Protein AF-0000000065790847 (afdb_homodimer)

InterPro domains:
  IPR001518 Argininosuccinate synthase [PTHR11587] (11-418)
  IPR001518 Argininosuccinate synthase [TIGR00032] (13-419)
  IPR014729 Rossmann-like alpha/beta/alpha sandwich fold [G3DSA:3.40.50.620] (13-190)
  IPR018223 Argininosuccinate synthase, conserved site [PS00564] (17-25)
  IPR018223 Argininosuccinate synthase, conserved site [PS00565] (129-140)
  IPR023434 Argininosuccinate synthase, type 1 subfamily [cd01999] (12-411)
  IPR023437 Argininosuccinate synthase, type 2 subfamily [MF_00581] (1-443)
  IPR023437 Argininosuccinate synthase, type 2 subfamily [NF003779] (1-443)
  IPR024073 Argininosuccinate synthetase mutimerisation domain, C-terminal tail [G3DSA:1.10.287.400] (377-444)
  IPR024074 Argininosuccinate synthetase, catalytic/multimerisation domain body [G3DSA:3.90.1260.10] (74-370)
  IPR024074 Argininosuccinate synthetase, catalytic/multimerisation domain body [SSF69864] (190-441)
  IPR048267 Arginosuccinate synthase-like, N-terminal domain [PF00764] (13-161)
  IPR048268 Arginosuccinate synthase C-terminal domain [PF20979] (191-410)

Nearest PDB structures (foldseek):
  6e5y-assembly1_A  TM=9.867E-01  e=7.911E-74  Bordetella pertussis Tohama I
  1k92-assembly1_A  TM=9.847E-01  e=3.493E-73  Escherichia coli
  1kp3-assembly1_A  TM=9.855E-01  e=2.511E-73  Escherichia coli
  5us8-assembly1_A  TM=9.722E-01  e=1.805E-73  Bordetella pertussis Tohama I
  1k97-assembly1_A  TM=9.887E-01  e=2.413E-71  Escherichia coli

Solvent-accessible surface area (backbone atoms only — not comparable to full-atom values): 46308 Å² total; per-residue (Å²): 131,77,49,63,39,64,58,87,59,64,75,32,54,31,30,27,63,41,78,67,43,70,68,48,45,38,50,43,29,50,39,33,74,66,42,27,41,28,29,33,38,27,74,39,40,57,33,71,86,61,90,58,76,72,54,38,38,55,49,39,41,73,46,48,28,79,44,53,42,79,41,84,38,39,57,65,39,45,54,52,50,48,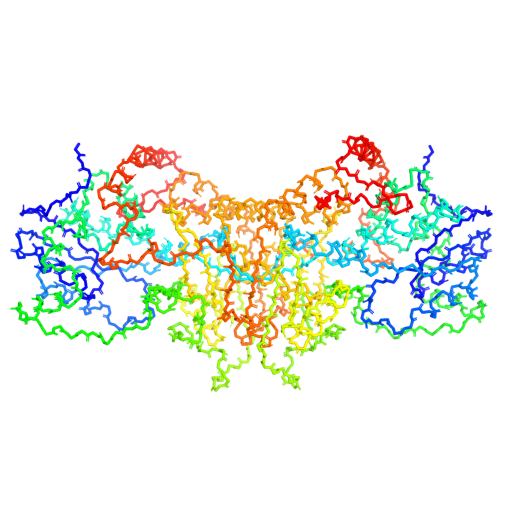50,37,57,44,24,43,32,42,59,53,67,34,53,61,37,61,47,77,50,45,64,43,51,47,44,57,46,45,22,35,50,50,46,34,54,29,48,77,70,73,30,51,26,43,34,43,85,53,49,81,87,46,63,55,43,54,26,39,52,46,35,30,40,57,64,34,78,78,45,30,37,34,36,59,85,61,16,64,71,46,38,74,68,43,66,40,74,67,43,32,45,50,50,37,40,73,72,71,40,89,66,74,81,74,74,89,64,64,49,46,76,49,63,30,62,57,24,36,42,38,28,44,70,53,44,54,36,52,70,45,38,72,84,77,56,78,56,74,67,40,44,58,54,90,38,86,87,48,85,50,73,66,44,79,45,35,44,28,32,53,50,44,38,79,38,31,52,69,86,45,73,44,92,46,64,51,60,43,45,54,48,36,23,52,60,21,7,61,20,23,21,40,57,34,70,39,57,44,64,45,82,86,71,45,42,46,46,39,39,35,40,19,17,23,53,38,53,52,43,31,45,49,38,45,47,46,48,36,40,49,55,64,70,58,50,51,48,44,53,55,46,5,28,54,39,13,48,36,29,65,63,43,34,61,82,30,67,73,32,43,54,49,43,50,49,22,45,61,72,54,13,43,66,35,36,34,38,29,32,31,38,41,27,47,30,57,18,62,46,66,39,31,62,46,47,93,53,51,57,58,45,55,73,78,67,54,84,60,100,60,92,59,97,66,52,62,68,54,44,50,51,57,55,57,70,43,47,64,57,48,51,52,41,42,51,49,50,49,51,35,34,74,72,63,59,26,45,60,47,89,70,51,61,54,74,37,72,59,62,83,65,81,122,132,78,49,63,40,61,58,86,58,62,75,32,53,32,30,26,63,41,77,67,44,70,67,45,44,39,50,44,29,50,40,34,74,66,42,27,40,28,29,32,39,26,72,40,40,57,34,71,86,60,89,57,75,72,54,37,36,56,50,39,41,72,47,49,29,77,44,52,42,78,43,84,39,40,56,66,39,46,52,51,50,48,51,35,57,43,23,43,32,44,59,54,65,34,53,61,36,62,47,76,51,43,65,43,50,46,45,57,46,47,23,35,50,51,47,34,53,29,48,77,69,72,31,52,25,41,33,44,86,51,46,80,88,45,62,55,43,55,26,40,52,45,36,30,40,58,66,34,80,76,43,29,36,33,35,58,83,60,14,66,69,48,38,72,67,42,66,41,71,68,44,33,44,49,51,37,41,74,70,71,40,90,67,75,80,72,76,87,65,64,50,47,77,50,64,30,61,59,23,35,41,37,28,45,68,54,46,55,37,51,70,44,36,72,83,77,56,76,56,74,68,40,43,57,55,90,38,85,86,49,86,49,74,67,43,80,46,37,44,28,32,54,49,45,37,79,38,29,50,68,86,46,71,44,90,47,64,50,60,43,45,54,50,35,23,53,60,21,6,62,19,22,21,39,56,36,70,41,58,44,62,44,84,87,70,45,42,46,46,38,40,34,40,20,16,24,54,40,53,52,42,30,47,48,38,44,47,46,49,37,40,50,55,64,71,58,51,50,49,44,53,55,46,5,29,54,39,15,48,35,30,65,63,42,34,60,82,30,67,72,33,43,54,49,44,49,49,23,46,60,72,53,13,42,66,35,37,33,38,30,30,31,38,42,27,45,29,57,17,63,46,65,38,30,61,48,46,94,50,50,54,58,46,55,74,78,70,54,84,59,102,60,92,60,97,66,50,63,67,53,45,51,52,58,56,57,68,44,46,65,58,49,52,50,41,41,51,51,52,51,50,35,35,73,72,63,60,26,44,61,47,91,70,51,61,52,75,37,71,57,63,83,66,82,125

Secondary structure (DSSP, 8-state):
--SEESS--TTSEEEEE--SSHHHHHHHHHHHHTT-EEEEEEEE---TT-S-TTHHHHHHHHHT-SEEEEEE-HHHHHHHHHHHHHHT----EETTEE---HHHHHHHHHHHHHHHHHHHTT--EEE----TTSSHHHHHHHHHHHH-TT-EEE-GGG-HHHHHHH-SHHHHHHHHHHTT--PPPP---SSEEEEETTEEEEESGGGGSTT--GGG---SSS--TTSTTS----EEEEEEEETTEEEEETTEE-S-HHHHHHHHHHHHHTTTTT-EEEEEE-TTS-EEEEEEE-HHHHHHHHHHHHHHHHHS-HHHHHHHHHHHHHHHHHHHTT-TTSHHHHHHHHHIIIIIITT--EEEEEEE-STT-EEEEEEE-TT----GGGT--SSS--SS-HHHHHHHHHTTHHHHHHHHHHHHHHHHHTSEE--SS----EE------/--SEESS--TTSEEEEE--SSHHHHHHHHHHHHTT-EEEEEEEE---TT-S-TTHHHHHHHHHT-SEEEEEE-HHHHHHHHHHHHHHT----EETTEE---HHHHHHHHHHHHHHHHHHHTT--EEE----TTSSHHHHHHHHHHHH-TT-EEE-GGG-HHHHHHH-SHHHHHHHHHHTT--PPPP---SSEEEEETTEEEEESGGGGSTT--GGG---SSS--TTSTTS----EEEEEEEETTEEEEETTEE-S-HHHHHHHHHHHHHTTTTT-EEEEEE-TTS-EEEEEEE-HHHHHHHHHHHHHHHHHS-HHHHHHHHHHHHHHHHHHHTT-TTSHHHHHHHHHIIIIIITT--EEEEEEE-STT-EEEEEEE-TT----GGGT--SSS--SS-HHHHHHHHHTTHHHHHHHHHHHHHHHHHTSEE--SS--S-EE------

Organism: Acidobacterium capsulatum (strain ATCC 51196 / DSM 11244 / BCRC 80197 / JCM 7670 / NBRC 15755 / NCIMB 13165 / 161) (NCBI:txid240015)

pLDDT: mean 90.86, std 12.09, range [22.58, 98.94]

Foldseek 3Di:
DDLEDLDQDAPAEEEEAFDQDLQSLLVLLVSVVVHYAYAYEYEAQAFLPDDDQPVRQVSSVVSHHPGYDYHYQHQVLLVLLLLLLLLLQWQFDDPHATDSCSVLSVLLSCLQRSLVVCVVVVHQEYEYADDPPALSVQQSVVSNCVNPVSHHYYYLNSHPVSCVQQVDSVSSCVSCVVVPHPDDDDPDDQWDWDGGLQKMKTFDHNQQDPVDDCQSDQDSLAHPLVDPPQDQDKDKKKWWDALSHTADIPRHGDPRSSVVSSVQSVVQRHQQERWDWGWDAHPVRDTTIITMTGRSSRSSSVLQVVLLVFFDDDVVVVLSNVLSNVLSVCSRNNNCPPPSNCVSSCCSSPPRRRQRGWMWMKIGTHYNDIDTDDTGDPRTPDDPVQVDPDPDDHPDDPVVVVVVVVVCVVVVVVVVVVLVVCCVVVQFPQDDPNRPGDGPDPPDD/DDLEDLDQDAPAEEEEAFDQDLQSLLVLLVSQVVHYAYAYEYEAQAFLPDDDPPVRQVSSVVSHHPGHDYDYLHQVLLVLLLLLLLLLQWQFDDPHATDSCSVLSVLLSCLQRSLVVCVVVVHQEYEYADDPVALSVQQSVVSNCVNPVSHGYYYLNSHPVSCVQQVDSVSSCVSCVVVVHPDDDDPDDQWDWDDGLQKMKTFDHNQQDPVDDCQSDQDSLAHPLPDPPQDQDKDKKKWWDALSHTADIPPHGDPRSSVVSSVQSVVQRHQQERWDWGWDAHPVRDTTIITMTGRSSRSSSVLQVVLLVFFDDDVVVVLSNVLSNVLSVCSRNNNCPPPSNCVSSCCSSPPRRRQRGWMWMKIGTHYNDIDTDDTGDPRTPDDPVQVDPDPDDHPDDPVVVVVVVVVCVVVVVVVVVVLVVCCVVVQFPCDDPNSPGDGPDPDDD

Structure (mmCIF, N/CA/C/O backbone):
data_AF-00000000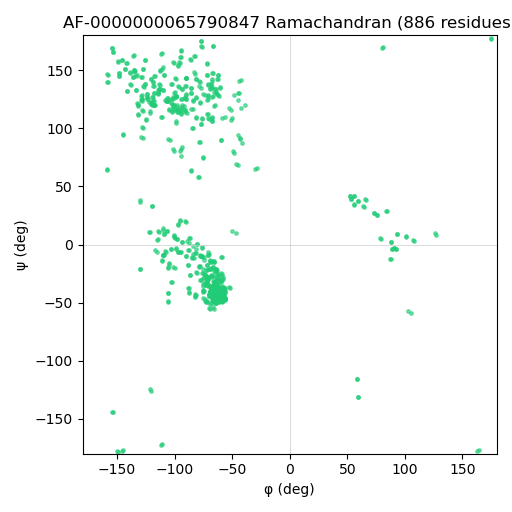65790847-model_v1
#
loop_
_entity.id
_entity.type
_entity.pdbx_description
1 polymer 'Argininosuccinate synthase'
#
loop_
_atom_site.group_PDB
_atom_site.id
_atom_site.type_symbol
_atom_site.label_atom_id
_atom_site.label_alt_id
_atom_site.label_comp_id
_atom_site.label_asym_id
_atom_site.label_entity_id
_atom_site.label_seq_id
_atom_site.pdbx_PDB_ins_code
_atom_site.Cartn_x
_atom_site.Cartn_y
_atom_site.Cartn_z
_atom_site.occupancy
_atom_site.B_iso_or_equiv
_atom_site.auth_seq_id
_atom_site.auth_comp_id
_atom_site.auth_asym_id
_atom_site.auth_atom_id
_atom_site.pdbx_PDB_model_num
ATOM 1 N N . MET A 1 1 ? -8.344 23.594 37.531 1 58.62 1 MET A N 1
ATOM 2 C CA . MET A 1 1 ? -8.711 24.719 36.719 1 58.62 1 MET A CA 1
ATOM 3 C C . MET A 1 1 ? -8.758 24.328 35.219 1 58.62 1 MET A C 1
ATOM 5 O O . MET A 1 1 ? -8.016 23.438 34.812 1 58.62 1 MET A O 1
ATOM 9 N N . SER A 1 2 ? -9.688 24.844 34.5 1 82.38 2 SER A N 1
ATOM 10 C CA . SER A 1 2 ? -9.938 24.422 33.125 1 82.38 2 SER A CA 1
ATOM 11 C C . SER A 1 2 ? -8.82 24.891 32.188 1 82.38 2 SER A C 1
ATOM 13 O O . SER A 1 2 ? -8.352 26.016 32.281 1 82.38 2 SER A O 1
ATOM 15 N N . VAL A 1 3 ? -8.25 24.047 31.406 1 89.19 3 VAL A N 1
ATOM 16 C CA . VAL A 1 3 ? -7.199 24.344 30.438 1 89.19 3 VAL A CA 1
ATOM 17 C C . VAL A 1 3 ? -7.75 25.234 29.328 1 89.19 3 VAL A C 1
ATOM 19 O O . VAL A 1 3 ? -7.059 26.141 28.844 1 89.19 3 VAL A O 1
ATOM 22 N N . ILE A 1 4 ? -8.992 25.078 29.016 1 90.19 4 ILE A N 1
ATOM 23 C CA . ILE A 1 4 ? -9.602 25.812 27.922 1 90.19 4 ILE A CA 1
ATOM 24 C C . ILE A 1 4 ? -10.367 27.016 28.453 1 90.19 4 ILE A C 1
ATOM 26 O O . ILE A 1 4 ? -11.219 26.875 29.344 1 90.19 4 ILE A O 1
ATOM 30 N N . LEU A 1 5 ? -10.016 28.125 27.875 1 90.94 5 LEU A N 1
ATOM 31 C CA . LEU A 1 5 ? -10.695 29.359 28.219 1 90.94 5 LEU A CA 1
ATOM 32 C C . LEU A 1 5 ? -11.844 29.641 27.266 1 90.94 5 LEU A C 1
ATOM 34 O O . LEU A 1 5 ? -11.641 29.734 26.047 1 90.94 5 LEU A O 1
ATOM 38 N N . GLU A 1 6 ? -12.977 29.828 27.766 1 86.69 6 GLU A N 1
ATOM 39 C CA . GLU A 1 6 ? -14.156 30.016 26.922 1 86.69 6 GLU A CA 1
ATOM 40 C C . GLU A 1 6 ? -14.352 31.484 26.562 1 86.69 6 GLU A C 1
ATOM 42 O O . GLU A 1 6 ? -15.102 31.812 25.641 1 86.69 6 GLU A O 1
ATOM 47 N N . HIS A 1 7 ? -13.68 32.312 27.344 1 90.25 7 HIS A N 1
ATOM 48 C CA . HIS A 1 7 ? -13.727 33.75 27.109 1 90.25 7 HIS A CA 1
ATOM 49 C C . HIS A 1 7 ? -12.32 34.312 27.016 1 90.25 7 HIS A C 1
ATOM 51 O O . HIS A 1 7 ? -11.391 33.812 27.641 1 90.25 7 HIS A O 1
ATOM 57 N N . LEU A 1 8 ? -12.258 35.375 26.234 1 93.12 8 LEU A N 1
ATOM 58 C CA . LEU A 1 8 ? -10.961 36.031 26.047 1 93.12 8 LEU A CA 1
ATOM 59 C C . LEU A 1 8 ? -10.422 36.562 27.359 1 93.12 8 LEU A C 1
ATOM 61 O O . LEU A 1 8 ? -11.109 37.281 28.078 1 93.12 8 LEU A O 1
ATOM 65 N N . PRO A 1 9 ? -9.203 36.219 27.688 1 92.94 9 PRO A N 1
ATOM 66 C CA . PRO A 1 9 ? -8.625 36.75 28.922 1 92.94 9 PRO A CA 1
ATOM 67 C C . PRO A 1 9 ? -8.078 38.156 28.766 1 92.94 9 PRO A C 1
ATOM 69 O O . PRO A 1 9 ? -6.973 38.344 28.25 1 92.94 9 PRO A O 1
ATOM 72 N N . THR A 1 10 ? -8.773 39.094 29.375 1 94.25 10 THR A N 1
ATOM 73 C CA . THR A 1 10 ? -8.398 40.5 29.25 1 94.25 10 THR A CA 1
ATOM 74 C C . THR A 1 10 ? -7.105 40.781 30.016 1 94.25 10 THR A C 1
ATOM 76 O O . THR A 1 10 ? -6.922 40.312 31.141 1 94.25 10 THR A O 1
ATOM 79 N N . GLY A 1 11 ? -6.277 41.531 29.422 1 95.62 11 GLY A N 1
ATOM 80 C CA . GLY A 1 11 ? -5.055 41.969 30.078 1 95.62 11 GLY A CA 1
ATOM 81 C C . GLY A 1 11 ? -3.969 40.906 30.094 1 95.62 11 GLY A C 1
ATOM 82 O O . GLY A 1 11 ? -2.893 41.125 30.656 1 95.62 11 GLY A O 1
ATOM 83 N N . GLN A 1 12 ? -4.227 39.844 29.453 1 96.38 12 GLN A N 1
ATOM 84 C CA . GLN A 1 12 ? -3.266 38.75 29.453 1 96.38 12 GLN A CA 1
ATOM 85 C C . GLN A 1 12 ? -2.625 38.562 28.078 1 96.38 12 GLN A C 1
ATOM 87 O O . GLN A 1 12 ? -3.203 38.969 27.062 1 96.38 12 GLN A O 1
ATOM 92 N N . LYS A 1 13 ? -1.406 38.062 28.094 1 97.25 13 LYS A N 1
ATOM 93 C CA . LYS A 1 13 ? -0.725 37.719 26.844 1 97.25 13 LYS A CA 1
ATOM 94 C C . LYS A 1 13 ? -1.354 36.5 26.203 1 97.25 13 LYS A C 1
ATOM 96 O O . LYS A 1 13 ? -1.538 35.469 26.844 1 97.25 13 LYS A O 1
ATOM 101 N N . VAL A 1 14 ? -1.756 36.625 24.953 1 96.56 14 VAL A N 1
ATOM 102 C CA . VAL A 1 14 ? -2.322 35.531 24.188 1 96.56 14 VAL A CA 1
ATOM 103 C C . VAL A 1 14 ? -1.495 35.281 22.922 1 96.56 14 VAL A C 1
ATOM 105 O O . VAL A 1 14 ? -1.358 36.188 22.078 1 96.56 14 VAL A O 1
ATOM 108 N N . GLY A 1 15 ? -0.854 34.125 22.875 1 96.25 15 GLY A N 1
ATOM 109 C CA . GLY A 1 15 ? -0.145 33.75 21.672 1 96.25 15 GLY A CA 1
ATOM 110 C C . GLY A 1 15 ? -1.062 33.25 20.562 1 96.25 15 GLY A C 1
ATOM 111 O O . GLY A 1 15 ? -1.966 32.438 20.828 1 96.25 15 GLY A O 1
ATOM 112 N N . ILE A 1 16 ? -0.833 33.719 19.359 1 93.62 16 ILE A N 1
ATOM 113 C CA . ILE A 1 16 ? -1.637 33.312 18.219 1 93.62 16 ILE A CA 1
ATOM 114 C C . ILE A 1 16 ? -0.731 32.719 17.141 1 93.62 16 ILE A C 1
ATOM 116 O O . ILE A 1 16 ? 0.309 33.312 16.812 1 93.62 16 ILE A O 1
ATOM 120 N N . ALA A 1 17 ? -1.084 31.469 16.75 1 92.25 17 ALA A N 1
ATOM 121 C CA . ALA A 1 17 ? -0.476 30.984 15.516 1 92.25 17 ALA A CA 1
ATOM 122 C C . ALA A 1 17 ? -0.988 31.766 14.305 1 92.25 17 ALA A C 1
ATOM 124 O O . ALA A 1 17 ? -2.121 31.562 13.867 1 92.25 17 ALA A O 1
ATOM 125 N N . PHE A 1 18 ? -0.161 32.625 13.766 1 91.56 18 PHE A N 1
ATOM 126 C CA . PHE A 1 18 ? -0.589 33.625 12.805 1 91.56 18 PHE A CA 1
ATOM 127 C C . PHE A 1 18 ? -0.149 33.25 11.391 1 91.56 18 PHE A C 1
ATOM 129 O O . PHE A 1 18 ? 1.034 33 11.148 1 91.56 18 PHE A O 1
ATOM 136 N N . SER A 1 19 ? -1.061 33.156 10.484 1 84.5 19 SER A N 1
ATOM 137 C CA . SER A 1 19 ? -0.767 32.75 9.117 1 84.5 19 SER A CA 1
ATOM 138 C C . SER A 1 19 ? -0.801 33.969 8.164 1 84.5 19 SER A C 1
ATOM 140 O O . SER A 1 19 ? -0.299 33.875 7.043 1 84.5 19 SER A O 1
ATOM 142 N N . GLY A 1 20 ? -1.375 35.031 8.594 1 80.19 20 GLY A N 1
ATOM 143 C CA . GLY A 1 20 ? -1.522 36.188 7.723 1 80.19 20 GLY A CA 1
ATOM 144 C C . GLY A 1 20 ? -2.834 36.219 6.957 1 80.19 20 GLY A C 1
ATOM 145 O O . GLY A 1 20 ? -3.166 37.188 6.301 1 80.19 20 GLY A O 1
ATOM 146 N N . GLY A 1 21 ? -3.607 35.188 7.109 1 80.75 21 GLY A N 1
ATOM 147 C CA . GLY A 1 21 ? -4.902 35.125 6.457 1 80.75 21 GLY A CA 1
ATOM 148 C C . GLY A 1 21 ? -5.965 35.969 7.145 1 80.75 21 GLY A C 1
ATOM 149 O O . GLY A 1 21 ? -5.719 36.531 8.211 1 80.75 21 GLY A O 1
ATOM 150 N N . LEU A 1 22 ? -7.129 36.031 6.555 1 81.94 22 LEU A N 1
ATOM 151 C CA . LEU A 1 22 ? -8.227 36.844 7.035 1 81.94 22 LEU A CA 1
ATOM 152 C C . LEU A 1 22 ? -8.633 36.469 8.453 1 81.94 22 LEU A C 1
ATOM 154 O O . LEU A 1 22 ? -8.742 37.312 9.336 1 81.94 22 LEU A O 1
ATOM 158 N N . ASP A 1 23 ? -8.75 35.125 8.695 1 82.62 23 ASP A N 1
ATOM 159 C CA . ASP A 1 23 ? -9.266 34.625 9.969 1 82.62 23 ASP A CA 1
ATOM 160 C C . ASP A 1 23 ? -8.32 35 11.117 1 82.62 23 ASP A C 1
ATOM 162 O O . ASP A 1 23 ? -8.75 35.531 12.141 1 82.62 23 ASP A O 1
ATOM 166 N N . THR A 1 24 ? -7.102 34.688 10.883 1 87.19 24 THR A N 1
ATOM 167 C CA . THR A 1 24 ? -6.152 34.938 11.961 1 87.19 24 THR A CA 1
ATOM 168 C C . THR A 1 24 ? -5.91 36.438 12.133 1 87.19 24 THR A C 1
ATOM 170 O O . THR A 1 24 ? -5.668 36.906 13.25 1 87.19 24 THR A O 1
ATOM 173 N N . SER A 1 25 ? -5.996 37.188 11.078 1 89.88 25 SER A N 1
ATOM 174 C CA . SER A 1 25 ? -5.84 38.656 11.164 1 89.88 25 SER A CA 1
ATOM 175 C C . SER A 1 25 ? -6.996 39.281 11.93 1 89.88 25 SER A C 1
ATOM 177 O O . SER A 1 25 ? -6.777 40.125 12.797 1 89.88 25 SER A O 1
ATOM 179 N N . ALA A 1 26 ? -8.164 38.875 11.57 1 90.31 26 ALA A N 1
ATOM 180 C CA . ALA A 1 26 ? -9.344 39.375 12.266 1 90.31 26 ALA A CA 1
ATOM 181 C C . ALA A 1 26 ? -9.32 39 13.742 1 90.31 26 ALA A C 1
ATOM 183 O O . ALA A 1 26 ? -9.641 39.812 14.602 1 90.31 26 ALA A O 1
ATOM 184 N N . ALA A 1 27 ? -8.961 37.75 13.984 1 90.62 27 ALA A N 1
ATOM 185 C CA . ALA A 1 27 ? -8.906 37.281 15.359 1 90.62 27 ALA A CA 1
ATOM 186 C C . ALA A 1 27 ? -7.883 38.062 16.172 1 90.62 27 ALA A C 1
ATOM 188 O O . ALA A 1 27 ? -8.156 38.469 17.312 1 90.62 27 ALA A O 1
ATOM 189 N N . LEU A 1 28 ? -6.758 38.281 15.586 1 93.81 28 LEU A N 1
ATOM 190 C CA . LEU A 1 28 ? -5.691 39 16.266 1 93.81 28 LEU A CA 1
ATOM 191 C C . LEU A 1 28 ? -6.141 40.406 16.609 1 93.81 28 LEU A C 1
ATOM 193 O O . LEU A 1 28 ? -5.98 40.844 17.75 1 93.81 28 LEU A O 1
ATOM 197 N N . HIS A 1 29 ? -6.703 41.094 15.688 1 95.31 29 HIS A N 1
ATOM 198 C CA . HIS A 1 29 ? -7.129 42.469 15.906 1 95.31 29 HIS A CA 1
ATOM 199 C C . HIS A 1 29 ? -8.281 42.531 16.906 1 95.31 29 HIS A C 1
ATOM 201 O O . HIS A 1 29 ? -8.344 43.438 17.734 1 95.31 29 HIS A O 1
ATOM 207 N N . TRP A 1 30 ? -9.18 41.594 16.75 1 95.31 30 TRP A N 1
ATOM 208 C CA . TRP A 1 30 ? -10.305 41.5 17.672 1 95.31 30 TRP A CA 1
ATOM 209 C C . TRP A 1 30 ? -9.82 41.344 19.109 1 95.31 30 TRP A C 1
ATOM 211 O O . TRP A 1 30 ? -10.328 41.969 20.031 1 95.31 30 TRP A O 1
ATOM 221 N N . MET A 1 31 ? -8.875 40.531 19.344 1 94.88 31 MET A N 1
ATOM 222 C CA . MET A 1 31 ? -8.32 40.281 20.672 1 94.88 31 MET A CA 1
ATOM 223 C C . MET A 1 31 ? -7.684 41.531 21.234 1 94.88 31 MET A C 1
ATOM 225 O O . MET A 1 31 ? -7.844 41.844 22.422 1 94.88 31 MET A O 1
ATOM 229 N N . LYS A 1 32 ? -7.031 42.219 20.375 1 95.81 32 LYS A N 1
ATOM 230 C CA . LYS A 1 32 ? -6.422 43.5 20.781 1 95.81 32 LYS A CA 1
ATOM 231 C C . LYS A 1 32 ? -7.488 44.5 21.203 1 95.81 32 LYS A C 1
ATOM 233 O O . LYS A 1 32 ? -7.367 45.125 22.266 1 95.81 32 LYS A O 1
ATOM 238 N N . GLN A 1 33 ? -8.469 44.594 20.469 1 95.75 33 GLN A N 1
ATOM 239 C CA . GLN A 1 33 ? -9.539 45.531 20.734 1 95.75 33 GLN A CA 1
ATOM 240 C C . GLN A 1 33 ? -10.258 45.188 22.031 1 95.75 33 GLN A C 1
ATOM 242 O O . GLN A 1 33 ? -10.734 46.094 22.734 1 95.75 33 GLN A O 1
ATOM 247 N N . LYS A 1 34 ? -10.344 43.969 22.281 1 95.62 34 LYS A N 1
ATOM 248 C CA . LYS A 1 34 ? -11.094 43.531 23.453 1 95.62 34 LYS A CA 1
ATOM 249 C C . LYS A 1 34 ? -10.203 43.469 24.688 1 95.62 34 LYS A C 1
ATOM 251 O O . LYS A 1 34 ? -10.641 43.031 25.766 1 95.62 34 LYS A O 1
ATOM 256 N N . GLY A 1 35 ? -8.984 43.844 24.578 1 95.62 35 GLY A N 1
ATOM 257 C CA . GLY A 1 35 ? -8.18 44.125 25.75 1 95.62 35 GLY A CA 1
ATOM 258 C C . GLY A 1 35 ? -7.133 43.062 26.031 1 95.62 35 GLY A C 1
ATOM 259 O O . GLY A 1 35 ? -6.422 43.156 27.031 1 95.62 35 GLY A O 1
ATOM 260 N N . ALA A 1 36 ? -7.012 42.094 25.203 1 96.31 36 ALA A N 1
ATOM 261 C CA . ALA A 1 36 ? -5.93 41.125 25.359 1 96.31 36 ALA A CA 1
ATOM 262 C C . ALA A 1 36 ? -4.633 41.625 24.75 1 96.31 36 ALA A C 1
ATOM 264 O O . ALA A 1 36 ? -4.625 42.688 24.109 1 96.31 36 ALA A O 1
ATOM 265 N N . LEU A 1 37 ? -3.539 41.062 25.094 1 97.44 37 LEU A N 1
ATOM 266 C CA . LEU A 1 37 ? -2.234 41.344 24.516 1 97.44 37 LEU A CA 1
ATOM 267 C C . LEU A 1 37 ? -1.781 40.25 23.562 1 97.44 37 LEU A C 1
ATOM 269 O O . LEU A 1 37 ? -1.055 39.344 23.969 1 97.44 37 LEU A O 1
ATOM 273 N N . PRO A 1 38 ? -2.137 40.406 22.266 1 97 38 PRO A N 1
ATOM 274 C CA . PRO A 1 38 ? -1.833 39.344 21.328 1 97 38 PRO A CA 1
ATOM 275 C C . PRO A 1 38 ? -0.352 39.25 20.953 1 97 38 PRO A C 1
ATOM 277 O O . PRO A 1 38 ? 0.283 40.312 20.75 1 97 38 PRO A O 1
ATOM 280 N N . TYR A 1 39 ? 0.24 38.125 21.047 1 97.69 39 TYR A N 1
ATOM 281 C CA . TYR A 1 39 ? 1.562 37.781 20.547 1 97.69 39 TYR A CA 1
ATOM 282 C C . TYR A 1 39 ? 1.458 36.844 19.344 1 97.69 39 TYR A C 1
ATOM 284 O O . TYR A 1 39 ? 0.808 35.812 19.406 1 97.69 39 TYR A O 1
ATOM 292 N N . ALA A 1 40 ? 2.074 37.25 18.188 1 96.88 40 ALA A N 1
ATOM 293 C CA . ALA A 1 40 ? 1.912 36.5 16.953 1 96.88 40 ALA A CA 1
ATOM 294 C C . ALA A 1 40 ? 3.133 35.625 16.672 1 96.88 40 ALA A C 1
ATOM 296 O O . ALA A 1 40 ? 4.27 36.094 16.766 1 96.88 40 ALA A O 1
ATOM 297 N N . TYR A 1 41 ? 2.912 34.375 16.453 1 96.5 41 TYR A N 1
ATOM 298 C CA . TYR A 1 41 ? 3.957 33.438 16.109 1 96.5 41 TYR A CA 1
ATOM 299 C C . TYR A 1 41 ? 3.658 32.75 14.758 1 96.5 41 TYR A C 1
ATOM 301 O O . TYR A 1 41 ? 2.586 32.188 14.57 1 96.5 41 TYR A O 1
ATOM 309 N N . THR A 1 42 ? 4.57 32.875 13.82 1 95.62 42 THR A N 1
ATOM 310 C CA . THR A 1 42 ? 4.441 32.281 12.5 1 95.62 42 THR A CA 1
ATOM 311 C C . THR A 1 42 ? 5.5 31.203 12.289 1 95.62 42 THR A C 1
ATOM 313 O O . THR A 1 42 ? 6.68 31.406 12.578 1 95.62 42 THR A O 1
ATOM 316 N N . ALA A 1 43 ? 5.004 30.016 11.828 1 95.06 43 ALA A N 1
ATOM 317 C CA . ALA A 1 43 ? 5.934 28.938 11.516 1 95.06 43 ALA A CA 1
ATOM 318 C C . ALA A 1 43 ? 6.316 28.953 10.039 1 95.06 43 ALA A C 1
ATOM 320 O O . ALA A 1 43 ? 5.449 28.938 9.164 1 95.06 43 ALA A O 1
ATOM 321 N N . ASN A 1 44 ? 7.609 29.109 9.789 1 96.88 44 ASN A N 1
ATOM 322 C CA . ASN A 1 44 ? 8.117 28.859 8.445 1 96.88 44 ASN A CA 1
ATOM 323 C C . ASN A 1 44 ? 8.242 27.375 8.164 1 96.88 44 ASN A C 1
ATOM 325 O O . ASN A 1 44 ? 9.211 26.734 8.586 1 96.88 44 ASN A O 1
ATOM 329 N N . LEU A 1 45 ? 7.312 26.891 7.402 1 96.94 45 LEU A N 1
ATOM 330 C CA . LEU A 1 45 ? 7.266 25.453 7.117 1 96.94 45 LEU A CA 1
ATOM 331 C C . LEU A 1 45 ? 7.707 25.172 5.684 1 96.94 45 LEU A C 1
ATOM 333 O O . LEU A 1 45 ? 7.469 24.078 5.16 1 96.94 45 LEU A O 1
ATOM 337 N N . GLY A 1 46 ? 8.281 26.141 4.988 1 96.69 46 GLY A N 1
ATOM 338 C CA . GLY A 1 46 ? 8.68 25.969 3.6 1 96.69 46 GLY A CA 1
ATOM 339 C C . GLY A 1 46 ? 7.504 25.766 2.662 1 96.69 46 GLY A C 1
ATOM 340 O O . GLY A 1 46 ? 7.566 24.953 1.747 1 96.69 46 GLY A O 1
ATOM 341 N N . GLN A 1 47 ? 6.43 26.469 2.906 1 95.06 47 GLN A N 1
ATOM 342 C CA . GLN A 1 47 ? 5.23 26.344 2.08 1 95.06 47 GLN A CA 1
ATOM 343 C C . GLN A 1 47 ? 5.504 26.797 0.648 1 95.06 47 GLN A C 1
ATOM 345 O O . GLN A 1 47 ? 6.008 27.906 0.423 1 95.06 47 GLN A O 1
ATOM 350 N N . PRO A 1 48 ? 5.105 25.969 -0.295 1 93.69 48 PRO A N 1
ATOM 351 C CA . PRO A 1 48 ? 5.41 26.297 -1.689 1 93.69 48 PRO A CA 1
ATOM 352 C C . PRO A 1 48 ? 4.629 27.516 -2.193 1 93.69 48 PRO A C 1
ATOM 354 O O . PRO A 1 48 ? 5.035 28.156 -3.166 1 93.69 48 PRO A O 1
ATOM 357 N N . ASP A 1 49 ? 3.551 27.844 -1.554 1 89.19 49 ASP A N 1
ATOM 358 C CA . ASP A 1 49 ? 2.695 28.922 -2.027 1 89.19 49 ASP A CA 1
ATOM 359 C C . ASP A 1 49 ? 2.957 30.203 -1.247 1 89.19 49 ASP A C 1
ATOM 361 O O . ASP A 1 49 ? 2.238 31.203 -1.411 1 89.19 49 ASP A O 1
ATOM 365 N N . GLU A 1 50 ? 3.924 30.203 -0.399 1 89 50 GLU A N 1
ATOM 366 C CA . GLU A 1 50 ? 4.293 31.406 0.335 1 89 50 GLU A CA 1
ATOM 367 C C . GLU A 1 50 ? 5.523 32.062 -0.279 1 89 50 GLU A C 1
ATOM 369 O O . GLU A 1 50 ? 6.625 31.516 -0.225 1 89 50 GLU A O 1
ATOM 374 N N . THR A 1 51 ? 5.348 33.281 -0.735 1 87.94 51 THR A N 1
ATOM 375 C CA . THR A 1 51 ? 6.426 33.938 -1.474 1 87.94 51 THR A CA 1
ATOM 376 C C . THR A 1 51 ? 7.18 34.938 -0.579 1 87.94 51 THR A C 1
ATOM 378 O O . THR A 1 51 ? 8.32 35.281 -0.868 1 87.94 51 THR A O 1
ATOM 381 N N . ASP A 1 52 ? 6.582 35.344 0.491 1 91.31 52 ASP A N 1
ATOM 382 C CA . ASP A 1 52 ? 7.227 36.344 1.364 1 91.31 52 ASP A CA 1
ATOM 383 C C . ASP A 1 52 ? 6.891 36.062 2.83 1 91.31 52 ASP A C 1
ATOM 385 O O . ASP A 1 52 ? 5.98 36.688 3.385 1 91.31 52 ASP A O 1
ATOM 389 N N . TYR A 1 53 ? 7.754 35.344 3.494 1 92.06 53 TYR A N 1
ATOM 390 C CA . TYR A 1 53 ? 7.527 35 4.891 1 92.06 53 TYR A CA 1
ATOM 391 C C . TYR A 1 53 ? 7.734 36.188 5.801 1 92.06 53 TYR A C 1
ATOM 393 O O . TYR A 1 53 ? 7.09 36.312 6.848 1 92.06 53 TYR A O 1
ATOM 401 N N . GLU A 1 54 ? 8.492 37.094 5.406 1 92.25 54 GLU A N 1
ATOM 402 C CA . GLU A 1 54 ? 8.82 38.219 6.254 1 92.25 54 GLU A CA 1
ATOM 403 C C . GLU A 1 54 ? 7.676 39.25 6.309 1 92.25 54 GLU A C 1
ATOM 405 O O . GLU A 1 54 ? 7.598 40.062 7.23 1 92.25 54 GLU A O 1
ATOM 410 N N . ALA A 1 55 ? 6.836 39.188 5.406 1 92.56 55 ALA A N 1
ATOM 411 C CA . ALA A 1 55 ? 5.688 40.094 5.383 1 92.56 55 ALA A CA 1
ATOM 412 C C . ALA A 1 55 ? 4.672 39.719 6.461 1 92.56 55 ALA A C 1
ATOM 414 O O . ALA A 1 55 ? 3.926 40.562 6.941 1 92.56 55 ALA A O 1
ATOM 415 N N . ILE A 1 56 ? 4.719 38.5 6.891 1 93.62 56 ILE A N 1
ATOM 416 C CA . ILE A 1 56 ? 3.664 38 7.758 1 93.62 56 ILE A CA 1
ATOM 417 C C . ILE A 1 56 ? 3.797 38.594 9.148 1 93.62 56 ILE A C 1
ATOM 419 O O . ILE A 1 56 ? 2.842 39.188 9.672 1 93.62 56 ILE A O 1
ATOM 423 N N . PRO A 1 57 ? 4.98 38.562 9.727 1 95.12 57 PRO A N 1
ATOM 424 C CA . PRO A 1 57 ? 5.113 39.25 11.023 1 95.12 57 PRO A CA 1
ATOM 425 C C . PRO A 1 57 ? 4.863 40.75 10.938 1 95.12 57 PRO A C 1
ATOM 427 O O . PRO A 1 57 ? 4.324 41.344 11.875 1 95.12 57 PRO A O 1
ATOM 430 N N . ARG A 1 58 ? 5.223 41.375 9.875 1 94.44 58 ARG A N 1
ATOM 431 C CA . ARG A 1 58 ? 4.973 42.781 9.703 1 94.44 58 ARG A CA 1
ATOM 432 C C . ARG A 1 58 ? 3.479 43.094 9.742 1 94.44 58 ARG A C 1
ATOM 434 O O . ARG A 1 58 ? 3.045 44.031 10.406 1 94.44 58 ARG A O 1
ATOM 441 N N . LYS A 1 59 ? 2.779 42.281 9.062 1 92.56 59 LYS A N 1
ATOM 442 C CA . LYS A 1 59 ? 1.327 42.438 9.047 1 92.56 59 LYS A CA 1
ATOM 443 C C . LYS A 1 59 ? 0.737 42.219 10.438 1 92.56 59 LYS A C 1
ATOM 445 O O . LYS A 1 59 ? -0.188 42.906 10.844 1 92.56 59 LYS A O 1
ATOM 450 N N . ALA A 1 60 ? 1.26 41.25 11.117 1 95.25 60 ALA A N 1
ATOM 451 C CA . ALA A 1 60 ? 0.775 40.969 12.461 1 95.25 60 ALA A CA 1
ATOM 452 C C . ALA A 1 60 ? 0.939 42.156 13.375 1 95.25 60 ALA A C 1
ATOM 454 O O . ALA A 1 60 ? 0.05 42.469 14.172 1 95.25 60 ALA A O 1
ATOM 455 N N . LEU A 1 61 ? 2.045 42.812 13.266 1 96.38 61 LEU A N 1
ATOM 456 C CA . LEU A 1 61 ? 2.299 44 14.062 1 96.38 61 LEU A CA 1
ATOM 457 C C . LEU A 1 61 ? 1.317 45.125 13.703 1 96.38 61 LEU A C 1
ATOM 459 O O . LEU A 1 61 ? 0.826 45.844 14.578 1 96.38 61 LEU A O 1
ATOM 463 N N . GLU A 1 62 ? 1.038 45.188 12.461 1 94.19 62 GLU A N 1
ATOM 464 C CA . GLU A 1 62 ? 0.087 46.188 11.992 1 94.19 62 GLU A CA 1
ATOM 465 C C . GLU A 1 62 ? -1.303 45.938 12.57 1 94.19 62 GLU A C 1
ATOM 467 O O . GLU A 1 62 ? -2.025 46.906 12.883 1 94.19 62 GLU A O 1
ATOM 472 N N . TYR A 1 63 ? -1.631 44.75 12.727 1 94.56 63 TYR A N 1
ATOM 473 C CA . TYR A 1 63 ? -2.973 44.375 13.18 1 94.56 63 TYR A CA 1
ATOM 474 C C . TYR A 1 63 ? -3.066 44.469 14.703 1 94.56 63 TYR A C 1
ATOM 476 O O . TYR A 1 63 ? -4.152 44.312 15.273 1 94.56 63 TYR A O 1
ATOM 484 N N . GLY A 1 64 ? -1.885 44.625 15.406 1 95.38 64 GLY A N 1
ATOM 485 C CA . GLY A 1 64 ? -1.991 44.906 16.828 1 95.38 64 GLY A CA 1
ATOM 486 C C . GLY A 1 64 ? -1.19 43.969 17.688 1 95.38 64 GLY A C 1
ATOM 487 O O . GLY A 1 64 ? -1.253 44.031 18.922 1 95.38 64 GLY A O 1
ATOM 488 N N . ALA A 1 65 ? -0.389 43.156 17.125 1 97.25 65 ALA A N 1
ATOM 489 C CA . ALA A 1 65 ? 0.423 42.219 17.922 1 97.25 65 ALA A CA 1
ATOM 490 C C . ALA A 1 65 ? 1.478 42.969 18.734 1 97.25 65 ALA A C 1
ATOM 492 O O . ALA A 1 65 ? 2.068 43.938 18.234 1 97.25 65 ALA A O 1
ATOM 493 N N . GLU A 1 66 ? 1.656 42.562 19.984 1 97.56 66 GLU A N 1
ATOM 494 C CA . GLU A 1 66 ? 2.729 43.125 20.812 1 97.56 66 GLU A CA 1
ATOM 495 C C . GLU A 1 66 ? 4.098 42.75 20.266 1 97.56 66 GLU A C 1
ATOM 497 O O . GLU A 1 66 ? 5.023 43.562 20.266 1 97.56 66 GLU A O 1
ATOM 502 N N . ILE A 1 67 ? 4.195 41.594 19.938 1 96.88 67 ILE A N 1
ATOM 503 C CA . ILE A 1 67 ? 5.375 41.031 19.266 1 96.88 67 ILE A CA 1
ATOM 504 C C . ILE A 1 67 ? 4.941 40.062 18.156 1 96.88 67 ILE A C 1
ATOM 506 O O . ILE A 1 67 ? 3.852 39.5 18.219 1 96.88 67 ILE A O 1
ATOM 510 N N . ALA A 1 68 ? 5.777 40.031 17.094 1 97.31 68 ALA A N 1
ATOM 511 C CA . ALA A 1 68 ? 5.574 39.094 16 1 97.31 68 ALA A CA 1
ATOM 512 C C . ALA A 1 68 ? 6.871 38.375 15.648 1 97.31 68 ALA A C 1
ATOM 514 O O . ALA A 1 68 ? 7.875 39 15.32 1 97.31 68 ALA A O 1
ATOM 515 N N . ARG A 1 69 ? 6.828 37.031 15.797 1 96.94 69 ARG A N 1
ATOM 516 C CA . ARG A 1 69 ? 8.023 36.219 15.555 1 96.94 69 ARG A CA 1
ATOM 517 C C . ARG A 1 69 ? 7.809 35.25 14.414 1 96.94 69 ARG A C 1
ATOM 519 O O . ARG A 1 69 ? 6.73 34.656 14.289 1 96.94 69 ARG A O 1
ATOM 526 N N . LEU A 1 70 ? 8.797 35.156 13.562 1 97.19 70 LEU A N 1
ATOM 527 C CA . LEU A 1 70 ? 8.883 34.125 12.555 1 97.19 70 LEU A CA 1
ATOM 528 C C . LEU A 1 70 ? 9.836 33 12.992 1 97.19 70 LEU A C 1
ATOM 530 O O . LEU A 1 70 ? 11.031 33.25 13.18 1 97.19 70 LEU A O 1
ATOM 534 N N . ILE A 1 71 ? 9.297 31.812 13.172 1 96.31 71 ILE A N 1
ATOM 535 C CA . ILE A 1 71 ? 10.086 30.672 13.641 1 96.31 71 ILE A CA 1
ATOM 536 C C . ILE A 1 71 ? 10.422 29.75 12.477 1 96.31 71 ILE A C 1
ATOM 538 O O . ILE A 1 71 ? 9.523 29.25 11.805 1 96.31 71 ILE A O 1
ATOM 542 N N . ASP A 1 72 ? 11.703 29.531 12.211 1 96.75 72 ASP A N 1
ATOM 543 C CA . ASP A 1 72 ? 12.117 28.625 11.133 1 96.75 72 ASP A CA 1
ATOM 544 C C . ASP A 1 72 ? 11.945 27.172 11.555 1 96.75 72 ASP A C 1
ATOM 546 O O . ASP A 1 72 ? 12.742 26.641 12.328 1 96.75 72 ASP A O 1
ATOM 550 N N . CYS A 1 73 ? 10.922 26.5 10.945 1 97.12 73 CYS A N 1
ATOM 551 C CA . CYS A 1 73 ? 10.594 25.125 11.312 1 97.12 73 CYS A CA 1
ATOM 552 C C . CYS A 1 73 ? 10.984 24.156 10.203 1 97.12 73 CYS A C 1
ATOM 554 O O . CYS A 1 73 ? 10.695 22.969 10.281 1 97.12 73 CYS A O 1
ATOM 556 N N . ARG A 1 74 ? 11.695 24.625 9.219 1 97.25 74 ARG A N 1
ATOM 557 C CA . ARG A 1 74 ? 11.906 23.844 8 1 97.25 74 ARG A CA 1
ATOM 558 C C . ARG A 1 74 ? 12.75 22.609 8.289 1 97.25 74 ARG A C 1
ATOM 560 O O . ARG A 1 74 ? 12.391 21.5 7.895 1 97.25 74 ARG A O 1
ATOM 567 N N . GLU A 1 75 ? 13.789 22.688 8.93 1 97.75 75 GLU A N 1
ATOM 568 C CA . GLU A 1 75 ? 14.695 21.562 9.156 1 97.75 75 GLU A CA 1
ATOM 569 C C . GLU A 1 75 ? 14.055 20.516 10.07 1 97.75 75 GLU A C 1
ATOM 571 O O . GLU A 1 75 ? 14.023 19.328 9.734 1 97.75 75 GLU A O 1
ATOM 576 N N . PRO A 1 76 ? 13.5 20.938 11.242 1 96.94 76 PRO A N 1
ATOM 577 C CA . PRO A 1 76 ? 12.805 19.938 12.055 1 96.94 76 PRO A CA 1
ATOM 578 C C . PRO A 1 76 ? 11.68 19.234 11.297 1 96.94 76 PRO A C 1
ATOM 580 O O . PRO A 1 76 ? 11.469 18.031 11.484 1 96.94 76 PRO A O 1
ATOM 583 N N . LEU A 1 77 ? 11.039 19.969 10.516 1 98.31 77 LEU A N 1
ATOM 584 C CA . LEU A 1 77 ? 9.93 19.391 9.758 1 98.31 77 LEU A CA 1
ATOM 585 C C . LEU A 1 77 ? 10.43 18.328 8.797 1 98.31 77 LEU A C 1
ATOM 587 O O . LEU A 1 77 ? 9.852 17.234 8.719 1 98.31 77 LEU A O 1
ATOM 591 N N . VAL A 1 78 ? 11.492 18.594 8.07 1 98.56 78 VAL A N 1
ATOM 592 C CA . VAL A 1 78 ? 12.047 17.641 7.113 1 98.56 78 VAL A CA 1
ATOM 593 C C . VAL A 1 78 ? 12.562 16.406 7.852 1 98.56 78 VAL A C 1
ATOM 595 O O . VAL A 1 78 ? 12.359 15.273 7.406 1 98.56 78 VAL A O 1
ATOM 598 N N . ARG A 1 79 ? 13.172 16.594 8.961 1 97.38 79 ARG A N 1
ATOM 599 C CA . ARG A 1 79 ? 13.695 15.484 9.742 1 97.38 79 ARG A CA 1
ATOM 600 C C . ARG A 1 79 ? 12.57 14.578 10.234 1 97.38 79 ARG A C 1
ATOM 602 O O . ARG A 1 79 ? 12.688 13.352 10.195 1 97.38 79 ARG A O 1
ATOM 609 N N . GLU A 1 80 ? 11.492 15.227 10.711 1 97.88 80 GLU A N 1
ATOM 610 C CA . GLU A 1 80 ? 10.352 14.422 11.133 1 97.88 80 GLU A CA 1
ATOM 611 C C . GLU A 1 80 ? 9.695 13.719 9.938 1 97.88 80 GLU A C 1
ATOM 613 O O . GLU A 1 80 ? 9.188 12.609 10.07 1 97.88 80 GLU A O 1
ATOM 618 N N . GLY A 1 81 ? 9.688 14.406 8.812 1 98.56 81 GLY A N 1
ATOM 619 C CA . GLY A 1 81 ? 9.211 13.758 7.605 1 98.56 81 GLY A CA 1
ATOM 620 C C . GLY A 1 81 ? 10.016 12.523 7.23 1 98.56 81 GLY A C 1
ATOM 621 O O . GLY A 1 81 ? 9.445 11.492 6.875 1 98.56 81 GLY A O 1
ATOM 622 N N . ILE A 1 82 ? 11.312 12.633 7.324 1 98.44 82 ILE A N 1
ATOM 623 C CA . ILE A 1 82 ? 12.195 11.508 7.02 1 98.44 82 ILE A CA 1
ATOM 624 C C . ILE A 1 82 ? 12 10.398 8.055 1 98.44 82 ILE A C 1
ATOM 626 O O . ILE A 1 82 ? 12.016 9.219 7.711 1 98.44 82 ILE A O 1
ATOM 630 N N . ALA A 1 83 ? 11.781 10.781 9.312 1 97.81 83 ALA A N 1
ATOM 631 C CA . ALA A 1 83 ? 11.5 9.789 10.344 1 97.81 83 ALA A CA 1
ATOM 632 C C . ALA A 1 83 ? 10.227 9.016 10.031 1 97.81 83 ALA A C 1
ATOM 634 O O . ALA A 1 83 ? 10.164 7.797 10.219 1 97.81 83 ALA A O 1
ATOM 635 N N . ALA A 1 84 ? 9.211 9.742 9.602 1 98.62 84 ALA A N 1
ATOM 636 C CA . ALA A 1 84 ? 7.965 9.086 9.211 1 98.62 84 ALA A CA 1
ATOM 637 C C . ALA A 1 84 ? 8.195 8.141 8.031 1 98.62 84 ALA A C 1
ATOM 639 O O . ALA A 1 84 ? 7.641 7.039 8 1 98.62 84 ALA A O 1
ATOM 640 N N . LEU A 1 85 ? 9 8.57 7.125 1 98.19 85 LEU A N 1
ATOM 641 C CA . LEU A 1 85 ? 9.344 7.758 5.961 1 98.19 85 LEU A CA 1
ATOM 642 C C . LEU A 1 85 ? 10.094 6.5 6.379 1 98.19 85 LEU A C 1
ATOM 644 O O . LEU A 1 85 ? 9.766 5.398 5.934 1 98.19 85 LEU A O 1
ATOM 648 N N . GLN A 1 86 ? 11.062 6.633 7.281 1 98.38 86 GLN A N 1
ATOM 649 C CA . GLN A 1 86 ? 11.867 5.516 7.758 1 98.38 86 GLN A CA 1
ATOM 650 C C . GLN A 1 86 ? 11.008 4.477 8.469 1 98.38 86 GLN A C 1
ATOM 652 O O . GLN A 1 86 ? 11.328 3.285 8.453 1 98.38 86 GLN A O 1
ATOM 657 N N . SER A 1 87 ? 9.898 4.938 8.992 1 98.38 87 SER A N 1
ATOM 658 C CA . SER A 1 87 ? 9.055 4.062 9.797 1 98.38 87 SER A CA 1
ATOM 659 C C . SER A 1 87 ? 7.832 3.594 9.008 1 98.38 87 SER A C 1
ATOM 661 O O . SER A 1 87 ? 7.039 2.795 9.508 1 98.38 87 SER A O 1
ATOM 663 N N . GLY A 1 88 ? 7.703 4.098 7.805 1 97.75 88 GLY A N 1
ATOM 664 C CA . GLY A 1 88 ? 6.488 3.787 7.066 1 97.75 88 GLY A CA 1
ATOM 665 C C . GLY A 1 88 ? 5.227 4.242 7.777 1 97.75 88 GLY A C 1
ATOM 666 O O . GLY A 1 88 ? 4.203 3.553 7.738 1 97.75 88 GLY A O 1
ATOM 667 N N . ALA A 1 89 ? 5.246 5.375 8.438 1 98.56 89 ALA A N 1
ATOM 668 C CA . ALA A 1 89 ? 4.145 5.84 9.281 1 98.56 89 ALA A CA 1
ATOM 669 C C . ALA A 1 89 ? 3.023 6.438 8.438 1 98.56 89 ALA A C 1
ATOM 671 O O . ALA A 1 89 ? 2.594 7.57 8.672 1 98.56 89 ALA A O 1
ATOM 672 N N . PHE A 1 90 ? 2.467 5.605 7.484 1 97.88 90 PHE A N 1
ATOM 673 C CA . PHE A 1 90 ? 1.418 6 6.551 1 97.88 90 PHE A CA 1
ATOM 674 C C . PHE A 1 90 ? 0.3 4.965 6.523 1 97.88 90 PHE A C 1
ATOM 676 O O . PHE A 1 90 ? 0.507 3.832 6.086 1 97.88 90 PHE A O 1
ATOM 683 N N . HIS A 1 91 ? -0.865 5.293 7.008 1 97 91 HIS A N 1
ATOM 684 C CA . HIS A 1 91 ? -1.913 4.285 7.121 1 97 91 HIS A CA 1
ATOM 685 C C . HIS A 1 91 ? -3.045 4.555 6.137 1 97 91 HIS A C 1
ATOM 687 O O . HIS A 1 91 ? -3.879 3.68 5.887 1 97 91 HIS A O 1
ATOM 693 N N . ILE A 1 92 ? -3.064 5.734 5.574 1 97 92 ILE A N 1
ATOM 694 C CA . ILE A 1 92 ? -4.137 6.07 4.641 1 97 92 ILE A CA 1
ATOM 695 C C . ILE A 1 92 ? -3.682 5.785 3.213 1 97 92 ILE A C 1
ATOM 697 O O . ILE A 1 92 ? -2.752 6.422 2.711 1 97 92 ILE A O 1
ATOM 701 N N . THR A 1 93 ? -4.289 4.84 2.619 1 94.94 93 THR A N 1
ATOM 702 C CA . THR A 1 93 ? -4.016 4.441 1.243 1 94.94 93 THR A CA 1
ATOM 703 C C . THR A 1 93 ? -5.316 4.141 0.502 1 94.94 93 THR A C 1
ATOM 705 O O . THR A 1 93 ? -6.258 3.592 1.083 1 94.94 93 THR A O 1
ATOM 708 N N . THR A 1 94 ? -5.41 4.586 -0.721 1 93.44 94 THR A N 1
ATOM 709 C CA . THR A 1 94 ? -6.527 4.266 -1.603 1 93.44 94 THR A CA 1
ATOM 710 C C . THR A 1 94 ? -6.039 4.035 -3.031 1 93.44 94 THR A C 1
ATOM 712 O O . THR A 1 94 ? -5.27 4.836 -3.564 1 93.44 94 THR A O 1
ATOM 715 N N . ALA A 1 95 ? -6.469 2.994 -3.607 1 89.25 95 ALA A N 1
ATOM 716 C CA . ALA A 1 95 ? -6.188 2.686 -5.008 1 89.25 95 ALA A CA 1
ATOM 717 C C . ALA A 1 95 ? -4.684 2.672 -5.27 1 89.25 95 ALA A C 1
ATOM 719 O O . ALA A 1 95 ? -4.219 3.221 -6.273 1 89.25 95 ALA A O 1
ATOM 720 N N . GLY A 1 96 ? -3.938 2.24 -4.297 1 87.38 96 GLY A N 1
ATOM 721 C CA . GLY A 1 96 ? -2.516 2.01 -4.496 1 87.38 96 GLY A CA 1
ATOM 722 C C . GLY A 1 96 ? -1.665 3.225 -4.176 1 87.38 96 GLY A C 1
ATOM 723 O O . GLY A 1 96 ? -0.437 3.17 -4.262 1 87.38 96 GLY A O 1
ATOM 724 N N . VAL A 1 97 ? -2.295 4.32 -3.832 1 93.44 97 VAL A N 1
ATOM 725 C CA . VAL A 1 97 ? -1.526 5.527 -3.559 1 93.44 97 VAL A CA 1
ATOM 726 C C . VAL A 1 97 ? -1.629 5.883 -2.076 1 93.44 97 VAL A C 1
ATOM 728 O O . VAL A 1 97 ? -2.66 5.641 -1.443 1 93.44 97 VAL A O 1
ATOM 731 N N . THR A 1 98 ? -0.57 6.5 -1.559 1 95.56 98 THR A N 1
ATOM 732 C CA . THR A 1 98 ? -0.428 6.715 -0.123 1 95.56 98 THR A CA 1
ATOM 733 C C . THR A 1 98 ? -0.504 8.203 0.209 1 95.56 98 THR A C 1
ATOM 735 O O . THR A 1 98 ? 0.032 9.039 -0.524 1 95.56 98 THR A O 1
ATOM 738 N N . TYR A 1 99 ? -1.225 8.523 1.284 1 97.69 99 TYR A N 1
ATOM 739 C CA . TYR A 1 99 ? -1.083 9.836 1.917 1 97.69 99 TYR A CA 1
ATOM 740 C C . TYR A 1 99 ? 0.063 9.828 2.922 1 97.69 99 TYR A C 1
ATOM 742 O O . TYR A 1 99 ? 0.081 9.016 3.85 1 97.69 99 TYR A O 1
ATOM 750 N N . PHE A 1 100 ? 0.955 10.781 2.871 1 98.44 100 PHE A N 1
ATOM 751 C CA . PHE A 1 100 ? 2.211 10.711 3.609 1 98.44 100 PHE A CA 1
ATOM 752 C C . PHE A 1 100 ? 2.105 11.477 4.926 1 98.44 100 PHE A C 1
ATOM 754 O O . PHE A 1 100 ? 3.117 11.914 5.477 1 98.44 100 PHE A O 1
ATOM 761 N N . ASN A 1 101 ? 0.905 11.781 5.398 1 98.38 101 ASN A N 1
ATOM 762 C CA . ASN A 1 101 ? 0.699 12.453 6.676 1 98.38 101 ASN A CA 1
ATOM 763 C C . ASN A 1 101 ? 1.454 13.773 6.746 1 98.38 101 ASN A C 1
ATOM 765 O O . ASN A 1 101 ? 2.045 14.102 7.773 1 98.38 101 ASN A O 1
ATOM 769 N N . THR A 1 102 ? 1.445 14.531 5.707 1 98.44 102 THR A N 1
ATOM 770 C CA . THR A 1 102 ? 2.242 15.75 5.645 1 98.44 102 THR A CA 1
ATOM 771 C C . THR A 1 102 ? 1.698 16.797 6.609 1 98.44 102 THR A C 1
ATOM 773 O O . THR A 1 102 ? 2.469 17.5 7.266 1 98.44 102 THR A O 1
ATOM 776 N N . THR A 1 103 ? 0.376 16.891 6.77 1 97.44 103 THR A N 1
ATOM 777 C CA . THR A 1 103 ? -0.23 17.859 7.672 1 97.44 103 THR A CA 1
ATOM 778 C C . THR A 1 103 ? -0 17.469 9.125 1 97.44 103 THR A C 1
ATOM 780 O O . THR A 1 103 ? 0.456 18.281 9.938 1 97.44 103 THR A O 1
ATOM 783 N N . PRO A 1 104 ? -0.275 16.219 9.492 1 98.06 104 PRO A N 1
ATOM 784 C CA . PRO A 1 104 ? -0.004 15.805 10.875 1 98.06 104 PRO A CA 1
ATOM 785 C C . PRO A 1 104 ? 1.45 16.031 11.281 1 98.06 104 PRO A C 1
ATOM 787 O O . PRO A 1 104 ? 1.721 16.438 12.414 1 98.06 104 PRO A O 1
ATOM 790 N N . ILE A 1 105 ? 2.375 15.766 10.422 1 98.44 105 ILE A N 1
ATOM 791 C CA . ILE A 1 105 ? 3.785 15.992 10.719 1 98.44 105 ILE A CA 1
ATOM 792 C C . ILE A 1 105 ? 4.031 17.484 10.953 1 98.44 105 ILE A C 1
ATOM 794 O O . ILE A 1 105 ? 4.715 17.859 11.906 1 98.44 105 ILE A O 1
ATOM 798 N N . GLY A 1 106 ? 3.48 18.266 10.086 1 97.75 106 GLY A N 1
ATOM 799 C CA . GLY A 1 106 ? 3.588 19.703 10.25 1 97.75 106 GLY A CA 1
ATOM 800 C C . GLY A 1 106 ? 3.059 20.203 11.578 1 97.75 106 GLY A C 1
ATOM 801 O O . GLY A 1 106 ? 3.666 21.062 12.211 1 97.75 106 GLY A O 1
ATOM 802 N N . ARG A 1 107 ? 2.002 19.656 11.992 1 96.75 107 ARG A N 1
ATOM 803 C CA . ARG A 1 107 ? 1.377 20.109 13.234 1 96.75 107 ARG A CA 1
ATOM 804 C C . ARG A 1 107 ? 2.17 19.641 14.453 1 96.75 107 ARG A C 1
ATOM 806 O O . ARG A 1 107 ? 2.215 20.328 15.469 1 96.75 107 ARG A O 1
ATOM 813 N N . ALA A 1 108 ? 2.77 18.484 14.367 1 97.12 108 ALA A N 1
ATOM 814 C CA . ALA A 1 108 ? 3.652 18.047 15.445 1 97.12 108 ALA A CA 1
ATOM 815 C C . ALA A 1 108 ? 4.793 19.031 15.656 1 97.12 108 ALA A C 1
ATOM 817 O O . ALA A 1 108 ? 5.098 19.406 16.797 1 97.12 108 ALA A O 1
ATOM 818 N N . VAL A 1 109 ? 5.34 19.469 14.555 1 97 109 VAL A N 1
ATOM 819 C CA . VAL A 1 109 ? 6.484 20.375 14.609 1 97 109 VAL A CA 1
ATOM 820 C C . VAL A 1 109 ? 6.016 21.766 15 1 97 109 VAL A C 1
ATOM 822 O O . VAL A 1 109 ? 6.598 22.391 15.891 1 97 109 VAL A O 1
ATOM 825 N N . THR A 1 110 ? 4.961 22.25 14.398 1 95.44 110 THR A N 1
ATOM 826 C CA . THR A 1 110 ? 4.449 23.594 14.695 1 95.44 110 THR A CA 1
ATOM 827 C C . THR A 1 110 ? 3.982 23.672 16.141 1 95.44 110 THR A C 1
ATOM 829 O O . THR A 1 110 ? 4.289 24.641 16.844 1 95.44 110 THR A O 1
ATOM 832 N N . GLY A 1 111 ? 3.229 22.672 16.562 1 93.56 111 GLY A N 1
ATOM 833 C CA . GLY A 1 111 ? 2.713 22.656 17.922 1 93.56 111 GLY A CA 1
ATOM 834 C C . GLY A 1 111 ? 3.805 22.719 18.969 1 93.56 111 GLY A C 1
ATOM 835 O O . GLY A 1 111 ? 3.674 23.438 19.969 1 93.56 111 GLY A O 1
ATOM 836 N N . THR A 1 112 ? 4.855 22.078 18.766 1 93.81 112 THR A N 1
ATOM 837 C CA . THR A 1 112 ? 5.938 22.016 19.734 1 93.81 112 THR A CA 1
ATOM 838 C C . THR A 1 112 ? 6.816 23.266 19.656 1 93.81 112 THR A C 1
ATOM 840 O O . THR A 1 112 ? 7.137 23.875 20.672 1 93.81 112 THR A O 1
ATOM 843 N N . MET A 1 113 ? 7.145 23.703 18.453 1 95.25 113 MET A N 1
ATOM 844 C CA . MET A 1 113 ? 8.102 24.797 18.266 1 95.25 113 MET A CA 1
ATOM 845 C C . MET A 1 113 ? 7.469 26.141 18.625 1 95.25 113 MET A C 1
ATOM 847 O O . MET A 1 113 ? 8.117 27 19.219 1 95.25 113 MET A O 1
ATOM 851 N N . LEU A 1 114 ? 6.23 26.328 18.266 1 95.06 114 LEU A N 1
ATOM 852 C CA . LEU A 1 114 ? 5.586 27.609 18.562 1 95.06 114 LEU A CA 1
ATOM 853 C C . LEU A 1 114 ? 5.359 27.766 20.062 1 95.06 114 LEU A C 1
ATOM 855 O O . LEU A 1 114 ? 5.566 28.844 20.609 1 95.06 114 LEU A O 1
ATOM 859 N N . VAL A 1 115 ? 4.926 26.719 20.719 1 94.5 115 VAL A N 1
ATOM 860 C CA . VAL A 1 115 ? 4.688 26.797 22.156 1 94.5 115 VAL A CA 1
ATOM 861 C C . VAL A 1 115 ? 6.008 27.016 22.891 1 94.5 115 VAL A C 1
ATOM 863 O O . VAL A 1 115 ? 6.059 27.719 23.906 1 94.5 115 VAL A O 1
ATOM 866 N N . THR A 1 116 ? 7.051 26.422 22.406 1 94.25 116 THR A N 1
ATOM 867 C CA . THR A 1 116 ? 8.375 26.672 22.969 1 94.25 116 THR A CA 1
ATOM 868 C C . THR A 1 116 ? 8.734 28.156 22.844 1 94.25 116 THR A C 1
ATOM 870 O O . THR A 1 116 ? 9.211 28.766 23.812 1 94.25 116 THR A O 1
ATOM 873 N N . ALA A 1 117 ? 8.531 28.703 21.688 1 95.38 117 ALA A N 1
ATOM 874 C CA . ALA A 1 117 ? 8.789 30.125 21.469 1 95.38 117 ALA A CA 1
ATOM 875 C C . ALA A 1 117 ? 7.918 30.984 22.375 1 95.38 117 ALA A C 1
ATOM 877 O O . ALA A 1 117 ? 8.375 32 22.906 1 95.38 117 ALA A O 1
ATOM 878 N N . MET A 1 118 ? 6.691 30.625 22.531 1 96.06 118 MET A N 1
ATOM 879 C CA . MET A 1 118 ? 5.777 31.328 23.422 1 96.06 118 MET A CA 1
ATOM 880 C C . MET A 1 118 ? 6.316 31.344 24.844 1 96.06 118 MET A C 1
ATOM 882 O O . MET A 1 118 ? 6.293 32.375 25.516 1 96.06 118 MET A O 1
ATOM 886 N N . LYS A 1 119 ? 6.754 30.234 25.25 1 94.25 119 LYS A N 1
ATOM 887 C CA . LYS A 1 119 ? 7.293 30.125 26.594 1 94.25 119 LYS A CA 1
ATOM 888 C C . LYS A 1 119 ? 8.477 31.062 26.797 1 94.25 119 LYS A C 1
ATOM 890 O O . LYS A 1 119 ? 8.625 31.672 27.859 1 94.25 119 LYS A O 1
ATOM 895 N N . GLU A 1 120 ? 9.305 31.188 25.844 1 94.69 120 GLU A N 1
ATOM 896 C CA . GLU A 1 120 ? 10.453 32.094 25.906 1 94.69 120 GLU A CA 1
ATOM 897 C C . GLU A 1 120 ? 10 33.531 26.109 1 94.69 120 GLU A C 1
ATOM 899 O O . GLU A 1 120 ? 10.727 34.344 26.703 1 94.69 120 GLU A O 1
ATOM 904 N N . ASP A 1 121 ? 8.789 33.844 25.656 1 96.44 121 ASP A N 1
ATOM 905 C CA . ASP A 1 121 ? 8.25 35.188 25.75 1 96.44 121 ASP A CA 1
ATOM 906 C C . ASP A 1 121 ? 7.273 35.312 26.922 1 96.44 121 ASP A C 1
ATOM 908 O O . ASP A 1 121 ? 6.543 36.281 27.047 1 96.44 121 ASP A O 1
ATOM 912 N N . ASP A 1 122 ? 7.184 34.312 27.703 1 96.31 122 ASP A N 1
ATOM 913 C CA . ASP A 1 122 ? 6.305 34.25 28.859 1 96.31 122 ASP A CA 1
ATOM 914 C C . ASP A 1 122 ? 4.836 34.312 28.438 1 96.31 122 ASP A C 1
ATOM 916 O O . ASP A 1 122 ? 4.051 35.031 29.078 1 96.31 122 ASP A O 1
ATOM 920 N N . VAL A 1 123 ? 4.59 33.781 27.328 1 96.75 123 VAL A N 1
ATOM 921 C CA . VAL A 1 123 ? 3.221 33.656 26.844 1 96.75 123 VAL A CA 1
ATOM 922 C C . VAL A 1 123 ? 2.701 32.25 27.172 1 96.75 123 VAL A C 1
ATOM 924 O O . VAL A 1 123 ? 3.229 31.266 26.672 1 96.75 123 VAL A O 1
ATOM 927 N N . ASN A 1 124 ? 1.658 32.156 27.969 1 96.06 124 ASN A N 1
ATOM 928 C CA . ASN A 1 124 ? 1.198 30.859 28.453 1 96.06 124 ASN A CA 1
ATOM 929 C C . ASN A 1 124 ? -0.25 30.594 28.047 1 96.06 124 ASN A C 1
ATOM 931 O O . ASN A 1 124 ? -0.889 29.688 28.594 1 96.06 124 ASN A O 1
ATOM 935 N N . ILE A 1 125 ? -0.815 31.375 27.188 1 96.31 125 ILE A N 1
ATOM 936 C CA . ILE A 1 125 ? -2.139 31.156 26.625 1 96.31 125 ILE A CA 1
ATOM 937 C C . ILE A 1 125 ? -2.027 31.031 25.094 1 96.31 125 ILE A C 1
ATOM 939 O O . ILE A 1 125 ? -1.533 31.938 24.438 1 96.31 125 ILE A O 1
ATOM 943 N N . TRP A 1 126 ? -2.447 29.953 24.578 1 94 126 TRP A N 1
ATOM 944 C CA . TRP A 1 126 ? -2.346 29.672 23.141 1 94 126 TRP A CA 1
ATOM 945 C C . TRP A 1 126 ? -3.689 29.875 22.453 1 94 126 TRP A C 1
ATOM 947 O O . TRP A 1 126 ? -4.652 29.156 22.734 1 94 126 TRP A O 1
ATOM 957 N N . GLY A 1 127 ? -3.748 30.891 21.547 1 86.94 127 GLY A N 1
ATOM 958 C CA . GLY A 1 127 ? -4.934 31.156 20.734 1 86.94 127 GLY A CA 1
ATOM 959 C C . GLY A 1 127 ? -4.82 30.641 19.312 1 86.94 127 GLY A C 1
ATOM 960 O O . GLY A 1 127 ? -4.461 31.391 18.406 1 86.94 127 GLY A O 1
ATOM 961 N N . ASP A 1 128 ? -5.066 29.359 19.047 1 75.06 128 ASP A N 1
ATOM 962 C CA . ASP A 1 128 ? -4.965 28.922 17.656 1 75.06 128 ASP A CA 1
ATOM 963 C C . ASP A 1 128 ? -6.332 28.922 16.969 1 75.06 128 ASP A C 1
ATOM 965 O O . ASP A 1 128 ? -7.359 28.781 17.641 1 75.06 128 ASP A O 1
ATOM 969 N N . GLY A 1 129 ? -6.395 29.016 15.617 1 74.31 129 GLY A N 1
ATOM 970 C CA . GLY A 1 129 ? -7.598 29.203 14.82 1 74.31 129 GLY A CA 1
ATOM 971 C C . GLY A 1 129 ? -8.227 27.891 14.383 1 74.31 129 GLY A C 1
ATOM 972 O O . GLY A 1 129 ? -9.008 27.859 13.43 1 74.31 129 GLY A O 1
ATOM 973 N N . SER A 1 130 ? -7.914 26.828 15.055 1 78.31 130 SER A N 1
ATOM 974 C CA . SER A 1 130 ? -8.492 25.547 14.648 1 78.31 130 SER A CA 1
ATOM 975 C C . SER A 1 130 ? -9.977 25.469 14.992 1 78.31 130 SER A C 1
ATOM 977 O O . SER A 1 130 ? -10.414 26.031 16 1 78.31 130 SER A O 1
ATOM 979 N N . THR A 1 131 ? -10.641 24.812 14.133 1 76.12 131 THR A N 1
ATOM 980 C CA . THR A 1 131 ? -12.078 24.641 14.344 1 76.12 131 THR A CA 1
ATOM 981 C C . THR A 1 131 ? -12.359 23.422 15.211 1 76.12 131 THR A C 1
ATOM 983 O O . THR A 1 131 ? -11.547 22.484 15.273 1 76.12 131 THR A O 1
ATOM 986 N N . PHE A 1 132 ? -13.523 23.375 15.82 1 79.06 132 PHE A N 1
ATOM 987 C CA . PHE A 1 132 ? -13.82 22.312 16.766 1 79.06 132 PHE A CA 1
ATOM 988 C C . PHE A 1 132 ? -14.141 21.016 16.031 1 79.06 132 PHE A C 1
ATOM 990 O O . PHE A 1 132 ? -14.172 19.938 16.641 1 79.06 132 PHE A O 1
ATOM 997 N N . LYS A 1 133 ? -14.312 21.031 14.719 1 80.25 133 LYS A N 1
ATOM 998 C CA . LYS A 1 133 ? -14.609 19.812 13.961 1 80.25 133 LYS A CA 1
ATOM 999 C C . LYS A 1 133 ? -13.344 19.234 13.344 1 80.25 133 LYS A C 1
ATOM 1001 O O . LYS A 1 133 ? -13.375 18.125 12.797 1 80.25 133 LYS A O 1
ATOM 1006 N N . GLY A 1 134 ? -12.258 19.953 13.469 1 85.44 134 GLY A N 1
ATOM 1007 C CA . GLY A 1 134 ? -11.031 19.531 12.812 1 85.44 134 GLY A CA 1
ATOM 1008 C C . GLY A 1 134 ? -10.117 18.719 13.711 1 85.44 134 GLY A C 1
ATOM 1009 O O . GLY A 1 134 ? -10.297 18.703 14.93 1 85.44 134 GLY A O 1
ATOM 1010 N N . ASN A 1 135 ? -9.102 18.094 13.023 1 91.31 135 ASN A N 1
ATOM 1011 C CA . ASN A 1 135 ? -8.117 17.297 13.75 1 91.31 135 ASN A CA 1
ATOM 1012 C C . ASN A 1 135 ? -7.113 18.172 14.477 1 91.31 135 ASN A C 1
ATOM 1014 O O . ASN A 1 135 ? -6.582 17.797 15.523 1 91.31 135 ASN A O 1
ATOM 1018 N N . ASP A 1 136 ? -6.941 19.359 14.008 1 90.75 136 ASP A N 1
ATOM 1019 C CA . ASP A 1 136 ? -5.848 20.203 14.469 1 90.75 136 ASP A CA 1
ATOM 1020 C C . ASP A 1 136 ? -6.094 20.688 15.891 1 90.75 136 ASP A C 1
ATOM 1022 O O . ASP A 1 136 ? -5.145 20.953 16.641 1 90.75 136 ASP A O 1
ATOM 1026 N N . ILE A 1 137 ? -7.332 20.844 16.266 1 88.31 137 ILE A N 1
ATOM 1027 C CA . ILE A 1 137 ? -7.625 21.281 17.625 1 88.31 137 ILE A CA 1
ATOM 1028 C C . ILE A 1 137 ? -7.082 20.281 18.625 1 88.31 137 ILE A C 1
ATOM 1030 O O . ILE A 1 137 ? -6.551 20.656 19.672 1 88.31 137 ILE A O 1
ATOM 1034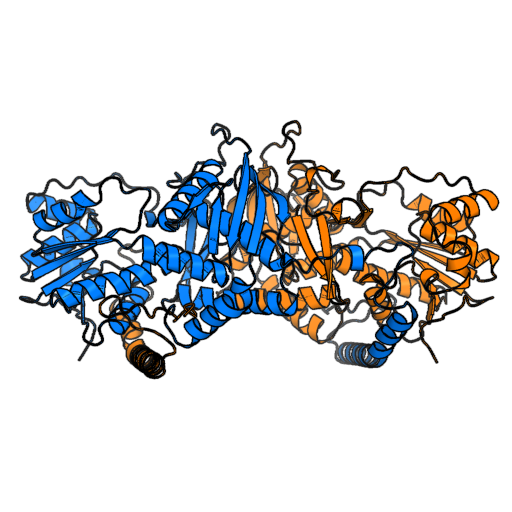 N N . GLU A 1 138 ? -7.176 19.062 18.281 1 91.81 138 GLU A N 1
ATOM 1035 C CA . GLU A 1 138 ? -6.668 18.016 19.156 1 91.81 138 GLU A CA 1
ATOM 1036 C C . GLU A 1 138 ? -5.145 17.938 19.109 1 91.81 138 GLU A C 1
ATOM 1038 O O . GLU A 1 138 ? -4.5 17.719 20.141 1 91.81 138 GLU A O 1
ATOM 1043 N N . ARG A 1 139 ? -4.613 18.078 17.969 1 94.56 139 ARG A N 1
ATOM 1044 C CA . ARG A 1 139 ? -3.166 18 17.812 1 94.56 139 ARG A CA 1
ATOM 1045 C C . ARG A 1 139 ? -2.465 19.109 18.562 1 94.56 139 ARG A C 1
ATOM 1047 O O . ARG A 1 139 ? -1.542 18.859 19.344 1 94.56 139 ARG A O 1
ATOM 1054 N N . PHE A 1 140 ? -2.936 20.328 18.406 1 92.06 140 PHE A N 1
ATOM 1055 C CA . PHE A 1 140 ? -2.311 21.469 19.062 1 92.06 140 PHE A CA 1
ATOM 1056 C C . PHE A 1 140 ? -2.535 21.422 20.562 1 92.06 140 PHE A C 1
ATOM 1058 O O . PHE A 1 140 ? -1.669 21.844 21.344 1 92.06 140 PHE A O 1
ATOM 1065 N N . TYR A 1 141 ? -3.719 20.953 20.938 1 92.19 141 TYR A N 1
ATOM 1066 C CA . TYR A 1 141 ? -4 20.781 22.359 1 92.19 141 TYR A CA 1
ATOM 1067 C C . TYR A 1 141 ? -3 19.844 23.016 1 92.19 141 TYR A C 1
ATOM 1069 O O . TYR A 1 141 ? -2.389 20.172 24.031 1 92.19 141 TYR A O 1
ATOM 1077 N N . ARG A 1 142 ? -2.791 18.75 22.406 1 94.19 142 ARG A N 1
ATOM 1078 C CA . ARG A 1 142 ? -1.92 17.719 22.969 1 94.19 142 ARG A CA 1
ATOM 1079 C C . ARG A 1 142 ? -0.461 18.172 22.938 1 94.19 142 ARG A C 1
ATOM 1081 O O . ARG A 1 142 ? 0.225 18.141 23.969 1 94.19 142 ARG A O 1
ATOM 1088 N N . TYR A 1 143 ? 0.063 18.562 21.797 1 94.25 143 TYR A N 1
ATOM 1089 C CA . TYR A 1 143 ? 1.467 18.922 21.656 1 94.25 143 TYR A CA 1
ATOM 1090 C C . TYR A 1 143 ? 1.798 20.141 22.5 1 94.25 143 TYR A C 1
ATOM 1092 O O . TYR A 1 143 ? 2.887 20.234 23.078 1 94.25 143 TYR A O 1
ATOM 1100 N N . GLY A 1 144 ? 0.841 21.062 22.562 1 93 144 GLY A N 1
ATOM 1101 C CA . GLY A 1 144 ? 1.046 22.234 23.406 1 93 144 GLY A CA 1
ATOM 1102 C C . GLY A 1 144 ? 1.248 21.875 24.875 1 93 144 GLY A C 1
ATOM 1103 O O . GLY A 1 144 ? 2.195 22.344 25.5 1 93 144 GLY A O 1
ATOM 1104 N N . LEU A 1 145 ? 0.395 21.031 25.359 1 92.5 145 LEU A N 1
ATOM 1105 C CA . LEU A 1 145 ? 0.432 20.656 26.781 1 92.5 145 LEU A CA 1
ATOM 1106 C C . LEU A 1 145 ? 1.624 19.766 27.078 1 92.5 145 LEU A C 1
ATOM 1108 O O . LEU A 1 145 ? 2.119 19.734 28.203 1 92.5 145 LEU A O 1
ATOM 1112 N N . LEU A 1 146 ? 2.076 19.031 26.125 1 91.75 146 LEU A N 1
ATOM 1113 C CA . LEU A 1 146 ? 3.281 18.234 26.312 1 91.75 146 LEU A CA 1
ATOM 1114 C C . LEU A 1 146 ? 4.496 19.125 26.531 1 91.75 146 LEU A C 1
ATOM 1116 O O . LEU A 1 146 ? 5.375 18.797 27.328 1 91.75 146 LEU A O 1
ATOM 1120 N N . VAL A 1 147 ? 4.512 20.234 25.828 1 91.56 147 VAL A N 1
ATOM 1121 C CA . VAL A 1 147 ? 5.656 21.141 25.875 1 91.56 147 VAL A CA 1
ATOM 1122 C C . VAL A 1 147 ? 5.539 22.047 27.109 1 91.56 147 VAL A C 1
ATOM 1124 O O . VAL A 1 147 ? 6.523 22.266 27.812 1 91.56 147 VAL A O 1
ATOM 1127 N N . ASN A 1 148 ? 4.348 22.578 27.328 1 93.12 148 ASN A N 1
ATOM 1128 C CA . ASN A 1 148 ? 4.07 23.469 28.453 1 93.12 148 ASN A CA 1
ATOM 1129 C C . ASN A 1 148 ? 2.861 23 29.25 1 93.12 148 ASN A C 1
ATOM 1131 O O . ASN A 1 148 ? 1.723 23.328 28.906 1 93.12 148 ASN A O 1
ATOM 1135 N N . PRO A 1 149 ? 3.154 22.344 30.375 1 91.12 149 PRO A N 1
ATOM 1136 C CA . PRO A 1 149 ? 2.051 21.797 31.172 1 91.12 149 PRO A CA 1
ATOM 1137 C C . PRO A 1 149 ? 1.149 22.875 31.766 1 91.12 149 PRO A C 1
ATOM 1139 O O . PRO A 1 149 ? 0.017 22.594 32.156 1 91.12 149 PRO A O 1
ATOM 1142 N N . ASP A 1 150 ? 1.616 24.094 31.766 1 92.12 150 ASP A N 1
ATOM 1143 C CA . ASP A 1 150 ? 0.839 25.188 32.344 1 92.12 150 ASP A CA 1
ATOM 1144 C C . ASP A 1 150 ? 0.081 25.953 31.266 1 92.12 150 ASP A C 1
ATOM 1146 O O . ASP A 1 150 ? -0.576 26.953 31.547 1 92.12 150 ASP A O 1
ATOM 1150 N N . LEU A 1 151 ? 0.156 25.484 30.109 1 93.88 151 LEU A N 1
ATOM 1151 C CA . LEU A 1 151 ? -0.458 26.156 28.969 1 93.88 151 LEU A CA 1
ATOM 1152 C C . LEU A 1 151 ? -1.977 26.203 29.109 1 93.88 151 LEU A C 1
ATOM 1154 O O . LEU A 1 151 ? -2.594 25.188 29.469 1 93.88 151 LEU A O 1
ATOM 1158 N N . LYS A 1 152 ? -2.527 27.359 28.922 1 94.5 152 LYS A N 1
ATOM 1159 C CA . LYS A 1 152 ? -3.965 27.5 28.703 1 94.5 152 LYS A CA 1
ATOM 1160 C C . LYS A 1 152 ? -4.273 27.703 27.234 1 94.5 152 LYS A C 1
ATOM 1162 O O . LYS A 1 152 ? -3.396 28.078 26.453 1 94.5 152 LYS A O 1
ATOM 1167 N N . VAL A 1 153 ? -5.539 27.344 26.906 1 92.62 153 VAL A N 1
ATOM 1168 C CA . VAL A 1 153 ? -5.895 27.422 25.484 1 92.62 153 VAL A CA 1
ATOM 1169 C C . VAL A 1 153 ? -7.125 28.312 25.312 1 92.62 153 VAL A C 1
ATOM 1171 O O . VAL A 1 153 ? -8.133 28.125 26 1 92.62 153 VAL A O 1
ATOM 1174 N N . TYR A 1 154 ? -6.965 29.25 24.453 1 91.69 154 TYR A N 1
ATOM 1175 C CA . TYR A 1 154 ? -8.086 30.078 24.047 1 91.69 154 TYR A CA 1
ATOM 1176 C C . TYR A 1 154 ? -8.352 29.938 22.547 1 91.69 154 TYR A C 1
ATOM 1178 O O . TYR A 1 154 ? -7.457 30.172 21.734 1 91.69 154 TYR A O 1
ATOM 1186 N N . LYS A 1 155 ? -9.492 29.594 22.219 1 84.62 155 LYS A N 1
ATOM 1187 C CA . LYS A 1 155 ? -9.898 29.5 20.812 1 84.62 155 LYS A CA 1
ATOM 1188 C C . LYS A 1 155 ? -11.031 30.484 20.5 1 84.62 155 LYS A C 1
ATOM 1190 O O . LYS A 1 155 ? -12.148 30.328 21 1 84.62 155 LYS A O 1
ATOM 1195 N N . PRO A 1 156 ? -10.766 31.375 19.578 1 84.56 156 PRO A N 1
ATOM 1196 C CA . PRO A 1 156 ? -11.789 32.375 19.25 1 84.56 156 PRO A CA 1
ATOM 1197 C C . PRO A 1 156 ? -13.094 31.734 18.75 1 84.56 156 PRO A C 1
ATOM 1199 O O . PRO A 1 156 ? -14.18 32.219 19.078 1 84.56 156 PRO A O 1
ATOM 1202 N N . TRP A 1 157 ? -13.016 30.641 18.109 1 80.06 157 TRP A N 1
ATOM 1203 C CA . TRP A 1 157 ? -14.172 30 17.484 1 80.06 157 TRP A CA 1
ATOM 1204 C C . TRP A 1 157 ? -14.984 29.219 18.516 1 80.06 157 TRP A C 1
ATOM 1206 O O . TRP A 1 157 ? -15.992 28.594 18.188 1 80.06 157 TRP A O 1
ATOM 1216 N N . LEU A 1 158 ? -14.547 29.25 19.703 1 79.38 158 LEU A N 1
ATOM 1217 C CA . LEU A 1 158 ? -15.328 28.688 20.797 1 79.38 158 LEU A CA 1
ATOM 1218 C C . LEU A 1 158 ? -15.891 29.797 21.672 1 79.38 158 LEU A C 1
ATOM 1220 O O . LEU A 1 158 ? -16.656 29.531 22.609 1 79.38 158 LEU A O 1
ATOM 1224 N N . ASP A 1 159 ? -15.508 30.984 21.391 1 82.06 159 ASP A N 1
ATOM 1225 C CA . ASP A 1 159 ? -15.953 32.188 22.109 1 82.06 159 ASP A CA 1
ATOM 1226 C C . ASP A 1 159 ? -17.203 32.75 21.469 1 82.06 159 ASP A C 1
ATOM 1228 O O . ASP A 1 159 ? -17.156 33.281 20.344 1 82.06 159 ASP A O 1
ATOM 1232 N N . SER A 1 160 ? -18.328 32.688 22.234 1 82.06 160 SER A N 1
ATOM 1233 C CA . SER A 1 160 ? -19.609 33.156 21.703 1 82.06 160 SER A CA 1
ATOM 1234 C C . SER A 1 160 ? -19.547 34.625 21.281 1 82.06 160 SER A C 1
ATOM 1236 O O . SER A 1 160 ? -20.188 35 20.297 1 82.06 160 SER A O 1
ATOM 1238 N N . ALA A 1 161 ? -18.844 35.406 22 1 87.69 161 ALA A N 1
ATOM 1239 C CA . ALA A 1 161 ? -18.719 36.812 21.656 1 87.69 161 ALA A CA 1
ATOM 1240 C C . ALA A 1 161 ? -18.031 37 20.297 1 87.69 161 ALA A C 1
ATOM 1242 O O . ALA A 1 161 ? -18.438 37.844 19.484 1 87.69 161 ALA A O 1
ATOM 1243 N N . PHE A 1 162 ? -17.016 36.281 20.047 1 88.56 162 PHE A N 1
ATOM 1244 C CA . PHE A 1 162 ? -16.312 36.344 18.766 1 88.56 162 PHE A CA 1
ATOM 1245 C C . PHE A 1 162 ? -17.219 35.875 17.625 1 88.56 162 PHE A C 1
ATOM 1247 O O . PHE A 1 162 ? -17.266 36.5 16.578 1 88.56 162 PHE A O 1
ATOM 1254 N N . ILE A 1 163 ? -17.891 34.781 17.875 1 80.5 163 ILE A N 1
ATOM 1255 C CA . ILE A 1 163 ? -18.75 34.188 16.859 1 80.5 163 ILE A CA 1
ATOM 1256 C C . ILE A 1 163 ? -19.875 35.188 16.5 1 80.5 163 ILE A C 1
ATOM 1258 O O . ILE A 1 163 ? -20.203 35.344 15.32 1 80.5 163 ILE A O 1
ATOM 1262 N N . ASP A 1 164 ? -20.406 35.719 17.438 1 85.06 164 ASP A N 1
ATOM 1263 C CA . ASP A 1 164 ? -21.531 36.656 17.234 1 85.06 164 ASP A CA 1
ATOM 1264 C C . ASP A 1 164 ? -21.078 37.906 16.469 1 85.06 164 ASP A C 1
ATOM 1266 O O . ASP A 1 164 ? -21.828 38.406 15.625 1 85.06 164 ASP A O 1
ATOM 1270 N N . GLU A 1 165 ? -19.906 38.312 16.734 1 88.5 165 GLU A N 1
ATOM 1271 C CA . GLU A 1 165 ? -19.422 39.531 16.125 1 88.5 165 GLU A CA 1
ATOM 1272 C C . GLU A 1 165 ? -18.781 39.281 14.766 1 88.5 165 GLU A C 1
ATOM 1274 O O . GLU A 1 165 ? -18.875 40.125 13.859 1 88.5 165 GLU A O 1
ATOM 1279 N N . LEU A 1 166 ? -18.062 38.156 14.664 1 86.25 166 LEU A N 1
ATOM 1280 C CA . LEU A 1 166 ? -17.25 37.906 13.477 1 86.25 166 LEU A CA 1
ATOM 1281 C C . LEU A 1 166 ? -17.531 36.5 12.922 1 86.25 166 LEU A C 1
ATOM 1283 O O . LEU A 1 166 ? -16.609 35.812 12.453 1 86.25 166 LEU A O 1
ATOM 1287 N N . GLY A 1 167 ? -18.625 36.031 12.922 1 72.25 167 GLY A N 1
ATOM 1288 C CA . GLY A 1 167 ? -18.984 34.656 12.633 1 72.25 167 GLY A CA 1
ATOM 1289 C C . GLY A 1 167 ? -18.781 34.281 11.18 1 72.25 167 GLY A C 1
ATOM 1290 O O . GLY A 1 167 ? -18.719 33.094 10.852 1 72.25 167 GLY A O 1
ATOM 1291 N N . GLY A 1 168 ? -18.594 35.219 10.273 1 72.88 168 GLY A N 1
ATOM 1292 C CA . GLY A 1 168 ? -18.406 34.906 8.867 1 72.88 168 GLY A CA 1
ATOM 1293 C C . GLY A 1 168 ? -17.281 35.688 8.227 1 72.88 168 GLY A C 1
ATOM 1294 O O . GLY A 1 168 ? -16.781 36.656 8.797 1 72.88 168 GLY A O 1
ATOM 1295 N N . ARG A 1 169 ? -16.859 35.156 7.047 1 77.31 169 ARG A N 1
ATOM 1296 C CA . ARG A 1 169 ? -15.75 35.781 6.34 1 77.31 169 ARG A CA 1
ATOM 1297 C C . ARG A 1 169 ? -16.109 37.219 5.926 1 77.31 169 ARG A C 1
ATOM 1299 O O . ARG A 1 169 ? -15.25 38.094 5.914 1 77.31 169 ARG A O 1
ATOM 1306 N N . ALA A 1 170 ? -17.344 37.406 5.574 1 78.25 170 ALA A N 1
ATOM 1307 C CA . ALA A 1 170 ? -17.797 38.719 5.203 1 78.25 170 ALA A CA 1
ATOM 1308 C C . ALA A 1 170 ? -17.719 39.688 6.391 1 78.25 170 ALA A C 1
ATOM 1310 O O . ALA A 1 170 ? -17.266 40.812 6.246 1 78.25 170 ALA A O 1
ATOM 1311 N N . GLU A 1 171 ? -18.156 39.219 7.488 1 84.62 171 GLU A N 1
ATOM 1312 C CA . GLU A 1 171 ? -18.109 40.031 8.703 1 84.62 171 GLU A CA 1
ATOM 1313 C C . GLU A 1 171 ? -16.672 40.344 9.109 1 84.62 171 GLU A C 1
ATOM 1315 O O . GLU A 1 171 ? -16.375 41.438 9.562 1 84.62 171 GLU A O 1
ATOM 1320 N N . MET A 1 172 ? -15.82 39.406 8.898 1 87.38 172 MET A N 1
ATOM 1321 C CA . MET A 1 172 ? -14.414 39.594 9.266 1 87.38 172 MET A CA 1
ATOM 1322 C C . MET A 1 172 ? -13.75 40.625 8.375 1 87.38 172 MET A C 1
ATOM 1324 O O . MET A 1 172 ? -12.977 41.469 8.852 1 87.38 172 MET A O 1
ATOM 1328 N N . SER A 1 173 ? -14.094 40.531 7.141 1 86.19 173 SER A N 1
ATOM 1329 C CA . SER A 1 173 ? -13.555 41.531 6.203 1 86.19 173 SER A CA 1
ATOM 1330 C C . SER A 1 173 ? -14.031 42.938 6.547 1 86.19 173 SER A C 1
ATOM 1332 O O . SER A 1 173 ? -13.234 43.875 6.543 1 86.19 173 SER A O 1
ATOM 1334 N N . GLU A 1 174 ? -15.234 43.031 6.801 1 87.75 174 GLU A N 1
ATOM 1335 C CA . GLU A 1 174 ? -15.805 44.344 7.172 1 87.75 174 GLU A CA 1
ATOM 1336 C C . GLU A 1 174 ? -15.18 44.875 8.453 1 87.75 174 GLU A C 1
ATOM 1338 O O . GLU A 1 174 ? -14.93 46.062 8.578 1 87.75 174 GLU A O 1
ATOM 1343 N N . PHE A 1 175 ? -15.016 43.969 9.328 1 91.94 175 PHE A N 1
ATOM 1344 C CA . PHE A 1 175 ? -14.406 44.312 10.602 1 91.94 175 PHE A CA 1
ATOM 1345 C C . PHE A 1 175 ? -13.023 44.906 10.391 1 91.94 175 PHE A C 1
ATOM 1347 O O . PHE A 1 175 ? -12.695 45.938 10.984 1 91.94 175 PHE A O 1
ATOM 1354 N N . LEU A 1 176 ? -12.227 44.344 9.586 1 92 176 LEU A N 1
ATOM 1355 C CA . LEU A 1 176 ? -10.883 44.844 9.312 1 92 176 LEU A CA 1
ATOM 1356 C C . LEU A 1 176 ? -10.914 46.156 8.539 1 92 176 LEU A C 1
ATOM 1358 O O . LEU A 1 176 ? -10.109 47.062 8.797 1 92 176 LEU A O 1
ATOM 1362 N N . GLN A 1 177 ? -11.852 46.25 7.688 1 89.75 177 GLN A N 1
ATOM 1363 C CA . GLN A 1 177 ? -12.008 47.5 6.934 1 89.75 177 GLN A CA 1
ATOM 1364 C C . GLN A 1 177 ? -12.422 48.656 7.848 1 89.75 177 GLN A C 1
ATOM 1366 O O . GLN A 1 177 ? -11.867 49.75 7.762 1 89.75 177 GLN A O 1
ATOM 1371 N N . LYS A 1 178 ? -13.32 48.344 8.656 1 91.88 178 LYS A N 1
ATOM 1372 C CA . LYS A 1 178 ? -13.789 49.344 9.602 1 91.88 178 LYS A CA 1
ATOM 1373 C C . LYS A 1 178 ? -12.672 49.781 10.539 1 91.88 178 LYS A C 1
ATOM 1375 O O . LYS A 1 178 ? -12.688 50.906 11.055 1 91.88 178 LYS A O 1
ATOM 1380 N N . SER A 1 179 ? -11.828 48.906 10.766 1 93.31 179 SER A N 1
ATOM 1381 C CA . SER A 1 179 ? -10.719 49.188 11.664 1 93.31 179 SER A CA 1
ATOM 1382 C C . SER A 1 179 ? -9.586 49.875 10.938 1 93.31 179 SER A C 1
ATOM 1384 O O . SER A 1 179 ? -8.523 50.156 11.516 1 93.31 179 SER A O 1
ATOM 1386 N N . GLY A 1 180 ? -9.742 50.094 9.586 1 90.06 180 GLY A N 1
ATOM 1387 C CA . GLY A 1 180 ? -8.797 50.906 8.828 1 90.06 180 GLY A CA 1
ATOM 1388 C C . GLY A 1 180 ? -7.809 50.094 8.023 1 90.06 180 GLY A C 1
ATOM 1389 O O . GLY A 1 180 ? -6.836 50.625 7.488 1 90.06 180 GLY A O 1
ATOM 1390 N N . PHE A 1 181 ? -8.055 48.812 8.031 1 91 181 PHE A N 1
ATOM 1391 C CA . PHE A 1 181 ? -7.133 47.969 7.289 1 91 181 PHE A CA 1
ATOM 1392 C C . PHE A 1 181 ? -7.672 47.656 5.898 1 91 181 PHE A C 1
ATOM 1394 O O . PHE A 1 181 ? -8.883 47.5 5.719 1 91 181 PHE A O 1
ATOM 1401 N N . ASP A 1 182 ? -6.906 47.719 4.918 1 80.25 182 ASP A N 1
ATOM 1402 C CA . ASP A 1 182 ? -7.297 47.438 3.537 1 80.25 182 ASP A CA 1
ATOM 1403 C C . ASP A 1 182 ? -7.195 45.969 3.223 1 80.25 182 ASP A C 1
ATOM 1405 O O . ASP A 1 182 ? -6.246 45.531 2.572 1 80.25 182 ASP A O 1
ATOM 1409 N N . TYR A 1 183 ? -8.008 45.281 3.91 1 76.88 183 TYR A N 1
ATOM 1410 C CA . TYR A 1 183 ? -7.973 43.844 3.635 1 76.88 183 TYR A CA 1
ATOM 1411 C C . TYR A 1 183 ? -8.875 43.5 2.457 1 76.88 183 TYR A C 1
ATOM 1413 O O . TYR A 1 183 ? -10.039 43.906 2.418 1 76.88 183 TYR A O 1
ATOM 1421 N N . LYS A 1 184 ? -8.258 43 1.385 1 65.44 184 LYS A N 1
ATOM 1422 C CA . LYS A 1 184 ? -9.023 42.562 0.218 1 65.44 184 LYS A CA 1
ATOM 1423 C C . LYS A 1 184 ? -9.328 41.094 0.285 1 65.44 184 LYS A C 1
ATOM 1425 O O . LYS A 1 184 ? -8.414 40.25 0.411 1 65.44 184 LYS A O 1
ATOM 1430 N N . MET A 1 185 ? -10.641 40.875 0.324 1 63.53 185 MET A N 1
ATOM 1431 C CA . MET A 1 185 ? -11.094 39.469 0.33 1 63.53 185 MET A CA 1
ATOM 1432 C C . MET A 1 185 ? -10.734 38.781 -0.983 1 63.53 185 MET A C 1
ATOM 1434 O O . MET A 1 185 ? -10.953 39.344 -2.061 1 63.53 185 MET A O 1
ATOM 1438 N N . SER A 1 186 ? -9.914 37.719 -0.831 1 60.75 186 SER A N 1
ATOM 1439 C CA . SER A 1 186 ? -9.625 36.969 -2.049 1 60.75 186 SER A CA 1
ATOM 1440 C C . SER A 1 186 ? -10.875 36.25 -2.564 1 60.75 186 SER A C 1
ATOM 1442 O O . SER A 1 186 ? -11.805 36 -1.801 1 60.75 186 SER A O 1
ATOM 1444 N N . ALA A 1 187 ? -11.078 36.219 -3.916 1 60.81 187 ALA A N 1
ATOM 1445 C CA . ALA A 1 187 ? -12.164 35.5 -4.582 1 60.81 187 ALA A CA 1
ATOM 1446 C C . ALA A 1 187 ? -12.375 34.125 -3.969 1 60.81 187 ALA A C 1
ATOM 1448 O O . ALA A 1 187 ? -11.43 33.531 -3.473 1 60.81 187 ALA A O 1
ATOM 1449 N N . GLU A 1 188 ? -13.633 33.844 -3.91 1 67.94 188 GLU A N 1
ATOM 1450 C CA . GLU A 1 188 ? -14.031 32.531 -3.391 1 67.94 188 GLU A CA 1
ATOM 1451 C C . GLU A 1 188 ? -13.312 31.406 -4.129 1 67.94 188 GLU A C 1
ATOM 1453 O O . GLU A 1 188 ? -13.32 31.359 -5.359 1 67.94 188 GLU A O 1
ATOM 1458 N N . LYS A 1 189 ? -12.5 30.625 -3.398 1 80.06 189 LYS A N 1
ATOM 1459 C CA . LYS A 1 189 ? -11.781 29.484 -3.965 1 80.06 189 LYS A CA 1
ATOM 1460 C C . LYS A 1 189 ? -12.672 28.25 -4.004 1 80.06 189 LYS A C 1
ATOM 1462 O O . LYS A 1 189 ? -13.586 28.109 -3.186 1 80.06 189 LYS A O 1
ATOM 1467 N N . ALA A 1 190 ? -12.438 27.453 -4.984 1 86.5 190 ALA A N 1
ATOM 1468 C CA . ALA A 1 190 ? -13.18 26.203 -5.172 1 86.5 190 ALA A CA 1
ATOM 1469 C C . ALA A 1 190 ? -12.867 25.203 -4.062 1 86.5 190 ALA A C 1
ATOM 1471 O O . ALA A 1 190 ? -13.641 24.281 -3.814 1 86.5 190 ALA A O 1
ATOM 1472 N N . TYR A 1 191 ? -11.773 25.281 -3.492 1 91.25 191 TYR A N 1
ATOM 1473 C CA . TYR A 1 191 ? -11.32 24.438 -2.395 1 91.25 191 TYR A CA 1
ATOM 1474 C C . TYR A 1 191 ? -10.289 25.172 -1.535 1 91.25 191 TYR A C 1
ATOM 1476 O O . TYR A 1 191 ? -9.875 26.281 -1.858 1 91.25 191 TYR A O 1
ATOM 1484 N N . SER A 1 192 ? -10.023 24.625 -0.343 1 87.38 192 SER A N 1
ATOM 1485 C CA . SER A 1 192 ? -9.031 25.172 0.579 1 87.38 192 SER A CA 1
ATOM 1486 C C . SER A 1 192 ? -7.719 24.391 0.489 1 87.38 192 SER A C 1
ATOM 1488 O O . SER A 1 192 ? -7.719 23.188 0.26 1 87.38 192 SER A O 1
ATOM 1490 N N . THR A 1 193 ? -6.59 25.109 0.612 1 92.62 193 THR A N 1
ATOM 1491 C CA . THR A 1 193 ? -5.281 24.484 0.509 1 92.62 193 THR A CA 1
ATOM 1492 C C . THR A 1 193 ? -4.445 24.766 1.755 1 92.62 193 THR A C 1
ATOM 1494 O O . THR A 1 193 ? -4.422 25.891 2.254 1 92.62 193 THR A O 1
ATOM 1497 N N . ASP A 1 194 ? -3.891 23.75 2.326 1 91.19 194 ASP A N 1
ATOM 1498 C CA . ASP A 1 194 ? -2.857 23.797 3.354 1 91.19 194 ASP A CA 1
ATOM 1499 C C . ASP A 1 194 ? -1.574 23.109 2.877 1 91.19 194 ASP A C 1
ATOM 1501 O O . ASP A 1 194 ? -1.626 22.125 2.146 1 91.19 194 ASP A O 1
ATOM 1505 N N . SER A 1 195 ? -0.412 23.734 3.221 1 95.88 195 SER A N 1
ATOM 1506 C CA . SER A 1 195 ? 0.796 23.125 2.674 1 95.88 195 SER A CA 1
ATOM 1507 C C . SER A 1 195 ? 1.986 23.328 3.607 1 95.88 195 SER A C 1
ATOM 1509 O O . SER A 1 195 ? 1.934 24.156 4.52 1 95.88 195 SER A O 1
ATOM 1511 N N . ASN A 1 196 ? 2.912 22.578 3.508 1 97.81 196 ASN A N 1
ATOM 1512 C CA . ASN A 1 196 ? 4.27 22.672 4.035 1 97.81 196 ASN A CA 1
ATOM 1513 C C . ASN A 1 196 ? 5.289 22.062 3.084 1 97.81 196 ASN A C 1
ATOM 1515 O O . ASN A 1 196 ? 4.949 21.672 1.967 1 97.81 196 ASN A O 1
ATOM 1519 N N . ILE A 1 197 ? 6.535 22.047 3.48 1 98.5 197 ILE A N 1
ATOM 1520 C CA . ILE A 1 197 ? 7.621 21.641 2.596 1 98.5 197 ILE A CA 1
ATOM 1521 C C . ILE A 1 197 ? 7.445 20.172 2.211 1 98.5 197 ILE A C 1
ATOM 1523 O O . ILE A 1 197 ? 7.945 19.734 1.171 1 98.5 197 ILE A O 1
ATOM 1527 N N . LEU A 1 198 ? 6.691 19.375 2.998 1 98.75 198 LEU A N 1
ATOM 1528 C CA . LEU A 1 198 ? 6.539 17.953 2.76 1 98.75 198 LEU A CA 1
ATOM 1529 C C . LEU A 1 198 ? 5.395 17.672 1.787 1 98.75 198 LEU A C 1
ATOM 1531 O O . LEU A 1 198 ? 5.348 16.625 1.156 1 98.75 198 LEU A O 1
ATOM 1535 N N . GLY A 1 199 ? 4.434 18.578 1.742 1 98.56 199 GLY A N 1
ATOM 1536 C CA . GLY A 1 199 ? 3.295 18.328 0.872 1 98.56 199 GLY A CA 1
ATOM 1537 C C . GLY A 1 199 ? 2.203 19.375 1.002 1 98.56 199 GLY A C 1
ATOM 1538 O O . GLY A 1 199 ? 2.348 20.344 1.755 1 98.56 199 GLY A O 1
ATOM 1539 N N . ALA A 1 200 ? 1.157 19.203 0.162 1 98.12 200 ALA A N 1
ATOM 1540 C CA . ALA A 1 200 ? -0.009 20.078 0.151 1 98.12 200 ALA A CA 1
ATOM 1541 C C . ALA A 1 200 ? -1.303 19.281 0.255 1 98.12 200 ALA A C 1
ATOM 1543 O O . ALA A 1 200 ? -1.39 18.156 -0.256 1 98.12 200 ALA A O 1
ATOM 1544 N N . THR A 1 201 ? -2.25 19.828 0.939 1 96.75 201 THR A N 1
ATOM 1545 C CA . THR A 1 201 ? -3.584 19.266 1.111 1 96.75 201 THR A CA 1
ATOM 1546 C C . THR A 1 201 ? -4.645 20.188 0.521 1 96.75 201 THR A C 1
ATOM 1548 O O . THR A 1 201 ? -4.754 21.359 0.919 1 96.75 201 THR A O 1
ATOM 1551 N N . HIS A 1 202 ? -5.41 19.719 -0.454 1 95.94 202 HIS A N 1
ATOM 1552 C CA . HIS A 1 202 ? -6.562 20.422 -1.021 1 95.94 202 HIS A CA 1
ATOM 1553 C C . HIS A 1 202 ? -7.871 19.781 -0.562 1 95.94 202 HIS A C 1
ATOM 1555 O O . HIS A 1 202 ? -8.094 18.578 -0.771 1 95.94 202 HIS A O 1
ATOM 1561 N N . GLU A 1 203 ? -8.742 20.594 0.061 1 92.75 203 GLU A N 1
ATOM 1562 C CA . GLU A 1 203 ? -9.938 19.984 0.623 1 92.75 203 GLU A CA 1
ATOM 1563 C C . GLU A 1 203 ? -11.078 20.984 0.728 1 92.75 203 GLU A C 1
ATOM 1565 O O . GLU A 1 203 ? -10.898 22.172 0.432 1 92.75 203 GLU A O 1
ATOM 1570 N N . ALA A 1 204 ? -12.297 20.516 1.015 1 87.06 204 ALA A N 1
ATOM 1571 C CA . ALA A 1 204 ? -13.492 21.297 1.34 1 87.06 204 ALA A CA 1
ATOM 1572 C C . ALA A 1 204 ? -14.156 21.844 0.076 1 87.06 204 ALA A C 1
ATOM 1574 O O . ALA A 1 204 ? -13.648 21.656 -1.03 1 87.06 204 ALA A O 1
ATOM 1575 N N . LYS A 1 205 ? -15.328 22.359 0.213 1 89.69 205 LYS A N 1
ATOM 1576 C CA . LYS A 1 205 ? -16.141 22.984 -0.832 1 89.69 205 LYS A CA 1
ATOM 1577 C C . LYS A 1 205 ? -16.406 22.016 -1.975 1 89.69 205 LYS A C 1
ATOM 1579 O O . LYS A 1 205 ? -16.891 20.891 -1.75 1 89.69 205 LYS A O 1
ATOM 1584 N N . ASP A 1 206 ? -15.898 22.328 -3.143 1 92.94 206 ASP A N 1
ATOM 1585 C CA . ASP A 1 206 ? -16.25 21.484 -4.277 1 92.94 206 ASP A CA 1
ATOM 1586 C C . ASP A 1 206 ? -15.617 20.094 -4.129 1 92.94 206 ASP A C 1
ATOM 1588 O O . ASP A 1 206 ? -16.141 19.109 -4.664 1 92.94 206 ASP A O 1
ATOM 1592 N N . LEU A 1 207 ? -14.57 19.984 -3.453 1 93.75 207 LEU A N 1
ATOM 1593 C CA . LEU A 1 207 ? -13.883 18.703 -3.293 1 93.75 207 LEU A CA 1
ATOM 1594 C C . LEU A 1 207 ? -14.609 17.812 -2.293 1 93.75 207 LEU A C 1
ATOM 1596 O O . LEU A 1 207 ? -14.242 16.656 -2.104 1 93.75 207 LEU A O 1
ATOM 1600 N N . GLU A 1 208 ? -15.648 18.312 -1.721 1 92 208 GLU A N 1
ATOM 1601 C CA . GLU A 1 208 ? -16.516 17.484 -0.879 1 92 208 GLU A CA 1
ATOM 1602 C C . GLU A 1 208 ? -17.453 16.641 -1.723 1 92 208 GLU A C 1
ATOM 1604 O O . GLU A 1 208 ? -18.062 15.688 -1.221 1 92 208 GLU A O 1
ATOM 1609 N N . LEU A 1 209 ? -17.578 17.078 -2.924 1 93.94 209 LEU A N 1
ATOM 1610 C CA . LEU A 1 209 ? -18.344 16.266 -3.865 1 93.94 209 LEU A CA 1
ATOM 1611 C C . LEU A 1 209 ? -17.469 15.18 -4.48 1 93.94 209 LEU A C 1
ATOM 1613 O O . LEU A 1 209 ? -16.453 15.484 -5.125 1 93.94 209 LEU A O 1
ATOM 1617 N N . LEU A 1 210 ? -17.891 13.961 -4.324 1 95.81 210 LEU A N 1
ATOM 1618 C CA . LEU A 1 210 ? -17.094 12.859 -4.832 1 95.81 210 LEU A CA 1
ATOM 1619 C C . LEU A 1 210 ? -17.109 12.82 -6.355 1 95.81 210 LEU A C 1
ATOM 1621 O O . LEU A 1 210 ? -16.312 12.117 -6.98 1 95.81 210 LEU A O 1
ATOM 1625 N N . SER A 1 211 ? -17.953 13.664 -6.957 1 95.62 211 SER A N 1
ATOM 1626 C CA . SER A 1 211 ? -18.016 13.789 -8.414 1 95.62 211 SER A CA 1
ATOM 1627 C C . SER A 1 211 ? -17.047 14.852 -8.922 1 95.62 211 SER A C 1
ATOM 1629 O O . SER A 1 211 ? -16.844 14.984 -10.133 1 95.62 211 SER A O 1
ATOM 1631 N N . SER A 1 212 ? -16.484 15.609 -7.988 1 95.38 212 SER A N 1
ATOM 1632 C CA . SER A 1 212 ? -15.398 16.516 -8.328 1 95.38 212 SER A CA 1
ATOM 1633 C C . SER A 1 212 ? -14.039 15.836 -8.156 1 95.38 212 SER A C 1
ATOM 1635 O O . SER A 1 212 ? -13.75 15.266 -7.105 1 95.38 212 SER A O 1
ATOM 1637 N N . SER A 1 213 ? -13.289 15.914 -9.203 1 94.88 213 SER A N 1
ATOM 1638 C CA . SER A 1 213 ? -12.055 15.133 -9.203 1 94.88 213 SER A CA 1
ATOM 1639 C C . SER A 1 213 ? -10.828 16.031 -9.148 1 94.88 213 SER A C 1
ATOM 1641 O O . SER A 1 213 ? -10.945 17.234 -8.953 1 94.88 213 SER A O 1
ATOM 1643 N N . ILE A 1 214 ? -9.719 15.398 -9.305 1 95.62 214 ILE A N 1
ATOM 1644 C CA . ILE A 1 214 ? -8.422 16.078 -9.281 1 95.62 214 ILE A CA 1
ATOM 1645 C C . ILE A 1 214 ? -8.367 17.141 -10.367 1 95.62 214 ILE A C 1
ATOM 1647 O O . ILE A 1 214 ? -7.559 18.062 -10.305 1 95.62 214 ILE A O 1
ATOM 1651 N N . ARG A 1 215 ? -9.312 17.172 -11.258 1 96.12 215 ARG A N 1
ATOM 1652 C CA . ARG A 1 215 ? -9.297 18.031 -12.438 1 96.12 215 ARG A CA 1
ATOM 1653 C C . ARG A 1 215 ? -9.516 19.484 -12.062 1 96.12 215 ARG A C 1
ATOM 1655 O O . ARG A 1 215 ? -9.172 20.391 -12.82 1 96.12 215 ARG A O 1
ATOM 1662 N N . ILE A 1 216 ? -10.039 19.734 -10.852 1 96.31 216 ILE A N 1
ATOM 1663 C CA . ILE A 1 216 ? -10.312 21.109 -10.477 1 96.31 216 ILE A CA 1
ATOM 1664 C C . ILE A 1 216 ? -9.133 21.672 -9.688 1 96.31 216 ILE A C 1
ATOM 1666 O O . ILE A 1 216 ? -9.102 22.875 -9.375 1 96.31 216 ILE A O 1
ATOM 1670 N N . VAL A 1 217 ? -8.211 20.828 -9.398 1 96.75 217 VAL A N 1
ATOM 1671 C CA . VAL A 1 217 ? -7.109 21.25 -8.539 1 96.75 217 VAL A CA 1
ATOM 1672 C C . VAL A 1 217 ? -6.02 21.906 -9.383 1 96.75 217 VAL A C 1
ATOM 1674 O O . VAL A 1 217 ? -5.695 21.438 -10.477 1 96.75 217 VAL A O 1
ATOM 1677 N N . GLN A 1 218 ? -5.547 23 -8.906 1 96.19 218 GLN A N 1
ATOM 1678 C CA . GLN A 1 218 ? -4.32 23.609 -9.414 1 96.19 218 GLN A CA 1
ATOM 1679 C C . GLN A 1 218 ? -3.129 23.266 -8.523 1 96.19 218 GLN A C 1
ATOM 1681 O O . GLN A 1 218 ? -2.934 23.891 -7.48 1 96.19 218 GLN A O 1
ATOM 1686 N N . PRO A 1 219 ? -2.303 22.344 -9.031 1 97.25 219 PRO A N 1
ATOM 1687 C CA . PRO A 1 219 ? -1.209 21.906 -8.164 1 97.25 219 PRO A CA 1
ATOM 1688 C C . PRO A 1 219 ? -0.242 23.047 -7.812 1 97.25 219 PRO A C 1
ATOM 1690 O O . PRO A 1 219 ? 0.061 23.891 -8.664 1 97.25 219 PRO A O 1
ATOM 1693 N N . ILE A 1 220 ? 0.243 23.031 -6.539 1 97.25 220 ILE A N 1
ATOM 1694 C CA . ILE A 1 220 ? 1.148 24.078 -6.105 1 97.25 220 ILE A CA 1
ATOM 1695 C C . ILE A 1 220 ? 2.551 23.516 -5.902 1 97.25 220 ILE A C 1
ATOM 1697 O O . ILE A 1 220 ? 3.51 24.266 -5.711 1 97.25 220 ILE A O 1
ATOM 1701 N N . MET A 1 221 ? 2.727 22.219 -5.953 1 97.94 221 MET A N 1
ATOM 1702 C CA . MET A 1 221 ? 4.039 21.594 -5.789 1 97.94 221 MET A CA 1
ATOM 1703 C C . MET A 1 221 ? 4.457 20.859 -7.062 1 97.94 221 MET A C 1
ATOM 1705 O O . MET A 1 221 ? 5.559 20.312 -7.137 1 97.94 221 MET A O 1
ATOM 1709 N N . GLY A 1 222 ? 3.539 20.844 -8.008 1 96.69 222 GLY A N 1
ATOM 1710 C CA . GLY A 1 222 ? 3.805 20.156 -9.266 1 96.69 222 GLY A CA 1
ATO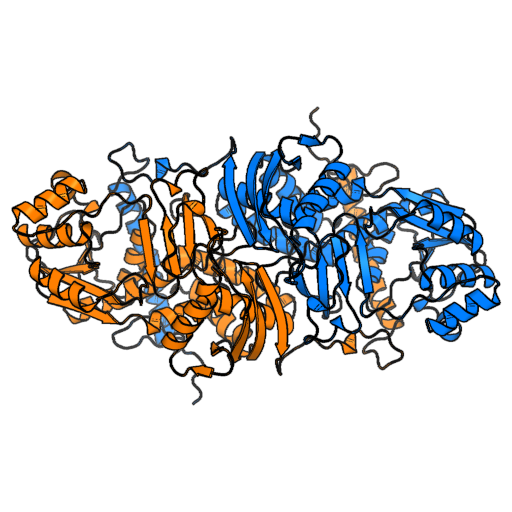M 1711 C C . GLY A 1 222 ? 3.004 20.703 -10.43 1 96.69 222 GLY A C 1
ATOM 1712 O O . GLY A 1 222 ? 2.828 21.922 -10.555 1 96.69 222 GLY A O 1
ATOM 1713 N N . VAL A 1 223 ? 2.604 19.766 -11.328 1 97.5 223 VAL A N 1
ATOM 1714 C CA . VAL A 1 223 ? 1.905 20.156 -12.539 1 97.5 223 VAL A CA 1
ATOM 1715 C C . VAL A 1 223 ? 0.587 19.406 -12.656 1 97.5 223 VAL A C 1
ATOM 1717 O O . VAL A 1 223 ? 0.404 18.359 -12.016 1 97.5 223 VAL A O 1
ATOM 1720 N N . ALA A 1 224 ? -0.3 19.953 -13.422 1 97.5 224 ALA A N 1
ATOM 1721 C CA . ALA A 1 224 ? -1.551 19.266 -13.719 1 97.5 224 ALA A CA 1
ATOM 1722 C C . ALA A 1 224 ? -1.329 18.141 -14.734 1 97.5 224 ALA A C 1
ATOM 1724 O O . ALA A 1 224 ? -1.797 18.234 -15.875 1 97.5 224 ALA A O 1
ATOM 1725 N N . PHE A 1 225 ? -0.77 17.078 -14.336 1 96.94 225 PHE A N 1
ATOM 1726 C CA . PHE A 1 225 ? -0.264 16 -15.188 1 96.94 225 PHE A CA 1
ATOM 1727 C C . PHE A 1 225 ? -1.406 15.305 -15.906 1 96.94 225 PHE A C 1
ATOM 1729 O O . PHE A 1 225 ? -1.188 14.625 -16.922 1 96.94 225 PHE A O 1
ATOM 1736 N N . TRP A 1 226 ? -2.654 15.406 -15.477 1 96.19 226 TRP A N 1
ATOM 1737 C CA . TRP A 1 226 ? -3.793 14.727 -16.078 1 96.19 226 TRP A CA 1
ATOM 1738 C C . TRP A 1 226 ? -4.238 15.445 -17.359 1 96.19 226 TRP A C 1
ATOM 1740 O O . TRP A 1 226 ? -5.055 14.922 -18.125 1 96.19 226 TRP A O 1
ATOM 1750 N N . ARG A 1 227 ? -3.66 16.594 -17.531 1 96.12 227 ARG A N 1
ATOM 1751 C CA . ARG A 1 227 ? -4.023 17.359 -18.719 1 96.12 227 ARG A CA 1
ATOM 1752 C C . ARG A 1 227 ? -3.113 17.016 -19.891 1 96.12 227 ARG A C 1
ATOM 1754 O O . ARG A 1 227 ? -1.893 16.938 -19.734 1 96.12 227 ARG A O 1
ATOM 1761 N N . ASP A 1 228 ? -3.656 16.984 -21.031 1 91.69 228 ASP A N 1
ATOM 1762 C CA . ASP A 1 228 ? -2.924 16.625 -22.234 1 91.69 228 ASP A CA 1
ATOM 1763 C C . ASP A 1 228 ? -1.999 17.766 -22.672 1 91.69 228 ASP A C 1
ATOM 1765 O O . ASP A 1 228 ? -0.97 17.516 -23.312 1 91.69 228 ASP A O 1
ATOM 1769 N N . ASP A 1 229 ? -2.381 18.984 -22.359 1 95 229 ASP A N 1
ATOM 1770 C CA . ASP A 1 229 ? -1.616 20.125 -22.828 1 95 229 ASP A CA 1
ATOM 1771 C C . ASP A 1 229 ? -0.401 20.391 -21.953 1 95 229 ASP A C 1
ATOM 1773 O O . ASP A 1 229 ? 0.435 21.234 -22.266 1 95 229 ASP A O 1
ATOM 1777 N N . VAL A 1 230 ? -0.311 19.688 -20.875 1 96.19 230 VAL A N 1
ATOM 1778 C CA . VAL A 1 230 ? 0.839 19.828 -19.984 1 96.19 230 VAL A CA 1
ATOM 1779 C C . VAL A 1 230 ? 1.927 18.828 -20.391 1 96.19 230 VAL A C 1
ATOM 1781 O O . VAL A 1 230 ? 1.722 17.609 -20.328 1 96.19 230 VAL A O 1
ATOM 1784 N N . ALA A 1 231 ? 3.053 19.328 -20.812 1 94.31 231 ALA A N 1
ATOM 1785 C CA . ALA A 1 231 ? 4.172 18.484 -21.219 1 94.31 231 ALA A CA 1
ATOM 1786 C C . ALA A 1 231 ? 4.91 17.938 -20 1 94.31 231 ALA A C 1
ATOM 1788 O O . ALA A 1 231 ? 5.324 18.688 -19.125 1 94.31 231 ALA A O 1
ATOM 1789 N N . VAL A 1 232 ? 4.984 16.625 -19.906 1 95.75 232 VAL A N 1
ATOM 1790 C CA . VAL A 1 232 ? 5.758 15.938 -18.875 1 95.75 232 VAL A CA 1
ATOM 1791 C C . VAL A 1 232 ? 6.75 14.977 -19.531 1 95.75 232 VAL A C 1
ATOM 1793 O O . VAL A 1 232 ? 6.363 13.93 -20.047 1 95.75 232 VAL A O 1
ATOM 1796 N N . LYS A 1 233 ? 8.008 15.32 -19.484 1 95.44 233 LYS A N 1
ATOM 1797 C CA . LYS A 1 233 ? 9.039 14.508 -20.125 1 95.44 233 LYS A CA 1
ATOM 1798 C C . LYS A 1 233 ? 9.594 13.469 -19.156 1 95.44 233 LYS A C 1
ATOM 1800 O O . LYS A 1 233 ? 9.883 13.781 -18 1 95.44 233 LYS A O 1
ATOM 1805 N N . ALA A 1 234 ? 9.75 12.281 -19.672 1 96.62 234 ALA A N 1
ATOM 1806 C CA . ALA A 1 234 ? 10.344 11.227 -18.859 1 96.62 234 ALA A CA 1
ATOM 1807 C C . ALA A 1 234 ? 11.773 11.586 -18.453 1 96.62 234 ALA A C 1
ATOM 1809 O O . ALA A 1 234 ? 12.484 12.266 -19.203 1 96.62 234 ALA A O 1
ATOM 1810 N N . GLU A 1 235 ? 12.109 11.133 -17.25 1 97.12 235 GLU A N 1
ATOM 1811 C CA . GLU A 1 235 ? 13.477 11.352 -16.781 1 97.12 235 GLU A CA 1
ATOM 1812 C C . GLU A 1 235 ? 13.938 10.211 -15.875 1 97.12 235 GLU A C 1
ATOM 1814 O O . GLU A 1 235 ? 13.125 9.602 -15.18 1 97.12 235 GLU A O 1
ATOM 1819 N N . GLU A 1 236 ? 15.25 9.922 -16.016 1 98.38 236 GLU A N 1
ATOM 1820 C CA . GLU A 1 236 ? 15.867 8.984 -15.078 1 98.38 236 GLU A CA 1
ATOM 1821 C C . GLU A 1 236 ? 16.438 9.711 -13.859 1 98.38 236 GLU A C 1
ATOM 1823 O O . GLU A 1 236 ? 17.094 10.734 -14 1 98.38 236 GLU A O 1
ATOM 1828 N N . VAL A 1 237 ? 16.094 9.242 -12.664 1 98.81 237 VAL A N 1
ATOM 1829 C CA . VAL A 1 237 ? 16.484 9.859 -11.406 1 98.81 237 VAL A CA 1
ATOM 1830 C C . VAL A 1 237 ? 17.125 8.812 -10.5 1 98.81 237 VAL A C 1
ATOM 1832 O O . VAL A 1 237 ? 16.641 7.68 -10.414 1 98.81 237 VAL A O 1
ATOM 1835 N N . THR A 1 238 ? 18.219 9.156 -9.859 1 98.88 238 THR A N 1
ATOM 1836 C CA . THR A 1 238 ? 18.859 8.289 -8.883 1 98.88 238 THR A CA 1
ATOM 1837 C C . THR A 1 238 ? 18.703 8.859 -7.473 1 98.88 238 THR A C 1
ATOM 1839 O O . THR A 1 238 ? 18.906 10.055 -7.258 1 98.88 238 THR A O 1
ATOM 1842 N N . VAL A 1 239 ? 18.328 8.062 -6.535 1 98.94 239 VAL A N 1
ATOM 1843 C CA . VAL A 1 239 ? 18.203 8.414 -5.129 1 98.94 239 VAL A CA 1
ATOM 1844 C C . VAL A 1 239 ? 19.141 7.551 -4.289 1 98.94 239 VAL A C 1
ATOM 1846 O O . VAL A 1 239 ? 19.094 6.32 -4.363 1 98.94 239 VAL A O 1
ATOM 1849 N N . ARG A 1 240 ? 19.953 8.156 -3.49 1 98.94 240 ARG A N 1
ATOM 1850 C CA . ARG A 1 240 ? 20.875 7.414 -2.643 1 98.94 240 ARG A CA 1
ATOM 1851 C C . ARG A 1 240 ? 20.531 7.598 -1.168 1 98.94 240 ARG A C 1
ATOM 1853 O O . ARG A 1 240 ? 20.25 8.711 -0.725 1 98.94 240 ARG A O 1
ATOM 1860 N N . PHE A 1 241 ? 20.453 6.535 -0.456 1 98.81 241 PHE A N 1
ATOM 1861 C CA . PHE A 1 241 ? 20.281 6.512 0.991 1 98.81 241 PHE A CA 1
ATOM 1862 C C . PHE A 1 241 ? 21.547 6.035 1.683 1 98.81 241 PHE A C 1
ATOM 1864 O O . PHE A 1 241 ? 22.297 5.219 1.135 1 98.81 241 PHE A O 1
ATOM 1871 N N . GLU A 1 242 ? 21.844 6.559 2.852 1 98.69 242 GLU A N 1
ATOM 1872 C CA . GLU A 1 242 ? 22.828 6.062 3.807 1 98.69 242 GLU A CA 1
ATOM 1873 C C . GLU A 1 242 ? 22.219 5.902 5.195 1 98.69 242 GLU A C 1
ATOM 1875 O O . GLU A 1 242 ? 21.766 6.883 5.797 1 98.69 242 GLU A O 1
ATOM 1880 N N . GLU A 1 243 ? 22.156 4.688 5.656 1 97.69 243 GLU A N 1
ATOM 1881 C CA . GLU A 1 243 ? 21.609 4.34 6.965 1 97.69 243 GLU A CA 1
ATOM 1882 C C . GLU A 1 243 ? 20.219 4.93 7.152 1 97.69 243 GLU A C 1
ATOM 1884 O O . GLU A 1 243 ? 19.938 5.574 8.164 1 97.69 243 GLU A O 1
ATOM 1889 N N . GLY A 1 244 ? 19.484 4.816 6.086 1 98.19 244 GLY A N 1
ATOM 1890 C CA . GLY A 1 244 ? 18.078 5.188 6.145 1 98.19 244 GLY A CA 1
ATOM 1891 C C . GLY A 1 244 ? 17.828 6.656 5.84 1 98.19 244 GLY A C 1
ATOM 1892 O O . GLY A 1 244 ? 16.688 7.094 5.75 1 98.19 244 GLY A O 1
ATOM 1893 N N . PHE A 1 245 ? 18.859 7.438 5.633 1 98.5 245 PHE A N 1
ATOM 1894 C CA . PHE A 1 245 ? 18.719 8.859 5.348 1 98.5 245 PHE A CA 1
ATOM 1895 C C . PHE A 1 245 ? 19.016 9.148 3.879 1 98.5 245 PHE A C 1
ATOM 1897 O O . PHE A 1 245 ? 20.031 8.703 3.348 1 98.5 245 PHE A O 1
ATOM 1904 N N . PRO A 1 246 ? 18.094 9.812 3.17 1 98.88 246 PRO A N 1
ATOM 1905 C CA . PRO A 1 246 ? 18.438 10.234 1.813 1 98.88 246 PRO A CA 1
ATOM 1906 C C . PRO A 1 246 ? 19.578 11.258 1.792 1 98.88 246 PRO A C 1
ATOM 1908 O O . PRO A 1 246 ? 19.516 12.266 2.502 1 98.88 246 PRO A O 1
ATOM 1911 N N . VAL A 1 247 ? 20.562 11.062 0.919 1 98.75 247 VAL A N 1
ATOM 1912 C CA . VAL A 1 247 ? 21.734 11.914 1.029 1 98.75 247 VAL A CA 1
ATOM 1913 C C . VAL A 1 247 ? 22.078 12.508 -0.338 1 98.75 247 VAL A C 1
ATOM 1915 O O . VAL A 1 247 ? 22.797 13.5 -0.43 1 98.75 247 VAL A O 1
ATOM 1918 N N . ALA A 1 248 ? 21.578 11.844 -1.402 1 98.88 248 ALA A N 1
ATOM 1919 C CA . ALA A 1 248 ? 21.969 12.328 -2.723 1 98.88 248 ALA A CA 1
ATOM 1920 C C . ALA A 1 248 ? 20.859 12.102 -3.74 1 98.88 248 ALA A C 1
ATOM 1922 O O . ALA A 1 248 ? 20.109 11.117 -3.652 1 98.88 248 ALA A O 1
ATOM 1923 N N . LEU A 1 249 ? 20.766 13 -4.699 1 98.88 249 LEU A N 1
ATOM 1924 C CA . LEU A 1 249 ? 19.906 12.922 -5.871 1 98.88 249 LEU A CA 1
ATOM 1925 C C . LEU A 1 249 ? 20.703 13.164 -7.148 1 98.88 249 LEU A C 1
ATOM 1927 O O . LEU A 1 249 ? 21.391 14.18 -7.27 1 98.88 249 LEU A O 1
ATOM 1931 N N . ASN A 1 250 ? 20.625 12.211 -8.086 1 98.56 250 ASN A N 1
ATOM 1932 C CA . ASN A 1 250 ? 21.312 12.305 -9.375 1 98.56 250 ASN A CA 1
ATOM 1933 C C . ASN A 1 250 ? 22.797 12.586 -9.188 1 98.56 250 ASN A C 1
ATOM 1935 O O . ASN A 1 250 ? 23.359 13.453 -9.859 1 98.56 250 ASN A O 1
ATOM 1939 N N . GLY A 1 251 ? 23.297 11.953 -8.203 1 98.12 251 GLY A N 1
ATOM 1940 C CA . GLY A 1 251 ? 24.734 12.031 -8.008 1 98.12 251 GLY A CA 1
ATOM 1941 C C . GLY A 1 251 ? 25.156 13.227 -7.16 1 98.12 251 GLY A C 1
ATOM 1942 O O . GLY A 1 251 ? 26.281 13.281 -6.672 1 98.12 251 GLY A O 1
ATOM 1943 N N . THR A 1 252 ? 24.281 14.203 -6.898 1 98.62 252 THR A N 1
ATOM 1944 C CA . THR A 1 252 ? 24.578 15.367 -6.078 1 98.62 252 THR A CA 1
ATOM 1945 C C . THR A 1 252 ? 24.25 15.094 -4.609 1 98.62 252 THR A C 1
ATOM 1947 O O . THR A 1 252 ? 23.109 14.766 -4.273 1 98.62 252 THR A O 1
ATOM 1950 N N . THR A 1 253 ? 25.219 15.281 -3.727 1 98.5 253 THR A N 1
ATOM 1951 C CA . THR A 1 253 ? 25.047 15.07 -2.293 1 98.5 253 THR A CA 1
ATOM 1952 C C . THR A 1 253 ? 24.578 16.359 -1.609 1 98.5 253 THR A C 1
ATOM 1954 O O . THR A 1 253 ? 25.047 17.438 -1.937 1 98.5 253 THR A O 1
ATOM 1957 N N . TYR A 1 254 ? 23.734 16.234 -0.651 1 98.38 254 TYR A N 1
ATOM 1958 C CA . TYR A 1 254 ? 23.203 17.359 0.102 1 98.38 254 TYR A CA 1
ATOM 1959 C C . TYR A 1 254 ? 23.531 17.234 1.584 1 98.38 254 TYR A C 1
ATOM 1961 O O . TYR A 1 254 ? 23.125 16.266 2.24 1 98.38 254 TYR A O 1
ATOM 1969 N N . ALA A 1 255 ? 24.219 18.188 2.084 1 96.88 255 ALA A N 1
ATOM 1970 C CA . ALA A 1 255 ? 24.484 18.234 3.52 1 96.88 255 ALA A CA 1
ATOM 1971 C C . ALA A 1 255 ? 23.25 18.734 4.281 1 96.88 255 ALA A C 1
ATOM 1973 O O . ALA A 1 255 ? 23.016 18.328 5.418 1 96.88 255 ALA A O 1
ATOM 1974 N N . ASP A 1 256 ? 22.5 19.562 3.637 1 97.94 256 ASP A N 1
ATOM 1975 C CA . ASP A 1 256 ? 21.281 20.141 4.211 1 97.94 256 ASP A CA 1
ATOM 1976 C C . ASP A 1 256 ? 20.047 19.344 3.791 1 97.94 256 ASP A C 1
ATOM 1978 O O . ASP A 1 256 ? 19.672 19.359 2.621 1 97.94 256 ASP A O 1
ATOM 1982 N N . PRO A 1 257 ? 19.406 18.734 4.797 1 97.88 257 PRO A N 1
ATOM 1983 C CA . PRO A 1 257 ? 18.234 17.938 4.449 1 97.88 257 PRO A CA 1
ATOM 1984 C C . PRO A 1 257 ? 17.094 18.766 3.846 1 97.88 257 PRO A C 1
ATOM 1986 O O . PRO A 1 257 ? 16.297 18.25 3.059 1 97.88 257 PRO A O 1
ATOM 1989 N N . VAL A 1 258 ? 17.016 20.047 4.203 1 98.62 258 VAL A N 1
ATOM 1990 C CA . VAL A 1 258 ? 15.984 20.922 3.652 1 98.62 258 VAL A CA 1
ATOM 1991 C C . VAL A 1 258 ? 16.188 21.094 2.15 1 98.62 258 VAL A C 1
ATOM 1993 O O . VAL A 1 258 ? 15.25 20.984 1.366 1 98.62 258 VAL A O 1
ATOM 1996 N N . GLU A 1 259 ? 17.453 21.297 1.764 1 98.62 259 GLU A N 1
ATOM 1997 C CA . GLU A 1 259 ? 17.766 21.453 0.346 1 98.62 259 GLU A CA 1
ATOM 1998 C C . GLU A 1 259 ? 17.5 20.172 -0.425 1 98.62 259 GLU A C 1
ATOM 2000 O O . GLU A 1 259 ? 17.047 20.219 -1.573 1 98.62 259 GLU A O 1
ATOM 2005 N N . LEU A 1 260 ? 17.812 19.094 0.199 1 98.81 260 LEU A N 1
ATOM 2006 C CA . LEU A 1 260 ? 17.531 17.797 -0.426 1 98.81 260 LEU A CA 1
ATOM 2007 C C . LEU A 1 260 ? 16.031 17.625 -0.672 1 98.81 260 LEU A C 1
ATOM 2009 O O . LEU A 1 260 ? 15.625 17.234 -1.767 1 98.81 260 LEU A O 1
ATOM 2013 N N . MET A 1 261 ? 15.234 17.906 0.319 1 98.88 261 MET A N 1
ATOM 2014 C CA . MET A 1 261 ? 13.789 17.75 0.197 1 98.88 261 MET A CA 1
ATOM 2015 C C . MET A 1 261 ? 13.234 18.703 -0.867 1 98.88 261 MET A C 1
ATOM 2017 O O . MET A 1 261 ? 12.352 18.312 -1.639 1 98.88 261 MET A O 1
ATOM 2021 N N . LEU A 1 262 ? 13.719 19.938 -0.91 1 98.69 262 LEU A N 1
ATOM 2022 C CA . LEU A 1 262 ? 13.289 20.891 -1.925 1 98.69 262 LEU A CA 1
ATOM 2023 C C . LEU A 1 262 ? 13.602 20.375 -3.326 1 98.69 262 LEU A C 1
ATOM 2025 O O . LEU A 1 262 ? 12.773 20.5 -4.234 1 98.69 262 LEU A O 1
ATOM 2029 N N . GLU A 1 263 ? 14.797 19.797 -3.477 1 98.81 263 GLU A N 1
ATOM 2030 C CA . GLU A 1 263 ? 15.156 19.25 -4.777 1 98.81 263 GLU A CA 1
ATOM 2031 C C . GLU A 1 263 ? 14.289 18.047 -5.121 1 98.81 263 GLU A C 1
ATOM 2033 O O . GLU A 1 263 ? 13.875 17.875 -6.273 1 98.81 263 GLU A 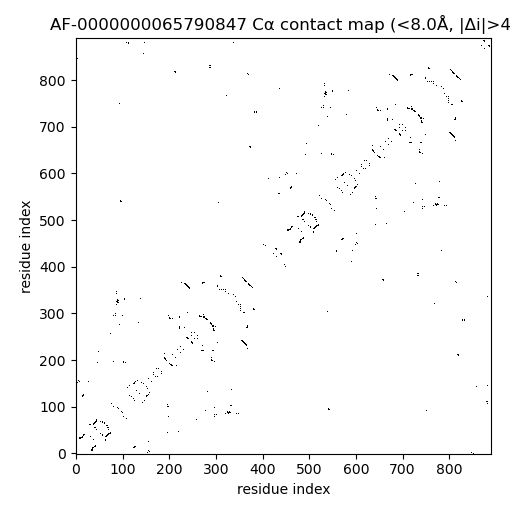O 1
ATOM 2038 N N . ALA A 1 264 ? 14.086 17.188 -4.16 1 98.88 264 ALA A N 1
ATOM 2039 C CA . ALA A 1 264 ? 13.203 16.047 -4.375 1 98.88 264 ALA A CA 1
ATOM 2040 C C . ALA A 1 264 ? 11.812 16.5 -4.82 1 98.88 264 ALA A C 1
ATOM 2042 O O . ALA A 1 264 ? 11.203 15.891 -5.703 1 98.88 264 ALA A O 1
ATOM 2043 N N . ASN A 1 265 ? 11.32 17.562 -4.18 1 98.81 265 ASN A N 1
ATOM 2044 C CA . ASN A 1 265 ? 10.031 18.141 -4.566 1 98.81 265 ASN A CA 1
ATOM 2045 C C . ASN A 1 265 ? 10.055 18.641 -6.004 1 98.81 265 ASN A C 1
ATOM 2047 O O . ASN A 1 265 ? 9.078 18.469 -6.742 1 98.81 265 ASN A O 1
ATOM 2051 N N . ARG A 1 266 ? 11.156 19.297 -6.387 1 98.5 266 ARG A N 1
ATOM 2052 C CA . ARG A 1 266 ? 11.266 19.797 -7.75 1 98.5 266 ARG A CA 1
ATOM 2053 C C . ARG A 1 266 ? 11.25 18.656 -8.758 1 98.5 266 ARG A C 1
ATOM 2055 O O . ARG A 1 266 ? 10.562 18.734 -9.781 1 98.5 266 ARG A O 1
ATOM 2062 N N . ILE A 1 267 ? 11.969 17.625 -8.461 1 98.75 267 ILE A N 1
ATOM 2063 C CA . ILE A 1 267 ? 12.07 16.469 -9.352 1 98.75 267 ILE A CA 1
ATOM 2064 C C . ILE A 1 267 ? 10.719 15.781 -9.461 1 98.75 267 ILE A C 1
ATOM 2066 O O . ILE A 1 267 ? 10.188 15.609 -10.562 1 98.75 267 ILE A O 1
ATOM 2070 N N . GLY A 1 268 ? 10.148 15.406 -8.344 1 98.62 268 GLY A N 1
ATOM 2071 C CA . GLY A 1 268 ? 8.852 14.758 -8.375 1 98.62 268 GLY A CA 1
ATOM 2072 C C . GLY A 1 268 ? 7.746 15.648 -8.922 1 98.62 268 GLY A C 1
ATOM 2073 O O . GLY A 1 268 ? 6.844 15.172 -9.609 1 98.62 268 GLY A O 1
ATOM 2074 N N . GLY A 1 269 ? 7.844 16.938 -8.609 1 98.44 269 GLY A N 1
ATOM 2075 C CA . GLY A 1 269 ? 6.816 17.891 -8.977 1 98.44 269 GLY A CA 1
ATOM 2076 C C . GLY A 1 269 ? 6.66 18.062 -10.477 1 98.44 269 GLY A C 1
ATOM 2077 O O . GLY A 1 269 ? 5.547 18.266 -10.969 1 98.44 269 GLY A O 1
ATOM 2078 N N . ARG A 1 270 ? 7.766 17.891 -11.203 1 97.5 270 ARG A N 1
ATOM 2079 C CA . ARG A 1 270 ? 7.695 18.078 -12.656 1 97.5 270 ARG A CA 1
ATOM 2080 C C . ARG A 1 270 ? 6.887 16.969 -13.305 1 97.5 270 ARG A C 1
ATOM 2082 O O . ARG A 1 270 ? 6.453 17.094 -14.453 1 97.5 270 ARG A O 1
ATOM 2089 N N . HIS A 1 271 ? 6.672 15.93 -12.57 1 98 271 HIS A N 1
ATOM 2090 C CA . HIS A 1 271 ? 5.953 14.781 -13.117 1 98 271 HIS A CA 1
ATOM 2091 C C . HIS A 1 271 ? 4.57 14.656 -12.492 1 98 271 HIS A C 1
ATOM 2093 O O . HIS A 1 271 ? 3.748 13.859 -12.953 1 98 271 HIS A O 1
ATOM 2099 N N . GLY A 1 272 ? 4.262 15.414 -11.469 1 97.56 272 GLY A N 1
ATOM 2100 C CA . GLY A 1 272 ? 3.029 15.211 -10.719 1 97.56 272 GLY A CA 1
ATOM 2101 C C . GLY A 1 272 ? 3.059 13.977 -9.844 1 97.56 272 GLY A C 1
ATOM 2102 O O . GLY A 1 272 ? 2.01 13.414 -9.516 1 97.56 272 GLY A O 1
ATOM 2103 N N . LEU A 1 273 ? 4.25 13.562 -9.414 1 97.81 273 LEU A N 1
ATOM 2104 C CA . LEU A 1 273 ? 4.449 12.344 -8.633 1 97.81 273 LEU A CA 1
ATOM 2105 C C . LEU A 1 273 ? 3.824 12.469 -7.25 1 97.81 273 LEU A C 1
ATOM 2107 O O . LEU A 1 273 ? 3.99 13.5 -6.582 1 97.81 273 LEU A O 1
ATOM 2111 N N . GLY A 1 274 ? 3.125 11.453 -6.82 1 95.88 274 GLY A N 1
ATOM 2112 C CA . GLY A 1 274 ? 2.682 11.359 -5.438 1 95.88 274 GLY A CA 1
ATOM 2113 C C . GLY A 1 274 ? 1.344 12.031 -5.195 1 95.88 274 GLY A C 1
ATOM 2114 O O . GLY A 1 274 ? 0.848 12.055 -4.066 1 95.88 274 GLY A O 1
ATOM 2115 N N . MET A 1 275 ? 0.696 12.594 -6.23 1 96.75 275 MET A N 1
ATOM 2116 C CA . MET A 1 275 ? -0.637 13.156 -6.035 1 96.75 275 MET A CA 1
ATOM 2117 C C . MET A 1 275 ? -1.661 12.055 -5.785 1 96.75 275 MET A C 1
ATOM 2119 O O . MET A 1 275 ? -1.637 11.016 -6.449 1 96.75 275 MET A O 1
ATOM 2123 N N . SER A 1 276 ? -2.512 12.242 -4.785 1 94.44 276 SER A N 1
ATOM 2124 C CA . SER A 1 276 ? -3.441 11.188 -4.406 1 94.44 276 SER A CA 1
ATOM 2125 C C . SER A 1 276 ? -4.793 11.758 -3.998 1 94.44 276 SER A C 1
ATOM 2127 O O . SER A 1 276 ? -4.887 12.93 -3.605 1 94.44 276 SER A O 1
ATOM 2129 N N . ASP A 1 277 ? -5.805 11.047 -4.176 1 97.25 277 ASP A N 1
ATOM 2130 C CA . ASP A 1 277 ? -7.184 11.297 -3.773 1 97.25 277 ASP A CA 1
ATOM 2131 C C . ASP A 1 277 ? -7.621 10.336 -2.67 1 97.25 277 ASP A C 1
ATOM 2133 O O . ASP A 1 277 ? -7.789 9.141 -2.914 1 97.25 277 ASP A O 1
ATOM 2137 N N . GLN A 1 278 ? -7.801 10.891 -1.447 1 97.31 278 GLN A N 1
ATOM 2138 C CA . GLN A 1 278 ? -8.039 10.016 -0.304 1 97.31 278 GLN A CA 1
ATOM 2139 C C . GLN A 1 278 ? -9.328 10.406 0.426 1 97.31 278 GLN A C 1
ATOM 2141 O O . GLN A 1 278 ? -9.617 11.594 0.587 1 97.31 278 GLN A O 1
ATOM 2146 N N . ILE A 1 279 ? -10.086 9.438 0.812 1 96.12 279 ILE A N 1
ATOM 2147 C CA . ILE A 1 279 ? -11.117 9.586 1.838 1 96.12 279 ILE A CA 1
ATOM 2148 C C . ILE A 1 279 ? -10.57 9.109 3.184 1 96.12 279 ILE A C 1
ATOM 2150 O O . ILE A 1 279 ? -10.188 7.949 3.332 1 96.12 279 ILE A O 1
ATOM 2154 N N . GLU A 1 280 ? -10.469 9.961 4.078 1 94.81 280 GLU A N 1
ATOM 2155 C CA . GLU A 1 280 ? -9.891 9.641 5.383 1 94.81 280 GLU A CA 1
ATOM 2156 C C . GLU A 1 280 ? -10.961 9.672 6.477 1 94.81 280 GLU A C 1
ATOM 2158 O O . GLU A 1 280 ? -12.07 10.156 6.25 1 94.81 280 GLU A O 1
ATOM 2163 N N . ASN A 1 281 ? -10.641 9.102 7.617 1 93.25 281 ASN A N 1
ATOM 2164 C CA . ASN A 1 281 ? -11.414 9.227 8.844 1 93.25 281 ASN A CA 1
ATOM 2165 C C . ASN A 1 281 ? -10.75 10.172 9.844 1 93.25 281 ASN A C 1
ATOM 2167 O O . ASN A 1 281 ? -9.664 9.875 10.352 1 93.25 281 ASN A O 1
ATOM 2171 N N . ARG A 1 282 ? -11.422 11.211 10.109 1 91.81 282 ARG A N 1
ATOM 2172 C CA . ARG A 1 282 ? -10.914 12.125 11.125 1 91.81 282 ARG A CA 1
ATOM 2173 C C . ARG A 1 282 ? -10.93 11.469 12.5 1 91.81 282 ARG A C 1
ATOM 2175 O O . ARG A 1 282 ? -11.508 10.391 12.68 1 91.81 282 ARG A O 1
ATOM 2182 N N . ILE A 1 283 ? -10.32 12.133 13.43 1 90.94 283 ILE A N 1
ATOM 2183 C CA . ILE A 1 283 ? -10.219 11.609 14.789 1 90.94 283 ILE A CA 1
ATOM 2184 C C . ILE A 1 283 ? -11.617 11.43 15.383 1 90.94 283 ILE A C 1
ATOM 2186 O O . ILE A 1 283 ? -11.859 10.484 16.141 1 90.94 283 ILE A O 1
ATOM 2190 N N . ILE A 1 284 ? -12.586 12.211 15.008 1 87.38 284 ILE A N 1
ATOM 2191 C CA . ILE A 1 284 ? -13.945 12.18 15.539 1 87.38 284 ILE A CA 1
ATOM 2192 C C . ILE A 1 284 ? -14.781 11.172 14.758 1 87.38 284 ILE A C 1
ATOM 2194 O O . ILE A 1 284 ? -16.016 11.164 14.852 1 87.38 284 ILE A O 1
ATOM 2198 N N . GLU A 1 285 ? -14.211 10.43 13.859 1 86.75 285 GLU A N 1
ATOM 2199 C CA . GLU A 1 285 ? -14.805 9.32 13.117 1 86.75 285 GLU A CA 1
ATOM 2200 C C . GLU A 1 285 ? -15.742 9.828 12.031 1 86.75 285 GLU A C 1
ATOM 2202 O O . GLU A 1 285 ? -16.766 9.195 11.727 1 86.75 285 GLU A O 1
ATOM 2207 N N . ALA A 1 286 ? -15.5 11 11.594 1 90.06 286 ALA A N 1
ATOM 2208 C CA . ALA A 1 286 ? -16.156 11.523 10.391 1 90.06 286 ALA A CA 1
ATOM 2209 C C . ALA A 1 286 ? -15.211 11.484 9.195 1 90.06 286 ALA A C 1
ATOM 2211 O O . ALA A 1 286 ? -14.016 11.773 9.328 1 90.06 286 ALA A O 1
ATOM 2212 N N . LYS A 1 287 ? -15.812 11.086 8.102 1 93.12 287 LYS A N 1
ATOM 2213 C CA . LYS A 1 287 ? -14.977 10.977 6.91 1 93.12 287 LYS A CA 1
ATOM 2214 C C . LYS A 1 287 ? -14.789 12.328 6.238 1 93.12 287 LYS A C 1
ATOM 2216 O O . LYS A 1 287 ? -15.711 13.156 6.23 1 93.12 287 LYS A O 1
ATOM 2221 N N . SER A 1 288 ? -13.641 12.516 5.754 1 93.12 288 SER A N 1
ATOM 2222 C CA . SER A 1 288 ? -13.266 13.688 4.969 1 93.12 288 SER A CA 1
ATOM 2223 C C . SER A 1 288 ? -12.469 13.297 3.729 1 93.12 288 SER A C 1
ATOM 2225 O O . SER A 1 288 ? -11.836 12.242 3.703 1 93.12 288 SER A O 1
ATOM 2227 N N . ARG A 1 289 ? -12.617 14.102 2.721 1 95 289 ARG A N 1
ATOM 2228 C CA . ARG A 1 289 ? -11.898 13.828 1.479 1 95 289 ARG A CA 1
ATOM 2229 C C . ARG A 1 289 ? -10.875 14.922 1.194 1 95 289 ARG A C 1
ATOM 2231 O O . ARG A 1 289 ? -11.156 16.109 1.367 1 95 289 ARG A O 1
ATOM 2238 N N . GLY A 1 290 ? -9.664 14.516 0.846 1 95.81 290 GLY A N 1
ATOM 2239 C CA . GLY A 1 290 ? -8.609 15.43 0.439 1 95.81 290 GLY A CA 1
ATOM 2240 C C . GLY A 1 290 ? -7.844 14.953 -0.782 1 95.81 290 GLY A C 1
ATOM 2241 O O . GLY A 1 290 ? -7.699 13.75 -0.999 1 95.81 290 GLY A O 1
ATOM 2242 N N . ILE A 1 291 ? -7.434 15.906 -1.636 1 97.81 291 ILE A N 1
ATOM 2243 C CA . ILE A 1 291 ? -6.438 15.672 -2.676 1 97.81 291 ILE A CA 1
ATOM 2244 C C . ILE A 1 291 ? -5.07 16.156 -2.201 1 97.81 291 ILE A C 1
ATOM 2246 O O . ILE A 1 291 ? -4.918 17.312 -1.8 1 97.81 291 ILE A O 1
ATOM 2250 N N . TYR A 1 292 ? -4.078 15.297 -2.289 1 98.12 292 TYR A N 1
ATOM 2251 C CA . TYR A 1 292 ? -2.797 15.578 -1.646 1 98.12 292 TYR A CA 1
ATOM 2252 C C . TYR A 1 292 ? -1.669 15.609 -2.67 1 98.12 292 TYR A C 1
ATOM 2254 O O . TYR A 1 292 ? -1.679 14.852 -3.639 1 98.12 292 TYR A O 1
ATOM 2262 N N . GLU A 1 293 ? -0.748 16.516 -2.453 1 98.38 293 GLU A N 1
ATOM 2263 C CA . GLU A 1 293 ? 0.534 16.547 -3.15 1 98.38 293 GLU A CA 1
ATOM 2264 C C . GLU A 1 293 ? 1.688 16.25 -2.195 1 98.38 293 GLU A C 1
ATOM 2266 O O . GLU A 1 293 ? 1.72 16.781 -1.078 1 98.38 293 GLU A O 1
ATOM 2271 N N . ALA A 1 294 ? 2.57 15.414 -2.586 1 98.44 294 ALA A N 1
ATOM 2272 C CA . ALA A 1 294 ? 3.795 15.148 -1.831 1 98.44 294 ALA A CA 1
ATOM 2273 C C . ALA A 1 294 ? 4.871 14.547 -2.727 1 98.44 294 ALA A C 1
ATOM 2275 O O . ALA A 1 294 ? 5.352 13.438 -2.471 1 98.44 294 ALA A O 1
ATOM 2276 N N . PRO A 1 295 ? 5.301 15.344 -3.697 1 98.62 295 PRO A N 1
ATOM 2277 C CA . PRO A 1 295 ? 6.16 14.742 -4.719 1 98.62 295 PRO A CA 1
ATOM 2278 C C . PRO A 1 295 ? 7.512 14.297 -4.164 1 98.62 295 PRO A C 1
ATOM 2280 O O . PRO A 1 295 ? 8.008 13.227 -4.527 1 98.62 295 PRO A O 1
ATOM 2283 N N . GLY A 1 296 ? 8.133 15.117 -3.312 1 98.81 296 GLY A N 1
ATOM 2284 C CA . GLY A 1 296 ? 9.398 14.711 -2.721 1 98.81 296 GLY A CA 1
ATOM 2285 C C . GLY A 1 296 ? 9.289 13.469 -1.86 1 98.81 296 GLY A C 1
ATOM 2286 O O . GLY A 1 296 ? 10.109 12.555 -1.976 1 98.81 296 GLY A O 1
ATOM 2287 N N . MET A 1 297 ? 8.258 13.414 -0.995 1 98.69 297 MET A N 1
ATOM 2288 C CA . MET A 1 297 ? 8.023 12.25 -0.139 1 98.69 297 MET A CA 1
ATOM 2289 C C . MET A 1 297 ? 7.789 11 -0.974 1 98.69 297 MET A C 1
ATOM 2291 O O . MET A 1 297 ? 8.289 9.922 -0.642 1 98.69 297 MET A O 1
ATOM 2295 N N . ALA A 1 298 ? 7.027 11.164 -2.027 1 98.5 298 ALA A N 1
ATOM 2296 C CA . ALA A 1 298 ? 6.703 10.031 -2.891 1 98.5 298 ALA A CA 1
ATOM 2297 C C . ALA A 1 298 ? 7.961 9.477 -3.559 1 98.5 298 ALA A C 1
ATOM 2299 O O . ALA A 1 298 ? 8.148 8.258 -3.617 1 98.5 298 ALA A O 1
ATOM 2300 N N . LEU A 1 299 ? 8.789 10.352 -4.051 1 98.81 299 LEU A N 1
ATOM 2301 C CA . LEU A 1 299 ? 10.023 9.953 -4.715 1 98.81 299 LEU A CA 1
ATOM 2302 C C . LEU A 1 299 ? 10.938 9.195 -3.754 1 98.81 299 LEU A C 1
ATOM 2304 O O . LEU A 1 299 ? 11.406 8.102 -4.062 1 98.81 299 LEU A O 1
ATOM 2308 N N . LEU A 1 300 ? 11.125 9.797 -2.588 1 98.88 300 LEU A N 1
ATOM 2309 C CA . LEU A 1 300 ? 12.023 9.211 -1.601 1 98.88 300 LEU A CA 1
ATOM 2310 C C . LEU A 1 300 ? 11.477 7.895 -1.077 1 98.88 300 LEU A C 1
ATOM 2312 O O . LEU A 1 300 ? 12.227 6.934 -0.882 1 98.88 300 LEU A O 1
ATOM 2316 N N . PHE A 1 301 ? 10.211 7.816 -0.867 1 98.56 301 PHE A N 1
ATOM 2317 C CA . PHE A 1 301 ? 9.602 6.621 -0.302 1 98.56 301 PHE A CA 1
ATOM 2318 C C . PHE A 1 301 ? 9.656 5.465 -1.292 1 98.56 301 PHE A C 1
ATOM 2320 O O . PHE A 1 301 ? 9.867 4.316 -0.899 1 98.56 301 PHE A O 1
ATOM 2327 N N . ALA A 1 302 ? 9.422 5.727 -2.602 1 98.19 302 ALA A N 1
ATOM 2328 C CA . ALA A 1 302 ? 9.516 4.684 -3.621 1 98.19 302 ALA A CA 1
ATOM 2329 C C . ALA A 1 302 ? 10.891 4.023 -3.613 1 98.19 302 ALA A C 1
ATOM 2331 O O . ALA A 1 302 ? 10.992 2.795 -3.631 1 98.19 302 ALA A O 1
ATOM 2332 N N . ALA A 1 303 ? 11.914 4.832 -3.568 1 98.75 303 ALA A N 1
ATOM 2333 C CA . ALA A 1 303 ? 13.281 4.312 -3.531 1 98.75 303 ALA A CA 1
ATOM 2334 C C . ALA A 1 303 ? 13.555 3.59 -2.219 1 98.75 303 ALA A C 1
ATOM 2336 O O . ALA A 1 303 ? 14.188 2.531 -2.207 1 98.75 303 ALA A O 1
ATOM 2337 N N . TYR A 1 304 ? 13.07 4.164 -1.11 1 98.75 304 TYR A N 1
ATOM 2338 C CA . TYR A 1 304 ? 13.281 3.58 0.208 1 98.75 304 TYR A CA 1
ATOM 2339 C C . TYR A 1 304 ? 12.656 2.195 0.298 1 98.75 304 TYR A C 1
ATOM 2341 O O . TYR A 1 304 ? 13.289 1.248 0.773 1 98.75 304 TYR A O 1
ATOM 2349 N N . GLU A 1 305 ? 11.453 2.049 -0.134 1 97.81 305 GLU A N 1
ATOM 2350 C CA . GLU A 1 305 ? 10.75 0.769 -0.077 1 97.81 305 GLU A CA 1
ATOM 2351 C C . GLU A 1 305 ? 11.469 -0.288 -0.914 1 97.81 305 GLU A C 1
ATOM 2353 O O . GLU A 1 305 ? 11.5 -1.464 -0.547 1 97.81 305 GLU A O 1
ATOM 2358 N N . ARG A 1 306 ? 12.008 0.128 -2.055 1 98.38 306 ARG A N 1
ATOM 2359 C CA . ARG A 1 306 ? 12.766 -0.803 -2.881 1 98.38 306 ARG A CA 1
ATOM 2360 C C . ARG A 1 306 ? 13.977 -1.339 -2.123 1 98.38 306 ARG A C 1
ATOM 2362 O O . ARG A 1 306 ? 14.273 -2.533 -2.186 1 98.38 306 ARG A O 1
ATOM 2369 N N . LEU A 1 307 ? 14.641 -0.475 -1.428 1 98.56 307 LEU A N 1
ATOM 2370 C CA . LEU A 1 307 ? 15.789 -0.917 -0.643 1 98.56 307 LEU A CA 1
ATOM 2371 C C . LEU A 1 307 ? 15.344 -1.815 0.507 1 98.56 307 LEU A C 1
ATOM 2373 O O . LEU A 1 307 ? 16.016 -2.795 0.83 1 98.56 307 LEU A O 1
ATOM 2377 N N . ILE A 1 308 ? 14.18 -1.533 1.109 1 98.06 308 ILE A N 1
ATOM 2378 C CA . ILE A 1 308 ? 13.633 -2.363 2.18 1 98.06 308 ILE A CA 1
ATOM 2379 C C . ILE A 1 308 ? 13.43 -3.789 1.674 1 98.06 308 ILE A C 1
ATOM 2381 O O . ILE A 1 308 ? 13.891 -4.746 2.303 1 98.06 308 ILE A O 1
ATOM 2385 N N . THR A 1 309 ? 12.805 -3.904 0.548 1 97.12 309 THR A N 1
ATOM 2386 C CA . THR A 1 309 ? 12.461 -5.227 0.03 1 97.12 309 THR A CA 1
ATOM 2387 C C . THR A 1 309 ? 13.719 -5.969 -0.425 1 97.12 309 THR A C 1
ATOM 2389 O O . THR A 1 309 ? 13.766 -7.199 -0.363 1 97.12 309 THR A O 1
ATOM 2392 N N . GLY A 1 310 ? 14.75 -5.254 -0.84 1 96.62 310 GLY A N 1
ATOM 2393 C CA . GLY A 1 310 ? 15.984 -5.879 -1.296 1 96.62 310 GLY A CA 1
ATOM 2394 C C . GLY A 1 310 ? 16.891 -6.293 -0.159 1 96.62 310 GLY A C 1
ATOM 2395 O O . GLY A 1 310 ? 17.703 -7.219 -0.308 1 96.62 310 GLY A O 1
ATOM 2396 N N . ILE A 1 311 ? 16.734 -5.633 0.996 1 97.06 311 ILE A N 1
ATOM 2397 C CA . ILE A 1 311 ? 17.734 -5.781 2.049 1 97.06 311 ILE A CA 1
ATOM 2398 C C . ILE A 1 311 ? 17.172 -6.656 3.17 1 97.06 311 ILE A C 1
ATOM 2400 O O . ILE A 1 311 ? 17.875 -7.543 3.676 1 97.06 311 ILE A O 1
ATOM 2404 N N . HIS A 1 312 ? 15.914 -6.48 3.566 1 97 312 HIS A N 1
ATOM 2405 C CA . HIS A 1 312 ? 15.398 -7.113 4.773 1 97 312 HIS A CA 1
ATOM 2406 C C . HIS A 1 312 ? 14.656 -8.406 4.445 1 97 312 HIS A C 1
ATOM 2408 O O . HIS A 1 312 ? 14.125 -8.555 3.344 1 97 312 HIS A O 1
ATOM 2414 N N . ASN A 1 313 ? 14.641 -9.305 5.434 1 94.81 313 ASN A N 1
ATOM 2415 C CA . ASN A 1 313 ? 13.883 -10.547 5.273 1 94.81 313 ASN A CA 1
ATOM 2416 C C . ASN A 1 313 ? 12.383 -10.32 5.441 1 94.81 313 ASN A C 1
ATOM 2418 O O . ASN A 1 313 ? 11.961 -9.242 5.867 1 94.81 313 ASN A O 1
ATOM 2422 N N . GLU A 1 314 ? 11.625 -11.273 5.141 1 93.94 314 GLU A N 1
ATOM 2423 C CA . GLU A 1 314 ? 10.18 -11.156 5.047 1 93.94 314 GLU A CA 1
ATOM 2424 C C . GLU A 1 314 ? 9.562 -10.789 6.395 1 93.94 314 GLU A C 1
ATOM 2426 O O . GLU A 1 314 ? 8.664 -9.953 6.469 1 93.94 314 GLU A O 1
ATOM 2431 N N . ASP A 1 315 ? 9.969 -11.406 7.461 1 93.94 315 ASP A N 1
ATOM 2432 C CA . ASP A 1 315 ? 9.375 -11.172 8.773 1 93.94 315 ASP A CA 1
ATOM 2433 C C . ASP A 1 315 ? 9.641 -9.742 9.242 1 93.94 315 ASP A C 1
ATOM 2435 O O . ASP A 1 315 ? 8.781 -9.125 9.883 1 93.94 315 ASP A O 1
ATOM 2439 N N . THR A 1 316 ? 10.852 -9.266 8.945 1 95.56 316 THR A N 1
ATOM 2440 C CA . THR A 1 316 ? 11.164 -7.875 9.266 1 95.56 316 THR A CA 1
ATOM 2441 C C . THR A 1 316 ? 10.289 -6.926 8.445 1 95.56 316 THR A C 1
ATOM 2443 O O . THR A 1 316 ? 9.766 -5.945 8.984 1 95.56 316 THR A O 1
ATOM 2446 N N . ILE A 1 317 ? 10.109 -7.211 7.172 1 96.12 317 ILE A N 1
ATOM 2447 C CA . ILE A 1 317 ? 9.281 -6.395 6.289 1 96.12 317 ILE A CA 1
ATOM 2448 C C . ILE A 1 317 ? 7.84 -6.395 6.785 1 96.12 317 ILE A C 1
ATOM 2450 O O . ILE A 1 317 ? 7.184 -5.348 6.812 1 96.12 317 ILE A O 1
ATOM 2454 N N . GLU A 1 318 ? 7.367 -7.559 7.195 1 95.88 318 GLU A N 1
ATOM 2455 C CA . GLU A 1 318 ? 6.016 -7.672 7.734 1 95.88 318 GLU A CA 1
ATOM 2456 C C . GLU A 1 318 ? 5.836 -6.785 8.969 1 95.88 318 GLU A C 1
ATOM 2458 O O . GLU A 1 318 ? 4.855 -6.047 9.07 1 95.88 318 GLU A O 1
ATOM 2463 N N . GLN A 1 319 ? 6.762 -6.852 9.883 1 96.12 319 GLN A N 1
ATOM 2464 C CA . GLN A 1 319 ? 6.695 -6.039 11.094 1 96.12 319 GLN A CA 1
ATOM 2465 C C . GLN A 1 319 ? 6.789 -4.551 10.766 1 96.12 319 GLN A C 1
ATOM 2467 O O . GLN A 1 319 ? 6.125 -3.727 11.398 1 96.12 319 GLN A O 1
ATOM 2472 N N . TYR A 1 320 ? 7.668 -4.223 9.797 1 97.5 320 TYR A N 1
ATOM 2473 C CA . TYR A 1 320 ? 7.797 -2.844 9.352 1 97.5 320 TYR A CA 1
ATOM 2474 C C . TYR A 1 320 ? 6.457 -2.297 8.867 1 97.5 320 TYR A C 1
ATOM 2476 O O . TYR A 1 320 ? 6.059 -1.194 9.25 1 97.5 320 TYR A O 1
ATOM 2484 N N . HIS A 1 321 ? 5.715 -3.057 8.07 1 96.44 321 HIS A N 1
ATOM 2485 C CA . HIS A 1 321 ? 4.438 -2.605 7.527 1 96.44 321 HIS A CA 1
ATOM 2486 C C . HIS A 1 321 ? 3.375 -2.525 8.617 1 96.44 321 HIS A C 1
ATOM 2488 O O . HIS A 1 321 ? 2.605 -1.562 8.672 1 96.44 321 HIS A O 1
ATOM 2494 N N . GLU A 1 322 ? 3.326 -3.516 9.477 1 96.56 322 GLU A N 1
ATOM 2495 C CA . GLU A 1 322 ? 2.328 -3.539 10.539 1 96.56 322 GLU A CA 1
ATOM 2496 C C . GLU A 1 322 ? 2.531 -2.381 11.516 1 96.56 322 GLU A C 1
ATOM 2498 O O . GLU A 1 322 ? 1.59 -1.644 11.812 1 96.56 322 GLU A O 1
ATOM 2503 N N . ASN A 1 323 ? 3.748 -2.246 11.969 1 97.88 323 ASN A N 1
ATOM 2504 C CA . ASN A 1 323 ? 4.074 -1.188 12.922 1 97.88 323 ASN A CA 1
ATOM 2505 C C . ASN A 1 323 ? 3.959 0.193 12.281 1 97.88 323 ASN A C 1
ATOM 2507 O O . ASN A 1 323 ? 3.562 1.156 12.938 1 97.88 323 ASN A O 1
ATOM 2511 N N . GLY A 1 324 ? 4.336 0.267 11.039 1 98.12 324 GLY A N 1
ATOM 2512 C CA . GLY A 1 324 ? 4.246 1.533 10.328 1 98.12 324 GLY A CA 1
ATOM 2513 C C . GLY A 1 324 ? 2.83 2.064 10.227 1 98.12 324 GLY A C 1
ATOM 2514 O O . GLY A 1 324 ? 2.588 3.25 10.461 1 98.12 324 GLY A O 1
ATOM 2515 N N . ARG A 1 325 ? 1.916 1.235 9.883 1 97.31 325 ARG A N 1
ATOM 2516 C CA . ARG A 1 325 ? 0.516 1.638 9.805 1 97.31 325 ARG A CA 1
ATOM 2517 C C . ARG A 1 325 ? 0.001 2.105 11.164 1 97.31 325 ARG A C 1
ATOM 2519 O O . ARG A 1 325 ? -0.707 3.111 11.25 1 97.31 325 ARG A O 1
ATOM 2526 N N . LYS A 1 326 ? 0.334 1.35 12.211 1 97.75 326 LYS A N 1
ATOM 2527 C CA . LYS A 1 326 ? -0.063 1.733 13.562 1 97.75 326 LYS A CA 1
ATOM 2528 C C . LYS A 1 326 ? 0.511 3.098 13.938 1 97.75 326 LYS A C 1
ATOM 2530 O O . LYS A 1 326 ? -0.193 3.941 14.492 1 97.75 326 LYS A O 1
ATOM 2535 N N . LEU A 1 327 ? 1.747 3.254 13.617 1 98.56 327 LEU A N 1
ATOM 2536 C CA . LEU A 1 327 ? 2.414 4.516 13.93 1 98.56 327 LEU A CA 1
ATOM 2537 C C . LEU A 1 327 ? 1.803 5.66 13.133 1 98.56 327 LEU A C 1
ATOM 2539 O O . LEU A 1 327 ? 1.673 6.777 13.641 1 98.56 327 LEU A O 1
ATOM 2543 N N . GLY A 1 328 ? 1.481 5.387 11.828 1 98.44 328 GLY A N 1
ATOM 2544 C CA . GLY A 1 328 ? 0.825 6.398 11.016 1 98.44 328 GLY A CA 1
ATOM 2545 C C . GLY A 1 328 ? -0.477 6.895 11.617 1 98.44 328 GLY A C 1
ATOM 2546 O O . GLY A 1 328 ? -0.779 8.086 11.562 1 98.44 328 GLY A O 1
ATOM 2547 N N . ARG A 1 329 ? -1.176 6.047 12.188 1 97.81 329 ARG A N 1
ATOM 2548 C CA . ARG A 1 329 ? -2.434 6.414 12.828 1 97.81 329 ARG A CA 1
ATOM 2549 C C . ARG A 1 329 ? -2.189 7.242 14.086 1 97.81 329 ARG A C 1
ATOM 2551 O O . ARG A 1 329 ? -2.895 8.219 14.336 1 97.81 329 ARG A O 1
ATOM 2558 N N . LEU A 1 330 ? -1.231 6.832 14.906 1 98 330 LEU A N 1
ATOM 2559 C CA . LEU A 1 330 ? -0.876 7.609 16.094 1 98 330 LEU A CA 1
ATOM 2560 C C . LEU A 1 330 ? -0.453 9.023 15.703 1 98 330 LEU A C 1
ATOM 2562 O O . LEU A 1 330 ? -0.886 9.992 16.328 1 98 330 LEU A O 1
ATOM 2566 N N . LEU A 1 331 ? 0.326 9.094 14.656 1 98.44 331 LEU A N 1
ATOM 2567 C CA . LEU A 1 331 ? 0.753 10.391 14.133 1 98.44 331 LEU A CA 1
ATOM 2568 C C . LEU A 1 331 ? -0.448 11.227 13.695 1 98.44 331 LEU A C 1
ATOM 2570 O O . LEU A 1 331 ? -0.551 12.398 14.047 1 98.44 331 LEU A O 1
ATOM 2574 N N . TYR A 1 332 ? -1.298 10.594 13 1 98.06 332 TYR A N 1
ATOM 2575 C CA . TYR A 1 332 ? -2.504 11.234 12.492 1 98.06 332 TYR A CA 1
ATOM 2576 C C . TYR A 1 332 ? -3.34 11.797 13.641 1 98.06 332 TYR A C 1
ATOM 2578 O O . TYR A 1 332 ? -3.941 12.867 13.516 1 98.06 332 TYR A O 1
ATOM 2586 N N . GLN A 1 333 ? -3.279 11.18 14.781 1 96.44 333 GLN A N 1
ATOM 2587 C CA . GLN A 1 333 ? -4.109 11.523 15.93 1 96.44 333 GLN A CA 1
ATOM 2588 C C . GLN A 1 333 ? -3.395 12.508 16.859 1 96.44 333 GLN A C 1
ATOM 2590 O O . GLN A 1 333 ? -3.893 12.82 17.938 1 96.44 333 GLN A O 1
ATOM 2595 N N . GLY A 1 334 ? -2.24 12.93 16.516 1 96.94 334 GLY A N 1
ATOM 2596 C CA . GLY A 1 334 ? -1.503 13.875 17.344 1 96.94 334 GLY A CA 1
ATOM 2597 C C . GLY A 1 334 ? -0.726 13.219 18.469 1 96.94 334 GLY A C 1
ATOM 2598 O O . GLY A 1 334 ? -0.526 13.82 19.516 1 96.94 334 GLY A O 1
ATOM 2599 N N . ARG A 1 335 ? -0.3 11.984 18.266 1 97.12 335 ARG A N 1
ATOM 2600 C CA . ARG A 1 335 ? 0.376 11.219 19.312 1 97.12 335 ARG A CA 1
ATOM 2601 C C . ARG A 1 335 ? 1.784 10.828 18.875 1 97.12 335 ARG A C 1
ATOM 2603 O O . ARG A 1 335 ? 2.27 9.75 19.234 1 97.12 335 ARG A O 1
ATOM 2610 N N . TRP A 1 336 ? 2.43 11.641 18.109 1 97.06 336 TRP A N 1
ATOM 2611 C CA . TRP A 1 336 ? 3.73 11.375 17.5 1 97.06 336 TRP A CA 1
ATOM 2612 C C . TRP A 1 336 ? 4.805 11.211 18.562 1 97.06 336 TRP A C 1
ATOM 2614 O O . TRP A 1 336 ? 5.801 10.516 18.359 1 97.06 336 TRP A O 1
ATOM 2624 N N . PHE A 1 337 ? 4.574 11.797 19.781 1 94.44 337 PHE A N 1
ATOM 2625 C CA . PHE A 1 337 ? 5.605 11.82 20.812 1 94.44 337 PHE A CA 1
ATOM 2626 C C . PHE A 1 337 ? 5.188 10.977 22 1 94.44 337 PHE A C 1
ATOM 2628 O O . PHE A 1 337 ? 5.816 11.039 23.062 1 94.44 337 PHE A O 1
ATOM 2635 N N . ASP A 1 338 ? 4.141 10.211 21.859 1 94.31 338 ASP A N 1
ATOM 2636 C CA . ASP A 1 338 ? 3.725 9.297 22.922 1 94.31 338 ASP A CA 1
ATOM 2637 C C . ASP A 1 338 ? 4.691 8.117 23.031 1 94.31 338 ASP A C 1
ATOM 2639 O O . ASP A 1 338 ? 5.402 7.797 22.078 1 94.31 338 ASP A O 1
ATOM 2643 N N . SER A 1 339 ? 4.727 7.508 24.203 1 93.12 339 SER A N 1
ATOM 2644 C CA . SER A 1 339 ? 5.668 6.426 24.484 1 93.12 339 SER A CA 1
ATOM 2645 C C . SER A 1 339 ? 5.508 5.289 23.469 1 93.12 339 SER A C 1
ATOM 2647 O O . SER A 1 339 ? 6.496 4.766 22.953 1 93.12 339 SER A O 1
ATOM 2649 N N . GLN A 1 340 ? 4.254 4.895 23.219 1 94.44 340 GLN A N 1
ATOM 2650 C CA . GLN A 1 340 ? 4.02 3.803 22.281 1 94.44 340 GLN A CA 1
ATOM 2651 C C . GLN A 1 340 ? 4.445 4.188 20.859 1 94.44 340 GLN A C 1
ATOM 2653 O O . GLN A 1 340 ? 4.871 3.334 20.078 1 94.44 340 GLN A O 1
ATOM 2658 N N . ALA A 1 341 ? 4.301 5.512 20.469 1 96.75 341 ALA A N 1
ATOM 2659 C CA . ALA A 1 341 ? 4.77 5.988 19.172 1 96.75 341 ALA A CA 1
ATOM 2660 C C . ALA A 1 341 ? 6.293 5.965 19.094 1 96.75 341 ALA A C 1
ATOM 2662 O O . ALA A 1 341 ? 6.863 5.543 18.078 1 96.75 341 ALA A O 1
ATOM 2663 N N . ILE A 1 342 ? 6.918 6.383 20.172 1 93.88 342 ILE A N 1
ATOM 2664 C CA . ILE A 1 342 ? 8.375 6.414 20.219 1 93.88 342 ILE A CA 1
ATOM 2665 C C . ILE A 1 342 ? 8.922 4.996 20.109 1 93.88 342 ILE A C 1
ATOM 2667 O O . ILE A 1 342 ? 9.93 4.762 19.438 1 93.88 342 ILE A O 1
ATOM 2671 N N . MET A 1 343 ? 8.297 4.008 20.781 1 94.06 343 MET A N 1
ATOM 2672 C CA . MET A 1 343 ? 8.695 2.607 20.719 1 94.06 343 MET A CA 1
ATOM 2673 C C . MET A 1 343 ? 8.695 2.113 19.281 1 94.06 343 MET A C 1
ATOM 2675 O O . MET A 1 343 ? 9.656 1.485 18.828 1 94.06 343 MET A O 1
ATOM 2679 N N . LEU A 1 344 ? 7.613 2.412 18.562 1 97.5 344 LEU A N 1
ATOM 2680 C CA . LEU A 1 344 ? 7.484 1.984 17.172 1 97.5 344 LEU A CA 1
ATOM 2681 C C . LEU A 1 344 ? 8.492 2.713 16.281 1 97.5 344 LEU A C 1
ATOM 2683 O O . LEU A 1 344 ? 9.141 2.094 15.438 1 97.5 344 LEU A O 1
ATOM 2687 N N . ARG A 1 345 ? 8.633 3.982 16.469 1 96.56 345 ARG A N 1
ATOM 2688 C CA . ARG A 1 345 ? 9.508 4.82 15.656 1 96.56 345 ARG A CA 1
ATOM 2689 C C . ARG A 1 345 ? 10.969 4.406 15.828 1 96.56 345 ARG A C 1
ATOM 2691 O O . ARG A 1 345 ? 11.68 4.207 14.844 1 96.56 345 ARG A O 1
ATOM 2698 N N . GLU A 1 346 ? 11.414 4.254 17.016 1 93.81 346 GLU A N 1
ATOM 2699 C CA . GLU A 1 346 ? 12.805 3.924 17.297 1 93.81 346 GLU A CA 1
ATOM 2700 C C . GLU A 1 346 ? 13.164 2.535 16.781 1 93.81 346 GLU A C 1
ATOM 2702 O O . GLU A 1 346 ? 14.273 2.312 16.297 1 93.81 346 GLU A O 1
ATOM 2707 N N . SER A 1 347 ? 12.219 1.652 16.953 1 95.44 347 SER A N 1
ATOM 2708 C CA . SER A 1 347 ? 12.461 0.312 16.438 1 95.44 347 SER A CA 1
ATOM 2709 C C . SER A 1 347 ? 12.688 0.344 14.922 1 95.44 347 SER A C 1
ATOM 2711 O O . SER A 1 347 ? 13.586 -0.328 14.414 1 95.44 347 SER A O 1
ATOM 2713 N N . ALA A 1 348 ? 11.914 1.085 14.211 1 97.25 348 ALA A N 1
ATOM 2714 C CA . ALA A 1 348 ? 12.055 1.191 12.766 1 97.25 348 ALA A CA 1
ATOM 2715 C C . ALA A 1 348 ? 13.344 1.916 12.391 1 97.25 348 ALA A C 1
ATOM 2717 O O . ALA A 1 348 ? 14.039 1.508 11.461 1 97.25 348 ALA A O 1
ATOM 2718 N N . GLN A 1 349 ? 13.68 2.971 13.117 1 96.06 349 GLN A N 1
ATOM 2719 C CA . GLN A 1 349 ? 14.844 3.785 12.781 1 96.06 349 GLN A CA 1
ATOM 2720 C C . GLN A 1 349 ? 16.141 3.047 13.086 1 96.06 349 GLN A C 1
ATOM 2722 O O . GLN A 1 349 ? 17.125 3.168 12.352 1 96.06 349 GLN A O 1
ATOM 2727 N N . ARG A 1 350 ? 16.125 2.203 14.133 1 93.88 350 ARG A N 1
ATOM 2728 C CA . ARG A 1 350 ? 17.344 1.533 14.562 1 93.88 350 ARG A CA 1
ATOM 2729 C C . ARG A 1 350 ? 17.547 0.223 13.812 1 93.88 350 ARG A C 1
ATOM 2731 O O . ARG A 1 350 ? 18.656 -0.077 13.367 1 93.88 350 ARG A O 1
ATOM 2738 N N . TRP A 1 351 ? 16.484 -0.511 13.633 1 94.75 351 TRP A N 1
ATOM 2739 C CA . TRP A 1 351 ? 16.672 -1.889 13.188 1 94.75 351 TRP A CA 1
ATOM 2740 C C . TRP A 1 351 ? 16.297 -2.043 11.719 1 94.75 351 TRP A C 1
ATOM 2742 O O . TRP A 1 351 ? 16.766 -2.973 11.055 1 94.75 351 TRP A O 1
ATOM 2752 N N . VAL A 1 352 ? 15.531 -1.129 11.164 1 97.19 352 VAL A N 1
ATOM 2753 C CA . VAL A 1 352 ? 15.141 -1.207 9.766 1 97.19 352 VAL A CA 1
ATOM 2754 C C . VAL A 1 352 ? 15.93 -0.183 8.945 1 97.19 352 VAL A C 1
ATOM 2756 O O . VAL A 1 352 ? 16.562 -0.53 7.949 1 97.19 352 VAL A O 1
ATOM 2759 N N . ALA A 1 353 ? 15.969 1.048 9.398 1 98.12 353 ALA A N 1
ATOM 2760 C CA . ALA A 1 353 ? 16.547 2.137 8.609 1 98.12 353 ALA A CA 1
ATOM 2761 C C . ALA A 1 353 ? 18.062 2.033 8.562 1 98.12 353 ALA A C 1
ATOM 2763 O O . ALA A 1 353 ? 18.688 2.344 7.543 1 98.12 353 ALA A O 1
ATOM 2764 N N . ARG A 1 354 ? 18.688 1.595 9.609 1 96.69 354 ARG A N 1
ATOM 2765 C CA . ARG A 1 354 ? 20.141 1.629 9.719 1 96.69 354 ARG A CA 1
ATOM 2766 C C . ARG A 1 354 ? 20.797 0.77 8.633 1 96.69 354 ARG A C 1
ATOM 2768 O O . ARG A 1 354 ? 21.812 1.15 8.062 1 96.69 354 ARG A O 1
ATOM 2775 N N . PRO A 1 355 ? 20.25 -0.332 8.305 1 97.44 355 PRO A N 1
ATOM 2776 C CA . PRO A 1 355 ? 20.844 -1.129 7.234 1 97.44 355 PRO A CA 1
ATOM 2777 C C . PRO A 1 355 ? 20.547 -0.575 5.844 1 97.44 355 PRO A C 1
ATOM 2779 O O . PRO A 1 355 ? 21.141 -1.021 4.855 1 97.44 355 PRO A O 1
ATOM 2782 N N . ILE A 1 356 ? 19.672 0.373 5.68 1 98.31 356 ILE A N 1
ATOM 2783 C CA . ILE A 1 356 ? 19.234 0.889 4.387 1 98.31 356 ILE A CA 1
ATOM 2784 C C . ILE A 1 356 ? 20.297 1.846 3.834 1 98.31 356 ILE A C 1
ATOM 2786 O O . ILE A 1 356 ? 20.234 3.053 4.074 1 98.31 356 ILE A O 1
ATOM 2790 N N . THR A 1 357 ? 21.234 1.295 3.127 1 98.56 357 THR A N 1
ATOM 2791 C CA . THR A 1 357 ? 22.25 1.999 2.367 1 98.56 357 THR A CA 1
ATOM 2792 C C . THR A 1 357 ? 22.312 1.494 0.928 1 98.56 357 THR A C 1
ATOM 2794 O O . THR A 1 357 ? 22.391 0.287 0.69 1 98.56 357 THR A O 1
ATOM 2797 N N . GLY A 1 358 ? 22.156 2.379 0.003 1 98.56 358 GLY A N 1
ATOM 2798 C CA . GLY A 1 358 ? 22.141 1.996 -1.4 1 98.56 358 GLY A CA 1
ATOM 2799 C C . GLY A 1 358 ? 21.578 3.08 -2.305 1 98.56 358 GLY A C 1
ATOM 2800 O O . GLY A 1 358 ? 21.344 4.207 -1.861 1 98.56 358 GLY A O 1
ATOM 2801 N N . GLU A 1 359 ? 21.5 2.736 -3.57 1 98.75 359 GLU A N 1
ATOM 2802 C CA . GLU A 1 359 ? 21.031 3.672 -4.59 1 98.75 359 GLU A CA 1
ATOM 2803 C C . GLU A 1 359 ? 20.016 3.014 -5.523 1 98.75 359 GLU A C 1
ATOM 2805 O O . GLU A 1 359 ? 20.203 1.869 -5.941 1 98.75 359 GLU A O 1
ATOM 2810 N N . VAL A 1 360 ? 18.938 3.699 -5.75 1 98.81 360 VAL A N 1
ATOM 2811 C CA . VAL A 1 360 ? 17.891 3.221 -6.641 1 98.81 360 VAL A CA 1
ATOM 2812 C C . VAL A 1 360 ? 17.719 4.184 -7.816 1 98.81 360 VAL A C 1
ATOM 2814 O O . VAL A 1 360 ? 17.672 5.398 -7.625 1 98.81 360 VAL A O 1
ATOM 2817 N N . THR A 1 361 ? 17.703 3.688 -9.016 1 98.81 361 THR A N 1
ATOM 2818 C CA . THR A 1 361 ? 17.438 4.465 -10.219 1 98.81 361 THR A CA 1
ATOM 2819 C C . THR A 1 361 ? 16 4.23 -10.695 1 98.81 361 THR A C 1
ATOM 2821 O O . THR A 1 361 ? 15.586 3.088 -10.898 1 98.81 361 THR A O 1
ATOM 2824 N N . LEU A 1 362 ? 15.281 5.32 -10.844 1 98.38 362 LEU A N 1
ATOM 2825 C CA . LEU A 1 362 ? 13.906 5.277 -11.328 1 98.38 362 LEU A CA 1
ATOM 2826 C C . LEU A 1 362 ? 13.766 6.027 -12.648 1 98.38 362 LEU A C 1
ATOM 2828 O O . LEU A 1 362 ? 14.5 6.992 -12.898 1 98.38 362 LEU A O 1
ATOM 2832 N N . GLU A 1 363 ? 12.938 5.547 -13.461 1 98.31 363 GLU A N 1
ATOM 2833 C CA . GLU A 1 363 ? 12.422 6.359 -14.562 1 98.31 363 GLU A CA 1
ATOM 2834 C C . GLU A 1 363 ? 11.062 6.957 -14.219 1 98.31 363 GLU A C 1
ATOM 2836 O O . GLU A 1 363 ? 10.094 6.223 -13.992 1 98.31 363 GLU A O 1
ATOM 2841 N N . LEU A 1 364 ? 11.062 8.258 -14.117 1 98.12 364 LEU A N 1
ATOM 2842 C CA . LEU A 1 364 ? 9.812 8.969 -13.875 1 98.12 364 LEU A CA 1
ATOM 2843 C C . LEU A 1 364 ? 9.18 9.422 -15.188 1 98.12 364 LEU A C 1
ATOM 2845 O O . LEU A 1 364 ? 9.875 9.898 -16.094 1 98.12 364 LEU A O 1
ATOM 2849 N N . ARG A 1 365 ? 7.988 9.211 -15.305 1 97.19 365 ARG A N 1
ATOM 2850 C CA . ARG A 1 365 ? 7.211 9.664 -16.453 1 97.19 365 ARG A CA 1
ATOM 2851 C C . ARG A 1 365 ? 6.07 10.578 -16.016 1 97.19 365 ARG A C 1
ATOM 2853 O O . ARG A 1 365 ? 6.301 11.57 -15.32 1 97.19 365 ARG A O 1
ATOM 2860 N N . ARG A 1 366 ? 4.871 10.25 -16.375 1 96.19 366 ARG A N 1
ATOM 2861 C CA . ARG A 1 366 ? 3.744 11.109 -16.047 1 96.19 366 ARG A CA 1
ATOM 2862 C C . ARG A 1 366 ? 2.979 10.578 -14.836 1 96.19 366 ARG A C 1
ATOM 2864 O O . ARG A 1 366 ? 2.629 9.391 -14.789 1 96.19 366 ARG A O 1
ATOM 2871 N N . GLY A 1 367 ? 2.73 11.539 -13.852 1 96.06 367 GLY A N 1
ATOM 2872 C CA . GLY A 1 367 ? 2.002 11.117 -12.664 1 96.06 367 GLY A CA 1
ATOM 2873 C C . GLY A 1 367 ? 2.697 10 -11.906 1 96.06 367 GLY A C 1
ATOM 2874 O O . GLY A 1 367 ? 3.891 10.094 -11.617 1 96.06 367 GLY A O 1
ATOM 2875 N N . ASN A 1 368 ? 1.948 8.977 -11.57 1 95.12 368 ASN A N 1
ATOM 2876 C CA . ASN A 1 368 ? 2.496 7.863 -10.812 1 95.12 368 ASN A CA 1
ATOM 2877 C C . ASN A 1 368 ? 2.945 6.727 -11.734 1 95.12 368 ASN A C 1
ATOM 2879 O O . ASN A 1 368 ? 2.988 5.57 -11.32 1 95.12 368 ASN A O 1
ATOM 2883 N N . ASP A 1 369 ? 3.178 7.09 -13.016 1 96.19 369 ASP A N 1
ATOM 2884 C CA . ASP A 1 369 ? 3.812 6.156 -13.945 1 96.19 369 ASP A CA 1
ATOM 2885 C C . ASP A 1 369 ? 5.336 6.211 -13.82 1 96.19 369 ASP A C 1
ATOM 2887 O O . ASP A 1 369 ? 5.973 7.133 -14.336 1 96.19 369 ASP A O 1
ATOM 2891 N N . TYR A 1 370 ? 5.883 5.277 -13.125 1 96.75 370 TYR A N 1
ATOM 2892 C CA . TYR A 1 370 ? 7.332 5.191 -12.984 1 96.75 370 TYR A CA 1
ATOM 2893 C C . TYR A 1 370 ? 7.789 3.736 -12.906 1 96.75 370 TYR A C 1
ATOM 2895 O O . TYR A 1 370 ? 6.98 2.842 -12.641 1 96.75 370 TYR A O 1
ATOM 2903 N N . SER A 1 371 ? 9.062 3.49 -13.211 1 96.75 371 SER A N 1
ATOM 2904 C CA . SER A 1 371 ? 9.664 2.16 -13.172 1 96.75 371 SER A CA 1
ATOM 2905 C C . SER A 1 371 ? 11.008 2.182 -12.445 1 96.75 371 SER A C 1
ATOM 2907 O O . SER A 1 371 ? 11.742 3.168 -12.516 1 96.75 371 SER A O 1
ATOM 2909 N N . ILE A 1 372 ? 11.289 1.149 -11.773 1 97.62 372 ILE A N 1
ATOM 2910 C CA . ILE A 1 372 ? 12.609 0.957 -11.188 1 97.62 372 ILE A CA 1
ATOM 2911 C C . ILE A 1 372 ? 13.57 0.414 -12.25 1 97.62 372 ILE A C 1
ATOM 2913 O O . ILE A 1 372 ? 13.289 -0.604 -12.883 1 97.62 372 ILE A O 1
ATOM 2917 N N . LEU A 1 373 ? 14.68 1.058 -12.438 1 98.12 373 LEU A N 1
ATOM 2918 C CA . LEU A 1 373 ? 15.617 0.674 -13.484 1 98.12 373 LEU A CA 1
ATOM 2919 C C . LEU A 1 373 ? 16.797 -0.084 -12.891 1 98.12 373 LEU A C 1
ATOM 2921 O O . LEU A 1 373 ? 17.406 -0.916 -13.57 1 98.12 373 LEU A O 1
ATOM 2925 N N . ASN A 1 374 ? 17.125 0.293 -11.695 1 98.31 374 ASN A N 1
ATOM 2926 C CA . ASN A 1 374 ? 18.297 -0.311 -11.055 1 98.31 374 ASN A CA 1
ATOM 2927 C C . ASN A 1 374 ? 18.234 -0.188 -9.539 1 98.31 374 ASN A C 1
ATOM 2929 O O . ASN A 1 374 ? 17.656 0.766 -9.008 1 98.31 374 ASN A O 1
ATOM 2933 N N . THR A 1 375 ? 18.719 -1.146 -8.82 1 98.19 375 THR A N 1
ATOM 2934 C CA . THR A 1 375 ? 18.906 -1.153 -7.371 1 98.19 375 THR A CA 1
ATOM 2935 C C . THR A 1 375 ? 20.312 -1.63 -7 1 98.19 375 THR A C 1
ATOM 2937 O O . THR A 1 375 ? 20.703 -2.742 -7.352 1 98.19 375 THR A O 1
ATOM 2940 N N . ASP A 1 376 ? 21.016 -0.8 -6.324 1 97.88 376 ASP A N 1
ATOM 2941 C CA . ASP A 1 376 ? 22.375 -1.124 -5.895 1 97.88 376 ASP A CA 1
ATOM 2942 C C . ASP A 1 376 ? 22.547 -0.878 -4.398 1 97.88 376 ASP A C 1
ATOM 2944 O O . ASP A 1 376 ? 22.203 0.189 -3.895 1 97.88 376 ASP A O 1
ATOM 2948 N N . SER A 1 377 ? 23.047 -1.858 -3.678 1 97.75 377 SER A N 1
ATOM 2949 C CA . SER A 1 377 ? 23.328 -1.755 -2.25 1 97.75 377 SER A CA 1
ATOM 2950 C C . SER A 1 377 ? 24.344 -2.801 -1.808 1 97.75 377 SER A C 1
ATOM 2952 O O . SER A 1 377 ? 24.312 -3.943 -2.27 1 97.75 377 SER A O 1
ATOM 2954 N N . PRO A 1 378 ? 25.281 -2.438 -0.93 1 96.94 378 PRO A N 1
ATOM 2955 C CA . PRO A 1 378 ? 26.188 -3.432 -0.362 1 96.94 378 PRO A CA 1
ATOM 2956 C C . PRO A 1 378 ? 25.5 -4.371 0.622 1 96.94 378 PRO A C 1
ATOM 2958 O O . PRO A 1 378 ? 26.078 -5.395 1.011 1 96.94 378 PRO A O 1
ATOM 2961 N N . ASN A 1 379 ? 24.266 -4.047 0.955 1 96.88 379 ASN A N 1
ATOM 2962 C CA . ASN A 1 379 ? 23.594 -4.805 2.006 1 96.88 379 ASN A CA 1
ATOM 2963 C C . ASN A 1 379 ? 22.469 -5.672 1.444 1 96.88 379 ASN A C 1
ATOM 2965 O O . ASN A 1 379 ? 21.656 -6.203 2.199 1 96.88 379 ASN A O 1
ATOM 2969 N N . LEU A 1 380 ? 22.406 -5.844 0.105 1 95.69 380 LEU A N 1
ATOM 2970 C CA . LEU A 1 380 ? 21.344 -6.66 -0.487 1 95.69 380 LEU A CA 1
ATOM 2971 C C . LEU A 1 380 ? 21.406 -8.094 0.036 1 95.69 380 LEU A C 1
ATOM 2973 O O . LEU A 1 380 ? 22.5 -8.656 0.185 1 95.69 380 LEU A O 1
ATOM 2977 N N . THR A 1 381 ? 20.266 -8.562 0.365 1 93.88 381 THR A N 1
ATOM 2978 C CA . THR A 1 381 ? 20.156 -9.992 0.648 1 93.88 381 THR A CA 1
ATOM 2979 C C . THR A 1 381 ? 19.609 -10.742 -0.562 1 93.88 381 THR A C 1
ATOM 2981 O O . THR A 1 381 ? 19.469 -11.969 -0.531 1 93.88 381 THR A O 1
ATOM 2984 N N . PHE A 1 382 ? 19.297 -10.023 -1.557 1 92.88 382 PHE A N 1
ATOM 2985 C CA . PHE A 1 382 ? 18.984 -10.594 -2.861 1 92.88 382 PHE A CA 1
ATOM 2986 C C . PHE A 1 382 ? 20.234 -11.156 -3.518 1 92.88 382 PHE A C 1
ATOM 2988 O O . PHE A 1 382 ? 21.109 -10.406 -3.949 1 92.88 382 PHE A O 1
ATOM 2995 N N . LYS A 1 383 ? 20.297 -12.383 -3.588 1 89 383 LYS A N 1
ATOM 2996 C CA . LYS A 1 383 ? 21.391 -13.133 -4.195 1 89 383 LYS A CA 1
ATOM 2997 C C . LYS A 1 383 ? 20.859 -14.156 -5.195 1 89 383 LYS A C 1
ATOM 2999 O O . LYS A 1 383 ? 20.625 -15.312 -4.84 1 89 383 LYS A O 1
ATOM 3004 N N . PRO A 1 384 ? 20.812 -13.688 -6.402 1 85.44 384 PRO A N 1
ATOM 3005 C CA . PRO A 1 384 ? 20.156 -14.539 -7.398 1 85.44 384 PRO A CA 1
ATOM 3006 C C . PRO A 1 384 ? 20.828 -15.898 -7.547 1 85.44 384 PRO A C 1
ATOM 3008 O O . PRO A 1 384 ? 20.188 -16.875 -7.926 1 85.44 384 PRO A O 1
ATOM 3011 N N . GLU A 1 385 ? 22.078 -16.062 -7.234 1 82.94 385 GLU A N 1
ATOM 3012 C CA . GLU A 1 385 ? 22.828 -17.312 -7.383 1 82.94 385 GLU A CA 1
ATOM 3013 C C . GLU A 1 385 ? 22.266 -18.391 -6.465 1 82.94 385 GLU A C 1
ATOM 3015 O O . GLU A 1 385 ? 22.469 -19.578 -6.699 1 82.94 385 GLU A O 1
ATOM 3020 N N . ARG A 1 386 ? 21.562 -17.953 -5.445 1 81.81 386 ARG A N 1
ATOM 3021 C CA . ARG A 1 386 ? 20.984 -18.906 -4.504 1 81.81 386 ARG A CA 1
ATOM 3022 C C . ARG A 1 386 ? 19.859 -19.688 -5.148 1 81.81 386 ARG A C 1
ATOM 3024 O O . ARG A 1 386 ? 19.5 -20.781 -4.68 1 81.81 386 ARG A O 1
ATOM 3031 N N . LEU A 1 387 ? 19.281 -19.141 -6.227 1 78.62 387 LEU A N 1
ATOM 3032 C CA . LEU A 1 387 ? 18.094 -19.766 -6.805 1 78.62 387 LEU A CA 1
ATOM 3033 C C . LEU A 1 387 ? 18.391 -20.281 -8.211 1 78.62 387 LEU A C 1
ATOM 3035 O O . LEU A 1 387 ? 17.484 -20.797 -8.883 1 78.62 387 LEU A O 1
ATOM 3039 N N . THR A 1 388 ? 19.578 -20.188 -8.664 1 67.06 388 THR A N 1
ATOM 3040 C CA . THR A 1 388 ? 19.922 -20.641 -10 1 67.06 388 THR A CA 1
ATOM 3041 C C . THR A 1 388 ? 19.781 -22.172 -10.094 1 67.06 388 THR A C 1
ATOM 3043 O O . THR A 1 388 ? 20.156 -22.875 -9.164 1 67.06 388 THR A O 1
ATOM 3046 N N . MET A 1 389 ? 19.062 -22.594 -11.055 1 58.72 389 MET A N 1
ATOM 3047 C CA . MET A 1 389 ? 18.781 -24 -11.305 1 58.72 389 MET A CA 1
ATOM 3048 C C . MET A 1 389 ? 19.984 -24.719 -11.898 1 58.72 389 MET A C 1
ATOM 3050 O O . MET A 1 389 ? 20 -25.938 -12.008 1 58.72 389 MET A O 1
ATOM 3054 N N . GLU A 1 390 ? 20.953 -23.922 -12.328 1 55.03 390 GLU A N 1
ATOM 3055 C CA . GLU A 1 390 ? 22.094 -24.531 -13.016 1 55.03 390 GLU A CA 1
ATOM 3056 C C . GLU A 1 390 ? 22.922 -25.406 -12.07 1 55.03 390 GLU A C 1
ATOM 3058 O O . GLU A 1 390 ? 22.875 -25.219 -10.852 1 55.03 390 GLU A O 1
ATOM 3063 N N . LYS A 1 391 ? 23.453 -26.469 -12.836 1 51.78 391 LYS A N 1
ATOM 3064 C CA . LYS A 1 391 ? 24.359 -27.438 -12.211 1 51.78 391 LYS A CA 1
ATOM 3065 C C . LYS A 1 391 ? 25.453 -26.75 -11.414 1 51.78 391 LYS A C 1
ATOM 3067 O O . LYS A 1 391 ? 26.203 -25.938 -11.953 1 51.78 391 LYS A O 1
ATOM 3072 N N . GLY A 1 392 ? 25.047 -26.25 -10.055 1 53.22 392 GLY A N 1
ATOM 3073 C CA . GLY A 1 392 ? 26.062 -25.703 -9.172 1 53.22 392 GLY A CA 1
ATOM 3074 C C . GLY A 1 392 ? 25.75 -25.922 -7.703 1 53.22 392 GLY A C 1
ATOM 3075 O O . GLY A 1 392 ? 24.781 -26.594 -7.363 1 53.22 392 GLY A O 1
ATOM 3076 N N . GLU A 1 393 ? 26.641 -25.406 -6.852 1 61.47 393 GLU A N 1
ATOM 3077 C CA . GLU A 1 393 ? 26.641 -25.562 -5.398 1 61.47 393 GLU A CA 1
ATOM 3078 C C . GLU A 1 393 ? 25.359 -25 -4.785 1 61.47 393 GLU A C 1
ATOM 3080 O O . GLU A 1 393 ? 25.016 -23.844 -5.008 1 61.47 393 GLU A O 1
ATOM 3085 N N . SER A 1 394 ? 24.328 -25.891 -4.668 1 71.81 394 SER A N 1
ATOM 3086 C CA . SER A 1 394 ? 23.125 -25.516 -3.918 1 71.81 394 SER A CA 1
ATOM 3087 C C . SER A 1 394 ? 23.359 -25.625 -2.414 1 71.81 394 SER A C 1
ATOM 3089 O O . SER A 1 394 ? 24.172 -26.438 -1.964 1 71.81 394 SER A O 1
ATOM 3091 N N . THR A 1 395 ? 22.812 -24.641 -1.704 1 78.12 395 THR A N 1
ATOM 3092 C CA . THR A 1 395 ? 22.953 -24.609 -0.253 1 78.12 395 THR A CA 1
ATOM 3093 C C . THR A 1 395 ? 22.25 -25.812 0.387 1 78.12 395 THR A C 1
ATOM 3095 O O . THR A 1 395 ? 22.516 -26.141 1.543 1 78.12 395 THR A O 1
ATOM 3098 N N . PHE A 1 396 ? 21.266 -26.391 -0.328 1 83.06 396 PHE A N 1
ATOM 3099 C CA . PHE A 1 396 ? 20.594 -27.594 0.147 1 83.06 396 PHE A CA 1
ATOM 3100 C C . PHE A 1 396 ? 20.297 -28.547 -1.012 1 83.06 396 PHE A C 1
ATOM 3102 O O . PHE A 1 396 ? 20.234 -28.109 -2.168 1 83.06 396 PHE A O 1
ATOM 3109 N N . SER A 1 397 ? 20.156 -29.812 -0.685 1 81 397 SER A N 1
ATOM 3110 C CA . SER A 1 397 ? 19.953 -30.859 -1.685 1 81 397 SER A CA 1
ATOM 3111 C C . SER A 1 397 ? 18.469 -31.141 -1.892 1 81 397 SER A C 1
ATOM 3113 O O . SER A 1 397 ? 17.641 -30.75 -1.074 1 81 397 SER A O 1
ATOM 3115 N N . PRO A 1 398 ? 18.156 -31.781 -3.02 1 81.75 398 PRO A N 1
ATOM 3116 C CA . PRO A 1 398 ? 16.781 -32.281 -3.197 1 81.75 398 PRO A CA 1
ATOM 3117 C C . PRO A 1 398 ? 16.312 -33.156 -2.029 1 81.75 398 PRO A C 1
ATOM 3119 O O . PRO A 1 398 ? 15.148 -33.062 -1.64 1 81.75 398 PRO A O 1
ATOM 3122 N N . ARG A 1 399 ? 17.172 -33.938 -1.468 1 83.81 399 ARG A N 1
ATOM 3123 C CA . ARG A 1 399 ? 16.812 -34.781 -0.331 1 83.81 399 ARG A CA 1
ATOM 3124 C C . ARG A 1 399 ? 16.438 -33.938 0.879 1 83.81 399 ARG A C 1
ATOM 3126 O O . ARG A 1 399 ? 15.531 -34.281 1.637 1 83.81 399 ARG A O 1
ATOM 3133 N N . ASP A 1 400 ? 17.141 -32.906 1.032 1 85.31 400 ASP A N 1
ATOM 3134 C CA . ASP A 1 400 ? 16.797 -31.984 2.115 1 85.31 400 ASP A CA 1
ATOM 3135 C C . ASP A 1 400 ? 15.383 -31.438 1.938 1 85.31 400 ASP A C 1
ATOM 3137 O O . ASP A 1 400 ? 14.633 -31.297 2.906 1 85.31 400 ASP A O 1
ATOM 3141 N N . ARG A 1 401 ? 15.109 -31.078 0.729 1 86.62 401 ARG A N 1
ATOM 3142 C CA . ARG A 1 401 ? 13.781 -30.547 0.444 1 86.62 401 ARG A CA 1
ATOM 3143 C C . ARG A 1 401 ? 12.703 -31.578 0.716 1 86.62 401 ARG A C 1
ATOM 3145 O O . ARG A 1 401 ? 11.617 -31.25 1.21 1 86.62 401 ARG A O 1
ATOM 3152 N N . ILE A 1 402 ? 12.945 -32.812 0.402 1 86.56 402 ILE A N 1
ATOM 3153 C CA . ILE A 1 402 ? 12.031 -33.906 0.696 1 86.56 402 ILE A CA 1
ATOM 3154 C C . ILE A 1 402 ? 11.773 -33.969 2.199 1 86.56 402 ILE A C 1
ATOM 3156 O O . ILE A 1 402 ? 10.633 -34.156 2.633 1 86.56 402 ILE A O 1
ATOM 3160 N N . GLY A 1 403 ? 12.844 -33.844 2.918 1 88.69 403 GLY A N 1
ATOM 3161 C CA . GLY A 1 403 ? 12.695 -33.812 4.363 1 88.69 403 GLY A CA 1
ATOM 3162 C C . GLY A 1 403 ? 11.789 -32.719 4.848 1 88.69 403 GLY A C 1
ATOM 3163 O O . GLY A 1 403 ? 10.938 -32.938 5.711 1 88.69 403 GLY A O 1
ATOM 3164 N N . GLN A 1 404 ? 12.031 -31.547 4.297 1 89.69 404 GLN A N 1
ATOM 3165 C CA . GLN A 1 404 ? 11.219 -30.391 4.672 1 89.69 404 GLN A CA 1
ATOM 3166 C C . GLN A 1 404 ? 9.75 -30.625 4.352 1 89.69 404 GLN A C 1
ATOM 3168 O O . GLN A 1 404 ? 8.875 -30.312 5.164 1 89.69 404 GLN A O 1
ATOM 3173 N N . LEU A 1 405 ? 9.414 -31.141 3.229 1 89.56 405 LEU A N 1
ATOM 3174 C CA . LEU A 1 405 ? 8.039 -31.422 2.818 1 89.56 405 LEU A CA 1
ATOM 3175 C C . LEU A 1 405 ? 7.406 -32.469 3.715 1 89.56 405 LEU A C 1
ATOM 3177 O O . LEU A 1 405 ? 6.246 -32.344 4.109 1 89.56 405 LEU A O 1
ATOM 3181 N N . THR A 1 406 ? 8.156 -33.438 4.035 1 89.19 406 THR A N 1
ATOM 3182 C CA . THR A 1 406 ? 7.68 -34.531 4.875 1 89.19 406 THR A CA 1
ATOM 3183 C C . THR A 1 406 ? 7.258 -34.031 6.25 1 89.19 406 THR A C 1
ATOM 3185 O O . THR A 1 406 ? 6.273 -34.5 6.82 1 89.19 406 THR A O 1
ATOM 3188 N N . MET A 1 407 ? 7.961 -33.094 6.762 1 90.44 407 MET A N 1
ATOM 3189 C CA . MET A 1 407 ? 7.676 -32.531 8.078 1 90.44 407 MET A CA 1
ATOM 3190 C C . MET A 1 407 ? 6.34 -31.797 8.086 1 90.44 407 MET A C 1
ATOM 3192 O O . MET A 1 407 ? 5.785 -31.516 9.148 1 90.44 407 MET A O 1
ATOM 3196 N N . ARG A 1 408 ? 5.816 -31.516 6.898 1 90.94 408 ARG A N 1
ATOM 3197 C CA . ARG A 1 408 ? 4.551 -30.781 6.82 1 90.94 408 ARG A CA 1
ATOM 3198 C C . ARG A 1 408 ? 3.365 -31.734 6.883 1 90.94 408 ARG A C 1
ATOM 3200 O O . ARG A 1 408 ? 2.219 -31.297 7.016 1 90.94 408 ARG A O 1
ATOM 3207 N N . ASN A 1 409 ? 3.578 -33 6.891 1 90.62 409 ASN A N 1
ATOM 3208 C CA . ASN A 1 409 ? 2.516 -34 6.77 1 90.62 409 ASN A CA 1
ATOM 3209 C C . ASN A 1 409 ? 1.542 -33.938 7.941 1 90.62 409 ASN A C 1
ATOM 3211 O O . ASN A 1 409 ? 0.329 -34.031 7.754 1 90.62 409 ASN A O 1
ATOM 3215 N N . LEU A 1 410 ? 2.059 -33.719 9.172 1 88.25 410 LEU A N 1
ATOM 3216 C CA . LEU A 1 410 ? 1.184 -33.656 10.336 1 88.25 410 LEU A CA 1
ATOM 3217 C C . LEU A 1 410 ? 0.248 -32.469 10.242 1 88.25 410 LEU A C 1
ATOM 3219 O O . LEU A 1 410 ? -0.944 -32.562 10.539 1 88.25 410 LEU A O 1
ATOM 3223 N N . ASP A 1 411 ? 0.831 -31.438 9.859 1 92.19 411 ASP A N 1
ATOM 3224 C CA . ASP A 1 411 ? 0.051 -30.219 9.695 1 92.19 411 ASP A CA 1
ATOM 3225 C C . ASP A 1 411 ? -1.016 -30.391 8.617 1 92.19 411 ASP A C 1
ATOM 3227 O O . ASP A 1 411 ? -2.152 -29.938 8.781 1 92.19 411 ASP A O 1
ATOM 3231 N N . ILE A 1 412 ? -0.676 -30.969 7.508 1 91.62 412 ILE A N 1
ATOM 3232 C CA . ILE A 1 412 ? -1.604 -31.188 6.402 1 91.62 412 ILE A CA 1
ATOM 3233 C C . ILE A 1 412 ? -2.732 -32.125 6.848 1 91.62 412 ILE A C 1
ATOM 3235 O O . ILE A 1 412 ? -3.902 -31.859 6.547 1 91.62 412 ILE A O 1
ATOM 3239 N N . THR A 1 413 ? -2.385 -33.125 7.555 1 89.12 413 THR A N 1
ATOM 3240 C CA . THR A 1 413 ? -3.379 -34.031 8.086 1 89.12 413 THR A CA 1
ATOM 3241 C C . THR A 1 413 ? -4.348 -33.312 9.016 1 89.12 413 THR A C 1
ATOM 3243 O O . THR A 1 413 ? -5.562 -33.5 8.922 1 89.12 413 THR A O 1
ATOM 3246 N N . ASP A 1 414 ? -3.828 -32.5 9.938 1 91.12 414 ASP A N 1
ATOM 3247 C CA . ASP A 1 414 ? -4.664 -31.75 10.859 1 91.12 414 ASP A CA 1
ATOM 3248 C C . ASP A 1 414 ? -5.598 -30.812 10.102 1 91.12 414 ASP A C 1
ATOM 3250 O O . ASP A 1 414 ? -6.77 -30.672 10.461 1 91.12 414 ASP A O 1
ATOM 3254 N N . THR A 1 415 ? -5.066 -30.188 9.102 1 92.38 415 THR A N 1
ATOM 3255 C CA . THR A 1 415 ? -5.859 -29.25 8.305 1 92.38 415 THR A CA 1
ATOM 3256 C C . THR A 1 415 ? -6.996 -29.984 7.598 1 92.38 415 THR A C 1
ATOM 3258 O O . THR A 1 415 ? -8.133 -29.5 7.578 1 92.38 415 THR A O 1
ATOM 3261 N N . ARG A 1 416 ? -6.703 -31.062 7.008 1 89.69 416 ARG A N 1
ATOM 3262 C CA . ARG A 1 416 ? -7.73 -31.844 6.328 1 89.69 416 ARG A CA 1
ATOM 3263 C C . ARG A 1 416 ? -8.828 -32.281 7.301 1 89.69 416 ARG A C 1
ATOM 3265 O O . ARG A 1 416 ? -10.016 -32.156 6.988 1 89.69 416 ARG A O 1
ATOM 3272 N N . GLU A 1 417 ? -8.414 -32.719 8.469 1 89.44 417 GLU A N 1
ATOM 3273 C CA . GLU A 1 417 ? -9.383 -33.094 9.484 1 89.44 417 GLU A CA 1
ATOM 3274 C C . GLU A 1 417 ? -10.25 -31.922 9.898 1 89.44 417 GLU A C 1
ATOM 3276 O O . GLU A 1 417 ? -11.453 -32.062 10.125 1 89.44 417 GLU A O 1
ATOM 3281 N N . LYS A 1 418 ? -9.602 -30.844 10.078 1 91.12 418 LYS A N 1
ATOM 3282 C CA . LYS A 1 418 ? -10.352 -29.656 10.438 1 91.12 418 LYS A CA 1
ATOM 3283 C C . LYS A 1 418 ? -11.359 -29.297 9.352 1 91.12 418 LYS A C 1
ATOM 3285 O O . LYS A 1 418 ? -12.484 -28.891 9.648 1 91.12 418 LYS A O 1
ATOM 3290 N N . LEU A 1 419 ? -11.008 -29.375 8.062 1 89.06 419 LEU A N 1
ATOM 3291 C CA . LEU A 1 419 ? -11.906 -29.094 6.949 1 89.06 419 LEU A CA 1
ATOM 3292 C C . LEU A 1 419 ? -13.094 -30.047 6.957 1 89.06 419 LEU A C 1
ATOM 3294 O O . LEU A 1 419 ? -14.227 -29.641 6.695 1 89.06 419 LEU A O 1
ATOM 3298 N N . LEU A 1 420 ? -12.82 -31.25 7.277 1 88.12 420 LEU A N 1
ATOM 3299 C CA . LEU A 1 420 ? -13.898 -32.219 7.398 1 88.12 420 LEU A CA 1
ATOM 3300 C C . LEU A 1 420 ? -14.828 -31.859 8.547 1 88.12 420 LEU A C 1
ATOM 3302 O O . LEU A 1 420 ? -16.047 -32.031 8.438 1 88.12 420 LEU A O 1
ATOM 3306 N N . THR A 1 421 ? -14.25 -31.422 9.656 1 89.81 421 THR A N 1
ATOM 3307 C CA . THR A 1 421 ? -15.047 -30.969 10.789 1 89.81 421 THR A CA 1
ATOM 3308 C C . THR A 1 421 ? -15.938 -29.797 10.383 1 89.81 421 THR A C 1
ATOM 3310 O O . THR A 1 421 ? -17.109 -29.75 10.758 1 89.81 421 THR A O 1
ATOM 3313 N N . TYR A 1 422 ? -15.359 -28.859 9.641 1 88.62 422 TYR A N 1
ATOM 3314 C CA . TYR A 1 422 ? -16.141 -27.719 9.172 1 88.62 422 TYR A CA 1
ATOM 3315 C C . TYR A 1 422 ? -17.266 -28.172 8.266 1 88.62 422 TYR A C 1
ATOM 3317 O O . TYR A 1 422 ? -18.391 -27.641 8.336 1 88.62 422 TYR A O 1
ATOM 3325 N N . ALA A 1 423 ? -16.984 -29.141 7.398 1 86.25 423 ALA A N 1
ATOM 3326 C CA . ALA A 1 423 ? -18.016 -29.672 6.496 1 86.25 423 ALA A CA 1
ATOM 3327 C C . ALA A 1 423 ? -19.125 -30.359 7.273 1 86.25 423 ALA A C 1
ATOM 3329 O O . ALA A 1 423 ? -20.312 -30.172 6.98 1 86.25 423 ALA A O 1
ATOM 3330 N N . LYS A 1 424 ? -18.766 -31.109 8.219 1 87 424 LYS A N 1
ATOM 3331 C CA . LYS A 1 424 ? -19.734 -31.828 9.039 1 87 424 LYS A CA 1
ATOM 3332 C C . LYS A 1 424 ? -20.625 -30.859 9.828 1 87 424 LYS A C 1
ATOM 3334 O O . LYS A 1 424 ? -21.797 -31.125 10.047 1 87 424 LYS A O 1
ATOM 3339 N N . SER A 1 425 ? -20.062 -29.766 10.211 1 88.69 425 SER A N 1
ATOM 3340 C CA . SER A 1 425 ? -20.812 -28.781 11 1 88.69 425 SER A CA 1
ATOM 3341 C C . SER A 1 425 ? -21.625 -27.844 10.102 1 88.69 425 SER A C 1
ATOM 3343 O O . SER A 1 425 ? -22.359 -27 10.594 1 88.69 425 SER A O 1
ATOM 3345 N N . GLY A 1 426 ? -21.406 -27.859 8.75 1 82.31 426 GLY A N 1
ATOM 3346 C CA . GLY A 1 426 ? -22.188 -27.062 7.805 1 82.31 426 GLY A CA 1
ATOM 3347 C C . GLY A 1 426 ? -21.562 -25.719 7.496 1 82.31 426 GLY A C 1
ATOM 3348 O O . GLY A 1 426 ? -22.156 -24.891 6.797 1 82.31 426 GLY A O 1
ATOM 3349 N N . LEU A 1 427 ? -20.344 -25.562 7.973 1 80.31 427 LEU A N 1
ATOM 3350 C CA . LEU A 1 427 ? -19.688 -24.281 7.758 1 80.31 427 LEU A CA 1
ATOM 3351 C C . LEU A 1 427 ? -19.203 -24.156 6.316 1 80.31 427 LEU A C 1
ATOM 3353 O O . LEU A 1 427 ? -19.172 -23.047 5.766 1 80.31 427 LEU A O 1
ATOM 3357 N N . ILE A 1 428 ? -18.75 -25.344 5.758 1 83.25 428 ILE A N 1
ATOM 3358 C CA . ILE A 1 428 ? -18.312 -25.344 4.367 1 83.25 428 ILE A CA 1
ATOM 3359 C C . ILE A 1 428 ? -18.906 -26.547 3.635 1 83.25 428 ILE A C 1
ATOM 3361 O O . ILE A 1 428 ? -19.391 -27.484 4.262 1 83.25 428 ILE A O 1
ATOM 3365 N N . THR A 1 429 ? -19.125 -26.328 2.348 1 77.62 429 THR A N 1
ATOM 3366 C CA . THR A 1 429 ? -19.547 -27.438 1.509 1 77.62 429 THR A CA 1
ATOM 3367 C C . THR A 1 429 ? -18.359 -27.984 0.703 1 77.62 429 THR A C 1
ATOM 3369 O O . THR A 1 429 ? -17.625 -27.219 0.077 1 77.62 429 THR A O 1
ATOM 3372 N N . LEU A 1 430 ? -18.141 -29.219 0.971 1 70.81 430 LEU A N 1
ATOM 3373 C CA . LEU A 1 430 ? -17.094 -29.875 0.197 1 70.81 430 LEU A CA 1
ATOM 3374 C C . LEU A 1 430 ? -17.672 -30.578 -1.018 1 70.81 430 LEU A C 1
ATOM 3376 O O . LEU A 1 430 ? -18.719 -31.234 -0.916 1 70.81 430 LEU A O 1
ATOM 3380 N N . SER A 1 431 ? -17.906 -29.906 -2.162 1 55.22 431 SER A N 1
ATOM 3381 C CA . SER A 1 431 ? -18.547 -30.5 -3.338 1 55.22 431 SER A CA 1
ATOM 3382 C C . SER A 1 431 ? -17.969 -31.875 -3.652 1 55.22 431 SER A C 1
ATOM 3384 O O . SER A 1 431 ? -16.797 -32.125 -3.379 1 55.22 431 SER A O 1
ATOM 3386 N N . HIS A 1 432 ? -18.891 -32.719 -3.818 1 45.56 432 HIS A N 1
ATOM 3387 C CA . HIS A 1 432 ? -18.578 -34 -4.402 1 45.56 432 HIS A CA 1
ATOM 3388 C C . HIS A 1 432 ? -17.781 -33.844 -5.695 1 45.56 432 HIS A C 1
ATOM 3390 O O . HIS A 1 432 ? -18.234 -33.188 -6.625 1 45.56 432 HIS A O 1
ATOM 3396 N N . GLY A 1 433 ? -16.375 -34.188 -5.785 1 42 433 GLY A N 1
ATOM 3397 C CA . GLY A 1 433 ? -15.375 -34.156 -6.848 1 42 433 GLY A CA 1
ATOM 3398 C C . GLY A 1 433 ? -14.414 -32.969 -6.723 1 42 433 GLY A C 1
ATOM 3399 O O . GLY A 1 433 ? -13.305 -33.031 -7.258 1 42 433 GLY A O 1
ATOM 3400 N N . SER A 1 434 ? -14.969 -31.594 -6.691 1 45.69 434 SER A N 1
ATOM 3401 C CA . SER A 1 434 ? -14.008 -30.516 -6.535 1 45.69 434 SER A CA 1
ATOM 3402 C C . SER A 1 434 ? -13.875 -30.109 -5.07 1 45.69 434 SER A C 1
ATOM 3404 O O . SER A 1 434 ? -14.836 -29.656 -4.453 1 45.69 434 SER A O 1
ATOM 3406 N N . GLU A 1 435 ? -13.164 -30.781 -4.281 1 44.88 435 GLU A N 1
ATOM 3407 C CA . GLU A 1 435 ? -12.836 -30.594 -2.871 1 44.88 435 GLU A CA 1
ATOM 3408 C C . GLU A 1 435 ? -12.344 -29.188 -2.598 1 44.88 435 GLU A C 1
ATOM 3410 O O . GLU A 1 435 ? -11.656 -28.938 -1.602 1 44.88 435 GLU A O 1
ATOM 3415 N N . LEU A 1 436 ? -12.508 -28.375 -3.512 1 54.75 436 LEU A N 1
ATOM 3416 C CA . LEU A 1 436 ? -12.148 -27.047 -3.027 1 54.75 436 LEU A CA 1
ATOM 3417 C C . LEU A 1 436 ? -13.141 -26.578 -1.966 1 54.75 436 LEU A C 1
ATOM 3419 O O . LEU A 1 436 ? -14.352 -26.609 -2.182 1 54.75 436 LEU A O 1
ATOM 3423 N N . PRO A 1 437 ? -12.664 -26.516 -0.714 1 51.31 437 PRO A N 1
ATOM 3424 C CA . PRO A 1 437 ? -13.602 -25.969 0.272 1 51.31 437 PRO A CA 1
ATOM 3425 C C . PRO A 1 437 ? -14.32 -24.719 -0.221 1 51.31 437 PRO A C 1
ATOM 3427 O O . PRO A 1 437 ? -13.68 -23.797 -0.743 1 51.31 437 PRO A O 1
ATOM 3430 N N . LYS A 1 438 ? -15.523 -24.938 -0.797 1 54.72 438 LYS A N 1
ATOM 3431 C CA . LYS A 1 438 ? -16.359 -23.766 -1.056 1 54.72 438 LYS A CA 1
ATOM 3432 C C . LYS A 1 438 ? -16.922 -23.203 0.241 1 54.72 438 LYS A C 1
ATOM 3434 O O . LYS A 1 438 ? -17.5 -23.938 1.043 1 54.72 438 LYS A O 1
ATOM 3439 N N . LEU A 1 439 ? -16.484 -22.031 0.603 1 45.69 439 LEU A N 1
ATOM 3440 C CA . LEU A 1 439 ? -17.078 -21.328 1.738 1 45.69 439 LEU A CA 1
ATOM 3441 C C . LEU A 1 439 ? -18.562 -21.094 1.526 1 45.69 439 LEU A C 1
ATOM 3443 O O . LEU A 1 439 ? -19.016 -20.844 0.403 1 45.69 439 LEU A O 1
ATOM 3447 N N . ASN A 1 440 ? -19.516 -21.766 2.229 1 40.91 440 ASN A N 1
ATOM 3448 C CA . ASN A 1 440 ? -20.953 -21.516 2.125 1 40.91 440 ASN A CA 1
ATOM 3449 C C . ASN A 1 440 ? -21.281 -20.031 2.146 1 40.91 440 ASN A C 1
ATOM 3451 O O . ASN A 1 440 ? -21.156 -19.375 3.184 1 40.91 440 ASN A O 1
ATOM 3455 N N . SER A 1 441 ? -20.891 -19.438 1.105 1 38.5 441 SER A N 1
ATOM 3456 C CA . SER A 1 441 ? -21.469 -18.094 1.056 1 38.5 441 SER A CA 1
ATOM 3457 C C . SER A 1 441 ? -22.969 -18.125 1.323 1 38.5 441 SER A C 1
ATOM 3459 O O . SER A 1 441 ? -23.625 -19.125 1.029 1 38.5 441 SER A O 1
ATOM 3461 N N . GLY A 1 442 ? -23.516 -17.391 2.178 1 35.03 442 GLY A N 1
ATOM 3462 C CA . GLY A 1 442 ? -24.938 -17.203 2.436 1 35.03 442 GLY A CA 1
ATOM 3463 C C . GLY A 1 442 ? -25.797 -17.375 1.196 1 35.03 442 GLY A C 1
ATOM 3464 O O . GLY A 1 442 ? -25.812 -16.5 0.317 1 35.03 442 GLY A O 1
ATOM 3465 N N . GLU A 1 443 ? -25.938 -18.375 0.579 1 29.16 443 GLU A N 1
ATOM 3466 C CA . GLU A 1 443 ? -27 -18.547 -0.401 1 29.16 443 GLU A CA 1
ATOM 3467 C C . GLU A 1 443 ? -28.312 -17.969 0.114 1 29.16 443 GLU A C 1
ATOM 3469 O O . GLU A 1 443 ? -28.656 -18.125 1.29 1 29.16 443 GLU A O 1
ATOM 3474 N N . LYS A 1 444 ? -28.844 -16.938 -0.582 1 31.64 444 LYS A N 1
ATOM 3475 C CA . LYS A 1 444 ? -30.281 -16.719 -0.554 1 31.64 444 LYS A CA 1
ATOM 3476 C C . LYS A 1 444 ? -31.031 -18.047 -0.646 1 31.64 444 LYS A C 1
ATOM 3478 O O . LYS A 1 444 ? -30.844 -18.812 -1.591 1 31.64 444 LYS A O 1
ATOM 3483 N N . ASN A 1 445 ? -31.312 -18.766 0.441 1 22.58 445 ASN A N 1
ATOM 3484 C CA . ASN A 1 445 ? -32.656 -19.328 0.273 1 22.58 445 ASN A CA 1
ATOM 3485 C C . ASN A 1 445 ? -33.656 -18.266 -0.204 1 22.58 445 ASN A C 1
ATOM 3487 O O . ASN A 1 445 ? -33.656 -17.141 0.307 1 22.58 445 ASN A O 1
ATOM 3491 N N . MET B 1 1 ? 4.668 -44.906 5.391 1 58.69 1 MET B N 1
ATOM 3492 C CA . MET B 1 1 ? 5.238 -44.969 4.051 1 58.69 1 MET B CA 1
ATOM 3493 C C . MET B 1 1 ? 5.473 -43.562 3.482 1 58.69 1 MET B C 1
ATOM 3495 O O . MET B 1 1 ? 4.742 -42.625 3.809 1 58.69 1 MET B O 1
ATOM 3499 N N . SER B 1 2 ? 6.527 -43.375 2.764 1 82.62 2 SER B N 1
ATOM 3500 C CA . SER B 1 2 ? 6.953 -42.062 2.295 1 82.62 2 SER B CA 1
ATOM 3501 C C . SER B 1 2 ? 6.023 -41.531 1.205 1 82.62 2 SER B C 1
ATOM 3503 O O . SER B 1 2 ? 5.621 -42.281 0.312 1 82.62 2 SER B O 1
ATOM 3505 N N . VAL B 1 3 ? 5.504 -40.375 1.302 1 89 3 VAL B N 1
ATOM 3506 C CA . VAL B 1 3 ? 4.629 -39.719 0.335 1 89 3 VAL B CA 1
ATOM 3507 C C . VAL B 1 3 ? 5.398 -39.438 -0.953 1 89 3 VAL B C 1
ATOM 3509 O O . VAL B 1 3 ? 4.852 -39.562 -2.051 1 89 3 VAL B O 1
ATOM 3512 N N . ILE B 1 4 ? 6.66 -39.188 -0.833 1 90.12 4 ILE B N 1
ATOM 3513 C CA . ILE B 1 4 ? 7.477 -38.812 -1.987 1 90.12 4 ILE B CA 1
ATOM 3514 C C . ILE B 1 4 ? 8.227 -40.062 -2.492 1 90.12 4 ILE B C 1
ATOM 3516 O O . ILE B 1 4 ? 8.93 -40.719 -1.725 1 90.12 4 ILE B O 1
ATOM 3520 N N . LEU B 1 5 ? 8.047 -40.25 -3.764 1 90.81 5 LEU B N 1
ATOM 3521 C CA . LEU B 1 5 ? 8.758 -41.344 -4.426 1 90.81 5 LEU B CA 1
ATOM 3522 C C . LEU B 1 5 ? 10.055 -40.844 -5.055 1 90.81 5 LEU B C 1
ATOM 3524 O O . LEU B 1 5 ? 10.039 -39.938 -5.887 1 90.81 5 LEU B O 1
ATOM 3528 N N . GLU B 1 6 ? 11.117 -41.438 -4.73 1 86.75 6 GLU B N 1
ATOM 3529 C CA . GLU B 1 6 ? 12.422 -40.969 -5.207 1 86.75 6 GLU B CA 1
ATOM 3530 C C . GLU B 1 6 ? 12.766 -41.594 -6.551 1 86.75 6 GLU B C 1
ATOM 3532 O O . GLU B 1 6 ? 13.672 -41.156 -7.246 1 86.75 6 GLU B O 1
ATOM 3537 N N . HIS B 1 7 ? 12.047 -42.656 -6.809 1 90.19 7 HIS B N 1
ATOM 3538 C CA . HIS B 1 7 ? 12.234 -43.375 -8.07 1 90.19 7 HIS B CA 1
ATOM 3539 C C . HIS B 1 7 ? 10.906 -43.562 -8.797 1 90.19 7 HIS B C 1
ATOM 3541 O O . HIS B 1 7 ? 9.852 -43.688 -8.156 1 90.19 7 HIS B O 1
ATOM 3547 N N . LEU B 1 8 ? 11.031 -43.625 -10.109 1 93.12 8 LEU B N 1
ATOM 3548 C CA . LEU B 1 8 ? 9.828 -43.781 -10.922 1 93.12 8 LEU B CA 1
ATOM 3549 C C . LEU B 1 8 ? 9.133 -45.094 -10.609 1 93.12 8 LEU B C 1
ATOM 3551 O O . LEU B 1 8 ? 9.758 -46.156 -10.648 1 93.12 8 LEU B O 1
ATOM 3555 N N . PRO B 1 9 ? 7.863 -45.062 -10.328 1 92.94 9 PRO B N 1
ATOM 3556 C CA . PRO B 1 9 ? 7.141 -46.312 -10.078 1 92.94 9 PRO B CA 1
ATOM 3557 C C . PRO B 1 9 ? 6.73 -47 -11.359 1 92.94 9 PRO B C 1
ATOM 3559 O O . PRO B 1 9 ? 5.719 -46.656 -11.977 1 92.94 9 PRO B O 1
ATOM 3562 N N . THR B 1 10 ? 7.398 -48.125 -11.633 1 94.19 10 THR B N 1
ATOM 3563 C CA . THR B 1 10 ? 7.152 -48.875 -12.859 1 94.19 10 THR B CA 1
ATOM 3564 C C . THR B 1 10 ? 5.793 -49.562 -12.805 1 94.19 10 THR B C 1
ATOM 3566 O O . THR B 1 10 ? 5.414 -50.125 -11.781 1 94.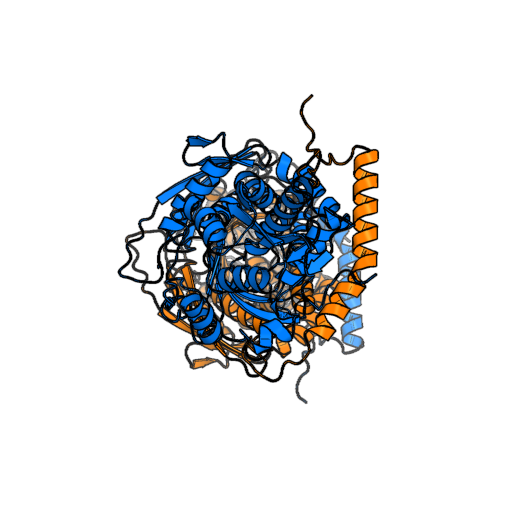19 10 THR B O 1
ATOM 3569 N N . GLY B 1 11 ? 5.113 -49.5 -13.859 1 95.69 11 GLY B N 1
ATOM 3570 C CA . GLY B 1 11 ? 3.846 -50.188 -13.984 1 95.69 11 GLY B CA 1
ATOM 3571 C C . GLY B 1 11 ? 2.695 -49.469 -13.312 1 95.69 11 GLY B C 1
ATOM 3572 O O . GLY B 1 11 ? 1.568 -49.969 -13.289 1 95.69 11 GLY B O 1
ATOM 3573 N N . GLN B 1 12 ? 2.965 -48.344 -12.828 1 96.38 12 GLN B N 1
ATOM 3574 C CA . GLN B 1 12 ? 1.935 -47.594 -12.109 1 96.38 12 GLN B CA 1
ATOM 3575 C C . GLN B 1 12 ? 1.489 -46.375 -12.898 1 96.38 12 GLN B C 1
ATOM 3577 O O . GLN B 1 12 ? 2.236 -45.844 -13.742 1 96.38 12 GLN B O 1
ATOM 3582 N N . LYS B 1 13 ? 0.244 -45.969 -12.664 1 97.25 13 LYS B N 1
ATOM 3583 C CA . LYS B 1 13 ? -0.276 -44.75 -13.25 1 97.25 13 LYS B CA 1
ATOM 3584 C C . LYS B 1 13 ? 0.349 -43.5 -12.594 1 97.25 13 LYS B C 1
ATOM 3586 O O . LYS B 1 13 ? 0.364 -43.406 -11.367 1 97.25 13 LYS B O 1
ATOM 3591 N N . VAL B 1 14 ? 0.931 -42.656 -13.383 1 96.56 14 VAL B N 1
ATOM 3592 C CA . VAL B 1 14 ? 1.517 -41.406 -12.898 1 96.56 14 VAL B CA 1
ATOM 3593 C C . VAL B 1 14 ? 0.865 -40.219 -13.602 1 96.56 14 VAL B C 1
ATOM 3595 O O . VAL B 1 14 ? 0.911 -40.125 -14.836 1 96.56 14 VAL B O 1
ATOM 3598 N N . GLY B 1 15 ? 0.166 -39.406 -12.812 1 96.25 15 GLY B N 1
ATOM 3599 C CA . GLY B 1 15 ? -0.385 -38.188 -13.367 1 96.25 15 GLY B CA 1
ATOM 3600 C C . GLY B 1 15 ? 0.644 -37.094 -13.508 1 96.25 15 GLY B C 1
ATOM 3601 O O . GLY B 1 15 ? 1.431 -36.844 -12.594 1 96.25 15 GLY B O 1
ATOM 3602 N N . ILE B 1 16 ? 0.633 -36.406 -14.648 1 93.62 16 ILE B N 1
ATOM 3603 C CA . ILE B 1 16 ? 1.562 -35.312 -14.898 1 93.62 16 ILE B CA 1
ATOM 3604 C C . ILE B 1 16 ? 0.783 -34.062 -15.227 1 93.62 16 ILE B C 1
ATOM 3606 O O . ILE B 1 16 ? -0.155 -34.094 -16.031 1 93.62 16 ILE B O 1
ATOM 3610 N N . ALA B 1 17 ? 1.1 -33 -14.43 1 92.19 17 ALA B N 1
ATOM 3611 C CA . ALA B 1 17 ? 0.643 -31.688 -14.891 1 92.19 17 ALA B CA 1
ATOM 3612 C C . ALA B 1 17 ? 1.38 -31.266 -16.156 1 92.19 17 ALA B C 1
ATOM 3614 O O . ALA B 1 17 ? 2.547 -30.875 -16.094 1 92.19 17 ALA B O 1
ATOM 3615 N N . PHE B 1 18 ? 0.704 -31.312 -17.266 1 91.5 18 PHE B N 1
ATOM 3616 C CA . PHE B 1 18 ? 1.34 -31.203 -18.578 1 91.5 18 PHE B CA 1
ATOM 3617 C C . PHE B 1 18 ? 1.081 -29.844 -19.203 1 91.5 18 PHE B C 1
ATOM 3619 O O . PHE B 1 18 ? -0.069 -29.422 -19.312 1 91.5 18 PHE B O 1
ATOM 3626 N N . SER B 1 19 ? 2.105 -29.156 -19.547 1 84.25 19 SER B N 1
ATOM 3627 C CA . SER B 1 19 ? 1.98 -27.812 -20.109 1 84.25 19 SER B CA 1
ATOM 3628 C C . SER B 1 19 ? 2.238 -27.797 -21.609 1 84.25 19 SER B C 1
ATOM 3630 O O . SER B 1 19 ? 1.895 -26.844 -22.297 1 84.25 19 SER B O 1
ATOM 3632 N N . GLY B 1 20 ? 2.834 -28.844 -22.109 1 80.12 20 GLY B N 1
ATOM 3633 C CA . GLY B 1 20 ? 3.191 -28.891 -23.516 1 80.12 20 GLY B CA 1
ATOM 3634 C C . GLY B 1 20 ? 4.594 -28.391 -23.797 1 80.12 20 GLY B C 1
ATOM 3635 O O . GLY B 1 20 ? 5.09 -28.5 -24.922 1 80.12 20 GLY B O 1
ATOM 3636 N N . GLY B 1 21 ? 5.246 -27.922 -22.781 1 80.5 21 GLY B N 1
ATOM 3637 C CA . GLY B 1 21 ? 6.617 -27.453 -22.938 1 80.5 21 GLY B CA 1
ATOM 3638 C C . GLY B 1 21 ? 7.625 -28.578 -23.016 1 80.5 21 GLY B C 1
ATOM 3639 O O . GLY B 1 21 ? 7.27 -29.75 -22.844 1 80.5 21 GLY B O 1
ATOM 3640 N N . LEU B 1 22 ? 8.867 -28.25 -23.25 1 81.69 22 LEU B N 1
ATOM 3641 C CA . LEU B 1 22 ? 9.945 -29.219 -23.453 1 81.69 22 LEU B CA 1
ATOM 3642 C C . LEU B 1 22 ? 10.102 -30.109 -22.219 1 81.69 22 LEU B C 1
ATOM 3644 O O . LEU B 1 22 ? 10.141 -31.328 -22.328 1 81.69 22 LEU B O 1
ATOM 3648 N N . ASP B 1 23 ? 10.078 -29.484 -21.016 1 82.31 23 ASP B N 1
ATOM 3649 C CA . ASP B 1 23 ? 10.367 -30.203 -19.781 1 82.31 23 ASP B CA 1
ATOM 3650 C C . ASP B 1 23 ? 9.289 -31.266 -19.5 1 82.31 23 ASP B C 1
ATOM 3652 O O . ASP B 1 23 ? 9.609 -32.406 -19.234 1 82.31 23 ASP B O 1
ATOM 3656 N N . THR B 1 24 ? 8.109 -30.812 -19.594 1 87 24 THR B N 1
ATOM 3657 C CA . THR B 1 24 ? 7.027 -31.734 -19.281 1 87 24 THR B CA 1
ATOM 3658 C C . THR B 1 24 ? 6.875 -32.781 -20.391 1 87 24 THR B C 1
ATOM 3660 O O . THR B 1 24 ? 6.508 -33.938 -20.109 1 87 24 THR B O 1
ATOM 3663 N N . SER B 1 25 ? 7.176 -32.438 -21.609 1 89.69 25 SER B N 1
ATOM 3664 C CA . SER B 1 25 ? 7.117 -33.375 -22.703 1 89.69 25 SER B CA 1
ATOM 3665 C C . SER B 1 25 ? 8.188 -34.469 -22.578 1 89.69 25 SER B C 1
ATOM 3667 O O . SER B 1 25 ? 7.914 -35.656 -22.734 1 89.69 25 SER B O 1
ATOM 3669 N N . ALA B 1 26 ? 9.359 -34 -22.281 1 90.19 26 ALA B N 1
ATOM 3670 C CA . ALA B 1 26 ? 10.461 -34.938 -22.094 1 90.19 26 ALA B CA 1
ATOM 3671 C C . ALA B 1 26 ? 10.195 -35.844 -20.891 1 90.19 26 ALA B C 1
ATOM 3673 O O . ALA B 1 26 ? 10.445 -37.062 -20.969 1 90.19 26 ALA B O 1
ATOM 3674 N N . ALA B 1 27 ? 9.719 -35.25 -19.844 1 90.5 27 ALA B N 1
ATOM 3675 C CA . ALA B 1 27 ? 9.422 -36.031 -18.641 1 90.5 27 ALA B CA 1
ATOM 3676 C C . ALA B 1 27 ? 8.359 -37.094 -18.906 1 90.5 27 ALA B C 1
ATOM 3678 O O . ALA B 1 27 ? 8.492 -38.25 -18.484 1 90.5 27 ALA B O 1
ATOM 3679 N N . LEU B 1 28 ? 7.344 -36.656 -19.594 1 93.69 28 LEU B N 1
ATOM 3680 C CA . LEU B 1 28 ? 6.246 -37.594 -19.906 1 93.69 28 LEU B CA 1
ATOM 3681 C C . LEU B 1 28 ? 6.746 -38.75 -20.734 1 93.69 28 LEU B C 1
ATOM 3683 O O . LEU B 1 28 ? 6.457 -39.906 -20.406 1 93.69 28 LEU B O 1
ATOM 3687 N N . HIS B 1 29 ? 7.484 -38.5 -21.766 1 95.31 29 HIS B N 1
ATOM 3688 C CA . HIS B 1 29 ? 7.977 -39.562 -22.641 1 95.31 29 HIS B CA 1
ATOM 3689 C C . HIS B 1 29 ? 8.977 -40.469 -21.906 1 95.31 29 HIS B C 1
ATOM 3691 O O . HIS B 1 29 ? 8.977 -41.688 -22.109 1 95.31 29 HIS B O 1
ATOM 3697 N N . TRP B 1 30 ? 9.812 -39.812 -21.125 1 95.31 30 TRP B N 1
ATOM 3698 C CA . TRP B 1 30 ? 10.781 -40.562 -20.344 1 95.31 30 TRP B CA 1
ATOM 3699 C C . TRP B 1 30 ? 10.086 -41.531 -19.406 1 95.31 30 TRP B C 1
ATOM 3701 O O . TRP B 1 30 ? 10.5 -42.688 -19.281 1 95.31 30 TRP B O 1
ATOM 3711 N N . MET B 1 31 ? 9.055 -41.156 -18.766 1 94.88 31 MET B N 1
ATOM 3712 C CA . MET B 1 31 ? 8.297 -42 -17.859 1 94.88 31 MET B CA 1
ATOM 3713 C C . MET B 1 31 ? 7.68 -43.188 -18.594 1 94.88 31 MET B C 1
ATOM 3715 O O . MET B 1 31 ? 7.691 -44.312 -18.094 1 94.88 31 MET B O 1
ATOM 3719 N N . LYS B 1 32 ? 7.211 -42.906 -19.75 1 95.88 32 LYS B N 1
ATOM 3720 C CA . LYS B 1 32 ? 6.648 -43.938 -20.578 1 95.88 32 LYS B CA 1
ATOM 3721 C C . LYS B 1 32 ? 7.707 -45 -20.953 1 95.88 32 LYS B C 1
ATOM 3723 O O . LYS B 1 32 ? 7.484 -46.188 -20.812 1 95.88 32 LYS B O 1
ATOM 3728 N N . GLN B 1 33 ? 8.789 -44.531 -21.328 1 95.75 33 GLN B N 1
ATOM 3729 C CA . GLN B 1 33 ? 9.875 -45.406 -21.75 1 95.75 33 GLN B CA 1
ATOM 3730 C C . GLN B 1 33 ? 10.375 -46.25 -20.594 1 95.75 33 GLN B C 1
ATOM 3732 O O . GLN B 1 33 ? 10.805 -47.406 -20.797 1 95.75 33 GLN B O 1
ATOM 3737 N N . LYS B 1 34 ? 10.336 -45.688 -19.469 1 95.62 34 LYS B N 1
ATOM 3738 C CA . LYS B 1 34 ? 10.875 -46.375 -18.297 1 95.62 34 LYS B CA 1
ATOM 3739 C C . LYS B 1 34 ? 9.812 -47.25 -17.656 1 95.62 34 LYS B C 1
ATOM 3741 O O . LYS B 1 34 ? 10.055 -47.844 -16.594 1 95.62 34 LYS B O 1
ATOM 3746 N N . GLY B 1 35 ? 8.664 -47.312 -18.172 1 95.69 35 GLY B N 1
ATOM 3747 C CA . GLY B 1 35 ? 7.719 -48.344 -17.812 1 95.69 35 GLY B CA 1
ATOM 3748 C C . GLY B 1 35 ? 6.562 -47.844 -16.969 1 95.69 35 GLY B C 1
ATOM 3749 O O . GLY B 1 35 ? 5.719 -48.625 -16.547 1 95.69 35 GLY B O 1
ATOM 3750 N N . ALA B 1 36 ? 6.492 -46.594 -16.719 1 96.38 36 ALA B N 1
ATOM 3751 C CA . ALA B 1 36 ? 5.328 -46.031 -16.031 1 96.38 36 ALA B CA 1
ATOM 3752 C C . ALA B 1 36 ? 4.18 -45.781 -17.016 1 96.38 36 ALA B C 1
ATOM 3754 O O . ALA B 1 36 ? 4.344 -45.938 -18.219 1 96.38 36 ALA B O 1
ATOM 3755 N N . LEU B 1 37 ? 3.008 -45.625 -16.5 1 97.5 37 LEU B N 1
ATOM 3756 C CA . LEU B 1 37 ? 1.827 -45.281 -17.281 1 97.5 37 LEU B CA 1
ATOM 3757 C C . LEU B 1 37 ? 1.436 -43.812 -17.062 1 97.5 37 LEU B C 1
ATOM 3759 O O . LEU B 1 37 ? 0.595 -43.531 -16.203 1 97.5 37 LEU B O 1
ATOM 3763 N N . PRO B 1 38 ? 1.982 -42.906 -17.922 1 97 38 PRO B N 1
ATOM 3764 C CA . PRO B 1 38 ? 1.738 -41.5 -17.688 1 97 38 PRO B CA 1
ATOM 3765 C C . PRO B 1 38 ? 0.325 -41.062 -18.078 1 97 38 PRO B C 1
ATOM 3767 O O . PRO B 1 38 ? -0.192 -41.5 -19.109 1 97 38 PRO B O 1
ATOM 3770 N N . TYR B 1 39 ? -0.356 -40.406 -17.234 1 97.75 39 TYR B N 1
ATOM 3771 C CA . TYR B 1 39 ? -1.615 -39.688 -17.453 1 97.75 39 TYR B CA 1
ATOM 3772 C C . TYR B 1 39 ? -1.404 -38.188 -17.438 1 97.75 39 TYR B C 1
ATOM 3774 O O . TYR B 1 39 ? -0.856 -37.625 -16.484 1 97.75 39 TYR B O 1
ATOM 3782 N N . ALA B 1 40 ? -1.809 -37.5 -18.547 1 96.88 40 ALA B N 1
ATOM 3783 C CA . ALA B 1 40 ? -1.521 -36.062 -18.688 1 96.88 40 ALA B CA 1
ATOM 3784 C C . ALA B 1 40 ? -2.748 -35.219 -18.344 1 96.88 40 ALA B C 1
ATOM 3786 O O . ALA B 1 40 ? -3.852 -35.5 -18.812 1 96.88 40 ALA B O 1
ATOM 3787 N N . TYR B 1 41 ? -2.59 -34.312 -17.469 1 96.5 41 TYR B N 1
ATOM 3788 C CA . TYR B 1 41 ? -3.637 -33.344 -17.078 1 96.5 41 TYR B CA 1
ATOM 3789 C C . TYR B 1 41 ? -3.195 -31.922 -17.344 1 96.5 41 TYR B C 1
ATOM 3791 O O . TYR B 1 41 ? -2.146 -31.484 -16.844 1 96.5 41 TYR B O 1
ATOM 3799 N N . THR B 1 42 ? -3.949 -31.188 -18.125 1 95.56 42 THR B N 1
ATOM 3800 C CA . THR B 1 42 ? -3.672 -29.797 -18.438 1 95.56 42 THR B CA 1
ATOM 3801 C C . THR B 1 42 ? -4.762 -28.875 -17.875 1 95.56 42 THR B C 1
ATOM 3803 O O . THR B 1 42 ? -5.953 -29.156 -18.047 1 95.56 42 THR B O 1
ATOM 3806 N N . ALA B 1 43 ? -4.297 -27.844 -17.156 1 95.12 43 ALA B N 1
ATOM 3807 C CA . ALA B 1 43 ? -5.242 -26.844 -16.641 1 95.12 43 ALA B CA 1
ATOM 3808 C C . ALA B 1 43 ? -5.406 -25.688 -17.609 1 95.12 43 ALA B C 1
ATOM 3810 O O . ALA B 1 43 ? -4.422 -25.047 -18 1 95.12 43 ALA B O 1
ATOM 3811 N N . ASN B 1 44 ? -6.629 -25.5 -18.078 1 96.88 44 ASN B N 1
ATOM 3812 C CA . ASN B 1 44 ? -6.953 -24.266 -18.766 1 96.88 44 ASN B CA 1
ATOM 3813 C C . ASN B 1 44 ? -7.148 -23.109 -17.797 1 96.88 44 ASN B C 1
ATOM 3815 O O . ASN B 1 44 ? -8.211 -22.969 -17.188 1 96.88 44 ASN B O 1
ATOM 3819 N N . LEU B 1 45 ? -6.16 -22.281 -17.734 1 96.94 45 LEU B N 1
ATOM 3820 C CA . LEU B 1 45 ? -6.176 -21.172 -16.781 1 96.94 45 LEU B CA 1
ATOM 3821 C C . LEU B 1 45 ? -6.422 -19.844 -17.5 1 96.94 45 LEU B C 1
ATOM 3823 O O . LEU B 1 45 ? -6.188 -18.781 -16.922 1 96.94 45 LEU B O 1
ATOM 3827 N N . GLY B 1 46 ? -6.812 -19.859 -18.75 1 96.69 46 GLY B N 1
ATOM 3828 C CA . GLY B 1 46 ? -7.016 -18.641 -19.531 1 96.69 46 GLY B CA 1
ATOM 3829 C C . GLY B 1 46 ? -5.734 -17.875 -19.766 1 96.69 46 GLY B C 1
ATOM 3830 O O . GLY B 1 46 ? -5.723 -16.641 -19.688 1 96.69 46 GLY B O 1
ATOM 3831 N N . GLN B 1 47 ? -4.656 -18.562 -20.016 1 95.12 47 GLN B N 1
ATOM 3832 C CA . GLN B 1 47 ? -3.363 -17.938 -20.25 1 95.12 47 GLN B CA 1
ATOM 3833 C C . GLN B 1 47 ? -3.393 -17.078 -21.5 1 95.12 47 GLN B C 1
ATOM 3835 O O . GLN B 1 47 ? -3.773 -17.547 -22.578 1 95.12 47 GLN B O 1
ATOM 3840 N N . PRO B 1 48 ? -2.93 -15.844 -21.375 1 93.75 48 PRO B N 1
ATOM 3841 C CA . PRO B 1 48 ? -3.002 -14.938 -22.516 1 93.75 48 PRO B CA 1
ATOM 3842 C C . PRO B 1 48 ? -2.072 -15.352 -23.656 1 93.75 48 PRO B C 1
ATOM 3844 O O . PRO B 1 48 ? -2.285 -14.961 -24.812 1 93.75 48 PRO B O 1
ATOM 3847 N N . ASP B 1 49 ? -1.077 -16.141 -23.359 1 89.19 49 ASP B N 1
ATOM 3848 C CA . ASP B 1 49 ? -0.087 -16.5 -24.375 1 89.19 49 ASP B CA 1
ATOM 3849 C C . ASP B 1 49 ? -0.364 -17.891 -24.938 1 89.19 49 ASP B C 1
ATOM 3851 O O . ASP B 1 49 ? 0.443 -18.422 -25.703 1 89.19 49 ASP B O 1
ATOM 3855 N N . GLU B 1 50 ? -1.441 -18.484 -24.562 1 89.06 50 GLU B N 1
ATOM 3856 C CA . GLU B 1 50 ? -1.829 -19.781 -25.125 1 89.06 50 GLU B CA 1
ATOM 3857 C C . GLU B 1 50 ? -2.908 -19.625 -26.188 1 89.06 50 GLU B C 1
ATOM 3859 O O . GLU B 1 50 ? -4.039 -19.234 -25.891 1 89.06 50 GLU B O 1
ATOM 3864 N N . THR B 1 51 ? -2.582 -20.016 -27.391 1 87.94 51 THR B N 1
ATOM 3865 C CA . THR B 1 51 ? -3.49 -19.781 -28.516 1 87.94 51 THR B CA 1
ATOM 3866 C C . THR B 1 51 ? -4.289 -21.031 -28.844 1 87.94 51 THR B C 1
ATOM 3868 O O . THR B 1 51 ? -5.352 -20.953 -29.469 1 87.94 51 THR B O 1
ATOM 3871 N N . ASP B 1 52 ? -3.826 -22.172 -28.438 1 91.31 52 ASP B N 1
ATOM 3872 C CA . ASP B 1 52 ? -4.516 -23.422 -28.766 1 91.31 52 ASP B CA 1
ATOM 3873 C C . ASP B 1 52 ? -4.418 -24.422 -27.625 1 91.31 52 ASP B C 1
ATOM 3875 O O . ASP B 1 52 ? -3.561 -25.297 -27.641 1 91.31 52 ASP B O 1
ATOM 3879 N N . TYR B 1 53 ? -5.418 -24.438 -26.797 1 92.12 53 TYR B N 1
ATOM 3880 C CA . TYR B 1 53 ? -5.422 -25.328 -25.641 1 92.12 53 TYR B CA 1
ATOM 3881 C C . TYR B 1 53 ? -5.672 -26.766 -26.062 1 92.12 53 TYR B C 1
ATOM 3883 O O . TYR B 1 53 ? -5.176 -27.703 -25.422 1 92.12 53 TYR B O 1
ATOM 3891 N N . GLU B 1 54 ? -6.293 -26.953 -27.094 1 92.19 54 GLU B N 1
ATOM 3892 C CA . GLU B 1 54 ? -6.664 -28.297 -27.531 1 92.19 54 GLU B CA 1
ATOM 3893 C C . GLU B 1 54 ? -5.465 -29.047 -28.109 1 92.19 54 GLU B C 1
ATOM 3895 O O . GLU B 1 54 ? -5.465 -30.281 -28.172 1 92.19 54 GLU B O 1
ATOM 3900 N N . ALA B 1 55 ? -4.512 -28.359 -28.5 1 92.62 55 ALA B N 1
ATOM 3901 C CA . ALA B 1 55 ? -3.309 -28.984 -29.047 1 92.62 55 ALA B CA 1
ATOM 3902 C C . ALA B 1 55 ? -2.494 -29.656 -27.938 1 92.62 55 ALA B C 1
ATOM 3904 O O . ALA B 1 55 ? -1.764 -30.625 -28.203 1 92.62 55 ALA B O 1
ATOM 3905 N N . ILE B 1 56 ? -2.689 -29.25 -26.75 1 93.62 56 ILE B N 1
ATOM 3906 C CA . ILE B 1 56 ? -1.814 -29.672 -25.656 1 93.62 56 ILE B CA 1
ATOM 3907 C C . ILE B 1 56 ? -2.102 -31.141 -25.312 1 93.62 56 ILE B C 1
ATOM 3909 O O . ILE B 1 56 ? -1.192 -31.969 -25.312 1 93.62 56 ILE B O 1
ATOM 3913 N N . PRO B 1 57 ? -3.352 -31.484 -25.125 1 95.12 57 PRO B N 1
ATOM 3914 C CA . PRO B 1 57 ? -3.621 -32.906 -24.875 1 95.12 57 PRO B CA 1
ATOM 3915 C C . PRO B 1 57 ? -3.25 -33.781 -26.078 1 95.12 57 PRO B C 1
ATOM 3917 O O . PRO B 1 57 ? -2.811 -34.938 -25.891 1 95.12 57 PRO B O 1
ATOM 3920 N N . ARG B 1 58 ? -3.408 -33.312 -27.25 1 94.38 58 ARG B N 1
ATOM 3921 C CA . ARG B 1 58 ? -3.029 -34.094 -28.438 1 94.38 58 ARG B CA 1
ATOM 3922 C C . ARG B 1 58 ? -1.537 -34.406 -28.422 1 94.38 58 ARG B C 1
ATOM 3924 O O . ARG B 1 58 ? -1.136 -35.531 -28.688 1 94.38 58 ARG B O 1
ATOM 3931 N N . LYS B 1 59 ? -0.807 -33.406 -28.094 1 92.5 59 LYS B N 1
ATOM 3932 C CA . LYS B 1 59 ? 0.639 -33.594 -28 1 92.5 59 LYS B CA 1
ATOM 3933 C C . LYS B 1 59 ? 1.003 -34.594 -26.906 1 92.5 59 LYS B C 1
ATOM 3935 O O . LYS B 1 59 ? 1.908 -35.406 -27.078 1 92.5 59 LYS B O 1
ATOM 3940 N N . ALA B 1 60 ? 0.316 -34.469 -25.812 1 95.25 60 ALA B N 1
ATOM 3941 C CA . ALA B 1 60 ? 0.578 -35.375 -24.703 1 95.25 60 ALA B CA 1
ATOM 3942 C C . ALA B 1 60 ? 0.372 -36.844 -25.109 1 95.25 60 ALA B C 1
ATOM 3944 O O . ALA B 1 60 ? 1.159 -37.719 -24.734 1 95.25 60 ALA B O 1
ATOM 3945 N N . LEU B 1 61 ? -0.66 -37.062 -25.844 1 96.38 61 LEU B N 1
ATOM 3946 C CA . LEU B 1 61 ? -0.936 -38.406 -26.344 1 96.38 61 LEU B CA 1
ATOM 3947 C C . LEU B 1 61 ? 0.168 -38.906 -27.281 1 96.38 61 LEU B C 1
ATOM 3949 O O . LEU B 1 61 ? 0.581 -40.062 -27.234 1 96.38 61 LEU B O 1
ATOM 3953 N N . GLU B 1 62 ? 0.632 -37.969 -28.047 1 94.12 62 GLU B N 1
ATOM 3954 C CA . GLU B 1 62 ? 1.712 -38.312 -28.969 1 94.12 62 GLU B CA 1
ATOM 3955 C C . GLU B 1 62 ? 2.98 -38.688 -28.219 1 94.12 62 GLU B C 1
ATOM 3957 O O . GLU B 1 62 ? 3.717 -39.594 -28.672 1 94.12 62 GLU B O 1
ATOM 3962 N N . TYR B 1 63 ? 3.188 -38.094 -27.141 1 94.5 63 TYR B N 1
ATOM 3963 C CA . TYR B 1 63 ? 4.418 -38.344 -26.391 1 94.5 63 TYR B CA 1
ATOM 3964 C C . TYR B 1 63 ? 4.297 -39.562 -25.516 1 94.5 63 TYR B C 1
ATOM 3966 O O . TYR B 1 63 ? 5.273 -40 -24.891 1 94.5 63 TYR B O 1
ATOM 3974 N N . GLY B 1 64 ? 3.041 -40.156 -25.391 1 95.38 64 GLY B N 1
ATOM 3975 C CA . GLY B 1 64 ? 2.961 -41.438 -24.75 1 95.38 64 GLY B CA 1
ATOM 3976 C C . GLY B 1 64 ? 1.976 -41.469 -23.594 1 95.38 64 GLY B C 1
ATOM 3977 O O . GLY B 1 64 ? 1.866 -42.5 -22.891 1 95.38 64 GLY B O 1
ATOM 3978 N N . ALA B 1 65 ? 1.201 -40.469 -23.422 1 97.25 65 ALA B N 1
ATOM 3979 C CA . ALA B 1 65 ? 0.219 -40.469 -22.344 1 97.25 65 ALA B CA 1
ATOM 3980 C C . ALA B 1 65 ? -0.884 -41.5 -22.594 1 97.25 65 ALA B C 1
ATOM 3982 O O . ALA B 1 65 ? -1.326 -41.656 -23.734 1 97.25 65 ALA B O 1
ATOM 3983 N N . GLU B 1 66 ? -1.273 -42.219 -21.531 1 97.5 66 GLU B N 1
ATOM 3984 C CA . GLU B 1 66 ? -2.41 -43.125 -21.625 1 97.5 66 GLU B CA 1
ATOM 3985 C C . GLU B 1 66 ? -3.711 -42.344 -21.859 1 97.5 66 GLU B C 1
ATOM 3987 O O . GLU B 1 66 ? -4.562 -42.812 -22.641 1 97.5 66 GLU B O 1
ATOM 3992 N N . ILE B 1 67 ? -3.842 -41.375 -21.172 1 96.88 67 ILE B N 1
ATOM 3993 C CA . ILE B 1 67 ? -4.945 -40.438 -21.328 1 96.88 67 ILE B CA 1
ATOM 3994 C C . ILE B 1 67 ? -4.43 -39 -21.188 1 96.88 67 ILE B C 1
ATOM 3996 O O . ILE B 1 67 ? -3.4 -38.781 -20.547 1 96.88 67 ILE B O 1
ATOM 4000 N N . ALA B 1 68 ? -5.102 -38.094 -21.922 1 97.31 68 ALA B N 1
ATOM 4001 C CA . ALA B 1 68 ? -4.805 -36.656 -21.812 1 97.31 68 ALA B CA 1
ATOM 4002 C C . ALA B 1 68 ? -6.086 -35.844 -21.641 1 97.31 68 ALA B C 1
ATOM 4004 O O . ALA B 1 68 ? -6.984 -35.906 -22.484 1 97.31 68 ALA B O 1
ATOM 4005 N N . ARG B 1 69 ? -6.16 -35.125 -20.5 1 97 69 ARG B N 1
ATOM 4006 C CA . ARG B 1 69 ? -7.367 -34.375 -20.203 1 97 69 ARG B CA 1
ATOM 4007 C C . ARG B 1 69 ? -7.059 -32.875 -20.094 1 97 69 ARG B C 1
ATOM 4009 O O . ARG B 1 69 ? -6.02 -32.5 -19.547 1 97 69 ARG B O 1
ATOM 4016 N N . LEU B 1 70 ? -7.918 -32.094 -20.688 1 97.25 70 LEU B N 1
ATOM 4017 C CA . LEU B 1 70 ? -7.93 -30.656 -20.5 1 97.25 70 LEU B CA 1
ATOM 4018 C C . LEU B 1 70 ? -9.016 -30.25 -19.5 1 97.25 70 LEU B C 1
ATOM 4020 O O . LEU B 1 70 ? -10.203 -30.469 -19.75 1 97.25 70 LEU B O 1
ATOM 4024 N N . ILE B 1 71 ? -8.594 -29.688 -18.375 1 96.44 71 ILE B N 1
ATOM 4025 C CA . ILE B 1 71 ? -9.523 -29.312 -17.328 1 96.44 71 ILE B CA 1
ATOM 4026 C C . ILE B 1 71 ? -9.75 -27.797 -17.359 1 96.44 71 ILE B C 1
ATOM 4028 O O . ILE B 1 71 ? -8.805 -27.016 -17.234 1 96.44 71 ILE B O 1
ATOM 4032 N N . ASP B 1 72 ? -10.992 -27.359 -17.531 1 96.81 72 ASP B N 1
ATOM 4033 C CA . ASP B 1 72 ? -11.312 -25.938 -17.547 1 96.81 72 ASP B CA 1
ATOM 4034 C C . ASP B 1 72 ? -11.305 -25.375 -16.125 1 96.81 72 ASP B C 1
ATOM 4036 O O . ASP B 1 72 ? -12.242 -25.594 -15.359 1 96.81 72 ASP B O 1
ATOM 4040 N N . CYS B 1 73 ? -10.258 -24.547 -15.812 1 97.25 73 CYS B N 1
ATOM 4041 C CA . CYS B 1 73 ? -10.078 -24.016 -14.469 1 97.25 73 CYS B CA 1
ATOM 4042 C C . CYS B 1 73 ? -10.367 -22.516 -14.438 1 97.25 73 CYS B C 1
ATOM 4044 O O . CYS B 1 73 ? -10.18 -21.859 -13.414 1 97.25 73 CYS B O 1
ATOM 4046 N N . ARG B 1 74 ? -10.898 -21.969 -15.508 1 97.38 74 ARG B N 1
ATOM 4047 C CA . ARG B 1 74 ? -10.992 -20.531 -15.664 1 97.38 74 ARG B CA 1
ATOM 4048 C C . ARG B 1 74 ? -11.953 -19.922 -14.648 1 97.38 74 ARG B C 1
ATOM 4050 O O . ARG B 1 74 ? -11.617 -18.953 -13.961 1 97.38 74 ARG B O 1
ATOM 4057 N N . GLU B 1 75 ? -13.055 -20.406 -14.461 1 97.81 75 GLU B N 1
ATOM 4058 C CA . GLU B 1 75 ? -14.062 -19.828 -13.578 1 97.81 75 GLU B CA 1
ATOM 4059 C C . GLU B 1 75 ? -13.641 -19.938 -12.117 1 97.81 75 GLU B C 1
ATOM 4061 O O . GLU B 1 75 ? -13.641 -18.938 -11.383 1 97.81 75 GLU B O 1
ATOM 4066 N N . PRO B 1 76 ? -13.242 -21.156 -11.648 1 97.06 76 PRO B N 1
ATOM 4067 C CA . PRO B 1 76 ? -12.742 -21.219 -10.273 1 97.06 76 PRO B CA 1
ATOM 4068 C C . PRO B 1 76 ? -11.57 -20.266 -10.023 1 97.06 76 PRO B C 1
ATOM 4070 O O . PRO B 1 76 ? -11.469 -19.688 -8.938 1 97.06 76 PRO B O 1
ATOM 4073 N N . LEU B 1 77 ? -10.773 -20.156 -10.984 1 98.31 77 LEU B N 1
ATOM 4074 C CA . LEU B 1 77 ? -9.609 -19.297 -10.836 1 98.31 77 LEU B CA 1
ATOM 4075 C C . LEU B 1 77 ? -10.039 -17.844 -10.656 1 98.31 77 LEU B C 1
ATOM 4077 O O . LEU B 1 77 ? -9.539 -17.141 -9.766 1 98.31 77 LEU B O 1
ATOM 4081 N N . VAL B 1 78 ? -10.953 -17.359 -11.453 1 98.56 78 VAL B N 1
ATOM 4082 C CA . VAL B 1 78 ? -11.438 -15.984 -11.375 1 98.56 78 VAL B CA 1
ATOM 4083 C C . VAL B 1 78 ? -12.141 -15.758 -10.039 1 98.56 78 VAL B C 1
ATOM 4085 O O . VAL B 1 78 ? -11.953 -14.727 -9.398 1 98.56 78 VAL B O 1
ATOM 4088 N N . ARG B 1 79 ? -12.883 -16.703 -9.609 1 97.44 79 ARG B N 1
ATOM 4089 C CA . ARG B 1 79 ? -13.594 -16.594 -8.336 1 97.44 79 ARG B CA 1
ATOM 4090 C C . ARG B 1 79 ? -12.617 -16.484 -7.172 1 97.44 79 ARG B C 1
ATOM 4092 O O . ARG B 1 79 ? -12.812 -15.688 -6.254 1 97.44 79 ARG B O 1
ATOM 4099 N N . GLU B 1 80 ? -11.578 -17.328 -7.227 1 97.94 80 GLU B N 1
ATOM 4100 C CA . GLU B 1 80 ? -10.57 -17.25 -6.176 1 97.94 80 GLU B CA 1
ATOM 4101 C C . GLU B 1 80 ? -9.805 -15.93 -6.258 1 97.94 80 GLU B C 1
ATOM 4103 O O . GLU B 1 80 ? -9.391 -15.375 -5.234 1 97.94 80 GLU B O 1
ATOM 4108 N N . GLY B 1 81 ? -9.586 -15.469 -7.484 1 98.56 81 GLY B N 1
ATOM 4109 C CA . GLY B 1 81 ? -8.984 -14.156 -7.637 1 98.56 81 GLY B CA 1
ATOM 4110 C C . GLY B 1 81 ? -9.812 -13.039 -7.02 1 98.56 81 GLY B C 1
ATOM 4111 O O . GLY B 1 81 ? -9.273 -12.164 -6.34 1 98.56 81 GLY B O 1
ATOM 4112 N N . ILE B 1 82 ? -11.094 -13.094 -7.223 1 98.44 82 ILE B N 1
ATOM 4113 C CA . ILE B 1 82 ? -12.008 -12.102 -6.66 1 98.44 82 ILE B CA 1
ATOM 4114 C C . ILE B 1 82 ? -12.039 -12.242 -5.137 1 98.44 82 ILE B C 1
ATOM 4116 O O . ILE B 1 82 ? -12.086 -11.234 -4.422 1 98.44 82 ILE B O 1
ATOM 4120 N N . ALA B 1 83 ? -11.969 -13.477 -4.645 1 97.88 83 ALA B N 1
ATOM 4121 C CA . ALA B 1 83 ? -11.914 -13.688 -3.201 1 97.88 83 ALA B CA 1
ATOM 4122 C C . ALA B 1 83 ? -10.664 -13.047 -2.602 1 97.88 83 ALA B C 1
ATOM 4124 O O . ALA B 1 83 ? -10.719 -12.445 -1.524 1 97.88 83 ALA B O 1
ATOM 4125 N N . ALA B 1 84 ? -9.555 -13.234 -3.291 1 98.62 84 ALA B N 1
ATOM 4126 C CA . ALA B 1 84 ? -8.312 -12.609 -2.836 1 98.62 84 ALA B CA 1
ATOM 4127 C C . ALA B 1 84 ? -8.438 -11.086 -2.84 1 98.62 84 ALA B C 1
ATOM 4129 O O . ALA B 1 84 ? -7.965 -10.422 -1.915 1 98.62 84 ALA B O 1
ATOM 4130 N N . LEU B 1 85 ? -9.07 -10.586 -3.834 1 98.19 85 LEU B N 1
ATOM 4131 C CA . LEU B 1 85 ? -9.305 -9.148 -3.959 1 98.19 85 LEU B CA 1
ATOM 4132 C C . LEU B 1 85 ? -10.195 -8.648 -2.828 1 98.19 85 LEU B C 1
ATOM 4134 O O . LEU B 1 85 ? -9.883 -7.641 -2.186 1 98.19 85 LEU B O 1
ATOM 4138 N N . GLN B 1 86 ? -11.266 -9.367 -2.525 1 98.38 86 GLN B N 1
ATOM 4139 C CA . GLN B 1 86 ? -12.211 -9 -1.479 1 98.38 86 GLN B CA 1
ATOM 4140 C C . GLN B 1 86 ? -11.531 -8.969 -0.111 1 98.38 86 GLN B C 1
ATOM 4142 O O . GLN B 1 86 ? -11.93 -8.195 0.767 1 98.38 86 GLN B O 1
ATOM 4147 N N . SER B 1 87 ? -10.484 -9.742 0.005 1 98.38 87 SER B N 1
ATOM 4148 C CA . SER B 1 87 ? -9.828 -9.891 1.301 1 98.38 87 SER B CA 1
ATOM 4149 C C . SER B 1 87 ? -8.547 -9.07 1.369 1 98.38 87 SER B C 1
ATOM 4151 O O . SER B 1 87 ? -7.891 -9.023 2.412 1 98.38 87 SER B O 1
ATOM 4153 N N . GLY B 1 88 ? -8.203 -8.453 0.268 1 97.75 88 GLY B N 1
ATOM 4154 C CA . GLY B 1 88 ? -6.922 -7.77 0.24 1 97.75 88 GLY B CA 1
ATOM 4155 C C . GLY B 1 88 ? -5.746 -8.695 0.501 1 97.75 88 GLY B C 1
ATOM 4156 O O . GLY B 1 88 ? -4.785 -8.312 1.167 1 97.75 88 GLY B O 1
ATOM 4157 N N . ALA B 1 89 ? -5.777 -9.906 0.008 1 98.56 89 ALA B N 1
ATOM 4158 C CA . ALA B 1 89 ? -4.781 -10.93 0.314 1 98.56 89 ALA B CA 1
ATOM 4159 C C . ALA B 1 89 ? -3.51 -10.719 -0.505 1 98.56 89 ALA B C 1
ATOM 4161 O O . ALA B 1 89 ? -3.039 -11.641 -1.177 1 98.56 89 ALA B O 1
ATOM 4162 N N . PHE B 1 90 ? -2.883 -9.5 -0.351 1 97.88 90 PHE B N 1
ATOM 4163 C CA . PHE B 1 90 ? -1.685 -9.094 -1.073 1 97.88 90 PHE B CA 1
ATOM 4164 C C . PHE B 1 90 ? -0.649 -8.508 -0.118 1 97.88 90 PHE B C 1
ATOM 4166 O O . PHE B 1 90 ? -0.873 -7.457 0.481 1 97.88 90 PHE B O 1
ATOM 4173 N N . HIS B 1 91 ? 0.459 -9.172 0.085 1 97 91 HIS B N 1
ATOM 4174 C CA . HIS B 1 91 ? 1.406 -8.711 1.095 1 97 91 HIS B CA 1
ATOM 4175 C C . HIS B 1 91 ? 2.686 -8.188 0.451 1 97 91 HIS B C 1
ATOM 4177 O O . HIS B 1 91 ? 3.49 -7.523 1.107 1 97 91 HIS B O 1
ATOM 4183 N N . ILE B 1 92 ? 2.863 -8.477 -0.814 1 96.94 92 ILE B N 1
ATOM 4184 C CA . ILE B 1 92 ? 4.078 -8.031 -1.489 1 96.94 92 ILE B CA 1
ATOM 4185 C C . ILE B 1 92 ? 3.82 -6.707 -2.199 1 96.94 92 ILE B C 1
ATOM 4187 O O . ILE B 1 92 ? 3.021 -6.641 -3.137 1 96.94 92 ILE B O 1
ATOM 4191 N N . THR B 1 93 ? 4.438 -5.695 -1.726 1 94.94 93 THR B N 1
ATOM 4192 C CA . THR B 1 93 ? 4.344 -4.352 -2.287 1 94.94 93 THR B CA 1
ATOM 4193 C C . THR B 1 93 ? 5.711 -3.678 -2.314 1 94.94 93 THR B C 1
ATOM 4195 O O . THR B 1 93 ? 6.516 -3.857 -1.398 1 94.94 93 THR B O 1
ATOM 4198 N N . THR B 1 94 ? 6.016 -3.006 -3.389 1 93.62 94 THR B N 1
ATOM 4199 C CA . THR B 1 94 ? 7.219 -2.191 -3.508 1 93.62 94 THR B CA 1
ATOM 4200 C C . THR B 1 94 ? 6.926 -0.903 -4.273 1 93.62 94 THR B C 1
ATOM 4202 O O . THR B 1 94 ? 6.297 -0.933 -5.332 1 93.62 94 THR B O 1
ATOM 4205 N N . ALA B 1 95 ? 7.359 0.17 -3.744 1 89.62 95 ALA B N 1
ATOM 4206 C CA . ALA B 1 95 ? 7.258 1.472 -4.398 1 89.62 95 ALA B CA 1
ATOM 4207 C C . ALA B 1 95 ? 5.812 1.788 -4.77 1 89.62 95 ALA B C 1
ATOM 4209 O O . ALA B 1 95 ? 5.539 2.25 -5.879 1 89.62 95 ALA B O 1
ATOM 4210 N N . GLY B 1 96 ? 4.906 1.354 -3.941 1 87.62 96 GLY B N 1
ATOM 4211 C CA . GLY B 1 96 ? 3.516 1.751 -4.09 1 87.62 96 GLY B CA 1
ATOM 4212 C C . GLY B 1 96 ? 2.715 0.804 -4.965 1 87.62 96 GLY B C 1
ATOM 4213 O O . GLY B 1 96 ? 1.511 0.992 -5.152 1 87.62 96 GLY B O 1
ATOM 4214 N N . VAL B 1 97 ? 3.361 -0.191 -5.516 1 93.5 97 VAL B N 1
ATOM 4215 C CA . VAL B 1 97 ? 2.646 -1.103 -6.402 1 93.5 97 VAL B CA 1
ATOM 4216 C C . VAL B 1 97 ? 2.559 -2.484 -5.762 1 93.5 97 VAL B C 1
ATOM 4218 O O . VAL B 1 97 ? 3.463 -2.896 -5.031 1 93.5 97 VAL B O 1
ATOM 4221 N N . THR B 1 98 ? 1.488 -3.201 -6.098 1 95.56 98 THR B N 1
ATOM 4222 C CA . THR B 1 98 ? 1.154 -4.445 -5.418 1 95.56 98 THR B CA 1
ATOM 4223 C C . THR B 1 98 ? 1.283 -5.633 -6.367 1 95.56 98 THR B C 1
ATOM 4225 O O . THR B 1 98 ? 0.92 -5.539 -7.539 1 95.56 98 THR B O 1
ATOM 4228 N N . TYR B 1 99 ? 1.855 -6.723 -5.859 1 97.69 99 TYR B N 1
ATOM 4229 C CA . TYR B 1 99 ? 1.714 -8.016 -6.516 1 97.69 99 TYR B CA 1
ATOM 4230 C C . TYR B 1 99 ? 0.436 -8.719 -6.074 1 97.69 99 TYR B C 1
ATOM 4232 O O . TYR B 1 99 ? 0.221 -8.938 -4.879 1 97.69 99 TYR B O 1
ATOM 4240 N N . PHE B 1 100 ? -0.364 -9.211 -6.98 1 98.44 100 PHE B N 1
ATOM 4241 C CA . PHE B 1 100 ? -1.716 -9.656 -6.664 1 98.44 100 PHE B CA 1
ATOM 4242 C C . PHE B 1 100 ? -1.75 -11.164 -6.453 1 98.44 100 PHE B C 1
ATOM 4244 O O . PHE B 1 100 ? -2.797 -11.797 -6.613 1 98.44 100 PHE B O 1
ATOM 4251 N N . ASN B 1 101 ? -0.61 -11.805 -6.223 1 98.38 101 ASN B N 1
ATOM 4252 C CA . ASN B 1 101 ? -0.543 -13.234 -5.941 1 98.38 101 ASN B CA 1
ATOM 4253 C C . ASN B 1 101 ? -1.203 -14.055 -7.047 1 98.38 101 ASN B C 1
ATOM 4255 O O . ASN B 1 101 ? -1.911 -15.023 -6.766 1 98.38 101 ASN B O 1
ATOM 4259 N N . THR B 1 102 ? -0.993 -13.711 -8.266 1 98.44 102 THR B N 1
ATOM 4260 C CA . THR B 1 102 ? -1.684 -14.367 -9.375 1 98.44 102 THR B CA 1
ATOM 4261 C C . THR B 1 102 ? -1.211 -15.812 -9.523 1 98.44 102 THR B C 1
ATOM 4263 O O . THR B 1 102 ? -2.016 -16.703 -9.789 1 98.44 102 THR B O 1
ATOM 4266 N N . THR B 1 103 ? 0.078 -16.078 -9.312 1 97.38 103 THR B N 1
ATOM 4267 C CA . THR B 1 103 ? 0.613 -17.438 -9.438 1 97.38 103 THR B CA 1
ATOM 4268 C C . THR B 1 103 ? 0.149 -18.312 -8.273 1 97.38 103 THR B C 1
ATOM 4270 O O . THR B 1 103 ? -0.359 -19.406 -8.484 1 97.38 103 THR B O 1
ATOM 4273 N N . PRO B 1 104 ? 0.277 -17.844 -7.039 1 98.06 104 PRO B N 1
ATOM 4274 C CA . PRO B 1 104 ? -0.219 -18.641 -5.918 1 98.06 104 PRO B CA 1
ATOM 4275 C C . PRO B 1 104 ? -1.698 -19 -6.051 1 98.06 104 PRO B C 1
ATOM 4277 O O . PRO B 1 104 ? -2.098 -20.109 -5.734 1 98.06 104 PRO B O 1
ATOM 4280 N N . ILE B 1 105 ? -2.506 -18.094 -6.504 1 98.5 105 ILE B N 1
ATOM 4281 C CA . ILE B 1 105 ? -3.924 -18.375 -6.703 1 98.5 105 ILE B CA 1
ATOM 4282 C C . ILE B 1 105 ? -4.094 -19.453 -7.762 1 98.5 105 ILE B C 1
ATOM 4284 O O . ILE B 1 105 ? -4.879 -20.391 -7.578 1 98.5 105 ILE B O 1
ATOM 4288 N N . GLY B 1 106 ? -3.363 -19.297 -8.812 1 97.81 106 GLY B N 1
ATOM 4289 C CA . GLY B 1 106 ? -3.389 -20.312 -9.859 1 97.81 106 GLY B CA 1
ATOM 4290 C C . GLY B 1 106 ? -3.029 -21.688 -9.359 1 97.81 106 GLY B C 1
ATOM 4291 O O . GLY B 1 106 ? -3.66 -22.688 -9.742 1 97.81 106 GLY B O 1
ATOM 4292 N N . ARG B 1 107 ? -2.084 -21.75 -8.523 1 96.75 107 ARG B N 1
ATOM 4293 C CA . ARG B 1 107 ? -1.615 -23.047 -8.039 1 96.75 107 ARG B CA 1
ATOM 4294 C C . ARG B 1 107 ? -2.611 -23.656 -7.055 1 96.75 107 ARG B C 1
ATOM 4296 O O . ARG B 1 107 ? -2.754 -24.875 -6.984 1 96.75 107 ARG B O 1
ATOM 4303 N N . ALA B 1 108 ? -3.277 -22.828 -6.289 1 97.12 108 ALA B N 1
ATOM 4304 C CA . ALA B 1 108 ? -4.336 -23.344 -5.422 1 97.12 108 ALA B CA 1
ATOM 4305 C C . ALA B 1 108 ? -5.426 -24.047 -6.234 1 97.12 108 ALA B C 1
ATOM 4307 O O . ALA B 1 108 ? -5.863 -25.141 -5.887 1 97.12 108 ALA B O 1
ATOM 4308 N N . VAL B 1 109 ? -5.773 -23.406 -7.316 1 97 109 VAL B N 1
ATOM 4309 C CA . VAL B 1 109 ? -6.844 -23.922 -8.164 1 97 109 VAL B CA 1
ATOM 4310 C C . VAL B 1 109 ? -6.344 -25.141 -8.945 1 97 109 VAL B C 1
ATOM 4312 O O . VAL B 1 109 ? -7 -26.188 -8.977 1 97 109 VAL B O 1
ATOM 4315 N N . THR B 1 110 ? -5.172 -25.047 -9.539 1 95.5 110 THR B N 1
ATOM 4316 C CA . THR B 1 110 ? -4.613 -26.141 -10.328 1 95.5 110 THR B CA 1
ATOM 4317 C C . THR B 1 110 ? -4.363 -27.359 -9.445 1 95.5 110 THR B C 1
ATOM 4319 O O . THR B 1 110 ? -4.707 -28.484 -9.828 1 95.5 110 THR B O 1
ATOM 4322 N N . GLY B 1 111 ? -3.75 -27.109 -8.289 1 93.56 111 GLY B N 1
ATOM 4323 C CA . GLY B 1 111 ? -3.439 -28.219 -7.391 1 93.56 111 GLY B CA 1
ATOM 4324 C C . GLY B 1 111 ? -4.664 -29 -6.957 1 93.56 111 GLY B C 1
ATOM 4325 O O . GLY B 1 111 ? -4.633 -30.219 -6.883 1 93.56 111 GLY B O 1
ATOM 4326 N N . THR B 1 112 ? -5.723 -28.344 -6.738 1 93.88 112 THR B N 1
ATOM 4327 C CA . THR B 1 112 ? -6.934 -29 -6.254 1 93.88 112 THR B CA 1
ATOM 4328 C C . THR B 1 112 ? -7.703 -29.641 -7.406 1 93.88 112 THR B C 1
ATOM 4330 O O . THR B 1 112 ? -8.125 -30.797 -7.316 1 93.88 112 THR B O 1
ATOM 4333 N N . MET B 1 113 ? -7.824 -28.953 -8.531 1 95.31 113 MET B N 1
ATOM 4334 C CA . MET B 1 113 ? -8.664 -29.422 -9.633 1 95.31 113 MET B CA 1
ATOM 4335 C C . MET B 1 113 ? -7.992 -30.562 -10.375 1 95.31 113 MET B C 1
ATOM 4337 O O . MET B 1 113 ? -8.656 -31.531 -10.773 1 95.31 113 MET B O 1
ATOM 4341 N N . LEU B 1 114 ? -6.699 -30.5 -10.578 1 95.12 114 LEU B N 1
ATOM 4342 C CA . LEU B 1 114 ? -6.02 -31.578 -11.297 1 95.12 114 LEU B CA 1
ATOM 4343 C C . LEU B 1 114 ? -6 -32.844 -10.477 1 95.12 114 LEU B C 1
ATOM 4345 O O . LEU B 1 114 ? -6.203 -33.938 -11.016 1 95.12 114 LEU B O 1
ATOM 4349 N N . VAL B 1 115 ? -5.738 -32.75 -9.18 1 94.56 115 VAL B N 1
ATOM 4350 C CA . VAL B 1 115 ? -5.699 -33.938 -8.344 1 94.56 115 VAL B CA 1
ATOM 4351 C C . VAL B 1 115 ? -7.098 -34.562 -8.258 1 94.56 115 VAL B C 1
ATOM 4353 O O . VAL B 1 115 ? -7.242 -35.781 -8.195 1 94.56 115 VAL B O 1
ATOM 4356 N N . THR B 1 116 ? -8.102 -33.75 -8.242 1 94.31 116 THR B N 1
ATOM 4357 C CA . THR B 1 116 ? -9.469 -34.25 -8.289 1 94.31 116 THR B CA 1
ATOM 4358 C C . THR B 1 116 ? -9.703 -35.031 -9.57 1 94.31 116 THR B C 1
ATOM 4360 O O . THR B 1 116 ? -10.258 -36.156 -9.531 1 94.31 116 THR B O 1
ATOM 4363 N N . ALA B 1 117 ? -9.297 -34.5 -10.68 1 95.5 117 ALA B N 1
ATOM 4364 C CA . ALA B 1 117 ? -9.414 -35.188 -11.961 1 95.5 117 ALA B CA 1
ATOM 4365 C C . ALA B 1 117 ? -8.625 -36.5 -11.953 1 95.5 117 ALA B C 1
ATOM 4367 O O . ALA B 1 117 ? -9.078 -37.5 -12.5 1 95.5 117 ALA B O 1
ATOM 4368 N N . MET B 1 118 ? -7.465 -36.469 -11.398 1 96.12 118 MET B N 1
ATOM 4369 C CA . MET B 1 118 ? -6.641 -37.656 -11.281 1 96.12 118 MET B CA 1
ATOM 4370 C C . MET B 1 118 ? -7.375 -38.75 -10.5 1 96.12 118 MET B C 1
ATOM 4372 O O . MET B 1 118 ? -7.375 -39.906 -10.906 1 96.12 118 MET B O 1
ATOM 4376 N N . LYS B 1 119 ? -7.945 -38.344 -9.461 1 94.44 119 LYS B N 1
ATOM 4377 C CA . LYS B 1 119 ? -8.68 -39.312 -8.633 1 94.44 119 LYS B CA 1
ATOM 4378 C C . LYS B 1 119 ? -9.812 -39.969 -9.422 1 94.44 119 LYS B C 1
ATOM 4380 O O . LYS B 1 119 ? -10.062 -41.156 -9.273 1 94.44 119 LYS B O 1
ATOM 4385 N N . GLU B 1 120 ? -10.484 -39.219 -10.203 1 94.81 120 GLU B N 1
ATOM 4386 C CA . GLU B 1 120 ? -11.555 -39.75 -11.047 1 94.81 120 GLU B CA 1
ATOM 4387 C C . GLU B 1 120 ? -11.039 -40.844 -11.984 1 94.81 120 GLU B C 1
ATOM 4389 O O . GLU B 1 120 ? -11.781 -41.75 -12.352 1 94.81 120 GLU B O 1
ATOM 4394 N N . ASP B 1 121 ? -9.75 -40.75 -12.336 1 96.5 121 ASP B N 1
ATOM 4395 C CA . ASP B 1 121 ? -9.141 -41.719 -13.258 1 96.5 121 ASP B CA 1
ATOM 4396 C C . ASP B 1 121 ? -8.344 -42.75 -12.492 1 96.5 121 ASP B C 1
ATOM 4398 O O . ASP B 1 121 ? -7.562 -43.5 -13.094 1 96.5 121 ASP B O 1
ATOM 4402 N N . ASP B 1 122 ? -8.438 -42.75 -11.227 1 96.38 122 ASP B N 1
ATOM 4403 C CA . ASP B 1 122 ? -7.742 -43.688 -10.344 1 96.38 122 ASP B CA 1
ATOM 4404 C C . ASP B 1 122 ? -6.227 -43.5 -10.445 1 96.38 122 ASP B C 1
ATOM 4406 O O . ASP B 1 122 ? -5.492 -44.5 -10.508 1 96.38 122 ASP B O 1
ATOM 4410 N N . VAL B 1 123 ? -5.863 -42.312 -10.664 1 96.81 123 VAL B N 1
ATOM 4411 C CA . VAL B 1 123 ? -4.449 -41.969 -10.641 1 96.81 123 VAL B CA 1
ATOM 4412 C C . VAL B 1 123 ? -4.086 -41.375 -9.273 1 96.81 123 VAL B C 1
ATOM 4414 O O . VAL B 1 123 ? -4.605 -40.344 -8.875 1 96.81 123 VAL B O 1
ATOM 4417 N N . ASN B 1 124 ? -3.18 -42 -8.562 1 96.06 124 ASN B N 1
ATOM 4418 C CA . ASN B 1 124 ? -2.891 -41.625 -7.184 1 96.06 124 ASN B CA 1
ATOM 4419 C C . ASN B 1 124 ? -1.423 -41.25 -7.004 1 96.06 124 ASN B C 1
ATOM 4421 O O . ASN B 1 124 ? -0.935 -41.156 -5.879 1 96.06 124 ASN B O 1
ATOM 4425 N N . ILE B 1 125 ? -0.683 -41.094 -8.07 1 96.25 125 ILE B N 1
ATOM 4426 C CA . ILE B 1 125 ? 0.688 -40.594 -8.047 1 96.25 125 ILE B CA 1
ATOM 4427 C C . ILE B 1 125 ? 0.789 -39.312 -8.883 1 96.25 125 ILE B C 1
ATOM 4429 O O . ILE B 1 125 ? 0.468 -39.344 -10.078 1 96.25 125 ILE B O 1
ATOM 4433 N N . TRP B 1 126 ? 1.192 -38.281 -8.289 1 94 126 TRP B N 1
ATOM 4434 C CA . TRP B 1 126 ? 1.28 -37 -8.953 1 94 126 TRP B CA 1
ATOM 4435 C C . TRP B 1 126 ? 2.721 -36.656 -9.344 1 94 126 TRP B C 1
ATOM 4437 O O . TRP B 1 126 ? 3.58 -36.5 -8.477 1 94 126 TRP B O 1
ATOM 4447 N N . GLY B 1 127 ? 2.982 -36.594 -10.68 1 87 127 GLY B N 1
ATOM 4448 C CA . GLY B 1 127 ? 4.285 -36.219 -11.211 1 87 127 GLY B CA 1
ATOM 4449 C C . GLY B 1 127 ? 4.355 -34.781 -11.68 1 87 127 GLY B C 1
ATOM 4450 O O . GLY B 1 127 ? 4.191 -34.5 -12.867 1 87 127 GLY B O 1
ATOM 4451 N N . ASP B 1 128 ? 4.539 -33.781 -10.805 1 75.25 128 ASP B N 1
ATOM 4452 C CA . ASP B 1 128 ? 4.613 -32.438 -11.305 1 75.25 128 ASP B CA 1
ATOM 4453 C C . ASP B 1 128 ? 6.062 -32 -11.523 1 75.25 128 ASP B C 1
ATOM 4455 O O . ASP B 1 128 ? 6.969 -32.5 -10.852 1 75.25 128 ASP B O 1
ATOM 4459 N N . GLY B 1 129 ? 6.332 -31 -12.43 1 74.19 129 GLY B N 1
ATOM 4460 C CA . GLY B 1 129 ? 7.648 -30.578 -12.883 1 74.19 129 GLY B CA 1
ATOM 4461 C C . GLY B 1 129 ? 8.242 -29.469 -12.031 1 74.19 129 GLY B C 1
ATOM 4462 O O . GLY B 1 129 ? 9.156 -28.766 -12.469 1 74.19 129 GLY B O 1
ATOM 4463 N N . SER B 1 130 ? 7.754 -29.297 -10.836 1 78.12 130 SER B N 1
ATOM 4464 C CA . SER B 1 130 ? 8.297 -28.219 -10 1 78.12 130 SER B CA 1
ATOM 4465 C C . SER B 1 130 ? 9.703 -28.562 -9.516 1 78.12 130 SER B C 1
ATOM 4467 O O . SER B 1 130 ? 10.023 -29.719 -9.289 1 78.12 130 SER B O 1
ATOM 4469 N N . THR B 1 131 ? 10.445 -27.516 -9.43 1 76 131 THR B N 1
ATOM 4470 C CA . THR B 1 131 ? 11.82 -27.672 -8.961 1 76 131 THR B CA 1
ATOM 4471 C C . THR B 1 131 ? 11.883 -27.625 -7.438 1 76 131 THR B C 1
ATOM 4473 O O . THR B 1 131 ? 11.016 -27.031 -6.793 1 76 131 THR B O 1
ATOM 4476 N N . PHE B 1 132 ? 12.938 -28.156 -6.863 1 78.88 132 PHE B N 1
ATOM 4477 C CA . PHE B 1 132 ? 13.023 -28.266 -5.41 1 78.88 132 PHE B CA 1
ATOM 4478 C C . PHE B 1 132 ? 13.352 -26.906 -4.797 1 78.88 132 PHE B C 1
ATOM 4480 O O . PHE B 1 132 ? 13.219 -26.719 -3.584 1 78.88 132 PHE B O 1
ATOM 4487 N N . LYS B 1 133 ? 13.711 -25.891 -5.59 1 80.12 133 LYS B N 1
ATOM 4488 C CA . LYS B 1 133 ? 14.031 -24.578 -5.062 1 80.12 133 LYS B CA 1
ATOM 4489 C C . LYS B 1 133 ? 12.828 -23.641 -5.16 1 80.12 133 LYS B C 1
ATOM 4491 O O . LYS B 1 133 ? 12.852 -22.531 -4.625 1 80.12 133 LYS B O 1
ATOM 4496 N N . GLY B 1 134 ? 11.781 -24.125 -5.809 1 85.31 134 GLY B N 1
ATOM 4497 C CA . GLY B 1 134 ? 10.633 -23.266 -6.062 1 85.31 134 GLY B CA 1
ATOM 4498 C C . GLY B 1 134 ? 9.555 -23.391 -5.012 1 85.31 134 GLY B C 1
ATOM 4499 O O . GLY B 1 134 ? 9.547 -24.344 -4.23 1 85.31 134 GLY B O 1
ATOM 4500 N N . ASN B 1 135 ? 8.609 -22.391 -5.082 1 91.25 135 ASN B N 1
ATOM 4501 C CA . ASN B 1 135 ? 7.48 -22.391 -4.16 1 91.25 135 ASN B CA 1
ATOM 4502 C C . ASN B 1 135 ? 6.441 -23.438 -4.551 1 91.25 135 ASN B C 1
ATOM 4504 O O . ASN B 1 135 ? 5.746 -23.969 -3.689 1 91.25 135 ASN B O 1
ATOM 4508 N N . ASP B 1 136 ? 6.422 -23.781 -5.781 1 90.5 136 ASP B N 1
ATOM 4509 C CA . ASP B 1 136 ? 5.336 -24.594 -6.32 1 90.5 136 ASP B CA 1
ATOM 4510 C C . ASP B 1 136 ? 5.406 -26.031 -5.801 1 90.5 136 ASP B C 1
ATOM 4512 O O . ASP B 1 136 ? 4.379 -26.703 -5.691 1 90.5 136 ASP B O 1
ATOM 4516 N N . ILE B 1 137 ? 6.586 -26.484 -5.52 1 88.12 137 ILE B N 1
ATOM 4517 C CA . ILE B 1 137 ? 6.711 -27.844 -5.004 1 88.12 137 ILE B CA 1
ATOM 4518 C C . ILE B 1 137 ? 5.953 -27.969 -3.684 1 88.12 137 ILE B C 1
ATOM 4520 O O . ILE B 1 137 ? 5.305 -28.984 -3.424 1 88.12 137 ILE B O 1
ATOM 4524 N N . GLU B 1 138 ? 6.016 -26.953 -2.928 1 91.75 138 GLU B N 1
ATOM 4525 C CA . GLU B 1 138 ? 5.316 -26.969 -1.647 1 91.75 138 GLU B CA 1
ATOM 4526 C C . GLU B 1 138 ? 3.812 -26.781 -1.841 1 91.75 138 GLU B C 1
ATOM 4528 O O . GLU B 1 138 ? 3.01 -27.391 -1.136 1 91.75 138 GLU B O 1
ATOM 4533 N N . ARG B 1 139 ? 3.465 -25.922 -2.713 1 94.44 139 ARG B N 1
ATOM 4534 C CA . ARG B 1 139 ? 2.055 -25.641 -2.957 1 94.44 139 ARG B CA 1
ATOM 4535 C C . ARG B 1 139 ? 1.329 -26.875 -3.473 1 94.44 139 ARG B C 1
ATOM 4537 O O . ARG B 1 139 ? 0.291 -27.266 -2.934 1 94.44 139 ARG B O 1
ATOM 4544 N N . PHE B 1 140 ? 1.907 -27.547 -4.441 1 91.94 140 PHE B N 1
ATOM 4545 C CA . PHE B 1 140 ? 1.276 -28.719 -5.035 1 91.94 140 PHE B CA 1
ATOM 4546 C C . PHE B 1 140 ? 1.276 -29.891 -4.059 1 91.94 140 PHE B C 1
ATOM 4548 O O . PHE B 1 140 ? 0.34 -30.688 -4.039 1 91.94 140 PHE B O 1
ATOM 4555 N N . TYR B 1 141 ? 2.352 -29.969 -3.287 1 92.06 141 TYR B N 1
ATOM 4556 C CA . TYR B 1 141 ? 2.412 -31 -2.254 1 92.06 141 TYR B CA 1
ATOM 4557 C C . TYR B 1 141 ? 1.263 -30.844 -1.264 1 92.06 141 TYR B C 1
ATOM 4559 O O . TYR B 1 141 ? 0.533 -31.797 -0.996 1 92.06 141 TYR B O 1
ATOM 4567 N N . ARG B 1 142 ? 1.066 -29.688 -0.809 1 94.12 142 ARG B N 1
ATOM 4568 C CA . ARG B 1 142 ? 0.051 -29.422 0.207 1 94.12 142 ARG B CA 1
ATOM 4569 C C . ARG B 1 142 ? -1.353 -29.578 -0.371 1 94.12 142 ARG B C 1
ATOM 4571 O O . ARG B 1 142 ? -2.18 -30.297 0.174 1 94.12 142 ARG B O 1
ATOM 4578 N N . TYR B 1 143 ? -1.674 -28.875 -1.441 1 94.31 143 TYR B N 1
ATOM 4579 C CA . TYR B 1 143 ? -3.012 -28.906 -2.02 1 94.31 143 TYR B CA 1
ATOM 4580 C C . TYR B 1 143 ? -3.377 -30.297 -2.508 1 94.31 143 TYR B C 1
ATOM 4582 O O . TYR B 1 143 ? -4.527 -30.719 -2.385 1 94.31 143 TYR B O 1
ATOM 4590 N N . GLY B 1 144 ? -2.375 -30.969 -3.043 1 93 144 GLY B N 1
ATOM 4591 C CA . GLY B 1 144 ? -2.619 -32.344 -3.475 1 93 144 GLY B CA 1
ATOM 4592 C C . GLY B 1 144 ? -3.057 -33.25 -2.346 1 93 144 GLY B C 1
ATOM 4593 O O . GLY B 1 144 ? -4.055 -33.969 -2.469 1 93 144 GLY B O 1
ATOM 4594 N N . LEU B 1 145 ? -2.348 -33.188 -1.255 1 92.44 145 LEU B N 1
ATOM 4595 C CA . LEU B 1 145 ? -2.619 -34.062 -0.122 1 92.44 145 LEU B CA 1
ATOM 4596 C C . LEU B 1 145 ? -3.9 -33.656 0.593 1 92.44 145 LEU B C 1
ATOM 4598 O O . LEU B 1 145 ? -4.555 -34.469 1.229 1 92.44 145 LEU B O 1
ATOM 4602 N N . LEU B 1 146 ? -4.258 -32.406 0.51 1 91.88 146 LEU B N 1
ATOM 4603 C CA . LEU B 1 146 ? -5.527 -31.969 1.07 1 91.88 146 LEU B CA 1
ATOM 4604 C C . LEU B 1 146 ? -6.703 -32.625 0.338 1 91.88 146 LEU B C 1
ATOM 4606 O O . LEU B 1 146 ? -7.711 -32.969 0.957 1 91.88 146 LEU B O 1
ATOM 4610 N N . VAL B 1 147 ? -6.527 -32.75 -0.966 1 91.75 147 VAL B N 1
ATOM 4611 C CA . VAL B 1 147 ? -7.602 -33.281 -1.805 1 91.75 147 VAL B CA 1
ATOM 4612 C C . VAL B 1 147 ? -7.602 -34.812 -1.747 1 91.75 147 VAL B C 1
ATOM 4614 O O . VAL B 1 147 ? -8.664 -35.438 -1.639 1 91.75 147 VAL B O 1
ATOM 4617 N N . ASN B 1 148 ? -6.422 -35.375 -1.844 1 93.12 148 ASN B N 1
ATOM 4618 C CA . ASN B 1 148 ? -6.25 -36.844 -1.831 1 93.12 148 ASN B CA 1
ATOM 4619 C C . ASN B 1 148 ? -5.207 -37.25 -0.804 1 93.12 148 ASN B C 1
ATOM 4621 O O . ASN B 1 148 ? -4.012 -37.281 -1.099 1 93.12 148 ASN B O 1
ATOM 4625 N N . PRO B 1 149 ? -5.711 -37.719 0.359 1 91.06 149 PRO B N 1
ATOM 4626 C CA . PRO B 1 149 ? -4.777 -38.062 1.428 1 91.06 149 PRO B CA 1
ATOM 4627 C C . PRO B 1 149 ? -3.896 -39.281 1.069 1 91.06 149 PRO B C 1
ATOM 4629 O O . PRO B 1 149 ? -2.857 -39.469 1.696 1 91.06 149 PRO B O 1
ATOM 4632 N N . ASP B 1 150 ? -4.266 -40 0.042 1 92.06 150 ASP B N 1
ATOM 4633 C CA . ASP B 1 150 ? -3.508 -41.188 -0.348 1 92.06 150 ASP B CA 1
ATOM 4634 C C . ASP B 1 150 ? -2.547 -40.844 -1.492 1 92.06 150 ASP B C 1
ATOM 4636 O O . ASP B 1 150 ? -1.871 -41.75 -2.006 1 92.06 150 ASP B O 1
ATOM 4640 N N . LEU B 1 151 ? -2.492 -39.656 -1.83 1 93.88 151 LEU B N 1
ATOM 4641 C CA . LEU B 1 151 ? -1.672 -39.25 -2.959 1 93.88 151 LEU B CA 1
ATOM 4642 C C . LEU B 1 151 ? -0.193 -39.469 -2.676 1 93.88 151 LEU B C 1
ATOM 4644 O O . LEU B 1 151 ? 0.292 -39.188 -1.582 1 93.88 151 LEU B O 1
ATOM 4648 N N . LYS B 1 152 ? 0.46 -40.094 -3.611 1 94.44 152 LYS B N 1
ATOM 4649 C CA . LYS B 1 152 ? 1.92 -40.094 -3.643 1 94.44 152 LYS B CA 1
ATOM 4650 C C . LYS B 1 152 ? 2.455 -39.094 -4.66 1 94.44 152 LYS B C 1
ATOM 4652 O O . LYS B 1 152 ? 1.726 -38.656 -5.555 1 94.44 152 LYS B O 1
ATOM 4657 N N . VAL B 1 153 ? 3.717 -38.688 -4.391 1 92.56 153 VAL B N 1
ATOM 4658 C CA . VAL B 1 153 ? 4.277 -37.656 -5.258 1 92.56 153 VAL B CA 1
ATOM 4659 C C . VAL B 1 153 ? 5.582 -38.156 -5.875 1 92.56 153 VAL B C 1
ATOM 4661 O O . VAL B 1 153 ? 6.465 -38.656 -5.168 1 92.56 153 VAL B O 1
ATOM 4664 N N . TYR B 1 154 ? 5.621 -38.062 -7.148 1 91.62 154 TYR B N 1
ATOM 4665 C CA . TYR B 1 154 ? 6.848 -38.344 -7.887 1 91.62 154 TYR B CA 1
ATOM 4666 C C . TYR B 1 154 ? 7.316 -37.094 -8.641 1 91.62 154 TYR B C 1
ATOM 4668 O O . TYR B 1 154 ? 6.574 -36.531 -9.445 1 91.62 154 TYR B O 1
ATOM 4676 N N . LYS B 1 155 ? 8.461 -36.688 -8.406 1 85 155 LYS B N 1
ATOM 4677 C CA . LYS B 1 155 ? 9.055 -35.562 -9.109 1 85 155 LYS B CA 1
ATOM 4678 C C . LYS B 1 155 ? 10.289 -36 -9.898 1 85 155 LYS B C 1
ATOM 4680 O O . LYS B 1 155 ? 11.312 -36.344 -9.312 1 85 155 LYS B O 1
ATOM 4685 N N . PRO B 1 156 ? 10.234 -35.812 -11.203 1 84.56 156 PRO B N 1
ATOM 4686 C CA . PRO B 1 156 ? 11.367 -36.25 -12.031 1 84.56 156 PRO B CA 1
ATOM 4687 C C . PRO B 1 156 ? 12.672 -35.562 -11.633 1 84.56 156 PRO B C 1
ATOM 4689 O O . PRO B 1 156 ? 13.734 -36.188 -11.656 1 84.56 156 PRO B O 1
ATOM 4692 N N . TRP B 1 157 ? 12.602 -34.344 -11.18 1 80.19 157 TRP B N 1
ATOM 4693 C CA . TRP B 1 157 ? 13.789 -33.562 -10.891 1 80.19 157 TRP B CA 1
ATOM 4694 C C . TRP B 1 157 ? 14.375 -33.938 -9.531 1 80.19 157 TRP B C 1
ATOM 4696 O O . TRP B 1 157 ? 15.367 -33.375 -9.094 1 80.19 157 TRP B O 1
ATOM 4706 N N . LEU B 1 158 ? 13.773 -34.844 -8.898 1 79.81 158 LEU B N 1
ATOM 4707 C CA . LEU B 1 158 ? 14.344 -35.406 -7.684 1 79.81 158 LEU B CA 1
ATOM 4708 C C . LEU B 1 158 ? 14.867 -36.812 -7.938 1 79.81 158 LEU B C 1
ATOM 4710 O O . LEU B 1 158 ? 15.469 -37.438 -7.059 1 79.81 158 LEU B O 1
ATOM 4714 N N . ASP B 1 159 ? 14.617 -37.312 -9.102 1 82.12 159 ASP B N 1
ATOM 4715 C CA . ASP B 1 159 ? 15.047 -38.656 -9.523 1 82.12 159 ASP B CA 1
ATOM 4716 C C . ASP B 1 159 ? 16.422 -38.594 -10.195 1 82.12 159 ASP B C 1
ATOM 4718 O O . ASP B 1 159 ? 16.562 -38.031 -11.273 1 82.12 159 ASP B O 1
ATOM 4722 N N . SER B 1 160 ? 17.406 -39.219 -9.523 1 82 160 SER B N 1
ATOM 4723 C CA . SER B 1 160 ? 18.781 -39.188 -10.008 1 82 160 SER B CA 1
ATOM 4724 C C . SER B 1 160 ? 18.875 -39.781 -11.422 1 82 160 SER B C 1
ATOM 4726 O O . SER B 1 160 ? 19.672 -39.281 -12.234 1 82 160 SER B O 1
ATOM 4728 N N . ALA B 1 161 ? 18.141 -40.75 -11.719 1 87.62 161 ALA B N 1
ATOM 4729 C CA . ALA B 1 161 ? 18.172 -41.375 -13.055 1 87.62 161 ALA B CA 1
ATOM 4730 C C . ALA B 1 161 ? 17.703 -40.375 -14.109 1 87.62 161 ALA B C 1
ATOM 4732 O O . ALA B 1 161 ? 18.281 -40.281 -15.188 1 87.62 161 ALA B O 1
ATOM 4733 N N . PHE B 1 162 ? 16.672 -39.656 -13.859 1 88.62 162 PHE B N 1
ATOM 4734 C CA . PHE B 1 162 ? 16.172 -38.625 -14.766 1 88.62 162 PHE B CA 1
ATOM 4735 C C . PHE B 1 162 ? 17.203 -37.5 -14.953 1 88.62 162 PHE B C 1
ATOM 4737 O O . PHE B 1 162 ? 17.453 -37.094 -16.078 1 88.62 162 PHE B O 1
ATOM 4744 N N . ILE B 1 163 ? 17.75 -37.094 -13.859 1 80.38 163 ILE B N 1
ATOM 4745 C CA . ILE B 1 163 ? 18.703 -36 -13.891 1 80.38 163 ILE B CA 1
ATOM 4746 C C . ILE B 1 163 ? 19.938 -36.375 -14.703 1 80.38 163 ILE B C 1
ATOM 4748 O O . ILE B 1 163 ? 20.438 -35.594 -15.5 1 80.38 163 ILE B O 1
ATOM 4752 N N . ASP B 1 164 ? 20.375 -37.5 -14.492 1 84.94 164 ASP B N 1
ATOM 4753 C CA . ASP B 1 164 ? 21.562 -38 -15.172 1 84.94 164 ASP B CA 1
ATOM 4754 C C . ASP B 1 164 ? 21.328 -38.125 -16.672 1 84.94 164 ASP B C 1
ATOM 4756 O O . ASP B 1 164 ? 22.219 -37.844 -17.484 1 84.94 164 ASP B O 1
ATOM 4760 N N . GLU B 1 165 ? 20.156 -38.5 -17 1 88.31 165 GLU B N 1
ATOM 4761 C CA . GLU B 1 165 ? 19.859 -38.781 -18.406 1 88.31 165 GLU B CA 1
ATOM 4762 C C . GLU B 1 165 ? 19.406 -37.5 -19.125 1 88.31 165 GLU B C 1
ATOM 4764 O O . GLU B 1 165 ? 19.688 -37.312 -20.312 1 88.31 165 GLU B O 1
ATOM 4769 N N . LEU B 1 166 ? 18.625 -36.656 -18.406 1 86 166 LEU B N 1
ATOM 4770 C CA . LEU B 1 166 ? 17.969 -35.531 -19.031 1 86 16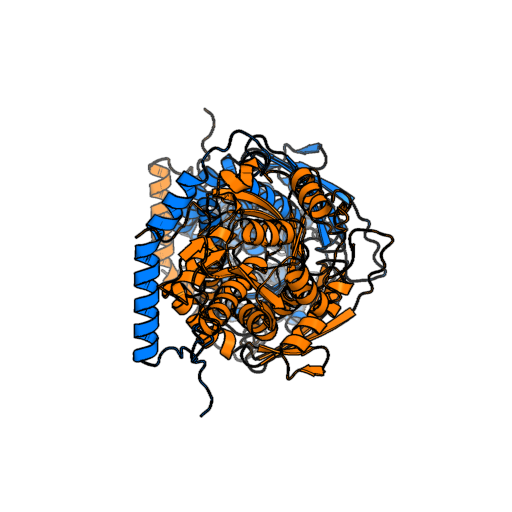6 LEU B CA 1
ATOM 4771 C C . LEU B 1 166 ? 18.219 -34.25 -18.25 1 86 166 LEU B C 1
ATOM 4773 O O . LEU B 1 166 ? 17.344 -33.406 -18.141 1 86 166 LEU B O 1
ATOM 4777 N N . GLY B 1 167 ? 19.266 -34.031 -17.719 1 72.06 167 GLY B N 1
ATOM 4778 C CA . GLY B 1 167 ? 19.562 -32.969 -16.75 1 72.06 167 GLY B CA 1
ATOM 4779 C C . GLY B 1 167 ? 19.547 -31.594 -17.359 1 72.06 167 GLY B C 1
ATOM 4780 O O . GLY B 1 167 ? 19.453 -30.594 -16.641 1 72.06 167 GLY B O 1
ATOM 4781 N N . GLY B 1 168 ? 19.547 -31.438 -18.656 1 72.5 168 GLY B N 1
ATOM 4782 C CA . GLY B 1 168 ? 19.562 -30.125 -19.312 1 72.5 168 GLY B CA 1
ATOM 4783 C C . GLY B 1 168 ? 18.594 -30.031 -20.469 1 72.5 168 GLY B C 1
ATOM 4784 O O . GLY B 1 168 ? 18.078 -31.047 -20.953 1 72.5 168 GLY B O 1
ATOM 4785 N N . ARG B 1 169 ? 18.312 -28.766 -20.828 1 77 169 ARG B N 1
ATOM 4786 C CA . ARG B 1 169 ? 17.375 -28.516 -21.922 1 77 169 ARG B CA 1
ATOM 4787 C C . ARG B 1 169 ? 17.891 -29.109 -23.234 1 77 169 ARG B C 1
ATOM 4789 O O . ARG B 1 169 ? 17.109 -29.594 -24.047 1 77 169 ARG B O 1
ATOM 4796 N N . ALA B 1 170 ? 19.188 -29.031 -23.391 1 77.88 170 ALA B N 1
ATOM 4797 C CA . ALA B 1 170 ? 19.781 -29.594 -24.594 1 77.88 170 ALA B CA 1
ATOM 4798 C C . ALA B 1 170 ? 19.594 -31.109 -24.641 1 77.88 170 ALA B C 1
ATOM 4800 O O . ALA B 1 170 ? 19.25 -31.672 -25.688 1 77.88 170 ALA B O 1
ATOM 4801 N N . GLU B 1 171 ? 19.828 -31.703 -23.547 1 84.12 171 GLU B N 1
ATOM 4802 C CA . GLU B 1 171 ? 19.672 -33.156 -23.453 1 84.12 171 GLU B CA 1
ATOM 4803 C C . GLU B 1 171 ? 18.219 -33.562 -23.672 1 84.12 171 GLU B C 1
ATOM 4805 O O . GLU B 1 171 ? 17.938 -34.594 -24.297 1 84.12 171 GLU B O 1
ATOM 4810 N N . MET B 1 172 ? 17.328 -32.781 -23.203 1 87.31 172 MET B N 1
ATOM 4811 C CA . MET B 1 172 ? 15.906 -33.062 -23.328 1 87.31 172 MET B CA 1
ATOM 4812 C C . MET B 1 172 ? 15.453 -32.969 -24.781 1 87.31 172 MET B C 1
ATOM 4814 O O . MET B 1 172 ? 14.68 -33.812 -25.25 1 87.31 172 MET B O 1
ATOM 4818 N N . SER B 1 173 ? 15.961 -31.984 -25.406 1 85.94 173 SER B N 1
ATOM 4819 C CA . SER B 1 173 ? 15.641 -31.812 -26.812 1 85.94 173 SER B CA 1
ATOM 4820 C C . SER B 1 173 ? 16.156 -33 -27.641 1 85.94 173 SER B C 1
ATOM 4822 O O . SER B 1 173 ? 15.445 -33.531 -28.5 1 85.94 173 SER B O 1
ATOM 4824 N N . GLU B 1 174 ? 17.328 -33.344 -27.391 1 87.62 174 GLU B N 1
ATOM 4825 C CA . GLU B 1 174 ? 17.938 -34.469 -28.094 1 87.62 174 GLU B CA 1
ATOM 4826 C C . GLU B 1 174 ? 17.156 -35.75 -27.828 1 87.62 174 GLU B C 1
ATOM 4828 O O . GLU B 1 174 ? 16.984 -36.562 -28.719 1 87.62 174 GLU B O 1
ATOM 4833 N N . PHE B 1 175 ? 16.812 -35.875 -26.609 1 91.81 175 PHE B N 1
ATOM 4834 C CA . PHE B 1 175 ? 16.047 -37.031 -26.203 1 91.81 175 PHE B CA 1
ATOM 4835 C C . PHE B 1 175 ? 14.758 -37.156 -27.016 1 91.81 175 PHE B C 1
ATOM 4837 O O . PHE B 1 175 ? 14.422 -38.25 -27.5 1 91.81 175 PHE B O 1
ATOM 4844 N N . LEU B 1 176 ? 14.047 -36.125 -27.172 1 91.94 176 LEU B N 1
ATOM 4845 C CA . LEU B 1 176 ? 12.789 -36.125 -27.922 1 91.94 176 LEU B CA 1
ATOM 4846 C C . LEU B 1 176 ? 13.039 -36.312 -29.406 1 91.94 176 LEU B C 1
ATOM 4848 O O . LEU B 1 176 ? 12.281 -37.031 -30.078 1 91.94 176 LEU B O 1
ATOM 4852 N N . GLN B 1 177 ? 14.094 -35.781 -29.875 1 89.62 177 GLN B N 1
ATOM 4853 C CA . GLN B 1 177 ? 14.445 -35.969 -31.266 1 89.62 177 GLN B CA 1
ATOM 4854 C C . GLN B 1 177 ? 14.805 -37.438 -31.547 1 89.62 177 GLN B C 1
ATOM 4856 O O . GLN B 1 177 ? 14.359 -38 -32.531 1 89.62 177 GLN B O 1
ATOM 4861 N N . LYS B 1 178 ? 15.547 -37.938 -30.703 1 91.81 178 LYS B N 1
ATOM 4862 C CA . LYS B 1 178 ? 15.945 -39.344 -30.828 1 91.81 178 LYS B CA 1
ATOM 4863 C C . LYS B 1 178 ? 14.734 -40.281 -30.781 1 91.81 178 LYS B C 1
ATOM 4865 O O . LYS B 1 178 ? 14.758 -41.375 -31.344 1 91.81 178 LYS B O 1
ATOM 4870 N N . SER B 1 179 ? 13.812 -39.844 -30.062 1 93.38 179 SER B N 1
ATOM 4871 C CA . SER B 1 179 ? 12.602 -40.625 -29.906 1 93.38 179 SER B CA 1
ATOM 4872 C C . SER B 1 179 ? 11.641 -40.438 -31.078 1 93.38 179 SER B C 1
ATOM 4874 O O . SER B 1 179 ? 10.531 -40.969 -31.094 1 93.38 179 SER B O 1
ATOM 4876 N N . GLY B 1 180 ? 12.023 -39.531 -32.031 1 90 180 GLY B N 1
ATOM 4877 C CA . GLY B 1 180 ? 11.258 -39.375 -33.281 1 90 180 GLY B CA 1
ATOM 4878 C C . GLY B 1 180 ? 10.336 -38.156 -33.25 1 90 180 GLY B C 1
ATOM 4879 O O . GLY B 1 180 ? 9.492 -38 -34.125 1 90 180 GLY B O 1
ATOM 4880 N N . PHE B 1 181 ? 10.484 -37.406 -32.219 1 90.94 181 PHE B N 1
ATOM 4881 C CA . PHE B 1 181 ? 9.617 -36.219 -32.125 1 90.94 181 PHE B CA 1
ATOM 4882 C C . PHE B 1 181 ? 10.328 -35 -32.656 1 90.94 181 PHE B C 1
ATOM 4884 O O . PHE B 1 181 ? 11.531 -34.812 -32.469 1 90.94 181 PHE B O 1
ATOM 4891 N N . ASP B 1 182 ? 9.719 -34.188 -33.438 1 79.94 182 ASP B N 1
ATOM 4892 C CA . ASP B 1 182 ? 10.281 -32.969 -34 1 79.94 182 ASP B CA 1
ATOM 4893 C C . ASP B 1 182 ? 10.125 -31.797 -33.031 1 79.94 182 ASP B C 1
ATOM 4895 O O . ASP B 1 182 ? 9.266 -30.938 -33.25 1 79.94 182 ASP B O 1
ATOM 4899 N N . TYR B 1 183 ? 10.758 -31.984 -31.953 1 76.62 183 TYR B N 1
ATOM 4900 C CA . TYR B 1 183 ? 10.656 -30.875 -31.016 1 76.62 183 TYR B CA 1
ATOM 4901 C C . TYR B 1 183 ? 11.688 -29.797 -31.328 1 76.62 183 TYR B C 1
ATOM 4903 O O . TYR B 1 183 ? 12.875 -30.094 -31.484 1 76.62 183 TYR B O 1
ATOM 4911 N N . LYS B 1 184 ? 11.211 -28.625 -31.688 1 65.25 184 LYS B N 1
ATOM 4912 C CA . LYS B 1 184 ? 12.102 -27.5 -31.953 1 65.25 184 LYS B CA 1
ATOM 4913 C C . LYS B 1 184 ? 12.289 -26.641 -30.703 1 65.25 184 LYS B C 1
ATOM 4915 O O . LYS B 1 184 ? 11.312 -26.156 -30.125 1 65.25 184 LYS B O 1
ATOM 4920 N N . MET B 1 185 ? 13.57 -26.656 -30.312 1 63.53 185 MET B N 1
ATOM 4921 C CA . MET B 1 185 ? 13.914 -25.828 -29.156 1 63.53 185 MET B CA 1
ATOM 4922 C C . MET B 1 185 ? 13.711 -24.359 -29.484 1 63.53 185 MET B C 1
ATOM 4924 O O . MET B 1 185 ? 14.133 -23.875 -30.547 1 63.53 185 MET B O 1
ATOM 4928 N N . SER B 1 186 ? 12.805 -23.734 -28.688 1 60.78 186 SER B N 1
ATOM 4929 C CA . SER B 1 186 ? 12.656 -22.297 -28.891 1 60.78 186 SER B CA 1
ATOM 4930 C C . SER B 1 186 ? 13.914 -21.547 -28.469 1 60.78 186 SER B C 1
ATOM 4932 O O . SER B 1 186 ? 14.703 -22.047 -27.656 1 60.78 186 SER B O 1
ATOM 4934 N N . ALA B 1 187 ? 14.289 -20.484 -29.219 1 60.81 187 ALA B N 1
ATOM 4935 C CA . ALA B 1 187 ? 15.414 -19.609 -28.922 1 60.81 187 ALA B CA 1
ATOM 4936 C C . ALA B 1 187 ? 15.445 -19.234 -27.438 1 60.81 187 ALA B C 1
ATOM 4938 O O . ALA B 1 187 ? 14.398 -19.188 -26.781 1 60.81 187 ALA B O 1
ATOM 4939 N N . GLU B 1 188 ? 16.656 -19.219 -27 1 67.88 188 GLU B N 1
ATOM 4940 C CA . GLU B 1 188 ? 16.891 -18.828 -25.609 1 67.88 188 GLU B CA 1
ATOM 4941 C C . GLU B 1 188 ? 16.203 -17.516 -25.266 1 67.88 188 GLU B C 1
ATOM 4943 O O . GLU B 1 188 ? 16.375 -16.516 -25.969 1 67.88 188 GLU B O 1
ATOM 4948 N N . LYS B 1 189 ? 15.234 -17.547 -24.344 1 79.88 189 LYS B N 1
ATOM 4949 C CA . LYS B 1 189 ? 14.523 -16.359 -23.891 1 79.88 189 LYS B CA 1
ATOM 4950 C C . LYS B 1 189 ? 15.32 -15.617 -22.812 1 79.88 189 LYS B C 1
ATOM 4952 O O . LYS B 1 189 ? 16.094 -16.234 -22.078 1 79.88 189 LYS B O 1
ATOM 4957 N N . ALA B 1 190 ? 15.172 -14.336 -22.828 1 86.75 190 ALA B N 1
ATOM 4958 C CA . ALA B 1 190 ? 15.844 -13.469 -21.859 1 86.75 190 ALA B CA 1
ATOM 4959 C C . ALA B 1 190 ? 15.305 -13.695 -20.453 1 86.75 190 ALA B C 1
ATOM 4961 O O . ALA B 1 190 ? 15.969 -13.367 -19.469 1 86.75 190 ALA B O 1
ATOM 4962 N N . TYR B 1 191 ? 14.148 -14.117 -20.344 1 91.31 191 TYR B N 1
ATOM 4963 C CA . TYR B 1 191 ? 13.477 -14.422 -19.078 1 91.31 191 TYR B CA 1
ATOM 4964 C C . TYR B 1 191 ? 12.391 -15.469 -19.266 1 91.31 191 TYR B C 1
ATOM 4966 O O . TYR B 1 191 ? 12.109 -15.875 -20.406 1 91.31 191 TYR B O 1
ATOM 4974 N N . SER B 1 192 ? 11.914 -16.047 -18.172 1 87.25 192 SER B N 1
ATOM 4975 C CA . SER B 1 192 ? 10.836 -17.031 -18.172 1 87.25 192 SER B CA 1
ATOM 4976 C C . SER B 1 192 ? 9.5 -16.391 -17.812 1 87.25 192 SER B C 1
ATOM 4978 O O . SER B 1 192 ? 9.453 -15.453 -17.016 1 87.25 192 SER B O 1
ATOM 4980 N N . THR B 1 193 ? 8.422 -16.859 -18.469 1 92.69 193 THR B N 1
ATOM 4981 C CA . THR B 1 193 ? 7.098 -16.297 -18.219 1 92.69 193 THR B CA 1
ATOM 4982 C C . THR B 1 193 ? 6.113 -17.391 -17.812 1 92.69 193 THR B C 1
ATOM 4984 O O . THR B 1 193 ? 6.094 -18.469 -18.406 1 92.69 193 THR B O 1
ATOM 4987 N N . ASP B 1 194 ? 5.418 -17.156 -16.734 1 91.19 194 ASP B N 1
ATOM 4988 C CA . ASP B 1 194 ? 4.25 -17.922 -16.312 1 91.19 194 ASP B CA 1
ATOM 4989 C C . ASP B 1 194 ? 3.006 -17.031 -16.25 1 91.19 194 ASP B C 1
ATOM 4991 O O . ASP B 1 194 ? 3.094 -15.859 -15.906 1 91.19 194 ASP B O 1
ATOM 4995 N N . SER B 1 195 ? 1.851 -17.609 -16.703 1 95.88 195 SER B N 1
ATOM 4996 C CA . SER B 1 195 ? 0.695 -16.719 -16.734 1 95.88 195 SER B CA 1
ATOM 4997 C C . SER B 1 195 ? -0.601 -17.484 -16.5 1 95.88 195 SER B C 1
ATOM 4999 O O . SER B 1 195 ? -0.624 -18.719 -16.578 1 95.88 195 SER B O 1
ATOM 5001 N N . ASN B 1 196 ? -1.552 -16.875 -16.094 1 97.81 196 ASN B N 1
ATOM 5002 C CA . ASN B 1 196 ? -2.959 -17.25 -16.062 1 97.81 196 ASN B CA 1
ATOM 5003 C C . ASN B 1 196 ? -3.873 -16.062 -16.297 1 97.81 196 ASN B C 1
ATOM 5005 O O . ASN B 1 196 ? -3.4 -14.961 -16.625 1 97.81 196 ASN B O 1
ATOM 5009 N N . ILE B 1 197 ? -5.16 -16.266 -16.234 1 98.5 197 ILE B N 1
ATOM 5010 C CA . ILE B 1 197 ? -6.133 -15.242 -16.594 1 98.5 197 ILE B CA 1
ATOM 5011 C C . ILE B 1 197 ? -6.004 -14.047 -15.656 1 98.5 197 ILE B C 1
ATOM 5013 O O . ILE B 1 197 ? -6.375 -12.922 -16.016 1 98.5 197 ILE B O 1
ATOM 5017 N N . LEU B 1 198 ? -5.434 -14.227 -14.445 1 98.75 198 LEU B N 1
ATOM 5018 C CA . LEU B 1 198 ? -5.348 -13.164 -13.453 1 98.75 198 LEU B CA 1
ATOM 5019 C C . LEU B 1 198 ? -4.094 -12.32 -13.664 1 98.75 198 LEU B C 1
ATOM 5021 O O . LEU B 1 198 ? -4.027 -11.18 -13.211 1 98.75 198 LEU B O 1
ATOM 5025 N N . GLY B 1 199 ? -3.076 -12.922 -14.266 1 98.56 199 GLY B N 1
ATOM 5026 C CA . GLY B 1 199 ? -1.844 -12.164 -14.438 1 98.56 199 GLY B CA 1
ATOM 5027 C C . GLY B 1 199 ? -0.712 -12.992 -15.016 1 98.56 199 GLY B C 1
ATOM 5028 O O . GLY B 1 199 ? -0.895 -14.172 -15.328 1 98.56 199 GLY B O 1
ATOM 5029 N N . ALA B 1 200 ? 0.428 -12.289 -15.227 1 98.12 200 ALA B N 1
ATOM 5030 C CA . ALA B 1 200 ? 1.643 -12.914 -15.75 1 98.12 200 ALA B CA 1
ATOM 5031 C C . ALA B 1 200 ? 2.848 -12.586 -14.875 1 98.12 200 ALA B C 1
ATOM 5033 O O . ALA B 1 200 ? 2.928 -11.5 -14.297 1 98.12 200 ALA B O 1
ATOM 5034 N N . THR B 1 201 ? 3.717 -13.531 -14.758 1 96.75 201 THR B N 1
ATOM 5035 C CA . THR B 1 201 ? 4.969 -13.414 -14.023 1 96.75 201 THR B CA 1
ATOM 5036 C C . THR B 1 201 ? 6.164 -13.594 -14.953 1 96.75 201 THR B C 1
ATOM 5038 O O . THR B 1 201 ? 6.297 -14.633 -15.602 1 96.75 201 THR B O 1
ATOM 5041 N N . HIS B 1 202 ? 7.035 -12.602 -15.062 1 95.94 202 HIS B N 1
ATOM 5042 C CA . HIS B 1 202 ? 8.305 -12.672 -15.789 1 95.94 202 HIS B CA 1
ATOM 5043 C C . HIS B 1 202 ? 9.484 -12.727 -14.82 1 95.94 202 HIS B C 1
ATOM 5045 O O . HIS B 1 202 ? 9.648 -11.828 -13.992 1 95.94 202 HIS B O 1
ATOM 5051 N N . GLU B 1 203 ? 10.305 -13.773 -14.953 1 92.75 203 GLU B N 1
ATOM 5052 C CA . GLU B 1 203 ? 11.367 -13.914 -13.961 1 92.75 203 GLU B CA 1
ATOM 5053 C C . GLU B 1 203 ? 12.547 -14.695 -14.516 1 92.75 203 GLU B C 1
ATOM 5055 O O . GLU B 1 203 ? 12.5 -15.188 -15.648 1 92.75 203 GLU B O 1
ATOM 5060 N N . ALA B 1 204 ? 13.68 -14.719 -13.805 1 87 204 ALA B N 1
ATOM 5061 C CA . ALA B 1 204 ? 14.867 -15.539 -14.039 1 87 204 ALA B CA 1
ATOM 5062 C C . ALA B 1 204 ? 15.742 -14.938 -15.125 1 87 204 ALA B C 1
ATOM 5064 O O . ALA B 1 204 ? 15.391 -13.914 -15.727 1 87 204 ALA B O 1
ATOM 5065 N N . LYS B 1 205 ? 16.906 -15.453 -15.273 1 89.69 205 LYS B N 1
ATOM 5066 C CA . LYS B 1 205 ? 17.906 -15.086 -16.281 1 89.69 205 LYS B CA 1
ATOM 5067 C C . LYS B 1 205 ? 18.266 -13.602 -16.172 1 89.69 205 LYS B C 1
ATOM 5069 O O . LYS B 1 205 ? 18.625 -13.125 -15.102 1 89.69 205 LYS B O 1
ATOM 5074 N N . ASP B 1 206 ? 17.953 -12.859 -17.203 1 93 206 ASP B N 1
ATOM 5075 C CA . ASP B 1 206 ? 18.391 -11.469 -17.188 1 93 206 ASP B CA 1
ATOM 5076 C C . ASP B 1 206 ? 17.656 -10.68 -16.094 1 93 206 ASP B C 1
ATOM 5078 O O . ASP B 1 206 ? 18.172 -9.688 -15.578 1 93 206 ASP B O 1
ATOM 5082 N N . LEU B 1 207 ? 16.516 -11.062 -15.758 1 93.81 207 LEU B N 1
ATOM 5083 C CA . LEU B 1 207 ? 15.719 -10.352 -14.766 1 93.81 207 LEU B CA 1
ATOM 5084 C C . LEU B 1 207 ? 16.234 -10.633 -13.352 1 93.81 207 LEU B C 1
ATOM 5086 O O . LEU B 1 207 ? 15.758 -10.031 -12.391 1 93.81 207 LEU B O 1
ATOM 5090 N N . GLU B 1 208 ? 17.203 -11.461 -13.242 1 92 208 GLU B N 1
ATOM 5091 C CA . GLU B 1 208 ? 17.875 -11.672 -11.961 1 92 208 GLU B CA 1
ATOM 5092 C C . GLU B 1 208 ? 18.875 -10.547 -11.672 1 92 208 GLU B C 1
ATOM 5094 O O . GLU B 1 208 ? 19.328 -10.398 -10.531 1 92 208 GLU B O 1
ATOM 5099 N N . LEU B 1 209 ? 19.219 -9.891 -12.727 1 93.94 209 LEU B N 1
ATOM 5100 C CA . LEU B 1 209 ? 20.047 -8.711 -12.539 1 93.94 209 LEU B CA 1
ATOM 5101 C C . LEU B 1 209 ? 19.188 -7.492 -12.195 1 93.94 209 LEU B C 1
ATOM 5103 O O . LEU B 1 209 ? 18.312 -7.109 -12.969 1 93.94 209 LEU B O 1
ATOM 5107 N N . LEU B 1 210 ? 19.5 -6.887 -11.086 1 95.81 210 LEU B N 1
ATOM 5108 C CA . LEU B 1 210 ? 18.703 -5.75 -10.656 1 95.81 210 LEU B CA 1
ATOM 5109 C C . LEU B 1 210 ? 18.953 -4.539 -11.547 1 95.81 210 LEU B C 1
ATOM 5111 O O . LEU B 1 210 ? 18.203 -3.559 -11.492 1 95.81 210 LEU B O 1
ATOM 5115 N N . SER B 1 211 ? 19.922 -4.648 -12.453 1 95.62 211 SER B N 1
ATOM 5116 C CA . SER B 1 211 ? 20.203 -3.59 -13.414 1 95.62 211 SER B CA 1
ATOM 5117 C C . SER B 1 211 ? 19.391 -3.781 -14.695 1 95.62 211 SER B C 1
ATOM 5119 O O . SER B 1 211 ? 19.375 -2.902 -15.562 1 95.62 211 SER B O 1
ATOM 5121 N N . SER B 1 212 ? 18.75 -4.941 -14.805 1 95.38 212 SER B N 1
ATOM 5122 C CA . SER B 1 212 ? 17.797 -5.164 -15.875 1 95.38 212 SER B CA 1
ATOM 5123 C C . SER B 1 212 ? 16.375 -4.773 -15.445 1 95.38 212 SER B C 1
ATOM 5125 O O . SER B 1 212 ? 15.891 -5.234 -14.414 1 95.38 212 SER B O 1
ATOM 5127 N N . SER B 1 213 ? 15.812 -3.938 -16.25 1 94.94 213 SER B N 1
ATOM 5128 C CA . SER B 1 213 ? 14.539 -3.369 -15.812 1 94.94 213 SER B CA 1
ATOM 5129 C C . SER B 1 213 ? 13.383 -3.879 -16.656 1 94.94 213 SER B C 1
ATOM 5131 O O . SER B 1 213 ? 13.555 -4.793 -17.469 1 94.94 213 SER B O 1
ATOM 5133 N N . ILE B 1 214 ? 12.266 -3.295 -16.438 1 95.62 214 ILE B N 1
ATOM 5134 C CA . ILE B 1 214 ? 11.031 -3.65 -17.125 1 95.62 214 ILE B CA 1
ATOM 5135 C C . ILE B 1 214 ? 11.211 -3.459 -18.641 1 95.62 214 ILE B C 1
ATOM 5137 O O . ILE B 1 214 ? 10.469 -4.027 -19.438 1 95.62 214 ILE B O 1
ATOM 5141 N N . ARG B 1 215 ? 12.273 -2.85 -19.062 1 96.12 215 ARG B N 1
ATOM 5142 C CA . ARG B 1 215 ? 12.492 -2.455 -20.453 1 96.12 215 ARG B CA 1
ATOM 5143 C C . ARG B 1 215 ? 12.758 -3.674 -21.328 1 96.12 215 ARG B C 1
ATOM 5145 O O . ARG B 1 215 ? 12.586 -3.613 -22.547 1 96.12 215 ARG B O 1
ATOM 5152 N N . ILE B 1 216 ? 13.109 -4.801 -20.703 1 96.31 216 ILE B N 1
ATOM 5153 C CA . ILE B 1 216 ? 13.422 -5.973 -21.516 1 96.31 216 ILE B CA 1
ATOM 5154 C C . ILE B 1 216 ? 12.18 -6.855 -21.656 1 96.31 216 ILE B C 1
ATOM 5156 O O . ILE B 1 216 ? 12.188 -7.832 -22.391 1 96.31 216 ILE B O 1
ATOM 5160 N N . VAL B 1 217 ? 11.18 -6.496 -20.953 1 96.75 217 VAL B N 1
ATOM 5161 C CA . VAL B 1 217 ? 9.992 -7.344 -20.922 1 96.75 217 VAL B CA 1
ATOM 5162 C C . VAL B 1 217 ? 9.086 -7.02 -22.094 1 96.75 217 VAL B C 1
ATOM 5164 O O . VAL B 1 217 ? 8.891 -5.848 -22.438 1 96.75 217 VAL B O 1
ATOM 5167 N N . GLN B 1 218 ? 8.625 -8.031 -22.734 1 96.19 218 GLN B N 1
ATOM 5168 C CA . GLN B 1 218 ? 7.527 -7.914 -23.688 1 96.19 218 GLN B CA 1
ATOM 5169 C C . GLN B 1 218 ? 6.199 -8.32 -23.047 1 96.19 218 GLN B C 1
ATOM 5171 O O . GLN B 1 218 ? 5.898 -9.508 -22.938 1 96.19 218 GLN B O 1
ATOM 5176 N N . PRO B 1 219 ? 5.391 -7.305 -22.766 1 97.31 219 PRO B N 1
ATOM 5177 C CA . PRO B 1 219 ? 4.156 -7.637 -22.062 1 97.31 219 PRO B CA 1
ATOM 5178 C C . PRO B 1 219 ? 3.232 -8.539 -22.875 1 97.31 219 PRO B C 1
ATOM 5180 O O . PRO B 1 219 ? 3.115 -8.375 -24.078 1 97.31 219 PRO B O 1
ATOM 5183 N N . ILE B 1 220 ? 2.566 -9.492 -22.156 1 97.25 220 ILE B N 1
ATOM 5184 C CA . ILE B 1 220 ? 1.685 -10.422 -22.844 1 97.25 220 ILE B CA 1
ATOM 5185 C C . ILE B 1 220 ? 0.231 -10.125 -22.484 1 97.25 220 ILE B C 1
ATOM 5187 O O . ILE B 1 220 ? -0.692 -10.68 -23.094 1 97.25 220 ILE B O 1
ATOM 5191 N N . MET B 1 221 ? -0.021 -9.273 -21.531 1 97.94 221 MET B N 1
ATOM 5192 C CA . MET B 1 221 ? -1.382 -8.922 -21.125 1 97.94 221 MET B CA 1
ATOM 5193 C C . MET B 1 221 ? -1.664 -7.449 -21.406 1 97.94 221 MET B C 1
ATOM 5195 O O . MET B 1 221 ? -2.779 -6.977 -21.172 1 97.94 221 MET B O 1
ATOM 5199 N N . GLY B 1 222 ? -0.618 -6.758 -21.812 1 96.75 222 GLY B N 1
ATOM 5200 C CA . GLY B 1 222 ? -0.748 -5.332 -22.078 1 96.75 222 GLY B CA 1
ATOM 5201 C C . GLY B 1 222 ? 0.248 -4.82 -23.094 1 96.75 222 GLY B C 1
ATOM 5202 O O . GLY B 1 222 ? 0.522 -5.488 -24.094 1 96.75 222 GLY B O 1
ATOM 5203 N N . VAL B 1 223 ? 0.7 -3.566 -22.844 1 97.5 223 VAL B N 1
ATOM 5204 C CA . VAL B 1 223 ? 1.592 -2.912 -23.797 1 97.5 223 VAL B CA 1
ATOM 5205 C C . VAL B 1 223 ? 2.857 -2.443 -23.078 1 97.5 223 VAL B C 1
ATOM 5207 O O . VAL B 1 223 ? 2.871 -2.312 -21.859 1 97.5 223 VAL B O 1
ATOM 5210 N N . ALA B 1 224 ? 3.883 -2.25 -23.859 1 97.56 224 ALA B N 1
ATOM 5211 C CA . ALA B 1 224 ? 5.113 -1.677 -23.312 1 97.56 224 ALA B CA 1
ATOM 5212 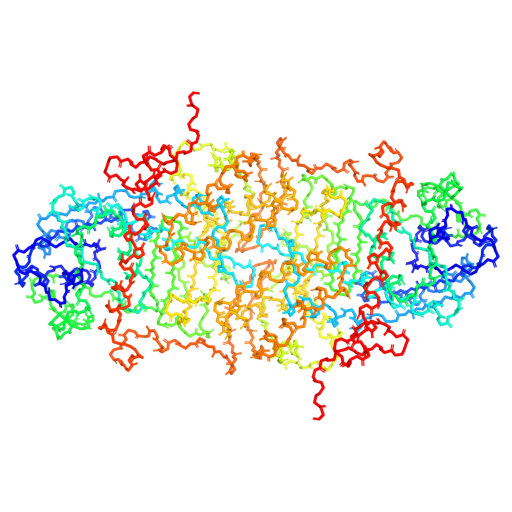C C . ALA B 1 224 ? 4.961 -0.175 -23.078 1 97.56 224 ALA B C 1
ATOM 5214 O O . ALA B 1 224 ? 5.594 0.631 -23.766 1 97.56 224 ALA B O 1
ATOM 5215 N N . PHE B 1 225 ? 4.281 0.218 -22.078 1 97 225 PHE B N 1
ATOM 5216 C CA . PHE B 1 225 ? 3.83 1.583 -21.828 1 97 225 PHE B CA 1
ATOM 5217 C C . PHE B 1 225 ? 5.016 2.502 -21.562 1 97 225 PHE B C 1
ATOM 5219 O O . PHE B 1 225 ? 4.895 3.725 -21.672 1 97 225 PHE B O 1
ATOM 5226 N N . TRP B 1 226 ? 6.195 2.004 -21.203 1 96.19 226 TRP B N 1
ATOM 5227 C CA . TRP B 1 226 ? 7.359 2.818 -20.875 1 96.19 226 TRP B CA 1
ATOM 5228 C C . TRP B 1 226 ? 8.031 3.34 -22.141 1 96.19 226 TRP B C 1
ATOM 5230 O O . TRP B 1 226 ? 8.914 4.199 -22.062 1 96.19 226 TRP B O 1
ATOM 5240 N N . ARG B 1 227 ? 7.566 2.816 -23.219 1 96.12 227 ARG B N 1
ATOM 5241 C CA . ARG B 1 227 ? 8.148 3.246 -24.484 1 96.12 227 ARG B CA 1
ATOM 5242 C C . ARG B 1 227 ? 7.398 4.445 -25.062 1 96.12 227 ARG B C 1
ATOM 5244 O O . ARG B 1 227 ? 6.164 4.465 -25.078 1 96.12 227 ARG B O 1
ATOM 5251 N N . ASP B 1 228 ? 8.094 5.312 -25.656 1 91.75 228 ASP B N 1
ATOM 5252 C CA . ASP B 1 228 ? 7.52 6.531 -26.203 1 91.75 228 ASP B CA 1
ATOM 5253 C C . ASP B 1 228 ? 6.75 6.242 -27.484 1 91.75 228 ASP B C 1
ATOM 5255 O O . ASP B 1 228 ? 5.812 6.965 -27.828 1 91.75 228 ASP B O 1
ATOM 5259 N N . ASP B 1 229 ? 7.16 5.207 -28.203 1 95 229 ASP B N 1
ATOM 5260 C CA . ASP B 1 229 ? 6.551 4.926 -29.5 1 95 229 ASP B CA 1
ATOM 5261 C C . ASP B 1 229 ? 5.238 4.16 -29.328 1 95 229 ASP B C 1
ATOM 5263 O O . ASP B 1 229 ? 4.52 3.938 -30.312 1 95 229 ASP B O 1
ATOM 5267 N N . VAL B 1 230 ? 4.949 3.764 -28.156 1 96.19 230 VAL B N 1
ATOM 5268 C CA . VAL B 1 230 ? 3.697 3.066 -27.891 1 96.19 230 VAL B CA 1
ATOM 5269 C C . VAL B 1 230 ? 2.613 4.074 -27.516 1 96.19 230 VAL B C 1
ATOM 5271 O O . VAL B 1 230 ? 2.721 4.754 -26.484 1 96.19 230 VAL B O 1
ATOM 5274 N N . ALA B 1 231 ? 1.601 4.168 -28.328 1 94.31 231 ALA B N 1
ATOM 5275 C CA . ALA B 1 231 ? 0.497 5.09 -28.062 1 94.31 231 ALA B CA 1
ATOM 5276 C C . ALA B 1 231 ? -0.447 4.531 -27 1 94.31 231 ALA B C 1
ATOM 5278 O O . ALA B 1 231 ? -0.923 3.4 -27.125 1 94.31 231 ALA B O 1
ATOM 5279 N N . VAL B 1 232 ? -0.632 5.285 -25.938 1 95.81 232 VAL B N 1
ATOM 5280 C CA . VAL B 1 232 ? -1.589 4.957 -24.891 1 95.81 232 VAL B CA 1
ATOM 5281 C C . VAL B 1 232 ? -2.549 6.125 -24.672 1 95.81 232 VAL B C 1
ATOM 5283 O O . VAL B 1 232 ? -2.172 7.148 -24.109 1 95.81 232 VAL B O 1
ATOM 5286 N N . LYS B 1 233 ? -3.768 5.969 -25.109 1 95.5 233 LYS B N 1
ATOM 5287 C CA . LYS B 1 233 ? -4.75 7.039 -25.016 1 95.5 233 LYS B CA 1
ATOM 5288 C C . LYS B 1 233 ? -5.516 6.965 -23.703 1 95.5 233 LYS B C 1
ATOM 5290 O O . LYS B 1 233 ? -5.938 5.887 -23.281 1 95.5 233 LYS B O 1
ATOM 5295 N N . ALA B 1 234 ? -5.684 8.102 -23.109 1 96.62 234 ALA B N 1
ATOM 5296 C CA . ALA B 1 234 ? -6.465 8.156 -21.875 1 96.62 234 ALA B CA 1
ATOM 5297 C C . ALA B 1 234 ? -7.906 7.723 -22.109 1 96.62 234 ALA B C 1
ATOM 5299 O O . ALA B 1 234 ? -8.453 7.934 -23.203 1 96.62 234 ALA B O 1
ATOM 5300 N N . GLU B 1 235 ? -8.438 7.082 -21.062 1 97.12 235 GLU B N 1
ATOM 5301 C CA . GLU B 1 235 ? -9.836 6.676 -21.156 1 97.12 235 GLU B CA 1
ATOM 5302 C C . GLU B 1 235 ? -10.5 6.703 -19.781 1 97.12 235 GLU B C 1
ATOM 5304 O O . GLU B 1 235 ? -9.844 6.477 -18.766 1 97.12 235 GLU B O 1
ATOM 5309 N N . GLU B 1 236 ? -11.812 7.086 -19.828 1 98.38 236 GLU B N 1
ATOM 5310 C CA . GLU B 1 236 ? -12.617 6.984 -18.609 1 98.38 236 GLU B CA 1
ATOM 5311 C C . GLU B 1 236 ? -13.305 5.621 -18.516 1 98.38 236 GLU B C 1
ATOM 5313 O O . GLU B 1 236 ? -13.875 5.137 -19.5 1 98.38 236 GLU B O 1
ATOM 5318 N N . VAL B 1 237 ? -13.148 4.953 -17.391 1 98.81 237 VAL B N 1
ATOM 5319 C CA . VAL B 1 237 ? -13.68 3.613 -17.156 1 98.81 237 VAL B CA 1
ATOM 5320 C C . VAL B 1 237 ? -14.516 3.596 -15.883 1 98.81 237 VAL B C 1
ATOM 5322 O O . VAL B 1 237 ? -14.133 4.195 -14.875 1 98.81 237 VAL B O 1
ATOM 5325 N N . THR B 1 238 ? -15.664 2.967 -15.93 1 98.88 238 THR B N 1
ATOM 5326 C CA . THR B 1 238 ? -16.5 2.781 -14.742 1 98.88 238 THR B CA 1
ATOM 5327 C C . THR B 1 238 ? -16.516 1.318 -14.312 1 98.88 238 THR B C 1
ATOM 5329 O O . THR B 1 238 ? -16.656 0.421 -15.148 1 98.88 238 THR B O 1
ATOM 5332 N N . VAL B 1 239 ? -16.328 1.054 -13.07 1 98.94 239 VAL B N 1
ATOM 5333 C CA . VAL B 1 239 ? -16.375 -0.276 -12.477 1 98.94 239 VAL B CA 1
ATOM 5334 C C . VAL B 1 239 ? -17.484 -0.33 -11.422 1 98.94 239 VAL B C 1
ATOM 5336 O O . VAL B 1 239 ? -17.516 0.489 -10.5 1 98.94 239 VAL B O 1
ATOM 5339 N N . ARG B 1 240 ? -18.359 -1.271 -11.531 1 98.94 240 ARG B N 1
ATOM 5340 C CA . ARG B 1 240 ? -19.453 -1.404 -10.57 1 98.94 240 ARG B CA 1
ATOM 5341 C C . ARG B 1 240 ? -19.312 -2.695 -9.773 1 98.94 240 ARG B C 1
ATOM 5343 O O . ARG B 1 240 ? -19.016 -3.752 -10.328 1 98.94 240 ARG B O 1
ATOM 5350 N N . PHE B 1 241 ? -19.406 -2.604 -8.492 1 98.81 241 PHE B N 1
ATOM 5351 C CA . PHE B 1 241 ? -19.453 -3.732 -7.574 1 98.81 241 PHE B CA 1
ATOM 5352 C C . PHE B 1 241 ? -20.844 -3.891 -6.969 1 98.81 241 PHE B C 1
ATOM 5354 O O . PHE B 1 241 ? -21.547 -2.902 -6.766 1 98.81 241 PHE B O 1
ATOM 5361 N N . GLU B 1 242 ? -21.266 -5.105 -6.719 1 98.69 242 GLU B N 1
ATOM 5362 C CA . GLU B 1 242 ? -22.406 -5.477 -5.895 1 98.69 242 GLU B CA 1
ATOM 5363 C C . GLU B 1 242 ? -22.016 -6.508 -4.84 1 98.69 242 GLU B C 1
ATOM 5365 O O . GLU B 1 242 ? -21.578 -7.613 -5.176 1 98.69 242 GLU B O 1
ATOM 5370 N N . GLU B 1 243 ? -22.109 -6.113 -3.602 1 97.75 243 GLU B N 1
ATOM 5371 C CA . GLU B 1 243 ? -21.781 -6.957 -2.453 1 97.75 243 GLU B CA 1
ATOM 5372 C C . GLU B 1 243 ? -20.391 -7.57 -2.594 1 97.75 243 GLU B C 1
ATOM 5374 O O . GLU B 1 243 ? -20.234 -8.781 -2.441 1 97.75 243 GLU B O 1
ATOM 5379 N N . GLY B 1 244 ? -19.531 -6.719 -3.053 1 98.19 244 GLY B N 1
ATOM 5380 C CA . GLY B 1 244 ? -18.125 -7.098 -3.102 1 98.19 244 GLY B CA 1
ATOM 5381 C C . GLY B 1 244 ? -17.75 -7.781 -4.398 1 98.19 244 GLY B C 1
ATOM 5382 O O . GLY B 1 244 ? -16.562 -8.07 -4.621 1 98.19 244 GLY B O 1
ATOM 5383 N N . PHE B 1 245 ? -18.672 -8.031 -5.285 1 98.5 245 PHE B N 1
ATOM 5384 C CA . PHE B 1 245 ? -18.391 -8.695 -6.555 1 98.5 245 PHE B CA 1
ATOM 5385 C C . PHE B 1 245 ? -18.438 -7.699 -7.707 1 98.5 245 PHE B C 1
ATOM 5387 O O . PHE B 1 245 ? -19.406 -6.934 -7.828 1 98.5 245 PHE B O 1
ATOM 5394 N N . PRO B 1 246 ? -17.375 -7.625 -8.523 1 98.88 246 PRO B N 1
ATOM 5395 C CA . PRO B 1 246 ? -17.5 -6.805 -9.727 1 98.88 246 PRO B CA 1
ATOM 5396 C C . PRO B 1 246 ? -18.531 -7.344 -10.703 1 98.88 246 PRO B C 1
ATOM 5398 O O . PRO B 1 246 ? -18.5 -8.523 -11.055 1 98.88 246 PRO B O 1
ATOM 5401 N N . VAL B 1 247 ? -19.391 -6.469 -11.219 1 98.75 247 VAL B N 1
ATOM 5402 C CA . VAL B 1 247 ? -20.516 -7 -11.992 1 98.75 247 VAL B CA 1
ATOM 5403 C C . VAL B 1 247 ? -20.609 -6.27 -13.328 1 98.75 247 VAL B C 1
ATOM 5405 O O . VAL B 1 247 ? -21.234 -6.77 -14.266 1 98.75 247 VAL B O 1
ATOM 5408 N N . ALA B 1 248 ? -20.016 -5.062 -13.375 1 98.88 248 ALA B N 1
ATOM 5409 C CA . ALA B 1 248 ? -20.172 -4.305 -14.617 1 98.88 248 ALA B CA 1
ATOM 5410 C C . ALA B 1 248 ? -18.953 -3.447 -14.891 1 98.88 248 ALA B C 1
ATOM 5412 O O . ALA B 1 248 ? -18.297 -2.957 -13.961 1 98.88 248 ALA B O 1
ATOM 5413 N N . LEU B 1 249 ? -18.656 -3.27 -16.172 1 98.88 249 LEU B N 1
ATOM 5414 C CA . LEU B 1 249 ? -17.641 -2.365 -16.688 1 98.88 249 LEU B CA 1
ATOM 5415 C C . LEU B 1 249 ? -18.219 -1.462 -17.781 1 98.88 249 LEU B C 1
ATOM 5417 O O . LEU B 1 249 ? -18.828 -1.945 -18.734 1 98.88 249 LEU B O 1
ATOM 5421 N N . ASN B 1 250 ? -18.078 -0.145 -17.594 1 98.56 250 ASN B N 1
ATOM 5422 C CA . ASN B 1 250 ? -18.562 0.844 -18.547 1 98.56 250 ASN B CA 1
ATOM 5423 C C . ASN B 1 250 ? -20.047 0.633 -18.875 1 98.56 250 ASN B C 1
ATOM 5425 O O . ASN B 1 250 ? -20.438 0.651 -20.031 1 98.56 250 ASN B O 1
ATOM 5429 N N . GLY B 1 251 ? -20.719 0.297 -17.844 1 98.12 251 GLY B N 1
ATOM 5430 C CA . GLY B 1 251 ? -22.172 0.189 -17.984 1 98.12 251 GLY B CA 1
ATOM 5431 C C . GLY B 1 251 ? -22.609 -1.18 -18.469 1 98.12 251 GLY B C 1
ATOM 5432 O O . GLY B 1 251 ? -23.797 -1.518 -18.375 1 98.12 251 GLY B O 1
ATOM 5433 N N . THR B 1 252 ? -21.719 -2.055 -18.953 1 98.62 252 THR B N 1
ATOM 5434 C CA . THR B 1 252 ? -22.062 -3.4 -19.406 1 98.62 252 THR B CA 1
ATOM 5435 C C . THR B 1 252 ? -21.969 -4.398 -18.266 1 98.62 252 THR B C 1
ATOM 5437 O O . THR B 1 252 ? -20.906 -4.543 -17.641 1 98.62 252 THR B O 1
ATOM 5440 N N . THR B 1 253 ? -23.047 -5.141 -18.016 1 98.5 253 THR B N 1
ATOM 5441 C CA . THR B 1 253 ? -23.094 -6.141 -16.953 1 98.5 253 THR B CA 1
ATOM 5442 C C . THR B 1 253 ? -22.641 -7.504 -17.469 1 98.5 253 THR B C 1
ATOM 5444 O O . THR B 1 253 ? -22.984 -7.895 -18.594 1 98.5 253 THR B O 1
ATOM 5447 N N . TYR B 1 254 ? -21.953 -8.234 -16.672 1 98.38 254 TYR B N 1
ATOM 5448 C CA . TYR B 1 254 ? -21.438 -9.555 -17.016 1 98.38 254 TYR B CA 1
ATOM 5449 C C . TYR B 1 254 ? -22 -10.609 -16.062 1 98.38 254 TYR B C 1
ATOM 5451 O O . TYR B 1 254 ? -21.75 -10.555 -14.859 1 98.38 254 TYR B O 1
ATOM 5459 N N . ALA B 1 255 ? -22.688 -11.547 -16.609 1 96.88 255 ALA B N 1
ATOM 5460 C CA . ALA B 1 255 ? -23.141 -12.68 -15.82 1 96.88 255 ALA B CA 1
ATOM 5461 C C . ALA B 1 255 ? -22 -13.672 -15.562 1 96.88 255 ALA B C 1
ATOM 5463 O O . ALA B 1 255 ? -21.969 -14.32 -14.516 1 96.88 255 ALA B O 1
ATOM 5464 N N . ASP B 1 256 ? -21.109 -13.727 -16.5 1 97.94 256 ASP B N 1
ATOM 5465 C CA . ASP B 1 256 ? -19.953 -14.617 -16.422 1 97.94 256 ASP B CA 1
ATOM 5466 C C . ASP B 1 256 ? -18.734 -13.883 -15.875 1 97.94 256 ASP B C 1
ATOM 5468 O O . ASP B 1 256 ? -18.172 -13.008 -16.547 1 97.94 256 ASP B O 1
ATOM 5472 N N . PRO B 1 257 ? -18.266 -14.328 -14.703 1 97.88 257 PRO B N 1
ATOM 5473 C CA . PRO B 1 257 ? -17.125 -13.641 -14.117 1 97.88 257 PRO B CA 1
ATOM 5474 C C . PRO B 1 257 ? -15.859 -13.766 -14.969 1 97.88 257 PRO B C 1
ATOM 5476 O O . PRO B 1 257 ? -15 -12.891 -14.93 1 97.88 257 PRO B O 1
ATOM 5479 N N . VAL B 1 258 ? -15.742 -14.852 -15.734 1 98.62 258 VAL B N 1
ATOM 5480 C CA . VAL B 1 258 ? -14.586 -15.039 -16.609 1 98.62 258 VAL B CA 1
ATOM 5481 C C . VAL B 1 258 ? -14.57 -13.953 -17.688 1 98.62 258 VAL B C 1
ATOM 5483 O O . VAL B 1 258 ? -13.531 -13.344 -17.938 1 98.62 258 VAL B O 1
ATOM 5486 N N . GLU B 1 259 ? -15.742 -13.703 -18.266 1 98.62 259 GLU B N 1
ATOM 5487 C CA . GLU B 1 259 ? -15.836 -12.664 -19.297 1 98.62 259 GLU B CA 1
ATOM 5488 C C . GLU B 1 259 ? -15.547 -11.289 -18.719 1 98.62 259 GLU B C 1
ATOM 5490 O O . GLU B 1 259 ? -14.938 -10.445 -19.375 1 98.62 259 GLU B O 1
ATOM 5495 N N . LEU B 1 260 ? -16.016 -11.078 -17.531 1 98.81 260 LEU B N 1
ATOM 5496 C CA . LEU B 1 260 ? -15.742 -9.812 -16.875 1 98.81 260 LEU B CA 1
ATOM 5497 C C . LEU B 1 260 ? -14.25 -9.617 -16.672 1 98.81 260 LEU B C 1
ATOM 5499 O O . LEU B 1 260 ? -13.711 -8.547 -16.969 1 98.81 260 LEU B O 1
ATOM 5503 N N . MET B 1 261 ? -13.586 -10.617 -16.172 1 98.88 261 MET B N 1
ATOM 5504 C CA . MET B 1 261 ? -12.148 -10.539 -15.914 1 98.88 261 MET B CA 1
ATOM 5505 C C . MET B 1 261 ? -11.383 -10.328 -17.219 1 98.88 261 MET B C 1
ATOM 5507 O O . MET B 1 261 ? -10.422 -9.547 -17.25 1 98.88 261 MET B O 1
ATOM 5511 N N . LEU B 1 262 ? -11.766 -11.023 -18.281 1 98.69 262 LEU B N 1
ATOM 5512 C CA . LEU B 1 262 ? -11.117 -10.852 -19.578 1 98.69 262 LEU B CA 1
ATOM 5513 C C . LEU B 1 262 ? -11.258 -9.414 -20.078 1 98.69 262 LEU B C 1
ATOM 5515 O O . LEU B 1 262 ? -10.305 -8.836 -20.594 1 98.69 262 LEU B O 1
ATOM 5519 N N . GLU B 1 263 ? -12.461 -8.852 -19.891 1 98.81 263 GLU B N 1
ATOM 5520 C CA . GLU B 1 263 ? -12.672 -7.465 -20.297 1 98.81 263 GLU B CA 1
ATOM 5521 C C . GLU B 1 263 ? -11.852 -6.512 -19.438 1 98.81 263 GLU B C 1
ATOM 5523 O O . GLU B 1 263 ? -11.281 -5.539 -19.938 1 98.81 263 GLU B O 1
ATOM 5528 N N . ALA B 1 264 ? -11.844 -6.754 -18.156 1 98.88 264 ALA B N 1
ATOM 5529 C CA . ALA B 1 264 ? -11.023 -5.941 -17.266 1 98.88 264 ALA B CA 1
ATOM 5530 C C . ALA B 1 264 ? -9.555 -5.977 -17.688 1 98.88 264 ALA B C 1
ATOM 5532 O O . ALA B 1 264 ? -8.867 -4.949 -17.656 1 98.88 264 ALA B O 1
ATOM 5533 N N . ASN B 1 265 ? -9.086 -7.168 -18.062 1 98.81 265 ASN B N 1
ATOM 5534 C CA . ASN B 1 265 ? -7.719 -7.309 -18.547 1 98.81 265 ASN B CA 1
ATOM 5535 C C . ASN B 1 265 ? -7.492 -6.5 -19.828 1 98.81 265 ASN B C 1
ATOM 5537 O O . ASN B 1 265 ? -6.438 -5.887 -20 1 98.81 265 ASN B O 1
ATOM 5541 N N . ARG B 1 266 ? -8.477 -6.523 -20.719 1 98.5 266 ARG B N 1
ATOM 5542 C CA . ARG B 1 266 ? -8.352 -5.766 -21.953 1 98.5 266 ARG B CA 1
ATOM 5543 C C . ARG B 1 266 ? -8.273 -4.266 -21.672 1 98.5 266 ARG B C 1
ATOM 5545 O O . ARG B 1 266 ? -7.438 -3.566 -22.25 1 98.5 266 ARG B O 1
ATOM 5552 N N . ILE B 1 267 ? -9.102 -3.818 -20.781 1 98.75 267 ILE B N 1
ATOM 5553 C CA . ILE B 1 267 ? -9.156 -2.4 -20.453 1 98.75 267 ILE B CA 1
ATOM 5554 C C . ILE B 1 267 ? -7.852 -1.982 -19.766 1 98.75 267 ILE B C 1
ATOM 5556 O O . ILE B 1 267 ? -7.18 -1.052 -20.219 1 98.75 267 ILE B O 1
ATOM 5560 N N . GLY B 1 268 ? -7.473 -2.66 -18.719 1 98.62 268 GLY B N 1
ATOM 5561 C CA . GLY B 1 268 ? -6.234 -2.324 -18.047 1 98.62 268 GLY B CA 1
ATOM 5562 C C . GLY B 1 268 ? -5.004 -2.525 -18.906 1 98.62 268 GLY B C 1
ATOM 5563 O O . GLY B 1 268 ? -4.047 -1.752 -18.828 1 98.62 268 GLY B O 1
ATOM 5564 N N . GLY B 1 269 ? -5.051 -3.557 -19.75 1 98.44 269 GLY B N 1
ATOM 5565 C CA . GLY B 1 269 ? -3.916 -3.939 -20.562 1 98.44 269 GLY B CA 1
ATOM 5566 C C . GLY B 1 269 ? -3.533 -2.881 -21.578 1 98.44 269 GLY B C 1
ATOM 5567 O O . GLY B 1 269 ? -2.352 -2.691 -21.875 1 98.44 269 GLY B O 1
ATOM 5568 N N . ARG B 1 270 ? -4.531 -2.131 -22.062 1 97.5 270 ARG B N 1
ATOM 5569 C CA . ARG B 1 270 ? -4.242 -1.114 -23.062 1 97.5 270 ARG B CA 1
ATOM 5570 C C . ARG B 1 270 ? -3.426 0.029 -22.469 1 97.5 270 ARG B C 1
ATOM 5572 O O . ARG B 1 270 ? -2.826 0.816 -23.203 1 97.5 270 ARG B O 1
ATOM 5579 N N . HIS B 1 271 ? -3.396 0.078 -21.188 1 98.06 271 HIS B N 1
ATOM 5580 C CA . HIS B 1 271 ? -2.691 1.165 -20.531 1 98.06 271 HIS B CA 1
ATOM 5581 C C . HIS B 1 271 ? -1.421 0.663 -19.844 1 98.06 271 HIS B C 1
ATOM 5583 O O . HIS B 1 271 ? -0.597 1.461 -19.391 1 98.06 271 HIS B O 1
ATOM 5589 N N . GLY B 1 272 ? -1.219 -0.634 -19.766 1 97.56 272 GLY B N 1
ATOM 5590 C CA . GLY B 1 272 ? -0.125 -1.176 -18.984 1 97.56 272 GLY B CA 1
ATOM 5591 C C . GLY B 1 272 ? -0.367 -1.089 -17.484 1 97.56 272 GLY B C 1
ATOM 5592 O O . GLY B 1 272 ? 0.581 -1.071 -16.703 1 97.56 272 GLY B O 1
ATOM 5593 N N . LEU B 1 273 ? -1.634 -1.087 -17.078 1 97.81 273 LEU B N 1
ATOM 5594 C CA . LEU B 1 273 ? -2.029 -0.924 -15.68 1 97.81 273 LEU B CA 1
ATOM 5595 C C . LEU B 1 273 ? -1.607 -2.133 -14.852 1 97.81 273 LEU B C 1
ATOM 5597 O O . LEU B 1 273 ? -1.797 -3.275 -15.273 1 97.81 273 LEU B O 1
ATOM 5601 N N . GLY B 1 274 ? -1.049 -1.882 -13.695 1 95.88 274 GLY B N 1
ATOM 5602 C CA . GLY B 1 274 ? -0.818 -2.939 -12.727 1 95.88 274 GLY B CA 1
ATOM 5603 C C . GLY B 1 274 ? 0.513 -3.643 -12.914 1 95.88 274 GLY B C 1
ATOM 5604 O O . GLY B 1 274 ? 0.839 -4.574 -12.172 1 95.88 274 GLY B O 1
ATOM 5605 N N . MET B 1 275 ? 1.343 -3.229 -13.883 1 96.75 275 MET B N 1
ATOM 5606 C CA . MET B 1 275 ? 2.67 -3.822 -14.008 1 96.75 275 MET B CA 1
ATOM 5607 C C . MET B 1 275 ? 3.564 -3.408 -12.844 1 96.75 275 MET B C 1
ATOM 5609 O O . MET B 1 275 ? 3.562 -2.246 -12.438 1 96.75 275 MET B O 1
ATOM 5613 N N . SER B 1 276 ? 4.277 -4.367 -12.266 1 94.38 276 SER B N 1
ATOM 5614 C CA . SER B 1 276 ? 5.062 -4.078 -11.07 1 94.38 276 SER B CA 1
ATOM 5615 C C . SER B 1 276 ? 6.379 -4.848 -11.078 1 94.38 276 SER B C 1
ATOM 5617 O O . SER B 1 276 ? 6.5 -5.875 -11.742 1 94.38 276 SER B O 1
ATOM 5619 N N . ASP B 1 277 ? 7.348 -4.34 -10.477 1 97.31 277 ASP B N 1
ATOM 5620 C CA . ASP B 1 277 ? 8.672 -4.91 -10.234 1 97.31 277 ASP B CA 1
ATOM 5621 C C . ASP B 1 277 ? 8.875 -5.207 -8.75 1 97.31 277 ASP B C 1
ATOM 5623 O O . ASP B 1 277 ? 9 -4.285 -7.938 1 97.31 277 ASP B O 1
ATOM 5627 N N . GLN B 1 278 ? 8.914 -6.52 -8.414 1 97.38 278 GLN B N 1
ATOM 5628 C CA . GLN B 1 278 ? 8.922 -6.887 -7 1 97.38 278 GLN B CA 1
ATOM 5629 C C . GLN B 1 278 ? 10.109 -7.793 -6.68 1 97.38 278 GLN B C 1
ATOM 5631 O O . GLN B 1 278 ? 10.453 -8.672 -7.465 1 97.38 278 GLN B O 1
ATOM 5636 N N . ILE B 1 279 ? 10.734 -7.543 -5.574 1 96.19 279 ILE B N 1
ATOM 5637 C CA . ILE B 1 279 ? 11.609 -8.508 -4.918 1 96.19 279 ILE B CA 1
ATOM 5638 C C . ILE B 1 279 ? 10.844 -9.234 -3.812 1 96.19 279 ILE B C 1
ATOM 5640 O O . ILE B 1 279 ? 10.359 -8.602 -2.873 1 96.19 279 ILE B O 1
ATOM 5644 N N . GLU B 1 280 ? 10.68 -10.453 -3.943 1 94.88 280 GLU B N 1
ATOM 5645 C CA . GLU B 1 280 ? 9.898 -11.234 -2.99 1 94.88 280 GLU B CA 1
ATOM 5646 C C . GLU B 1 280 ? 10.797 -12.188 -2.195 1 94.88 280 GLU B C 1
ATOM 5648 O O . GLU B 1 280 ? 11.961 -12.383 -2.541 1 94.88 280 GLU B O 1
ATOM 5653 N N . ASN B 1 281 ? 10.273 -12.695 -1.106 1 93.31 281 ASN B N 1
ATOM 5654 C CA . ASN B 1 281 ? 10.875 -13.789 -0.342 1 93.31 281 ASN B CA 1
ATOM 5655 C C . ASN B 1 281 ? 10.133 -15.102 -0.566 1 93.31 281 ASN B C 1
ATOM 5657 O O . ASN B 1 281 ? 8.969 -15.242 -0.182 1 93.31 281 ASN B O 1
ATOM 5661 N N . ARG B 1 282 ? 10.828 -16 -1.127 1 92.06 282 ARG B N 1
ATOM 5662 C CA . ARG B 1 282 ? 10.234 -17.328 -1.296 1 92.06 282 ARG B CA 1
ATOM 5663 C C . ARG B 1 282 ? 10.016 -18 0.053 1 92.06 282 ARG B C 1
ATOM 5665 O O . ARG B 1 282 ? 10.477 -17.516 1.084 1 92.06 282 ARG B O 1
ATOM 5672 N N . ILE B 1 283 ? 9.328 -19.094 0.004 1 91.06 283 ILE B N 1
ATOM 5673 C CA . ILE B 1 283 ? 8.992 -19.828 1.218 1 91.06 283 ILE B CA 1
ATOM 5674 C C . ILE B 1 283 ? 10.273 -20.281 1.921 1 91.06 283 ILE B C 1
ATOM 5676 O O . ILE B 1 283 ? 10.328 -20.297 3.152 1 91.06 283 ILE B O 1
ATOM 5680 N N . ILE B 1 284 ? 11.336 -20.547 1.224 1 87.44 284 ILE B N 1
ATOM 5681 C CA . ILE B 1 284 ? 12.594 -21.031 1.77 1 87.44 284 ILE B CA 1
ATOM 5682 C C . ILE B 1 284 ? 13.461 -19.844 2.203 1 87.44 284 ILE B C 1
ATOM 5684 O O . ILE B 1 284 ? 14.656 -20 2.443 1 87.44 284 ILE B O 1
ATOM 5688 N N . GLU B 1 285 ? 12.977 -18.656 2.146 1 86.81 285 GLU B N 1
ATOM 5689 C CA . GLU B 1 285 ? 13.594 -17.422 2.65 1 86.81 285 GLU B CA 1
ATOM 5690 C C . GLU B 1 285 ? 14.719 -16.953 1.73 1 86.81 285 GLU B C 1
ATOM 5692 O O . GLU B 1 285 ? 15.719 -16.406 2.193 1 86.81 285 GLU B O 1
ATOM 5697 N N . ALA B 1 286 ? 14.625 -17.328 0.521 1 90.25 286 ALA B N 1
ATOM 5698 C CA . ALA B 1 286 ? 15.484 -16.75 -0.519 1 90.25 286 ALA B CA 1
ATOM 5699 C C . ALA B 1 286 ? 14.727 -15.727 -1.354 1 90.25 286 ALA B C 1
ATOM 5701 O O . ALA B 1 286 ? 13.547 -15.93 -1.675 1 90.25 286 ALA B O 1
ATOM 5702 N N . LYS B 1 287 ? 15.438 -14.672 -1.615 1 93.19 287 LYS B N 1
ATOM 5703 C CA . LYS B 1 287 ? 14.781 -13.609 -2.373 1 93.19 287 LYS B CA 1
ATOM 5704 C C . LYS B 1 287 ? 14.789 -13.922 -3.867 1 93.19 287 LYS B C 1
ATOM 5706 O O . LYS B 1 287 ? 15.75 -14.484 -4.387 1 93.19 287 LYS B O 1
ATOM 5711 N N . SER B 1 288 ? 13.734 -13.578 -4.48 1 93.19 288 SER B N 1
ATOM 5712 C CA . SER B 1 288 ? 13.562 -13.664 -5.926 1 93.19 288 SER B CA 1
ATOM 5713 C C . SER B 1 288 ? 12.93 -12.398 -6.484 1 93.19 288 SER B C 1
ATOM 5715 O O . SER B 1 288 ? 12.227 -11.68 -5.77 1 93.19 288 SER B O 1
ATOM 5717 N N . ARG B 1 289 ? 13.289 -12.117 -7.703 1 95.06 289 ARG B N 1
ATOM 5718 C CA . ARG B 1 289 ? 12.742 -10.93 -8.352 1 95.06 289 ARG B CA 1
ATOM 5719 C C . ARG B 1 289 ? 11.844 -11.305 -9.523 1 95.06 289 ARG B C 1
ATOM 5721 O O . ARG B 1 289 ? 12.164 -12.211 -10.297 1 95.06 289 ARG B O 1
ATOM 5728 N N . GLY B 1 290 ? 10.68 -10.688 -9.594 1 95.81 290 GLY B N 1
ATOM 5729 C CA . GLY B 1 290 ? 9.758 -10.859 -10.711 1 95.81 290 GLY B CA 1
ATOM 5730 C C . GLY B 1 290 ? 9.148 -9.555 -11.188 1 95.81 290 GLY B C 1
ATOM 5731 O O . GLY B 1 290 ? 8.953 -8.633 -10.398 1 95.81 290 GLY B O 1
ATOM 5732 N N . ILE B 1 291 ? 8.938 -9.453 -12.508 1 97.88 291 ILE B N 1
ATOM 5733 C CA . ILE B 1 291 ? 8.086 -8.422 -13.102 1 97.88 291 ILE B CA 1
ATOM 5734 C C . ILE B 1 291 ? 6.699 -9 -13.391 1 97.88 291 ILE B C 1
ATOM 5736 O O . ILE B 1 291 ? 6.574 -10.023 -14.07 1 97.88 291 ILE B O 1
ATOM 5740 N N . TYR B 1 292 ? 5.68 -8.328 -12.914 1 98.12 292 TYR B N 1
ATOM 5741 C CA . TYR B 1 292 ? 4.34 -8.914 -12.93 1 98.12 292 TYR B CA 1
ATOM 5742 C C . TYR B 1 292 ? 3.377 -8.055 -13.734 1 98.12 292 TYR B C 1
ATOM 5744 O O . TYR B 1 292 ? 3.475 -6.824 -13.727 1 98.12 292 TYR B O 1
ATOM 5752 N N . GLU B 1 293 ? 2.498 -8.727 -14.445 1 98.38 293 GLU B N 1
ATOM 5753 C CA . GLU B 1 293 ? 1.335 -8.102 -15.07 1 98.38 293 GLU B CA 1
ATOM 5754 C C . GLU B 1 293 ? 0.039 -8.594 -14.438 1 98.38 293 GLU B C 1
ATOM 5756 O O . GLU B 1 293 ? -0.117 -9.781 -14.172 1 98.38 293 GLU B O 1
ATOM 5761 N N . ALA B 1 294 ? -0.836 -7.695 -14.141 1 98.44 294 ALA B N 1
ATOM 5762 C CA . ALA B 1 294 ? -2.17 -8.039 -13.656 1 98.44 294 ALA B CA 1
ATOM 5763 C C . ALA B 1 294 ? -3.148 -6.887 -13.883 1 98.44 294 ALA B C 1
ATOM 5765 O O . ALA B 1 294 ? -3.736 -6.367 -12.93 1 98.44 294 ALA B O 1
ATOM 5766 N N . PRO B 1 295 ? -3.377 -6.594 -15.156 1 98.62 295 PRO B N 1
ATOM 5767 C CA . PRO B 1 295 ? -4.121 -5.363 -15.43 1 98.62 295 PRO B CA 1
ATOM 5768 C C . PRO B 1 295 ? -5.566 -5.426 -14.938 1 98.62 295 PRO B C 1
ATOM 5770 O O . PRO B 1 295 ? -6.082 -4.445 -14.398 1 98.62 295 PRO B O 1
ATOM 5773 N N . GLY B 1 296 ? -6.242 -6.555 -15.148 1 98.81 296 GLY B N 1
ATOM 5774 C CA . GLY B 1 296 ? -7.605 -6.68 -14.664 1 98.81 296 GLY B CA 1
ATOM 5775 C C . GLY B 1 296 ? -7.711 -6.59 -13.148 1 98.81 296 GLY B C 1
ATOM 5776 O O . GLY B 1 296 ? -8.562 -5.875 -12.625 1 98.81 296 GLY B O 1
ATOM 5777 N N . MET B 1 297 ? -6.816 -7.301 -12.43 1 98.69 297 MET B N 1
ATOM 5778 C CA . MET B 1 297 ? -6.797 -7.27 -10.969 1 98.69 297 MET B CA 1
ATOM 5779 C C . MET B 1 297 ? -6.531 -5.855 -10.461 1 98.69 297 MET B C 1
ATOM 5781 O O . MET B 1 297 ? -7.148 -5.414 -9.492 1 98.69 297 MET B O 1
ATOM 5785 N N . ALA B 1 298 ? -5.613 -5.184 -11.125 1 98.5 298 ALA B N 1
ATOM 5786 C CA . ALA B 1 298 ? -5.25 -3.828 -10.711 1 98.5 298 ALA B CA 1
ATOM 5787 C C . ALA B 1 298 ? -6.434 -2.873 -10.867 1 98.5 298 ALA B C 1
ATOM 5789 O O . ALA B 1 298 ? -6.699 -2.061 -9.977 1 98.5 298 ALA B O 1
ATOM 5790 N N . LEU B 1 299 ? -7.121 -2.979 -11.969 1 98.81 299 LEU B N 1
ATOM 5791 C CA . LEU B 1 299 ? -8.273 -2.123 -12.242 1 98.81 299 LEU B CA 1
ATOM 5792 C C . LEU B 1 299 ? -9.367 -2.344 -11.203 1 98.81 299 LEU B C 1
ATOM 5794 O O . LEU B 1 299 ? -9.859 -1.388 -10.602 1 98.81 299 LEU B O 1
ATOM 5798 N N . LEU B 1 300 ? -9.68 -3.609 -10.992 1 98.88 300 LEU B N 1
ATOM 5799 C CA . LEU B 1 300 ? -10.75 -3.957 -10.062 1 98.88 300 LEU B CA 1
ATOM 5800 C C . LEU B 1 300 ? -10.375 -3.588 -8.633 1 98.88 300 LEU B C 1
ATOM 5802 O O . LEU B 1 300 ? -11.211 -3.092 -7.875 1 98.88 300 LEU B O 1
ATOM 5806 N N . PHE B 1 301 ? -9.164 -3.795 -8.266 1 98.56 301 PHE B N 1
ATOM 5807 C CA . PHE B 1 301 ? -8.727 -3.539 -6.898 1 98.56 301 PHE B CA 1
ATOM 5808 C C . PHE B 1 301 ? -8.719 -2.045 -6.602 1 98.56 301 PHE B C 1
ATOM 5810 O O . PHE B 1 301 ? -9.062 -1.626 -5.492 1 98.56 301 PHE B O 1
ATOM 5817 N N . ALA B 1 302 ? -8.281 -1.199 -7.574 1 98.12 302 ALA B N 1
ATOM 5818 C CA . ALA B 1 302 ? -8.297 0.25 -7.391 1 98.12 302 ALA B CA 1
ATOM 5819 C C . ALA B 1 302 ? -9.695 0.75 -7.07 1 98.12 302 ALA B C 1
ATOM 5821 O O . ALA B 1 302 ? -9.891 1.533 -6.137 1 98.12 302 ALA B O 1
ATOM 5822 N N . ALA B 1 303 ? -10.664 0.28 -7.809 1 98.75 303 ALA B N 1
ATOM 5823 C CA . ALA B 1 303 ? -12.055 0.667 -7.582 1 98.75 303 ALA B CA 1
ATOM 5824 C C . ALA B 1 303 ? -12.57 0.108 -6.258 1 98.75 303 ALA B C 1
ATOM 5826 O O . ALA B 1 303 ? -13.273 0.8 -5.516 1 98.75 303 ALA B O 1
ATOM 5827 N N . TYR B 1 304 ? -12.203 -1.145 -5.961 1 98.75 304 TYR B N 1
ATOM 5828 C CA . TYR B 1 304 ? -12.648 -1.797 -4.734 1 98.75 304 TYR B CA 1
ATOM 5829 C C . TYR B 1 304 ? -12.141 -1.054 -3.508 1 98.75 304 TYR B C 1
ATOM 5831 O O . TYR B 1 304 ? -12.898 -0.793 -2.572 1 98.75 304 TYR B O 1
ATOM 5839 N N . GLU B 1 305 ? -10.898 -0.71 -3.492 1 97.75 305 GLU B N 1
ATOM 5840 C CA . GLU B 1 305 ? -10.305 -0.01 -2.355 1 97.75 305 GLU B CA 1
ATOM 5841 C C . GLU B 1 305 ? -10.969 1.349 -2.141 1 97.75 305 GLU B C 1
ATOM 5843 O O . GLU B 1 305 ? -11.133 1.792 -1.002 1 97.75 305 GLU B O 1
ATOM 5848 N N . ARG B 1 306 ? -11.305 2.018 -3.236 1 98.38 306 ARG B N 1
ATOM 5849 C CA . ARG B 1 306 ? -12.008 3.293 -3.121 1 98.38 306 ARG B CA 1
ATOM 5850 C C . ARG B 1 306 ? -13.352 3.119 -2.422 1 98.38 306 ARG B C 1
ATOM 5852 O O . ARG B 1 306 ? -13.719 3.928 -1.567 1 98.38 306 ARG B O 1
ATOM 5859 N N . LEU B 1 307 ? -14.039 2.088 -2.766 1 98.56 307 LEU B N 1
ATOM 5860 C CA . LEU B 1 307 ? -15.312 1.829 -2.109 1 98.56 307 LEU B CA 1
ATOM 5861 C C . LEU B 1 307 ? -15.109 1.455 -0.646 1 98.56 307 LEU B C 1
ATOM 5863 O O . LEU B 1 307 ? -15.891 1.856 0.217 1 98.56 307 LEU B O 1
ATOM 5867 N N . ILE B 1 308 ? -14.023 0.729 -0.33 1 98.06 308 ILE B N 1
ATOM 5868 C CA . ILE B 1 308 ? -13.703 0.368 1.046 1 98.06 308 ILE B CA 1
ATOM 5869 C C . ILE B 1 308 ? -13.531 1.634 1.884 1 98.06 308 ILE B C 1
ATOM 5871 O O . ILE B 1 308 ? -14.141 1.77 2.947 1 98.06 308 ILE B O 1
ATOM 5875 N N . THR B 1 309 ? -12.758 2.551 1.382 1 97.12 309 THR B N 1
ATOM 5876 C CA . THR B 1 309 ? -12.438 3.75 2.15 1 97.12 309 THR B CA 1
ATOM 5877 C C . THR B 1 309 ? -13.664 4.652 2.271 1 97.12 309 THR B C 1
ATOM 5879 O O . THR B 1 309 ? -13.82 5.371 3.264 1 97.12 309 THR B O 1
ATOM 5882 N N . GLY B 1 310 ? -14.57 4.602 1.311 1 96.62 310 GLY B N 1
ATOM 5883 C CA . GLY B 1 310 ? -15.766 5.426 1.343 1 96.62 310 GLY B CA 1
ATOM 5884 C C . GLY B 1 310 ? -16.859 4.859 2.227 1 96.62 310 GLY B C 1
ATOM 5885 O O . GLY B 1 310 ? -17.703 5.602 2.744 1 96.62 310 GLY B O 1
ATOM 5886 N N . ILE B 1 311 ? -16.828 3.535 2.432 1 97.12 311 ILE B N 1
ATOM 5887 C CA . ILE B 1 311 ? -17.984 2.871 3.039 1 97.12 311 ILE B CA 1
ATOM 5888 C C . ILE B 1 311 ? -17.656 2.498 4.484 1 97.12 311 ILE B C 1
ATOM 5890 O O . ILE B 1 311 ? -18.484 2.697 5.383 1 97.12 311 ILE B O 1
ATOM 5894 N N . HIS B 1 312 ? -16.453 2 4.77 1 97.06 312 HIS B N 1
ATOM 5895 C CA . HIS B 1 312 ? -16.156 1.411 6.07 1 97.06 312 HIS B CA 1
ATOM 5896 C C . HIS B 1 312 ? -15.477 2.418 6.988 1 97.06 312 HIS B C 1
ATOM 5898 O O . HIS B 1 312 ? -14.812 3.342 6.516 1 97.06 312 HIS B O 1
ATOM 5904 N N . ASN B 1 313 ? -15.648 2.186 8.297 1 94.81 313 ASN B N 1
ATOM 5905 C CA . ASN B 1 313 ? -14.969 3.025 9.281 1 94.81 313 ASN B CA 1
ATOM 5906 C C . ASN B 1 313 ? -13.5 2.65 9.422 1 94.81 313 ASN B C 1
ATOM 5908 O O . ASN B 1 313 ? -13.062 1.625 8.891 1 94.81 313 ASN B O 1
ATOM 5912 N N . GLU B 1 314 ? -12.781 3.424 10.102 1 94 314 GLU B N 1
ATOM 5913 C CA . GLU B 1 314 ? -11.328 3.326 10.156 1 94 314 GLU B CA 1
ATOM 5914 C C . GLU B 1 314 ? -10.891 2 10.773 1 94 314 GLU B C 1
ATOM 5916 O O . GLU B 1 314 ? -9.953 1.359 10.289 1 94 314 GLU B O 1
ATOM 5921 N N . ASP B 1 315 ? -11.484 1.575 11.852 1 94.06 315 ASP B N 1
ATOM 5922 C CA . ASP B 1 315 ? -11.07 0.36 12.539 1 94.06 315 ASP B CA 1
ATOM 5923 C C . ASP B 1 315 ? -11.297 -0.875 11.672 1 94.06 315 ASP B C 1
ATOM 5925 O O . ASP B 1 315 ? -10.5 -1.814 11.695 1 94.06 315 ASP B O 1
ATOM 5929 N N . THR B 1 316 ? -12.422 -0.854 10.945 1 95.69 316 THR B N 1
ATOM 5930 C CA . THR B 1 316 ? -12.68 -1.939 10.008 1 95.69 316 THR B CA 1
ATOM 5931 C C . THR B 1 316 ? -11.633 -1.952 8.898 1 95.69 316 THR B C 1
ATOM 5933 O O . THR B 1 316 ? -11.125 -3.012 8.531 1 95.69 316 THR B O 1
ATOM 5936 N N . ILE B 1 317 ? -11.289 -0.783 8.375 1 96.19 317 ILE B N 1
ATOM 5937 C CA . ILE B 1 317 ? -10.289 -0.659 7.316 1 96.19 317 ILE B CA 1
ATOM 5938 C C . ILE B 1 317 ? -8.938 -1.149 7.828 1 96.19 317 ILE B C 1
ATOM 5940 O O . ILE B 1 317 ? -8.219 -1.861 7.121 1 96.19 317 ILE B O 1
ATOM 5944 N N . GLU B 1 318 ? -8.609 -0.78 9.055 1 95.88 318 GLU B N 1
ATOM 5945 C CA . GLU B 1 318 ? -7.359 -1.228 9.664 1 95.88 318 GLU B CA 1
ATOM 5946 C C . GLU B 1 318 ? -7.301 -2.75 9.742 1 95.88 318 GLU B C 1
ATOM 5948 O O . GLU B 1 318 ? -6.297 -3.357 9.375 1 95.88 318 GLU B O 1
ATOM 5953 N N . GLN B 1 319 ? -8.352 -3.352 10.227 1 96.12 319 GLN B N 1
ATOM 5954 C CA . GLN B 1 319 ? -8.398 -4.805 10.336 1 96.12 319 GLN B CA 1
ATOM 5955 C C . GLN B 1 319 ? -8.344 -5.465 8.961 1 96.12 319 GLN B C 1
ATOM 5957 O O . GLN B 1 319 ? -7.715 -6.516 8.797 1 96.12 319 GLN B O 1
ATOM 5962 N N . TYR B 1 320 ? -9.047 -4.863 7.988 1 97.5 320 TYR B N 1
ATOM 5963 C CA . TYR B 1 320 ? -9.016 -5.359 6.617 1 97.5 320 TYR B CA 1
ATOM 5964 C C . TYR B 1 320 ? -7.582 -5.414 6.094 1 97.5 320 TYR B C 1
ATOM 5966 O O . TYR B 1 320 ? -7.164 -6.422 5.52 1 97.5 320 TYR B O 1
ATOM 5974 N N . HIS B 1 321 ? -6.789 -4.363 6.305 1 96.44 321 HIS B N 1
ATOM 5975 C CA . HIS B 1 321 ? -5.422 -4.305 5.805 1 96.44 321 HIS B CA 1
ATOM 5976 C C . HIS B 1 321 ? -4.52 -5.285 6.555 1 96.44 321 HIS B C 1
ATOM 5978 O O . HIS B 1 321 ? -3.703 -5.977 5.945 1 96.44 321 HIS B O 1
ATOM 5984 N N . GLU B 1 322 ? -4.668 -5.344 7.855 1 96.56 322 GLU B N 1
ATOM 5985 C CA . GLU B 1 322 ? -3.838 -6.23 8.664 1 96.56 322 GLU B CA 1
ATOM 5986 C C . GLU B 1 322 ? -4.094 -7.695 8.32 1 96.56 322 GLU B C 1
ATOM 5988 O O . GLU B 1 322 ? -3.158 -8.453 8.062 1 96.56 322 GLU B O 1
ATOM 5993 N N . ASN B 1 323 ? -5.352 -8.047 8.32 1 97.88 323 ASN B N 1
ATOM 5994 C CA . ASN B 1 323 ? -5.734 -9.43 8.023 1 97.88 323 ASN B CA 1
ATOM 5995 C C . ASN B 1 323 ? -5.434 -9.789 6.57 1 97.88 323 ASN B C 1
ATOM 5997 O O . ASN B 1 323 ? -5.066 -10.93 6.273 1 97.88 323 ASN B O 1
ATOM 6001 N N . GLY B 1 324 ? -5.625 -8.844 5.711 1 98.12 324 GLY B N 1
ATOM 6002 C CA . GLY B 1 324 ? -5.348 -9.078 4.305 1 98.12 324 GLY B CA 1
ATOM 6003 C C . GLY B 1 324 ? -3.896 -9.43 4.031 1 98.12 324 GLY B C 1
ATOM 6004 O O . GLY B 1 324 ? -3.607 -10.359 3.273 1 98.12 324 GLY B O 1
ATOM 6005 N N . ARG B 1 325 ? -3.004 -8.711 4.602 1 97.25 325 ARG B N 1
ATOM 6006 C CA . ARG B 1 325 ? -1.582 -8.992 4.438 1 97.25 325 ARG B CA 1
ATOM 6007 C C . ARG B 1 325 ? -1.235 -10.383 4.969 1 97.25 325 ARG B C 1
ATOM 6009 O O . ARG B 1 325 ? -0.477 -11.117 4.34 1 97.25 325 ARG B O 1
ATOM 6016 N N . LYS B 1 326 ? -1.771 -10.703 6.145 1 97.75 326 LYS B N 1
ATOM 6017 C CA . LYS B 1 326 ? -1.545 -12.023 6.723 1 97.75 326 LYS B CA 1
ATOM 6018 C C . LYS B 1 326 ? -2.07 -13.125 5.801 1 97.75 326 LYS B C 1
ATOM 6020 O O . LYS B 1 326 ? -1.395 -14.133 5.578 1 97.75 326 LYS B O 1
ATOM 6025 N N . LEU B 1 327 ? -3.234 -12.891 5.305 1 98.56 327 LEU B N 1
ATOM 6026 C CA . LEU B 1 327 ? -3.846 -13.859 4.41 1 98.56 327 LEU B CA 1
ATOM 6027 C C . LEU B 1 327 ? -3.045 -13.992 3.119 1 98.56 327 LEU B C 1
ATOM 6029 O O . LEU B 1 327 ? -2.908 -15.094 2.576 1 98.56 327 LEU B O 1
ATOM 6033 N N . GLY B 1 328 ? -2.562 -12.836 2.592 1 98.44 328 GLY B N 1
ATOM 6034 C CA . GLY B 1 328 ? -1.723 -12.875 1.403 1 98.44 328 GLY B CA 1
ATOM 6035 C C . GLY B 1 328 ? -0.492 -13.742 1.571 1 98.44 328 GLY B C 1
ATOM 6036 O O . GLY B 1 328 ? -0.101 -14.461 0.647 1 98.44 328 GLY B O 1
ATOM 6037 N N . ARG B 1 329 ? 0.057 -13.703 2.682 1 97.81 329 ARG B N 1
ATOM 6038 C CA . ARG B 1 329 ? 1.231 -14.523 2.967 1 97.81 329 ARG B CA 1
ATOM 6039 C C . ARG B 1 329 ? 0.863 -16 3.043 1 97.81 329 ARG B C 1
ATOM 6041 O O . ARG B 1 329 ? 1.591 -16.859 2.531 1 97.81 329 ARG B O 1
ATOM 6048 N N . LEU B 1 330 ? -0.23 -16.328 3.727 1 98 330 LEU B N 1
ATOM 6049 C CA . LEU B 1 330 ? -0.697 -17.703 3.783 1 98 330 LEU B CA 1
ATOM 6050 C C . LEU B 1 330 ? -0.96 -18.25 2.381 1 98 330 LEU B C 1
ATOM 6052 O O . LEU B 1 330 ? -0.558 -19.359 2.059 1 98 330 LEU B O 1
ATOM 6056 N N . LEU B 1 331 ? -1.57 -17.422 1.573 1 98.44 331 LEU B N 1
ATOM 6057 C CA . LEU B 1 331 ? -1.825 -17.781 0.184 1 98.44 331 LEU B CA 1
ATOM 6058 C C . LEU B 1 331 ? -0.518 -18.047 -0.558 1 98.44 331 LEU B C 1
ATOM 6060 O O . LEU B 1 331 ? -0.384 -19.062 -1.25 1 98.44 331 LEU B O 1
ATOM 6064 N N . TYR B 1 332 ? 0.378 -17.156 -0.364 1 98.06 332 TYR B N 1
ATOM 6065 C CA . TYR B 1 332 ? 1.687 -17.266 -1 1 98.06 332 TYR B CA 1
ATOM 6066 C C . TYR B 1 332 ? 2.385 -18.562 -0.615 1 98.06 332 TYR B C 1
ATOM 6068 O O . TYR B 1 332 ? 3.072 -19.172 -1.437 1 98.06 332 TYR B O 1
ATOM 6076 N N . GLN B 1 333 ? 2.115 -19.062 0.551 1 96.38 333 GLN B N 1
ATOM 6077 C CA . GLN B 1 333 ? 2.791 -20.219 1.104 1 96.38 333 GLN B CA 1
ATOM 6078 C C . GLN B 1 333 ? 2.021 -21.5 0.793 1 96.38 333 GLN B C 1
ATOM 6080 O O . GLN B 1 333 ? 2.373 -22.578 1.28 1 96.38 333 GLN B O 1
ATOM 6085 N N . GLY B 1 334 ? 0.961 -21.422 0.085 1 96.88 334 GLY B N 1
ATOM 6086 C CA . GLY B 1 334 ? 0.183 -22.609 -0.27 1 96.88 334 GLY B CA 1
ATOM 6087 C C . GLY B 1 334 ? -0.796 -23.016 0.812 1 96.88 334 GLY B C 1
ATOM 6088 O O . GLY B 1 334 ? -1.106 -24.203 0.953 1 96.88 334 GLY B O 1
ATOM 6089 N N . ARG B 1 335 ? -1.272 -22.078 1.601 1 97.06 335 ARG B N 1
ATOM 6090 C CA . ARG B 1 335 ? -2.145 -22.375 2.73 1 97.06 335 ARG B CA 1
ATOM 6091 C C . ARG B 1 335 ? -3.5 -21.688 2.572 1 97.06 335 ARG B C 1
ATOM 6093 O O . ARG B 1 335 ? -4.105 -21.266 3.559 1 97.06 335 ARG B O 1
ATOM 6100 N N . TRP B 1 336 ? -3.973 -21.547 1.377 1 97.12 336 TRP B N 1
ATOM 6101 C CA . TRP B 1 336 ? -5.188 -20.812 1.031 1 97.12 336 TRP B CA 1
ATOM 6102 C C . TRP B 1 336 ? -6.414 -21.484 1.65 1 97.12 336 TRP B C 1
ATOM 6104 O O . TRP B 1 336 ? -7.418 -20.812 1.923 1 97.12 336 TRP B O 1
ATOM 6114 N N . PHE B 1 337 ? -6.312 -22.797 1.963 1 94.5 337 PHE B N 1
ATOM 6115 C CA . PHE B 1 337 ? -7.48 -23.531 2.426 1 94.5 337 PHE B CA 1
ATOM 6116 C C . PHE B 1 337 ? -7.297 -23.984 3.873 1 94.5 337 PHE B C 1
ATOM 6118 O O . PHE B 1 337 ? -8.07 -24.797 4.375 1 94.5 337 PHE B O 1
ATOM 6125 N N . ASP B 1 338 ? -6.297 -23.469 4.531 1 94.31 338 ASP B N 1
ATOM 6126 C CA . ASP B 1 338 ? -6.105 -23.75 5.949 1 94.31 338 ASP B CA 1
ATOM 6127 C C . ASP B 1 338 ? -7.16 -23.047 6.801 1 94.31 338 ASP B C 1
ATOM 6129 O O . ASP B 1 338 ? -7.742 -22.047 6.375 1 94.31 338 ASP B O 1
ATOM 6133 N N . SER B 1 339 ? -7.414 -23.594 7.98 1 93.12 339 SER B N 1
ATOM 6134 C CA . SER B 1 339 ? -8.461 -23.062 8.852 1 93.12 339 SER B CA 1
ATOM 6135 C C . SER B 1 339 ? -8.234 -21.578 9.156 1 93.12 339 SER B C 1
ATOM 6137 O O . SER B 1 339 ? -9.172 -20.781 9.102 1 93.12 339 SER B O 1
ATOM 6139 N N . GLN B 1 340 ? -6.988 -21.234 9.492 1 94.44 340 GLN B N 1
ATOM 6140 C CA . GLN B 1 340 ? -6.691 -19.828 9.805 1 94.44 340 GLN B CA 1
ATOM 6141 C C . GLN B 1 340 ? -6.883 -18.938 8.586 1 94.44 340 GLN B C 1
ATOM 6143 O O . GLN B 1 340 ? -7.246 -17.766 8.719 1 94.44 340 GLN B O 1
ATOM 6148 N N . ALA B 1 341 ? -6.59 -19.469 7.336 1 96.69 341 ALA B N 1
ATOM 6149 C CA . ALA B 1 341 ? -6.832 -18.703 6.109 1 96.69 341 ALA B CA 1
ATOM 6150 C C . ALA B 1 341 ? -8.328 -18.531 5.855 1 96.69 341 ALA B C 1
ATOM 6152 O O . ALA B 1 341 ? -8.773 -17.438 5.492 1 96.69 341 ALA B O 1
ATOM 6153 N N . ILE B 1 342 ? -9.07 -19.578 6.086 1 93.94 342 ILE B N 1
ATOM 6154 C CA . ILE B 1 342 ? -10.516 -19.547 5.883 1 93.94 342 ILE B CA 1
ATOM 6155 C C . ILE B 1 342 ? -11.141 -18.547 6.848 1 93.94 342 ILE B C 1
ATOM 6157 O O . ILE B 1 342 ? -12.055 -17.797 6.473 1 93.94 342 ILE B O 1
ATOM 6161 N N . MET B 1 343 ? -10.688 -18.5 8.117 1 93.94 343 MET B N 1
ATOM 6162 C CA . MET B 1 343 ? -11.172 -17.547 9.109 1 93.94 343 MET B CA 1
ATOM 6163 C C . MET B 1 343 ? -11 -16.109 8.617 1 93.94 343 MET B C 1
ATOM 6165 O O . MET B 1 343 ? -11.93 -15.312 8.695 1 93.94 343 MET B O 1
ATOM 6169 N N . LEU B 1 344 ? -9.812 -15.812 8.102 1 97.44 344 LEU B N 1
ATOM 6170 C CA . LEU B 1 344 ? -9.516 -14.469 7.613 1 97.44 344 LEU B CA 1
ATOM 6171 C C . LEU B 1 344 ? -10.328 -14.156 6.359 1 97.44 344 LEU B C 1
ATOM 6173 O O . LEU B 1 344 ? -10.891 -13.07 6.238 1 97.44 344 LEU B O 1
ATOM 6177 N N . ARG B 1 345 ? -10.391 -15.086 5.469 1 96.56 345 ARG B N 1
ATOM 6178 C CA . ARG B 1 345 ? -11.086 -14.914 4.195 1 96.56 345 ARG B CA 1
ATOM 6179 C C . ARG B 1 345 ? -12.578 -14.688 4.414 1 96.56 345 ARG B C 1
ATOM 6181 O O . ARG B 1 345 ? -13.156 -13.742 3.867 1 96.56 345 ARG B O 1
ATOM 6188 N N . GLU B 1 346 ? -13.195 -15.484 5.188 1 93.94 346 GLU B N 1
ATOM 6189 C CA . GLU B 1 346 ? -14.641 -15.406 5.418 1 93.94 346 GLU B CA 1
ATOM 6190 C C . GLU B 1 346 ? -15.008 -14.109 6.133 1 93.94 346 GLU B C 1
ATOM 6192 O O . GLU B 1 346 ? -16.062 -13.523 5.859 1 93.94 346 GLU B O 1
ATOM 6197 N N . SER B 1 347 ? -14.172 -13.781 7.07 1 95.5 347 SER B N 1
ATOM 6198 C CA . SER B 1 347 ? -14.422 -12.516 7.766 1 95.5 347 SER B CA 1
ATOM 6199 C C . SER B 1 347 ? -14.43 -11.344 6.789 1 95.5 347 SER B C 1
ATOM 6201 O O . SER B 1 347 ? -15.289 -10.461 6.879 1 95.5 347 SER B O 1
ATOM 6203 N N . ALA B 1 348 ? -13.508 -11.305 5.898 1 97.31 348 ALA B N 1
ATOM 6204 C CA . ALA B 1 348 ? -13.43 -10.227 4.914 1 97.31 348 ALA B CA 1
ATOM 6205 C C . ALA B 1 348 ? -14.602 -10.289 3.934 1 97.31 348 ALA B C 1
ATOM 6207 O O . ALA B 1 348 ? -15.188 -9.266 3.592 1 97.31 348 ALA B O 1
ATOM 6208 N N . GLN B 1 349 ? -14.961 -11.484 3.498 1 96.12 349 GLN B N 1
ATOM 6209 C CA . GLN B 1 349 ? -16 -11.641 2.488 1 96.12 349 GLN B CA 1
ATOM 6210 C C . GLN B 1 349 ? -17.375 -11.336 3.07 1 96.12 349 GLN B C 1
ATOM 6212 O O . GLN B 1 349 ? -18.234 -10.758 2.391 1 96.12 349 GLN B O 1
ATOM 6217 N N . ARG B 1 350 ? -17.578 -11.641 4.359 1 93.88 350 ARG B N 1
ATOM 6218 C CA . ARG B 1 350 ? -18.891 -11.484 4.969 1 93.88 350 ARG B CA 1
ATOM 6219 C C . ARG B 1 350 ? -19.078 -10.07 5.512 1 93.88 350 ARG B C 1
ATOM 6221 O O . ARG B 1 350 ? -20.141 -9.461 5.328 1 93.88 350 ARG B O 1
ATOM 6228 N N . TRP B 1 351 ? -18.047 -9.547 6.121 1 94.81 351 TRP B N 1
ATOM 6229 C CA . TRP B 1 351 ? -18.266 -8.336 6.906 1 94.81 351 TRP B CA 1
ATOM 6230 C C . TRP B 1 351 ? -17.703 -7.113 6.191 1 94.81 351 TRP B C 1
ATOM 6232 O O . TRP B 1 351 ? -18.125 -5.984 6.453 1 94.81 351 TRP B O 1
ATOM 6242 N N . VAL B 1 352 ? -16.797 -7.301 5.254 1 97.19 352 VAL B N 1
ATOM 6243 C CA . VAL B 1 352 ? -16.219 -6.18 4.523 1 97.19 352 VAL B CA 1
ATOM 6244 C C . VAL B 1 352 ? -16.797 -6.121 3.115 1 97.19 352 VAL B C 1
ATOM 6246 O O . VAL B 1 352 ? -17.312 -5.078 2.691 1 97.19 352 VAL B O 1
ATOM 6249 N N . ALA B 1 353 ? -16.812 -7.227 2.422 1 98.12 353 ALA B N 1
ATOM 6250 C CA . ALA B 1 353 ? -17.188 -7.242 1.01 1 98.12 353 ALA B CA 1
ATOM 6251 C C . ALA B 1 353 ? -18.703 -7.039 0.839 1 98.12 353 ALA B C 1
ATOM 6253 O O . ALA B 1 353 ? -19.141 -6.387 -0.112 1 98.12 353 ALA B O 1
ATOM 6254 N N . ARG B 1 354 ? -19.484 -7.543 1.723 1 96.69 354 ARG B N 1
ATOM 6255 C CA . ARG B 1 354 ? -20.938 -7.547 1.549 1 96.69 354 ARG B CA 1
ATOM 6256 C C . ARG B 1 354 ? -21.484 -6.125 1.472 1 96.69 354 ARG B C 1
ATOM 6258 O O . ARG B 1 354 ? -22.391 -5.84 0.677 1 96.69 354 ARG B O 1
ATOM 6265 N N . PRO B 1 355 ? -20.969 -5.219 2.213 1 97.44 355 PRO B N 1
ATOM 6266 C CA . PRO B 1 355 ? -21.469 -3.848 2.098 1 97.44 355 PRO B CA 1
ATOM 6267 C C . PRO B 1 355 ? -20.938 -3.125 0.865 1 97.44 355 PRO B C 1
ATOM 6269 O O . PRO B 1 355 ? -21.406 -2.037 0.527 1 97.44 355 PRO B O 1
ATOM 6272 N N . ILE B 1 356 ? -19.984 -3.648 0.151 1 98.31 356 ILE B N 1
ATOM 6273 C CA . ILE B 1 356 ? -19.328 -2.986 -0.973 1 98.31 356 ILE B CA 1
ATOM 6274 C C . ILE B 1 356 ? -20.219 -3.068 -2.209 1 98.31 356 ILE B C 1
ATOM 6276 O O . ILE B 1 356 ? -20.109 -4.008 -3 1 98.31 356 ILE B O 1
ATOM 6280 N N . THR B 1 357 ? -21.062 -2.107 -2.34 1 98.56 357 THR B N 1
ATOM 6281 C CA . THR B 1 357 ? -21.922 -1.878 -3.5 1 98.56 357 THR B CA 1
ATOM 6282 C C . THR B 1 357 ? -21.797 -0.437 -3.986 1 98.56 357 THR B C 1
ATOM 6284 O O . THR B 1 357 ? -21.922 0.503 -3.197 1 98.56 357 THR B O 1
ATOM 6287 N N . GLY B 1 358 ? -21.469 -0.277 -5.223 1 98.56 358 GLY B N 1
ATOM 6288 C CA . GLY B 1 358 ? -21.266 1.055 -5.773 1 98.56 358 GLY B CA 1
ATOM 6289 C C . GLY B 1 358 ? -20.5 1.051 -7.082 1 98.56 358 GLY B C 1
ATOM 6290 O O . GLY B 1 358 ? -20.266 -0.01 -7.664 1 98.56 358 GLY B O 1
ATOM 6291 N N . GLU B 1 359 ? -20.266 2.25 -7.574 1 98.75 359 GLU B N 1
ATOM 6292 C CA . GLU B 1 359 ? -19.594 2.436 -8.859 1 98.75 359 GLU B CA 1
ATOM 6293 C C . GLU B 1 359 ? -18.5 3.502 -8.758 1 98.75 359 GLU B C 1
ATOM 6295 O O . GLU B 1 359 ? -18.703 4.551 -8.148 1 98.75 359 GLU B O 1
ATOM 6300 N N . VAL B 1 360 ? -17.359 3.184 -9.273 1 98.81 360 VAL B N 1
ATOM 6301 C CA . VAL B 1 360 ? -16.219 4.102 -9.289 1 98.81 360 VAL B CA 1
ATOM 6302 C C . VAL B 1 360 ? -15.828 4.414 -10.727 1 98.81 360 VAL B C 1
ATOM 6304 O O . VAL B 1 360 ? -15.719 3.508 -11.555 1 98.81 360 VAL B O 1
ATOM 6307 N N . THR B 1 361 ? -15.672 5.66 -11.07 1 98.81 361 THR B N 1
ATOM 6308 C CA . THR B 1 361 ? -15.172 6.098 -12.367 1 98.81 361 THR B CA 1
ATOM 6309 C C . THR B 1 361 ? -13.703 6.516 -12.266 1 98.81 361 THR B C 1
ATOM 6311 O O . THR B 1 361 ? -13.352 7.359 -11.438 1 98.81 361 THR B O 1
ATOM 6314 N N . LEU B 1 362 ? -12.898 5.906 -13.102 1 98.38 362 LEU B N 1
ATOM 6315 C CA . LEU B 1 362 ? -11.469 6.215 -13.164 1 98.38 362 LEU B CA 1
ATOM 6316 C C . LEU B 1 362 ? -11.094 6.773 -14.531 1 98.38 362 LEU B C 1
ATOM 6318 O O . LEU B 1 362 ? -11.703 6.422 -15.539 1 98.38 362 LEU B O 1
ATOM 6322 N N . GLU B 1 363 ? -10.188 7.66 -14.531 1 98.31 363 GLU B N 1
ATOM 6323 C CA . GLU B 1 363 ? -9.469 7.98 -15.758 1 98.31 363 GLU B CA 1
ATOM 6324 C C . GLU B 1 363 ? -8.133 7.242 -15.82 1 98.31 363 GLU B C 1
ATOM 6326 O O . GLU B 1 363 ? -7.258 7.461 -14.977 1 98.31 363 GLU B O 1
ATOM 6331 N N . LEU B 1 364 ? -8.055 6.352 -16.781 1 98.12 364 LEU B N 1
ATOM 6332 C CA . LEU B 1 364 ? -6.809 5.629 -17 1 98.12 364 LEU B CA 1
ATOM 6333 C C . LEU B 1 364 ? -5.961 6.332 -18.062 1 98.12 364 LEU B C 1
ATOM 6335 O O . LEU B 1 364 ? -6.48 6.789 -19.078 1 98.12 364 LEU B O 1
ATOM 6339 N N . ARG B 1 365 ? -4.785 6.473 -17.781 1 97.25 365 ARG B N 1
ATOM 6340 C CA . ARG B 1 365 ? -3.812 7.027 -18.719 1 97.25 365 ARG B CA 1
ATOM 6341 C C . ARG B 1 365 ? -2.688 6.035 -19 1 97.25 365 ARG B C 1
ATOM 6343 O O . ARG B 1 365 ? -2.941 4.879 -19.344 1 97.25 365 ARG B O 1
ATOM 6350 N N . ARG B 1 366 ? -1.463 6.453 -18.812 1 96.25 366 ARG B N 1
ATOM 6351 C CA . ARG B 1 366 ? -0.336 5.578 -19.125 1 96.25 366 ARG B CA 1
ATOM 6352 C C . ARG B 1 366 ? 0.199 4.914 -17.859 1 96.25 366 ARG B C 1
ATOM 6354 O O . ARG B 1 366 ? 0.449 5.586 -16.859 1 96.25 366 ARG B O 1
ATOM 6361 N N . GLY B 1 367 ? 0.373 3.531 -17.969 1 96.06 367 GLY B N 1
ATOM 6362 C CA . GLY B 1 367 ? 0.889 2.818 -16.812 1 96.06 367 GLY B CA 1
ATOM 6363 C C . GLY B 1 367 ? 0.012 2.961 -15.586 1 96.06 367 GLY B C 1
ATOM 6364 O O . GLY B 1 367 ? -1.201 2.758 -15.656 1 96.06 367 GLY B O 1
ATOM 6365 N N . ASN B 1 368 ? 0.631 3.291 -14.477 1 95.06 368 ASN B N 1
ATOM 6366 C CA . ASN B 1 368 ? -0.099 3.428 -13.227 1 95.06 368 ASN B CA 1
ATOM 6367 C C . ASN B 1 368 ? -0.49 4.879 -12.961 1 95.06 368 ASN B C 1
ATOM 6369 O O . ASN B 1 368 ? -0.675 5.273 -11.805 1 95.06 368 ASN B O 1
ATOM 6373 N N . ASP B 1 369 ? -0.5 5.672 -14.055 1 96.25 369 ASP B N 1
ATOM 6374 C CA . ASP B 1 369 ? -1.063 7.02 -13.977 1 96.25 369 ASP B CA 1
ATOM 6375 C C . ASP B 1 369 ? -2.578 6.988 -14.164 1 96.25 369 ASP B C 1
ATOM 6377 O O . ASP B 1 369 ? -3.068 6.859 -15.289 1 96.25 369 ASP B O 1
ATOM 6381 N N . TYR B 1 370 ? -3.291 7.062 -13.086 1 96.81 370 TYR B N 1
ATOM 6382 C CA . TYR B 1 370 ? -4.746 7.109 -13.141 1 96.81 370 TYR B CA 1
ATOM 6383 C C . TYR B 1 370 ? -5.309 7.984 -12.023 1 96.81 370 TYR B C 1
ATOM 6385 O O . TYR B 1 370 ? -4.617 8.281 -11.047 1 96.81 370 TYR B O 1
ATOM 6393 N N . SER B 1 371 ? -6.539 8.461 -12.203 1 96.75 371 SER B N 1
ATOM 6394 C CA . SER B 1 371 ? -7.23 9.297 -11.227 1 96.75 371 SER B CA 1
ATOM 6395 C C . SER B 1 371 ? -8.664 8.812 -11 1 96.75 371 SER B C 1
ATOM 6397 O O . SER B 1 371 ? -9.305 8.305 -11.922 1 96.75 371 SER B O 1
ATOM 6399 N N . ILE B 1 372 ? -9.117 8.938 -9.82 1 97.62 372 ILE B N 1
ATOM 6400 C CA . ILE B 1 372 ? -10.523 8.695 -9.516 1 97.62 372 ILE B CA 1
ATOM 6401 C C . ILE B 1 372 ? -11.352 9.93 -9.867 1 97.62 372 ILE B C 1
ATOM 6403 O O . ILE B 1 372 ? -11.047 11.039 -9.422 1 97.62 372 ILE B O 1
ATOM 6407 N N . LEU B 1 373 ? -12.367 9.758 -10.648 1 98.12 373 LEU B N 1
ATOM 6408 C CA . LEU B 1 373 ? -13.172 10.875 -11.125 1 98.12 373 LEU B CA 1
ATOM 6409 C C . LEU B 1 373 ? -14.484 10.969 -10.344 1 98.12 373 LEU B C 1
ATOM 6411 O O . LEU B 1 373 ? -15.047 12.055 -10.195 1 98.12 373 LEU B O 1
ATOM 6415 N N . ASN B 1 374 ? -14.945 9.812 -9.953 1 98.31 374 ASN B N 1
ATOM 6416 C CA . ASN B 1 374 ? -16.234 9.773 -9.266 1 98.31 374 ASN B CA 1
ATOM 6417 C C . ASN B 1 374 ? -16.375 8.5 -8.43 1 98.31 374 ASN B C 1
ATOM 6419 O O . ASN B 1 374 ? -15.82 7.461 -8.773 1 98.31 374 ASN B O 1
ATOM 6423 N N . THR B 1 375 ? -17.047 8.57 -7.316 1 98.19 375 THR B N 1
ATOM 6424 C CA . THR B 1 375 ? -17.438 7.453 -6.461 1 98.19 375 THR B CA 1
ATOM 6425 C C . THR B 1 375 ? -18.906 7.559 -6.07 1 98.19 375 THR B C 1
ATOM 6427 O O . THR B 1 375 ? -19.328 8.555 -5.473 1 98.19 375 THR B O 1
ATOM 6430 N N . ASP B 1 376 ? -19.656 6.562 -6.406 1 97.88 376 ASP B N 1
ATOM 6431 C CA . ASP B 1 376 ? -21.078 6.523 -6.09 1 97.88 376 ASP B CA 1
ATOM 6432 C C . ASP B 1 376 ? -21.453 5.215 -5.402 1 97.88 376 ASP B C 1
ATOM 6434 O O . ASP B 1 376 ? -21.094 4.133 -5.879 1 97.88 376 ASP B O 1
ATOM 6438 N N . SER B 1 377 ? -22.109 5.293 -4.27 1 97.69 377 SER B N 1
ATOM 6439 C CA . SER B 1 377 ? -22.578 4.129 -3.525 1 97.69 377 SER B CA 1
ATOM 6440 C C . SER B 1 377 ? -23.734 4.5 -2.59 1 97.69 377 SER B C 1
ATOM 6442 O O . SER B 1 377 ? -23.703 5.566 -1.97 1 97.69 377 SER B O 1
ATOM 6444 N N . PRO B 1 378 ? -24.75 3.66 -2.48 1 96.94 378 PRO B N 1
ATOM 6445 C CA . PRO B 1 378 ? -25.797 3.895 -1.491 1 96.94 378 PRO B CA 1
ATOM 6446 C C . PRO B 1 378 ? -25.328 3.66 -0.058 1 96.94 378 PRO B C 1
ATOM 6448 O O . PRO B 1 378 ? -26.016 4.031 0.893 1 96.94 378 PRO B O 1
ATOM 6451 N N . ASN B 1 379 ? -24.125 3.105 0.07 1 96.88 379 ASN B N 1
ATOM 6452 C CA . ASN B 1 379 ? -23.672 2.707 1.399 1 96.88 379 ASN B CA 1
ATOM 6453 C C . ASN B 1 379 ? -22.531 3.604 1.896 1 96.88 379 ASN B C 1
ATOM 6455 O O . ASN B 1 379 ? -21.875 3.279 2.881 1 96.88 379 ASN B O 1
ATOM 6459 N N . LEU B 1 380 ? -22.312 4.754 1.225 1 95.62 380 LEU B N 1
ATOM 6460 C CA . LEU B 1 380 ? -21.234 5.645 1.656 1 95.62 380 LEU B CA 1
ATOM 6461 C C . LEU B 1 380 ? -21.469 6.125 3.084 1 95.62 380 LEU B C 1
ATOM 6463 O O . LEU B 1 380 ? -22.609 6.43 3.463 1 95.62 380 LEU B O 1
ATOM 6467 N N . THR B 1 381 ? -20.422 6.09 3.82 1 94.06 381 THR B N 1
ATOM 6468 C CA . THR B 1 381 ? -20.453 6.742 5.125 1 94.06 381 THR B CA 1
ATOM 6469 C C . THR B 1 381 ? -19.797 8.117 5.059 1 94.06 381 THR B C 1
ATOM 6471 O O . THR B 1 381 ? -19.75 8.844 6.055 1 94.06 381 THR B O 1
ATOM 6474 N N . PHE B 1 382 ? -19.281 8.43 3.92 1 92.62 382 PHE B N 1
ATOM 6475 C CA . PHE B 1 382 ? -18.828 9.781 3.625 1 92.62 382 PHE B CA 1
ATOM 6476 C C . PHE B 1 382 ? -20 10.734 3.488 1 92.62 382 PHE B C 1
ATOM 6478 O O . PHE B 1 382 ? -20.75 10.672 2.51 1 92.62 382 PHE B O 1
ATOM 6485 N N . LYS B 1 383 ? -20.156 11.547 4.418 1 89.06 383 LYS B N 1
ATOM 6486 C CA . LYS B 1 383 ? -21.203 12.562 4.477 1 89.06 383 LYS B CA 1
ATOM 6487 C C . LYS B 1 383 ? -20.609 13.945 4.738 1 89.06 383 LYS B C 1
ATOM 6489 O O . LYS B 1 383 ? -20.516 14.375 5.891 1 89.06 383 LYS B O 1
ATOM 6494 N N . PRO B 1 384 ? -20.344 14.586 3.643 1 85.38 384 PRO B N 1
ATOM 6495 C CA . PRO B 1 384 ? -19.625 15.852 3.797 1 85.38 384 PRO B CA 1
ATOM 6496 C C . PRO B 1 384 ? -20.359 16.859 4.672 1 85.38 384 PRO B C 1
ATOM 6498 O O . PRO B 1 384 ? -19.734 17.719 5.301 1 85.38 384 PRO B O 1
ATOM 6501 N N . GLU B 1 385 ? -21.641 16.797 4.801 1 82.81 385 GLU B N 1
ATOM 6502 C CA . GLU B 1 385 ? -22.453 17.734 5.578 1 82.81 385 GLU B CA 1
ATOM 6503 C C . GLU B 1 385 ? -22.109 17.656 7.062 1 82.81 385 GLU B C 1
ATOM 6505 O O . GLU B 1 385 ? -22.359 18.594 7.82 1 82.81 385 GLU B O 1
ATOM 6510 N N . ARG B 1 386 ? -21.531 16.531 7.434 1 81.69 386 ARG B N 1
ATOM 6511 C CA . ARG B 1 386 ? -21.172 16.359 8.836 1 81.69 386 ARG B CA 1
ATOM 6512 C C . ARG B 1 386 ? -20.016 17.266 9.227 1 81.69 386 ARG B C 1
ATOM 6514 O O . ARG B 1 386 ? -19.812 17.547 10.406 1 81.69 386 ARG B O 1
ATOM 6521 N N . LEU B 1 387 ? -19.25 17.719 8.227 1 78.56 387 LEU B N 1
ATOM 6522 C CA . LEU B 1 387 ? -18.047 18.469 8.539 1 78.56 387 LEU B CA 1
ATOM 6523 C C . LEU B 1 387 ? -18.156 19.922 8.047 1 78.56 387 LEU B C 1
ATOM 6525 O O . LEU B 1 387 ? -17.219 20.688 8.172 1 78.56 387 LEU B O 1
ATOM 6529 N N . THR B 1 388 ? -19.266 20.297 7.531 1 67 388 THR B N 1
ATOM 6530 C CA . THR B 1 388 ? -19.438 21.656 7.035 1 67 388 THR B CA 1
ATOM 6531 C C . THR B 1 388 ? -19.406 22.656 8.188 1 67 388 THR B C 1
ATOM 6533 O O . THR B 1 388 ? -19.953 22.391 9.258 1 67 388 THR B O 1
ATOM 6536 N N . MET B 1 389 ? -18.578 23.609 8.047 1 58.41 389 MET B N 1
ATOM 6537 C CA . MET B 1 389 ? -18.359 24.656 9.039 1 58.41 389 MET B CA 1
ATOM 6538 C C . MET B 1 389 ? -19.516 25.656 9.055 1 58.41 389 MET B C 1
ATOM 6540 O O . MET B 1 389 ? -19.609 26.5 9.938 1 58.41 389 MET B O 1
ATOM 6544 N N . GLU B 1 390 ? -20.375 25.547 8.047 1 55.03 390 GLU B N 1
ATOM 6545 C CA . GLU B 1 390 ? -21.438 26.531 7.926 1 55.03 390 GLU B CA 1
ATOM 6546 C C . GLU B 1 390 ? -22.438 26.406 9.062 1 55.03 390 GLU B C 1
ATOM 6548 O O . GLU B 1 390 ? -22.562 25.328 9.672 1 55.03 390 GLU B O 1
ATOM 6553 N N . LYS B 1 391 ? -22.938 27.703 9.344 1 51.56 391 LYS B N 1
ATOM 6554 C CA . LYS B 1 391 ? -23.969 27.891 10.359 1 51.56 391 LYS B CA 1
ATOM 6555 C C . LYS B 1 391 ? -25.125 26.906 10.141 1 51.56 391 LYS B C 1
ATOM 6557 O O . LYS B 1 391 ? -25.734 26.891 9.07 1 51.56 391 LYS B O 1
ATOM 6562 N N . GLY B 1 392 ? -24.906 25.516 10.648 1 53.53 392 GLY B N 1
ATOM 6563 C CA . GLY B 1 392 ? -26 24.547 10.602 1 53.53 392 GLY B CA 1
ATOM 6564 C C . GLY B 1 392 ? -25.922 23.516 11.711 1 53.53 392 GLY B C 1
ATOM 6565 O O . GLY B 1 392 ? -25.062 23.594 12.594 1 53.53 392 GLY B O 1
ATOM 6566 N N . GLU B 1 393 ? -26.875 22.594 11.68 1 61.88 393 GLU B N 1
ATOM 6567 C CA . GLU B 1 393 ? -27.094 21.547 12.68 1 61.88 393 GLU B CA 1
ATOM 6568 C C . GLU B 1 393 ? -25.875 20.641 12.805 1 61.88 393 GLU B C 1
ATOM 6570 O O . GLU B 1 393 ? -25.406 20.078 11.812 1 61.88 393 GLU B O 1
ATOM 6575 N N . SER B 1 394 ? -24.953 21.031 13.727 1 72.19 394 SER B N 1
ATOM 6576 C CA . SER B 1 394 ? -23.844 20.141 14.07 1 72.19 394 SER B CA 1
ATOM 6577 C C . SER B 1 394 ? -24.297 19.047 15.031 1 72.19 394 SER B C 1
ATOM 6579 O O . SER B 1 394 ? -25.219 19.25 15.828 1 72.19 394 SER B O 1
ATOM 6581 N N . THR B 1 395 ? -23.766 17.844 14.781 1 78.38 395 THR B N 1
ATOM 6582 C CA . THR B 1 395 ? -24.109 16.703 15.617 1 78.38 395 THR B CA 1
ATOM 6583 C C . THR B 1 395 ? -23.594 16.891 17.047 1 78.38 395 THR B C 1
ATOM 6585 O O . THR B 1 395 ? -24.047 16.234 17.969 1 78.38 395 THR B O 1
ATOM 6588 N N . PHE B 1 396 ? -22.562 17.75 17.203 1 83.12 396 PHE B N 1
ATOM 6589 C CA . PHE B 1 396 ? -22.047 18.078 18.531 1 83.12 396 PHE B CA 1
ATOM 6590 C C . PHE B 1 396 ? -21.656 19.547 18.609 1 83.12 396 PHE B C 1
ATOM 6592 O O . PHE B 1 396 ? -21.406 20.188 17.578 1 83.12 396 PHE B O 1
ATOM 6599 N N . SER B 1 397 ? -21.641 20.078 19.797 1 81.06 397 SER B N 1
ATOM 6600 C CA . SER B 1 397 ? -21.375 21.484 20.031 1 81.06 397 SER B CA 1
ATOM 6601 C C . SER B 1 397 ? -19.906 21.734 20.359 1 81.06 397 SER B C 1
ATOM 6603 O O . SER B 1 397 ? -19.172 20.797 20.672 1 81.06 397 SER B O 1
ATOM 6605 N N . PRO B 1 398 ? -19.484 22.984 20.203 1 81.88 398 PRO B N 1
ATOM 6606 C CA . PRO B 1 398 ? -18.141 23.344 20.688 1 81.88 398 PRO B CA 1
ATOM 6607 C C . PRO B 1 398 ? -17.906 22.938 22.141 1 81.88 398 PRO B C 1
ATOM 6609 O O . PRO B 1 398 ? -16.812 22.5 22.5 1 81.88 398 PRO B O 1
ATOM 6612 N N . ARG B 1 399 ? -18.891 23.047 22.969 1 83.94 399 ARG B N 1
ATOM 6613 C CA . ARG B 1 399 ? -18.766 22.656 24.375 1 83.94 399 ARG B CA 1
ATOM 6614 C C . ARG B 1 399 ? -18.5 21.156 24.516 1 83.94 399 ARG B C 1
ATOM 6616 O O . ARG B 1 399 ? -17.75 20.734 25.391 1 83.94 399 ARG B O 1
ATOM 6623 N N . ASP B 1 400 ? -19.141 20.453 23.703 1 85.44 400 ASP B N 1
ATOM 6624 C CA . ASP B 1 400 ? -18.891 19.016 23.703 1 85.44 400 ASP B CA 1
ATOM 6625 C C . ASP B 1 400 ? -17.438 18.703 23.375 1 85.44 400 ASP B C 1
ATOM 6627 O O . ASP B 1 400 ? -16.828 17.812 23.969 1 85.44 400 ASP B O 1
ATOM 6631 N N . ARG B 1 401 ? -16.969 19.406 22.391 1 86.88 401 ARG B N 1
ATOM 6632 C CA . ARG B 1 401 ? -15.57 19.203 22 1 86.88 401 ARG B CA 1
ATOM 6633 C C . ARG B 1 401 ? -14.617 19.562 23.125 1 86.88 401 ARG B C 1
ATOM 6635 O O . ARG B 1 401 ? -13.602 18.906 23.328 1 86.88 401 ARG B O 1
ATOM 6642 N N . ILE B 1 402 ? -14.906 20.594 23.859 1 86.81 402 ILE B N 1
ATOM 6643 C CA . ILE B 1 402 ? -14.125 20.984 25.031 1 86.81 402 ILE B CA 1
ATOM 6644 C C . ILE B 1 402 ? -14.102 19.844 26.031 1 86.81 402 ILE B C 1
ATOM 6646 O O . ILE B 1 402 ? -13.047 19.547 26.609 1 86.81 402 ILE B O 1
ATOM 6650 N N . GLY B 1 403 ? -15.258 19.266 26.219 1 88.62 403 GLY B N 1
ATOM 6651 C CA . GLY B 1 403 ? -15.32 18.109 27.094 1 88.62 403 GLY B CA 1
ATOM 6652 C C . GLY B 1 403 ? -14.414 16.984 26.656 1 88.62 403 GLY B C 1
ATOM 6653 O O . GLY B 1 403 ? -13.719 16.375 27.469 1 88.62 403 GLY B O 1
ATOM 6654 N N . GLN B 1 404 ? -14.492 16.719 25.391 1 89.81 404 GLN B N 1
ATOM 6655 C CA . GLN B 1 404 ? -13.672 15.641 24.828 1 89.81 404 GLN B CA 1
ATOM 6656 C C . GLN B 1 404 ? -12.188 15.93 25.016 1 89.81 404 GLN B C 1
ATOM 6658 O O . GLN B 1 404 ? -11.422 15.039 25.391 1 89.81 404 GLN B O 1
ATOM 6663 N N . LEU B 1 405 ? -11.727 17.109 24.797 1 89.81 405 LEU B N 1
ATOM 6664 C CA . LEU B 1 405 ? -10.328 17.5 24.953 1 89.81 405 LEU B CA 1
ATOM 6665 C C . LEU B 1 405 ? -9.906 17.406 26.422 1 89.81 405 LEU B C 1
ATOM 6667 O O . LEU B 1 405 ? -8.812 16.938 26.719 1 89.81 405 LEU B O 1
ATOM 6671 N N . THR B 1 406 ? -10.758 17.828 27.266 1 89.38 406 THR B N 1
ATOM 6672 C CA . THR B 1 406 ? -10.484 17.812 28.703 1 89.38 406 THR B CA 1
ATOM 6673 C C . THR B 1 406 ? -10.234 16.391 29.188 1 89.38 406 THR B C 1
ATOM 6675 O O . THR B 1 406 ? -9.375 16.172 30.047 1 89.38 406 THR B O 1
ATOM 6678 N N . MET B 1 407 ? -10.938 15.461 28.672 1 90.69 407 MET B N 1
ATOM 6679 C CA . MET B 1 407 ? -10.812 14.062 29.078 1 90.69 407 MET B CA 1
ATOM 6680 C C . MET B 1 407 ? -9.445 13.5 28.703 1 90.69 407 MET B C 1
ATOM 6682 O O . MET B 1 407 ? -9.031 12.461 29.219 1 90.69 407 MET B O 1
ATOM 6686 N N . ARG B 1 408 ? -8.727 14.227 27.844 1 91.12 408 ARG B N 1
ATOM 6687 C CA . ARG B 1 408 ? -7.422 13.734 27.406 1 91.12 408 ARG B CA 1
ATOM 6688 C C . ARG B 1 408 ? -6.324 14.195 28.359 1 91.12 408 ARG B C 1
ATOM 6690 O O . ARG B 1 408 ? -5.184 13.734 28.266 1 91.12 408 ARG B O 1
ATOM 6697 N N . ASN B 1 409 ? -6.621 14.992 29.328 1 90.88 409 ASN B N 1
ATOM 6698 C CA . ASN B 1 409 ? -5.621 15.625 30.172 1 90.88 409 ASN B CA 1
ATOM 6699 C C . ASN B 1 409 ? -4.824 14.586 30.969 1 90.88 409 ASN B C 1
ATOM 6701 O O . ASN B 1 409 ? -3.609 14.719 31.125 1 90.88 409 ASN B O 1
ATOM 6705 N N . LEU B 1 410 ? -5.5 13.539 31.484 1 88.56 410 LEU B N 1
ATOM 6706 C CA . LEU B 1 410 ? -4.801 12.523 32.281 1 88.56 410 LEU B CA 1
ATOM 6707 C C . LEU B 1 410 ? -3.779 11.781 31.406 1 88.56 410 LEU B C 1
ATOM 6709 O O . LEU B 1 410 ? -2.656 11.531 31.859 1 88.56 410 LEU B O 1
ATOM 6713 N N . ASP B 1 411 ? -4.23 11.492 30.297 1 92.56 411 ASP B N 1
ATOM 6714 C CA . ASP B 1 411 ? -3.352 10.805 29.359 1 92.56 411 ASP B CA 1
ATOM 6715 C C . ASP B 1 411 ? -2.154 11.68 28.984 1 92.56 411 ASP B C 1
ATOM 6717 O O . ASP B 1 411 ? -1.025 11.195 28.891 1 92.56 411 ASP B O 1
ATOM 6721 N N . ILE B 1 412 ? -2.365 12.938 28.703 1 91.94 412 ILE B N 1
ATOM 6722 C CA . ILE B 1 412 ? -1.305 13.859 28.328 1 91.94 412 ILE B CA 1
ATOM 6723 C C . ILE B 1 412 ? -0.319 14.016 29.484 1 91.94 412 ILE B C 1
ATOM 6725 O O . ILE B 1 412 ? 0.897 14.016 29.281 1 91.94 412 ILE B O 1
ATOM 6729 N N . THR B 1 413 ? -0.832 14.117 30.656 1 89.44 413 THR B N 1
ATOM 6730 C CA . THR B 1 413 ? 0.008 14.211 31.844 1 89.44 413 THR B CA 1
ATOM 6731 C C . THR B 1 413 ? 0.879 12.969 32 1 89.44 413 THR B C 1
ATOM 6733 O O . THR B 1 413 ? 2.078 13.07 32.25 1 89.44 413 THR B O 1
ATOM 6736 N N . ASP B 1 414 ? 0.292 11.773 31.859 1 91.5 414 ASP B N 1
ATOM 6737 C CA . ASP B 1 414 ? 1.035 10.523 31.938 1 91.5 414 ASP B CA 1
ATOM 6738 C C . ASP B 1 414 ? 2.131 10.461 30.875 1 91.5 414 ASP B C 1
ATOM 6740 O O . ASP B 1 414 ? 3.242 10 31.156 1 91.5 414 ASP B O 1
ATOM 6744 N N . THR B 1 415 ? 1.787 10.883 29.703 1 92.56 415 THR B N 1
ATOM 6745 C CA . THR B 1 415 ? 2.748 10.875 28.609 1 92.56 415 THR B CA 1
ATOM 6746 C C . THR B 1 415 ? 3.924 11.797 28.906 1 92.56 415 THR B C 1
ATOM 6748 O O . THR B 1 415 ? 5.078 11.43 28.688 1 92.56 415 THR B O 1
ATOM 6751 N N . ARG B 1 416 ? 3.656 12.953 29.359 1 89.81 416 ARG B N 1
ATOM 6752 C CA . ARG B 1 416 ? 4.715 13.891 29.703 1 89.81 416 ARG B CA 1
ATOM 6753 C C . ARG B 1 416 ? 5.629 13.32 30.781 1 89.81 416 ARG B C 1
ATOM 6755 O O . ARG B 1 416 ? 6.855 13.406 30.672 1 89.81 416 ARG B O 1
ATOM 6762 N N . GLU B 1 417 ? 5.016 12.703 31.781 1 89.56 417 GLU B N 1
ATOM 6763 C CA . GLU B 1 417 ? 5.801 12.078 32.844 1 89.56 417 GLU B CA 1
ATOM 6764 C C . GLU B 1 417 ? 6.68 10.961 32.281 1 89.56 417 GLU B C 1
ATOM 6766 O O . GLU B 1 417 ? 7.824 10.797 32.719 1 89.56 417 GLU B O 1
ATOM 6771 N N . LYS B 1 418 ? 6.086 10.195 31.484 1 91.31 418 LYS B N 1
ATOM 6772 C CA . LYS B 1 418 ? 6.855 9.117 30.859 1 91.31 418 LYS B CA 1
ATOM 6773 C C . LYS B 1 418 ? 8.031 9.672 30.062 1 91.31 418 LYS B C 1
ATOM 6775 O O . LYS B 1 418 ? 9.133 9.109 30.094 1 91.31 418 LYS B O 1
ATOM 6780 N N . LEU B 1 419 ? 7.855 10.758 29.297 1 89.19 419 LEU B N 1
ATOM 6781 C CA . LEU B 1 419 ? 8.922 11.398 28.531 1 89.19 419 LEU B CA 1
ATOM 6782 C C . LEU B 1 419 ? 10.031 11.891 29.453 1 89.19 419 LEU B C 1
ATOM 6784 O O . LEU B 1 419 ? 11.211 11.766 29.125 1 89.19 419 LEU B O 1
ATOM 6788 N N . LEU B 1 420 ? 9.625 12.414 30.531 1 88.38 420 LEU B N 1
ATOM 6789 C CA . LEU B 1 420 ? 10.602 12.852 31.531 1 88.38 420 LEU B CA 1
ATOM 6790 C C . LEU B 1 420 ? 11.391 11.664 32.094 1 88.38 420 LEU B C 1
ATOM 6792 O O . LEU B 1 420 ? 12.594 11.766 32.312 1 88.38 420 LEU B O 1
ATOM 6796 N N . THR B 1 421 ? 10.688 10.578 32.312 1 90.12 421 THR B N 1
ATOM 6797 C CA . THR B 1 421 ? 11.344 9.352 32.781 1 90.12 421 THR B CA 1
ATOM 6798 C C . THR B 1 421 ? 12.359 8.875 31.734 1 90.12 421 THR B C 1
ATOM 6800 O O . THR B 1 421 ? 13.469 8.469 32.094 1 90.12 421 THR B O 1
ATOM 6803 N N . TYR B 1 422 ? 11.953 8.906 30.469 1 88.62 422 TYR B N 1
ATOM 6804 C CA . TYR B 1 422 ? 12.867 8.508 29.406 1 88.62 422 TYR B CA 1
ATOM 6805 C C . TYR B 1 422 ? 14.086 9.422 29.359 1 88.62 422 TYR B C 1
ATOM 6807 O O . TYR B 1 422 ? 15.211 8.953 29.141 1 88.62 422 TYR B O 1
ATOM 6815 N N . ALA B 1 423 ? 13.883 10.711 29.562 1 86.44 423 ALA B N 1
ATOM 6816 C CA . ALA B 1 423 ? 14.977 11.672 29.578 1 86.44 423 ALA B CA 1
ATOM 6817 C C . ALA B 1 423 ? 15.922 11.422 30.75 1 86.44 423 ALA B C 1
ATOM 6819 O O . ALA B 1 423 ? 17.141 11.453 30.578 1 86.44 423 ALA B O 1
ATOM 6820 N N . LYS B 1 424 ? 15.391 11.156 31.859 1 87 424 LYS B N 1
ATOM 6821 C CA . LYS B 1 424 ? 16.188 10.898 33.062 1 87 424 LYS B CA 1
ATOM 6822 C C . LYS B 1 424 ? 17 9.617 32.906 1 87 424 LYS B C 1
ATOM 6824 O O . LYS B 1 424 ? 18.125 9.531 33.406 1 87 424 LYS B O 1
ATOM 6829 N N . SER B 1 425 ? 16.484 8.68 32.219 1 88.75 425 SER B N 1
ATOM 6830 C CA . SER B 1 425 ? 17.156 7.406 32.031 1 88.75 425 SER B CA 1
ATOM 6831 C C . SER B 1 425 ? 18.156 7.473 30.859 1 88.75 425 SER B C 1
ATOM 6833 O O . SER B 1 425 ? 18.891 6.516 30.609 1 88.75 425 SER B O 1
ATOM 6835 N N . GLY B 1 426 ? 18.141 8.547 30.016 1 82.44 426 GLY B N 1
ATOM 6836 C CA . GLY B 1 426 ? 19.094 8.734 28.938 1 82.44 426 GLY B CA 1
ATOM 6837 C C . GLY B 1 426 ? 18.609 8.18 27.609 1 82.44 426 GLY B C 1
ATOM 6838 O O . GLY B 1 426 ? 19.344 8.18 26.625 1 82.44 426 GLY B O 1
ATOM 6839 N N . LEU B 1 427 ? 17.344 7.797 27.609 1 80.5 427 LEU B N 1
ATOM 6840 C CA . LEU B 1 427 ? 16.812 7.215 26.391 1 80.5 427 LEU B CA 1
ATOM 6841 C C . LEU B 1 427 ? 16.547 8.297 25.344 1 80.5 427 LEU B C 1
ATOM 6843 O O . LEU B 1 427 ? 16.672 8.039 24.141 1 80.5 427 LEU B O 1
ATOM 6847 N N . ILE B 1 428 ? 16.125 9.516 25.859 1 83.12 428 ILE B N 1
ATOM 6848 C CA . ILE B 1 428 ? 15.883 10.633 24.953 1 83.12 428 ILE B CA 1
ATOM 6849 C C . ILE B 1 428 ? 16.5 11.906 25.531 1 83.12 428 ILE B C 1
ATOM 6851 O O . ILE B 1 428 ? 16.828 11.961 26.719 1 83.12 428 ILE B O 1
ATOM 6855 N N . THR B 1 429 ? 16.922 12.75 24.609 1 77.69 429 THR B N 1
ATOM 6856 C CA . THR B 1 429 ? 17.391 14.07 25.031 1 77.69 429 THR B CA 1
ATOM 6857 C C . THR B 1 429 ? 16.297 15.125 24.797 1 77.69 429 THR B C 1
ATOM 6859 O O . THR B 1 429 ? 15.719 15.18 23.703 1 77.69 429 THR B O 1
ATOM 6862 N N . LEU B 1 430 ? 15.953 15.703 25.875 1 70.69 430 LEU B N 1
ATOM 6863 C CA . LEU B 1 430 ? 14.984 16.781 25.75 1 70.69 430 LEU B CA 1
ATOM 6864 C C . LEU B 1 430 ? 15.688 18.125 25.641 1 70.69 430 LEU B C 1
ATOM 6866 O O . LEU B 1 430 ? 16.641 18.406 26.359 1 70.69 430 LEU B O 1
ATOM 6870 N N . SER B 1 431 ? 16.188 18.562 24.453 1 55.06 431 SER B N 1
ATOM 6871 C CA . SER B 1 431 ? 16.938 19.797 24.281 1 55.06 431 SER B CA 1
ATOM 6872 C C . SER B 1 431 ? 16.297 20.953 25.031 1 55.06 431 SER B C 1
ATOM 6874 O O . SER B 1 431 ? 15.07 20.984 25.188 1 55.06 431 SER B O 1
ATOM 6876 N N . HIS B 1 432 ? 17.141 21.562 25.719 1 44.59 432 HIS B N 1
ATOM 6877 C CA . HIS B 1 432 ? 16.828 22.875 26.297 1 44.59 432 HIS B CA 1
ATOM 6878 C C . HIS B 1 432 ? 16.281 23.828 25.234 1 44.59 432 HIS B C 1
ATOM 6880 O O . HIS B 1 432 ? 16.922 24.062 24.219 1 44.59 432 HIS B O 1
ATOM 6886 N N . GLY B 1 433 ? 14.852 24.219 25.188 1 41.31 433 GLY B N 1
ATOM 6887 C CA . GLY B 1 433 ? 14.047 25.078 24.328 1 41.31 433 GLY B CA 1
ATOM 6888 C C . GLY B 1 433 ? 13.156 24.297 23.375 1 41.31 433 GLY B C 1
ATOM 6889 O O . GLY B 1 433 ? 12.148 24.828 22.906 1 41.31 433 GLY B O 1
ATOM 6890 N N . SER B 1 434 ? 13.805 23.344 22.422 1 45 434 SER B N 1
ATOM 6891 C CA . SER B 1 434 ? 12.906 22.609 21.531 1 45 434 SER B CA 1
ATOM 6892 C C . SER B 1 434 ? 12.547 21.25 22.125 1 45 434 SER B C 1
ATOM 6894 O O . SER B 1 434 ? 13.414 20.391 22.281 1 45 434 SER B O 1
ATOM 6896 N N . GLU B 1 435 ? 11.703 21.172 23.078 1 44 435 GLU B N 1
ATOM 6897 C CA . GLU B 1 435 ? 11.148 20.016 23.766 1 44 435 GLU B CA 1
ATOM 6898 C C . GLU B 1 435 ? 10.703 18.938 22.781 1 44 435 GLU B C 1
ATOM 6900 O O . GLU B 1 435 ? 9.875 18.078 23.109 1 44 435 GLU B O 1
ATOM 6905 N N . LEU B 1 436 ? 11.047 19.109 21.609 1 53.78 436 LEU B N 1
ATOM 6906 C CA . LEU B 1 436 ? 10.711 17.922 20.828 1 53.78 436 LEU B CA 1
ATOM 6907 C C . LEU B 1 436 ? 11.555 16.734 21.25 1 53.78 436 LEU B C 1
ATOM 6909 O O . LEU B 1 436 ? 12.781 16.828 21.328 1 53.78 436 LEU B O 1
ATOM 6913 N N . PRO B 1 437 ? 10.914 15.766 21.922 1 49.25 437 PRO B N 1
ATOM 6914 C CA . PRO B 1 437 ? 11.719 14.594 22.25 1 49.25 437 PRO B CA 1
ATOM 6915 C C . PRO B 1 437 ? 12.594 14.141 21.078 1 49.25 437 PRO B C 1
ATOM 6917 O O . PRO B 1 437 ? 12.102 14.016 19.953 1 49.25 437 PRO B O 1
ATOM 6920 N N . LYS B 1 438 ? 13.828 14.656 21.047 1 53.06 438 LYS B N 1
ATOM 6921 C CA . LYS B 1 438 ? 14.766 14.062 20.094 1 53.06 438 LYS B CA 1
ATOM 6922 C C . LYS B 1 438 ? 15.188 12.664 20.531 1 53.06 438 LYS B C 1
ATOM 6924 O O . LYS B 1 438 ? 15.57 12.461 21.688 1 53.06 438 LYS B O 1
ATOM 6929 N N . LEU B 1 439 ? 14.781 11.68 19.797 1 44.59 439 LEU B N 1
ATOM 6930 C CA . LEU B 1 439 ? 15.258 10.32 20.031 1 44.59 439 LEU B CA 1
ATOM 6931 C C . LEU B 1 439 ? 16.781 10.258 19.969 1 44.59 439 LEU B C 1
ATOM 6933 O O . LEU B 1 439 ? 17.391 10.945 19.156 1 44.59 439 LEU B O 1
ATOM 6937 N N . ASN B 1 440 ? 17.531 10.047 21.062 1 40.41 440 ASN B N 1
ATOM 6938 C CA . ASN B 1 440 ? 18.984 9.898 21.047 1 40.41 440 ASN B CA 1
ATOM 6939 C C . ASN B 1 440 ? 19.438 8.93 19.953 1 40.41 440 ASN B C 1
ATOM 6941 O O . ASN B 1 440 ? 19.172 7.73 20.031 1 40.41 440 ASN B O 1
ATOM 6945 N N . SER B 1 441 ? 19.281 9.383 18.781 1 37.88 441 SER B N 1
ATOM 6946 C CA . SER B 1 441 ? 19.984 8.539 17.812 1 37.88 441 SER B CA 1
ATOM 6947 C C . SER B 1 441 ? 21.391 8.195 18.297 1 37.88 441 SER B C 1
ATOM 6949 O O . SER B 1 441 ? 22.016 8.977 19.016 1 37.88 441 SER B O 1
ATOM 6951 N N . GLY B 1 442 ? 21.812 7.008 18.422 1 34.53 442 GLY B N 1
ATOM 6952 C CA . GLY B 1 442 ? 23.172 6.574 18.672 1 34.53 442 GLY B CA 1
ATOM 6953 C C . GLY B 1 442 ? 24.219 7.535 18.141 1 34.53 442 GLY B C 1
ATOM 6954 O O . GLY B 1 442 ? 24.422 7.637 16.938 1 34.53 442 GLY B O 1
ATOM 6955 N N . GLU B 1 443 ? 24.406 8.672 18.562 1 29.12 443 GLU B N 1
ATOM 6956 C CA . GLU B 1 443 ? 25.625 9.406 18.25 1 29.12 443 GLU B CA 1
ATOM 6957 C C . GLU B 1 443 ? 26.844 8.492 18.281 1 29.12 443 GLU B C 1
ATOM 6959 O O . GLU B 1 443 ? 26.953 7.617 19.141 1 29.12 443 GLU B O 1
ATOM 6964 N N . LYS B 1 444 ? 27.562 8.375 17.125 1 30.69 444 LYS B N 1
ATOM 6965 C CA . LYS B 1 444 ? 29 8.078 17.203 1 30.69 444 LYS B CA 1
ATOM 6966 C C . LYS B 1 444 ? 29.656 8.906 18.297 1 30.69 444 LYS B C 1
ATOM 6968 O O . LYS B 1 444 ? 29.547 10.133 18.312 1 30.69 444 LYS B O 1
ATOM 6973 N N . ASN B 1 445 ? 29.781 8.477 19.562 1 23.16 445 ASN B N 1
ATOM 6974 C CA . ASN B 1 445 ? 31.109 8.828 20.047 1 23.16 445 ASN B CA 1
ATOM 6975 C C . ASN B 1 445 ? 32.188 8.547 19 1 23.16 445 ASN B C 1
ATOM 6977 O O . ASN B 1 445 ? 32.188 7.484 18.375 1 23.16 445 ASN B O 1
#

Radius of gyration: 30.61 Å; Cα contacts (8 Å, |Δi|>4): 1847; chains: 2; bounding box: 64×101×71 Å

Sequence (890 aa):
MSVILEHLPTGQKVGIAFSGGLDTSAALHWMKQKGALPYAYTANLGQPDETDYEAIPRKALEYGAEIARLIDCREPLVREGIAALQSGAFHITTAGVTYFNTTPIGRAVTGTMLVTAMKEDDVNIWGDGSTFKGNDIERFYRYGLLVNPDLKVYKPWLDSAFIDELGGRAEMSEFLQKSGFDYKMSAEKAYSTDSNILGATHEAKDLELLSSSIRIVQPIMGVAFWRDDVAVKAEEVTVRFEEGFPVALNGTTYADPVELMLEANRIGGRHGLGMSDQIENRIIEAKSRGIYEAPGMALLFAAYERLITGIHNEDTIEQYHENGRKLGRLLYQGRWFDSQAIMLRESAQRWVARPITGEVTLELRRGNDYSILNTDSPNLTFKPERLTMEKGESTFSPRDRIGQLTMRNLDITDTREKLLTYAKSGLITLSHGSELPKLNSGEKNMSVILEHLPTGQKVGIAFSGGLDTSAALHWMKQKGALPYAYTANLGQPDETDYEAIPRKALEYGAEIARLIDCREPLVREGIAALQSGAFHITTAGVTYFNTTPIGRAVTGTMLVTAMKEDDVNIWGDGSTFKGNDIERFYRYGLLVNPDLKVYKPWLDSAFIDELGGRAEMSEFLQKSGFDYKMSAEKAYSTDSNILGATHEAKDLELLSSSIRIVQPIMGVAFWRDDVAVKAEEVTVRFEEGFPVALNGTTYADPVELMLEANRIGGRHGLGMSDQIENRIIEAKSRGIYEAPGMALLFAAYERLITGIHNEDTIEQYHENGRKLGRLLYQGRWFDSQAIMLRESAQRWVARPITGEVTLELRRGNDYSILNTDSPNLTFKPERLTMEKGESTFSPRDRIGQLTMRNLDITDTREKLLTYAKSGLITLSHGSELPKLNSGEKN